Protein AF-O01777-F1 (afdb_monomer)

Sequence (1371 aa):
MQLFAFGIPILWIFLIVNATSATHSSVFNKDSRFARRFNRAASAKTLSDSLPNFKSLARLANGISLEIGLIDGSIPSDDAIAELLHTGPVKLQEVINLNTTAIDTAITELENLPSKFKTSPEITAIEQRLVVLETIRQGSFINDFMTWNGTSEYTALLEEVQKLNTINFNYKGLSKYAQSVELAFSDIEDNPKDNLSDSDILRFTSSFGHYKNKFENLEGSVAKFLPQLDVVHNAKKIVDQLGFVQLLRKEQSFREKIANKVNFGQLDLMTASFKSVDEYVLISKSSLPVFKTLQKLIRSHTELVDLSLVYAIGLPGGSNDLEQLSLVFQQDWIADRIGNSSVVIKNLKTAFQYFDTLKSALGLAEKWWKPMSDEPKKKSFGEVTNLQYFLANSVMDSTVPVQVINAMLVCDKGKTMLANNLNHLEAAFNSMNQLNEAVKNLPSFSYLSSLTNMSRFKNILSITPASAADGRVVIKKMIEEPTFNETKEYLKLLQSDLASLSGSIGSISKFISTFENNLPEIDEHYRTVNQSDSEFFDCLNNITEKEPVVSNALDVIQKIKNVSKSTLDSAKTISKIVSDSRQHLEILQKSGQSMKSADGREALALKTSFTDSQNTVKDLALAVRGLTQINKLMQIRGSLDALKGDFTEIQEAAAKALSSENVAEINKLNGLRDALKKTLDGVKAFVTAIGGAQGSRRKRDTVGFASNKKIFEEAAKFVGLTGFDIQAMHKAVAALNPTKFGAIVSALDALAKLDLDFSKYNFKSAPASLQALDTFFLQYASNSQPLSTLPPPPPPNPPPAPQPPSSAASLTPAPSAAQNAPSIAPSTTEASEEESSGSMLWIIIGAVVVVLIILVILLYLKCMRKEPKEDPTVSIATTTTTGPESKIDDDKPKVVEQPEPKPEPEVVVTSDMAFAMVDNVVNSIGADRKLHRTAGEFFHEYFEHGYEMCKKKTGNLLEKDVSERRKQMFICYPQTMPKLVDFNNDRFINANLMEIDGVKWIMTQGPMDGTEHVQEEKKNAEKRKSGEKVSKKPIVPKKDTREKFWGMIEEYRTGVVAQLCQFKEDGENKCAEYYSTEVKGEMKFGRYTVKTVSVEENLDQFTDKQTAKVYTIEFHNNKVLMKVPFPVKILAFSGWPDHGAPAEPHTALDIIKYCESFKTNVLVHCSVGVGRTGTLVAIKYGIQLCSKQEVSDMALVVDPVRACRYGAVQTEQQLIYMLLCITKALMEKAGVLFWDNYNALHYYYDKLQTDYYEPYLKKDEKDPELLAAKKKKFKEDGNNLEEYLGEKRKEFDEKNPGYREKQQKDKALWDNDVNKEYEERQKFQEQLKKIQKENAKKPKSEDRPRRGDKRRGAAKKDVKEEDKKSFSVMV

pLDDT: mean 79.64, std 19.44, range [25.17, 98.12]

Foldseek 3Di:
DDDDDDDDDDDDDPDDDDDDDDDPPPPQPPPPPVVVVVVPPLLQVLLVVCLVLLLLVLLLLLLLVLLLCLQVVVDPLQVLLCLLLLQFPQTLVCLLPFPLVLVVVLLVLLVCLLVLQDDDPQVVLLLLLLVLLLVLLQDCLLVVQLPDPACVVLVVLLVLLLCLVVQPAPLVQLLVLLVLLLVVLVLLVVDAQPPDDQVRLLVSLVCLVVSLVSLVSNLVRLVVNVVVLVSLVSNLVSLVPCVVVVSQVVVVVSLVSLVDDRDCPCVVSNLSSLVSLVVSLVSLQVCLVSLQSLLSRLCSSQVLPPRPDQSCLSPSNRLVSLVCNLVSLVDVVAQVFFDVSVLLSVLSVVSSVLCPLLSVLSVVLCVLCVVSNDVLLSVLSLLVSVLSVVSNPDPRPSVVLVVLSVLSVVLSVQADNDPDDCPLCVQLVVLSVQLSVLSNPQDNLVCSVVSNDPVQLSVLSPDNAPTSVSSSVSSVSNNPPPCSVVSSVSSVVSSVNSVSSVVSSVVSVVSSVSNVVSSVVSVVVSVVNCVRCVSSSVSSNPDDDSDSNSNSSVVSSVSSVPRDPSSSVSSSVSSVSSVVCSVSSVSSSVSSSCSNVDPDLSSVLSCVLQVPSSVLSLLSSLLSVLSVLLSLCVSCVVLCVLLQDDLPVVLLLLLQQHALLLSVLSVCSVVQNVLSVQLVVLSVVLSVQSSVPPPDDDDPDNPFLLVSLSNLVSLVPGFWDDDHDLVSNLVSQCSGDCVVSVSVNVSSVSVNVGPRGSVRRNSPCNSVSRVSVSSSSVSSSVSSDPPPDDDDDPDDDDDDDDDYDDDDDDDDDDDDDDDDDDDDDDDDDDDDDDDDDDDCPVVCVVVVVVVVVVVVVVVVVVLVPPPDDDDDWDDDDPDDDDDDDDDDDDDDDDDDDDDDDHDDDFDDFGLCLLCQQLVLLLVVQVVVLVVLDHNQLVLFVVLVVLQVVLVVVCPPQLPPPCQQALDSPWGADPVFFDAQVPPPPDGDHQWGWDADPNATEIQHAAWDCQCSLVVLVVVQVVCVVVVHDDDPDDRDGHHGCLVVVVSSCVVQVAQEEEAAEDCDDPNDRLHDDSEDPDQQDWDDDPQKIKGFPDKDFQDPLAPPRHQWMKTWMFMAGNVDSTDGTRTHIYTRGHQADPPAGHLALSHLVSVVVVSVVVVGHYYYYYSRRAAVNLLSVLLSQSLRDSSRGRDNHSCVRNVVSCVRTPCHNPDSRSSLSSVLNSVVSSCVSSVPPDDLSSLLSSLSNVCVVVCVCVLQNDPPPVDPVSSVVSNVSSVVSVVVSVVSSVVVVVVSCVVVPCPVVSSVVSVVSNVVVVVVVVVVVVVVVVVVVVVVVVVVPDDDDDDDDDDDDDDDDDDDDDDDDDDDDDDDDDD

Structure (mmCIF, N/CA/C/O backbone):
data_AF-O01777-F1
#
_entry.id   AF-O01777-F1
#
loop_
_atom_site.group_PDB
_atom_site.id
_atom_site.type_symbol
_atom_site.label_atom_id
_atom_site.label_alt_id
_atom_site.label_comp_id
_atom_site.label_asym_id
_atom_site.label_entity_id
_atom_site.label_seq_id
_atom_site.pdbx_PDB_ins_code
_atom_site.Cartn_x
_atom_site.Cartn_y
_atom_site.Cartn_z
_atom_site.occupancy
_atom_site.B_iso_or_equiv
_atom_site.auth_seq_id
_atom_site.auth_comp_id
_atom_site.auth_asym_id
_atom_site.auth_atom_id
_atom_site.pdbx_PDB_model_num
ATOM 1 N N . MET A 1 1 ? -42.836 -45.081 -10.895 1.00 31.53 1 MET A N 1
ATOM 2 C CA . MET A 1 1 ? -43.380 -45.753 -12.097 1.00 31.53 1 MET A CA 1
ATOM 3 C C . MET A 1 1 ? -43.033 -44.892 -13.297 1.00 31.53 1 MET A C 1
ATOM 5 O O . MET A 1 1 ? -43.191 -43.692 -13.157 1.00 31.53 1 MET A O 1
ATOM 9 N N . GLN A 1 2 ? -42.615 -45.502 -14.416 1.00 31.50 2 GLN A N 1
ATOM 10 C CA . GLN A 1 2 ? -42.301 -44.860 -15.712 1.00 31.50 2 GLN A CA 1
ATOM 11 C C . GLN A 1 2 ? -41.148 -43.813 -15.723 1.00 31.50 2 GLN A C 1
ATOM 13 O O . GLN A 1 2 ? -40.904 -43.158 -14.719 1.00 31.50 2 GLN A O 1
ATOM 18 N N . LEU A 1 3 ? -40.432 -43.581 -16.836 1.00 28.92 3 LEU A N 1
ATOM 19 C CA . LEU A 1 3 ? -39.616 -44.518 -17.650 1.00 28.92 3 LEU A CA 1
ATOM 20 C C . LEU A 1 3 ? -38.716 -43.730 -18.647 1.00 28.92 3 LEU A C 1
ATOM 22 O O . LEU A 1 3 ? -39.141 -42.682 -19.114 1.00 28.92 3 LEU A O 1
ATOM 26 N N . PHE A 1 4 ? -37.554 -44.297 -19.031 1.00 34.28 4 PHE A N 1
ATOM 27 C CA . PHE A 1 4 ? -36.581 -43.826 -20.062 1.00 34.28 4 PHE A CA 1
ATOM 28 C C . PHE A 1 4 ? -35.851 -42.482 -19.761 1.00 34.28 4 PHE A C 1
ATOM 30 O O . PHE A 1 4 ? -36.421 -41.608 -19.124 1.00 34.28 4 PHE A O 1
ATOM 37 N N . ALA A 1 5 ? -34.537 -42.274 -19.988 1.00 36.62 5 ALA A N 1
ATOM 38 C CA . ALA A 1 5 ? -33.563 -42.632 -21.057 1.00 36.62 5 ALA A CA 1
ATOM 39 C C . ALA A 1 5 ? -33.646 -41.691 -22.287 1.00 36.62 5 ALA A C 1
ATOM 41 O O . ALA A 1 5 ? -34.735 -41.237 -22.611 1.00 36.62 5 ALA A O 1
ATOM 42 N N . PHE A 1 6 ? -32.575 -41.319 -23.012 1.00 38.06 6 PHE A N 1
ATOM 43 C CA . PHE A 1 6 ? -31.196 -41.848 -23.192 1.00 38.06 6 PHE A CA 1
ATOM 44 C C . PHE A 1 6 ? -30.129 -40.734 -22.926 1.00 38.06 6 PHE A C 1
ATOM 46 O O . PHE A 1 6 ? -30.517 -39.618 -22.607 1.00 38.06 6 PHE A O 1
ATOM 53 N N . GLY A 1 7 ? -28.791 -40.904 -22.906 1.00 30.92 7 GLY A N 1
ATOM 54 C CA . GLY A 1 7 ? -27.859 -41.700 -23.741 1.00 30.92 7 GLY A CA 1
ATOM 55 C C . GLY A 1 7 ? -27.562 -40.937 -25.051 1.00 30.92 7 GLY A C 1
ATOM 56 O O . GLY A 1 7 ? -28.506 -40.564 -25.731 1.00 30.92 7 GLY A O 1
ATOM 57 N N . ILE A 1 8 ? -26.325 -40.601 -25.452 1.00 34.69 8 ILE A N 1
ATOM 58 C CA . ILE A 1 8 ? -25.115 -41.434 -25.660 1.00 34.69 8 ILE A CA 1
ATOM 59 C C . ILE A 1 8 ? -23.819 -40.593 -25.462 1.00 34.69 8 ILE A C 1
ATOM 61 O O . ILE A 1 8 ? -23.820 -39.423 -25.843 1.00 34.69 8 ILE A O 1
ATOM 65 N N . PRO A 1 9 ? -22.700 -41.163 -24.958 1.00 37.03 9 PRO A N 1
ATOM 66 C CA . PRO A 1 9 ? -21.385 -40.502 -24.911 1.00 37.03 9 PRO A CA 1
ATOM 67 C C . PRO A 1 9 ? -20.265 -41.194 -25.744 1.00 37.03 9 PRO A C 1
ATOM 69 O O . PRO A 1 9 ? -20.469 -42.250 -26.333 1.00 37.03 9 PRO A O 1
ATOM 72 N N . ILE A 1 10 ? -19.047 -40.632 -25.638 1.00 32.56 10 ILE A N 1
ATOM 73 C CA . ILE A 1 10 ? -17.695 -41.162 -25.973 1.00 32.56 10 ILE A CA 1
ATOM 74 C C . ILE A 1 10 ? -17.226 -41.187 -27.458 1.00 32.56 10 ILE A C 1
ATOM 76 O O . ILE A 1 10 ? -17.908 -41.649 -28.363 1.00 32.56 10 ILE A O 1
ATOM 80 N N . LEU A 1 11 ? -15.942 -40.818 -27.625 1.00 28.22 11 LEU A N 1
ATOM 81 C CA . LEU A 1 11 ? -14.945 -41.402 -28.550 1.00 28.22 11 LEU A CA 1
ATOM 82 C C . LEU A 1 11 ? -14.776 -40.839 -29.981 1.00 28.22 11 LEU A C 1
ATOM 84 O O . LEU A 1 11 ? -14.755 -41.597 -30.945 1.00 28.22 11 LEU A O 1
ATOM 88 N N . TRP A 1 12 ? -14.475 -39.539 -30.117 1.00 31.66 12 TRP A N 1
ATOM 89 C CA . TRP A 1 12 ? -13.698 -39.020 -31.263 1.00 31.66 12 TRP A CA 1
ATOM 90 C C . TRP A 1 12 ? -12.570 -38.067 -30.811 1.00 31.66 12 TRP A C 1
ATOM 92 O O . TRP A 1 12 ? -12.774 -37.212 -29.957 1.00 31.66 12 TRP A O 1
ATOM 102 N N . ILE A 1 13 ? -11.388 -38.222 -31.425 1.00 34.03 13 ILE A N 1
ATOM 103 C CA . ILE A 1 13 ? -10.190 -37.351 -31.342 1.00 34.03 13 ILE A CA 1
ATOM 104 C C . ILE A 1 13 ? -9.557 -37.177 -29.942 1.00 34.03 13 ILE A C 1
ATOM 106 O O . ILE A 1 13 ? -9.390 -36.069 -29.439 1.00 34.03 13 ILE A O 1
ATOM 110 N N . PHE A 1 14 ? -9.019 -38.266 -29.385 1.00 30.42 14 PHE A N 1
ATOM 111 C CA . PHE A 1 14 ? -7.892 -38.195 -28.435 1.00 30.42 14 PHE A CA 1
ATOM 112 C C . PHE A 1 14 ? -6.561 -38.084 -29.220 1.00 30.42 14 PHE A C 1
ATOM 114 O O . PHE A 1 14 ? -5.686 -38.939 -29.116 1.00 30.42 14 PHE A O 1
ATOM 121 N N . LEU A 1 15 ? -6.476 -37.107 -30.138 1.00 30.67 15 LEU A N 1
ATOM 122 C CA . LEU A 1 15 ? -5.545 -37.150 -31.282 1.00 30.67 15 LEU A CA 1
ATOM 123 C C . LEU A 1 15 ? -4.969 -35.783 -31.719 1.00 30.67 15 LEU A C 1
ATOM 125 O O . LEU A 1 15 ? -4.611 -35.600 -32.880 1.00 30.67 15 LEU A O 1
ATOM 129 N N . ILE A 1 16 ? -4.848 -34.824 -30.793 1.00 32.56 16 ILE A N 1
ATOM 130 C CA . ILE A 1 16 ? -3.971 -33.649 -30.959 1.00 32.56 16 ILE A CA 1
ATOM 131 C C . ILE A 1 16 ? -3.109 -33.510 -29.700 1.00 32.56 16 ILE A C 1
ATOM 133 O O . ILE A 1 16 ? -3.472 -32.835 -28.742 1.00 32.56 16 ILE A O 1
ATOM 137 N N . VAL A 1 17 ? -1.961 -34.186 -29.717 1.00 32.56 17 VAL A N 1
ATOM 138 C CA . VAL A 1 17 ? -0.875 -34.071 -28.736 1.00 32.56 17 VAL A CA 1
ATOM 139 C C . VAL A 1 17 ? 0.428 -33.957 -29.534 1.00 32.56 17 VAL A C 1
ATOM 141 O O . VAL A 1 17 ? 0.600 -34.672 -30.518 1.00 32.56 17 VAL A O 1
ATOM 144 N N . ASN A 1 18 ? 1.330 -33.067 -29.110 1.00 30.44 18 ASN A N 1
ATOM 145 C CA . ASN A 1 18 ? 2.672 -32.831 -29.670 1.00 30.44 18 ASN A CA 1
ATOM 146 C C . ASN A 1 18 ? 2.744 -32.339 -31.134 1.00 30.44 18 ASN A C 1
ATOM 148 O O . ASN A 1 18 ? 3.151 -33.071 -32.034 1.00 30.44 18 ASN A O 1
ATOM 152 N N . ALA A 1 19 ? 2.480 -31.044 -31.351 1.00 29.33 19 ALA A N 1
ATOM 153 C CA . ALA A 1 19 ? 2.999 -30.292 -32.500 1.00 29.33 19 ALA A CA 1
ATOM 154 C C . ALA A 1 19 ? 3.155 -28.790 -32.178 1.00 29.33 19 ALA A C 1
ATOM 156 O O . ALA A 1 19 ? 2.487 -28.269 -31.290 1.00 29.33 19 ALA A O 1
ATOM 157 N N . THR A 1 20 ? 4.029 -28.112 -32.933 1.00 29.78 20 THR A N 1
ATOM 158 C CA . THR A 1 20 ? 4.234 -26.645 -32.976 1.00 29.78 20 THR A CA 1
ATOM 159 C C . THR A 1 20 ? 4.436 -25.925 -31.640 1.00 29.78 20 THR A C 1
ATOM 161 O O . THR A 1 20 ? 3.568 -25.206 -31.147 1.00 29.78 20 THR A O 1
ATOM 164 N N . SER A 1 21 ? 5.678 -25.960 -31.161 1.00 28.19 21 SER A N 1
ATOM 165 C CA . SER A 1 21 ? 6.310 -24.714 -30.726 1.00 28.19 21 SER A CA 1
ATOM 166 C C . SER A 1 21 ? 6.435 -23.741 -31.922 1.00 28.19 21 SER A C 1
ATOM 168 O O . SER A 1 21 ? 6.548 -24.172 -33.070 1.00 28.19 21 SER A O 1
ATOM 170 N N . ALA A 1 22 ? 6.436 -22.430 -31.639 1.00 26.28 22 ALA A N 1
ATOM 171 C CA . ALA A 1 22 ? 6.413 -21.306 -32.595 1.00 26.28 22 ALA A CA 1
ATOM 172 C C . ALA A 1 22 ? 5.091 -21.061 -33.375 1.00 26.28 22 ALA A C 1
ATOM 174 O O . ALA A 1 22 ? 4.245 -21.932 -33.538 1.00 26.28 22 ALA A O 1
ATOM 175 N N . THR A 1 23 ? 4.959 -19.832 -33.902 1.00 27.45 23 THR A N 1
ATOM 176 C CA . THR A 1 23 ? 3.857 -19.294 -34.744 1.00 27.45 23 THR A CA 1
ATOM 177 C C . THR A 1 23 ? 2.538 -18.873 -34.071 1.00 27.45 23 THR A C 1
ATOM 179 O O . THR A 1 23 ? 1.451 -19.167 -34.564 1.00 27.45 23 THR A O 1
ATOM 182 N N . HIS A 1 24 ? 2.601 -18.006 -33.051 1.00 28.11 24 HIS A N 1
ATOM 183 C CA . HIS A 1 24 ? 1.456 -17.143 -32.695 1.00 28.11 24 HIS A CA 1
ATOM 184 C C . HIS A 1 24 ? 1.258 -16.005 -33.730 1.00 28.11 24 HIS A C 1
ATOM 186 O O . HIS A 1 24 ? 1.378 -14.819 -33.438 1.00 28.11 24 HIS A O 1
ATOM 192 N N . SER A 1 25 ? 1.012 -16.382 -34.990 1.00 26.47 25 SER A N 1
ATOM 193 C CA . SER A 1 25 ? 0.976 -15.472 -36.148 1.00 26.47 25 SER A CA 1
ATOM 194 C C . SER A 1 25 ? 0.008 -15.904 -37.268 1.00 26.47 25 SER A C 1
ATOM 196 O O . SER A 1 25 ? 0.124 -15.427 -38.396 1.00 26.47 25 SER A O 1
ATOM 198 N N . SER A 1 26 ? -0.952 -16.801 -36.993 1.00 28.95 26 SER A N 1
ATOM 199 C CA . SER A 1 26 ? -1.729 -17.487 -38.049 1.00 28.95 26 SER A CA 1
ATOM 200 C C . SER A 1 26 ? -3.206 -17.818 -37.732 1.00 28.95 26 SER A C 1
ATOM 202 O O . SER A 1 26 ? -3.795 -18.679 -38.384 1.00 28.95 26 SER A O 1
ATOM 204 N N . VAL A 1 27 ? -3.865 -17.112 -36.801 1.00 30.31 27 VAL A N 1
ATOM 205 C CA . VAL A 1 27 ? -5.297 -17.359 -36.477 1.00 30.31 27 VAL A CA 1
ATOM 206 C C . VAL A 1 27 ? -6.267 -16.777 -37.533 1.00 30.31 27 VAL A C 1
ATOM 208 O O . VAL A 1 27 ? -7.357 -17.304 -37.744 1.00 30.31 27 VAL A O 1
ATOM 211 N N . PHE A 1 28 ? -5.856 -15.751 -38.288 1.00 29.58 28 PHE A N 1
ATOM 212 C CA . PHE A 1 28 ? -6.663 -15.079 -39.323 1.00 29.58 28 PHE A CA 1
ATOM 213 C C . PHE A 1 28 ? -6.627 -15.760 -40.713 1.00 29.58 28 PHE A C 1
ATOM 215 O O . PHE A 1 28 ? -6.438 -15.091 -41.728 1.00 29.58 28 PHE A O 1
ATOM 222 N N . ASN A 1 29 ? -6.793 -17.088 -40.812 1.00 29.98 29 ASN A N 1
ATOM 223 C CA . ASN A 1 29 ? -6.851 -17.738 -42.137 1.00 29.98 29 ASN A CA 1
ATOM 224 C C . ASN A 1 29 ? -7.715 -19.013 -42.235 1.00 29.98 29 ASN A C 1
ATOM 226 O O . ASN A 1 29 ? -7.303 -20.016 -42.818 1.00 29.98 29 ASN A O 1
ATOM 230 N N . LYS A 1 30 ? -8.938 -18.979 -41.685 1.00 29.86 30 LYS A N 1
ATOM 231 C CA . LYS A 1 30 ? -9.946 -20.049 -41.857 1.00 29.86 30 LYS A CA 1
ATOM 232 C C . LYS A 1 30 ? -11.334 -19.570 -42.314 1.00 29.86 30 LYS A C 1
ATOM 234 O O . LYS A 1 30 ? -12.329 -20.209 -42.000 1.00 29.86 30 LYS A O 1
ATOM 239 N N . ASP A 1 31 ? -11.404 -18.530 -43.152 1.00 31.00 31 ASP A N 1
ATOM 240 C CA . ASP A 1 31 ? -12.591 -18.327 -44.004 1.00 31.00 31 ASP A CA 1
ATOM 241 C C . ASP A 1 31 ? -12.249 -17.796 -45.412 1.00 31.00 31 ASP A C 1
ATOM 243 O O . ASP A 1 31 ? -12.369 -16.615 -45.760 1.00 31.00 31 ASP A O 1
ATOM 247 N N . SER A 1 32 ? -11.779 -18.718 -46.257 1.00 35.31 32 SER A N 1
ATOM 248 C CA . SER A 1 32 ? -11.258 -18.426 -47.598 1.00 35.31 32 SER A CA 1
ATOM 249 C C . SER A 1 32 ? -12.316 -17.939 -48.598 1.00 35.31 32 SER A C 1
ATOM 251 O O . SER A 1 32 ? -11.954 -17.430 -49.663 1.00 35.31 32 SER A O 1
ATOM 253 N N . ARG A 1 33 ? -13.616 -18.042 -48.277 1.00 33.38 33 ARG A N 1
ATOM 254 C CA . ARG A 1 33 ? -14.700 -17.460 -49.089 1.00 33.38 33 ARG A CA 1
ATOM 255 C C . ARG A 1 33 ? -15.004 -16.012 -48.702 1.00 33.38 33 ARG A C 1
ATOM 257 O O . ARG A 1 33 ? -15.334 -15.227 -49.592 1.00 33.38 33 ARG A O 1
ATOM 264 N N . PHE A 1 34 ? -14.817 -15.628 -47.438 1.00 30.92 34 PHE A N 1
ATOM 265 C CA . PHE A 1 34 ? -15.021 -14.246 -46.992 1.00 30.92 34 PHE A CA 1
ATOM 266 C C . PHE A 1 34 ? -13.860 -13.327 -47.409 1.00 30.92 34 PHE A C 1
ATOM 268 O O . PHE A 1 34 ? -14.086 -12.281 -48.023 1.00 30.92 34 PHE A O 1
ATOM 275 N N . ALA A 1 35 ? -12.609 -13.769 -47.223 1.00 33.88 35 ALA A N 1
ATOM 276 C CA . ALA A 1 35 ? -11.418 -13.026 -47.662 1.00 33.88 35 ALA A CA 1
ATOM 277 C C . ALA A 1 35 ? -11.430 -12.712 -49.178 1.00 33.88 35 ALA A C 1
ATOM 279 O O . ALA A 1 35 ? -11.067 -11.615 -49.609 1.00 33.88 35 ALA A O 1
ATOM 280 N N . ARG A 1 36 ? -11.943 -13.639 -50.003 1.00 33.03 36 ARG A N 1
ATOM 281 C CA . ARG A 1 36 ? -12.104 -13.450 -51.458 1.00 33.03 36 ARG A CA 1
ATOM 282 C C . ARG A 1 36 ? -13.142 -12.389 -51.848 1.00 33.03 36 ARG A C 1
ATOM 284 O O . ARG A 1 36 ? -13.062 -11.879 -52.965 1.00 33.03 36 ARG A O 1
ATOM 291 N N . ARG A 1 37 ? -14.091 -12.030 -50.971 1.00 33.66 37 ARG A N 1
ATOM 292 C CA . ARG A 1 37 ? -15.007 -10.894 -51.200 1.00 33.66 37 ARG A CA 1
ATOM 293 C C . ARG A 1 37 ? -14.352 -9.553 -50.861 1.00 33.66 37 ARG A C 1
ATOM 295 O O . ARG A 1 37 ? -14.545 -8.602 -51.611 1.00 33.66 37 ARG A O 1
ATOM 302 N N . PHE A 1 38 ? -13.539 -9.483 -49.805 1.00 32.25 38 PHE A N 1
ATOM 303 C CA . PHE A 1 38 ? -12.861 -8.239 -49.410 1.00 32.25 38 PHE A CA 1
ATOM 304 C C . PHE A 1 38 ? -11.756 -7.811 -50.395 1.00 32.25 38 PHE A C 1
ATOM 306 O O . PHE A 1 38 ? -11.639 -6.629 -50.716 1.00 32.25 38 PHE A O 1
ATOM 313 N N . ASN A 1 39 ? -11.022 -8.768 -50.974 1.00 40.41 39 ASN A N 1
ATOM 314 C CA . ASN A 1 39 ? -9.931 -8.506 -51.928 1.00 40.41 39 ASN A CA 1
ATOM 315 C C . ASN A 1 39 ? -10.363 -7.925 -53.297 1.00 40.41 39 ASN A C 1
ATOM 317 O O . ASN A 1 39 ? -9.523 -7.772 -54.181 1.00 40.41 39 ASN A O 1
ATOM 321 N N . ARG A 1 40 ? -11.647 -7.591 -53.507 1.00 33.75 40 ARG A N 1
ATOM 322 C CA . ARG A 1 40 ? -12.126 -6.907 -54.728 1.00 33.75 40 ARG A CA 1
ATOM 323 C C . ARG A 1 40 ? -12.097 -5.374 -54.652 1.00 33.75 40 ARG A C 1
ATOM 325 O O . ARG A 1 40 ? -12.319 -4.725 -55.670 1.00 33.75 40 ARG A O 1
ATOM 332 N N . ALA A 1 41 ? -11.781 -4.783 -53.499 1.00 37.91 41 ALA A N 1
ATOM 333 C CA . ALA A 1 41 ? -11.519 -3.347 -53.397 1.00 37.91 41 ALA A CA 1
ATOM 334 C C . ALA A 1 41 ? -10.077 -3.030 -53.840 1.00 37.91 41 ALA A C 1
ATOM 336 O O . ALA A 1 41 ? -9.144 -3.135 -53.045 1.00 37.91 41 ALA A O 1
ATOM 337 N N . ALA A 1 42 ? -9.892 -2.625 -55.103 1.00 35.06 42 ALA A N 1
ATOM 338 C CA . ALA A 1 42 ? -8.571 -2.357 -55.695 1.00 35.06 42 ALA A CA 1
ATOM 339 C C . ALA A 1 42 ? -7.710 -1.359 -54.891 1.00 35.06 42 ALA A C 1
ATOM 341 O O . ALA A 1 42 ? -6.488 -1.478 -54.858 1.00 35.06 42 ALA A O 1
ATOM 342 N N . SER A 1 43 ? -8.346 -0.424 -54.180 1.00 41.84 43 SER A N 1
ATOM 343 C CA . SER A 1 43 ? -7.693 0.537 -53.291 1.00 41.84 43 SER A CA 1
ATOM 344 C C . SER A 1 43 ? -6.921 -0.116 -52.135 1.00 41.84 43 SER A C 1
ATOM 346 O O . SER A 1 43 ? -5.814 0.320 -51.818 1.00 41.84 43 SER A O 1
ATOM 348 N N . ALA A 1 44 ? -7.444 -1.187 -51.528 1.00 46.91 44 ALA A N 1
ATOM 349 C CA . ALA A 1 44 ? -6.860 -1.813 -50.335 1.00 46.91 44 ALA A CA 1
ATOM 350 C C . ALA A 1 44 ? -5.480 -2.443 -50.576 1.00 46.91 44 ALA A C 1
ATOM 352 O O . ALA A 1 44 ? -4.646 -2.468 -49.670 1.00 46.91 44 ALA A O 1
ATOM 353 N N . LYS A 1 45 ? -5.220 -2.901 -51.806 1.00 59.00 45 LYS A N 1
ATOM 354 C CA . LYS A 1 45 ? -3.952 -3.533 -52.189 1.00 59.00 45 LYS A CA 1
ATOM 355 C C . LYS A 1 45 ? -2.761 -2.568 -52.071 1.00 59.00 45 LYS A C 1
ATOM 357 O O . LYS A 1 45 ? -1.681 -2.966 -51.651 1.00 59.00 45 LYS A O 1
ATOM 362 N N . THR A 1 46 ? -2.991 -1.281 -52.346 1.00 71.31 46 THR A N 1
ATOM 363 C CA . THR A 1 46 ? -1.966 -0.220 -52.396 1.00 71.31 46 THR A CA 1
ATOM 364 C C . THR A 1 46 ? -1.099 -0.117 -51.138 1.00 71.31 46 THR A C 1
ATOM 366 O O . THR A 1 46 ? 0.110 0.076 -51.253 1.00 71.31 46 THR A O 1
ATOM 369 N N . LEU A 1 47 ? -1.685 -0.245 -49.938 1.00 83.69 47 LEU A N 1
ATOM 370 C CA . LEU A 1 47 ? -0.918 -0.182 -48.687 1.00 83.69 47 LEU A CA 1
ATOM 371 C C . LEU A 1 47 ? -0.144 -1.481 -48.441 1.00 83.69 47 LEU A C 1
ATOM 373 O O . LEU A 1 47 ? 1.049 -1.428 -48.158 1.00 83.69 47 LEU A O 1
ATOM 377 N N . SER A 1 48 ? -0.802 -2.637 -48.564 1.00 81.12 48 SER A N 1
ATOM 378 C CA . SER A 1 48 ? -0.176 -3.930 -48.255 1.00 81.12 48 SER A CA 1
ATOM 379 C C . SER A 1 48 ? 0.992 -4.255 -49.192 1.00 81.12 48 SER A C 1
ATOM 381 O O . SER A 1 48 ? 1.946 -4.895 -48.756 1.00 81.12 48 SER A O 1
ATOM 383 N N . ASP A 1 49 ? 0.938 -3.796 -50.446 1.00 80.50 49 ASP A N 1
ATOM 384 C CA . ASP A 1 49 ? 2.012 -3.968 -51.430 1.00 80.50 49 ASP A CA 1
ATOM 385 C C . ASP A 1 49 ? 3.189 -2.989 -51.217 1.00 80.50 49 ASP A C 1
ATOM 387 O O . ASP A 1 49 ? 4.295 -3.261 -51.676 1.00 80.50 49 ASP A O 1
ATOM 391 N N . SER A 1 50 ? 2.985 -1.848 -50.539 1.00 83.62 50 SER A N 1
ATOM 392 C CA . SER A 1 50 ? 4.013 -0.797 -50.380 1.00 83.62 50 SER A CA 1
ATOM 393 C C . SER A 1 50 ? 4.605 -0.688 -48.970 1.00 83.62 50 SER A C 1
ATOM 395 O O . SER A 1 50 ? 5.769 -0.313 -48.823 1.00 83.62 50 SER A O 1
ATOM 397 N N . LEU A 1 51 ? 3.866 -1.078 -47.926 1.00 89.25 51 LEU A N 1
ATOM 398 C CA . LEU A 1 51 ? 4.351 -1.104 -46.543 1.00 89.25 51 LEU A CA 1
ATOM 399 C C . LEU A 1 51 ? 5.649 -1.922 -46.345 1.00 89.25 51 LEU A C 1
ATOM 401 O O . LEU A 1 51 ? 6.503 -1.448 -45.593 1.00 89.25 51 LEU A O 1
ATOM 405 N N . PRO A 1 52 ? 5.872 -3.090 -46.989 1.00 90.19 52 PRO A N 1
ATOM 406 C CA . PRO A 1 52 ? 7.146 -3.812 -46.878 1.00 90.19 52 PRO A CA 1
ATOM 407 C C . PRO A 1 52 ? 8.353 -2.979 -47.337 1.00 90.19 52 PRO A C 1
ATOM 409 O O . PRO A 1 52 ? 9.419 -3.033 -46.717 1.00 90.19 52 PRO A O 1
ATOM 412 N N . ASN A 1 53 ? 8.160 -2.153 -48.367 1.00 90.50 53 ASN A N 1
ATOM 413 C CA . ASN A 1 53 ? 9.201 -1.300 -48.932 1.00 90.50 53 ASN A CA 1
ATOM 414 C C . ASN A 1 53 ? 9.479 -0.111 -48.002 1.00 90.50 53 ASN A C 1
ATOM 416 O O . ASN A 1 53 ? 10.634 0.195 -47.728 1.00 90.50 53 ASN A O 1
ATOM 420 N N . PHE A 1 54 ? 8.437 0.504 -47.424 1.00 92.38 54 PHE A N 1
ATOM 421 C CA . PHE A 1 54 ? 8.612 1.554 -46.412 1.00 92.38 54 PHE A CA 1
ATOM 422 C C . PHE A 1 54 ? 9.264 1.037 -45.123 1.00 92.38 54 PHE A C 1
ATOM 424 O O . PHE A 1 54 ? 10.101 1.731 -44.554 1.00 92.38 54 PHE A O 1
ATOM 431 N N . LYS A 1 55 ? 8.947 -0.190 -44.684 1.00 92.50 55 LYS A N 1
ATOM 432 C CA . LYS A 1 55 ? 9.655 -0.852 -43.574 1.00 92.50 55 LYS A CA 1
ATOM 433 C C . LYS A 1 55 ? 11.130 -1.059 -43.887 1.00 92.50 55 LYS A C 1
ATOM 435 O O . LYS A 1 55 ? 11.974 -0.752 -43.056 1.00 92.50 55 LYS A O 1
ATOM 440 N N . SER A 1 56 ? 11.441 -1.531 -45.090 1.00 92.50 56 SER A N 1
ATOM 441 C CA . SER A 1 56 ? 12.826 -1.757 -45.514 1.00 92.50 56 SER A CA 1
ATOM 442 C C . SER A 1 56 ? 13.598 -0.444 -45.693 1.00 92.50 56 SER A C 1
ATOM 444 O O . SER A 1 56 ? 14.773 -0.389 -45.347 1.00 92.50 56 SER A O 1
ATOM 446 N N . LEU A 1 57 ? 12.933 0.634 -46.126 1.00 93.44 57 LEU A N 1
ATOM 447 C CA . LEU A 1 57 ? 13.505 1.981 -46.188 1.00 93.44 57 LEU A CA 1
ATOM 448 C C . LEU A 1 57 ? 13.763 2.570 -44.792 1.00 93.44 57 LEU A C 1
ATOM 450 O O . LEU A 1 57 ? 14.841 3.106 -44.560 1.00 93.44 57 LEU A O 1
ATOM 454 N N . ALA A 1 58 ? 12.817 2.440 -43.855 1.00 93.94 58 ALA A N 1
ATOM 455 C CA . ALA A 1 58 ? 12.999 2.877 -42.468 1.00 93.94 58 ALA A CA 1
ATOM 456 C C . ALA A 1 58 ? 14.119 2.087 -41.767 1.00 93.94 58 ALA A C 1
ATOM 458 O O . ALA A 1 58 ? 14.960 2.685 -41.099 1.00 93.94 58 ALA A O 1
ATOM 459 N N . ARG A 1 59 ? 14.181 0.767 -41.992 1.00 94.69 59 ARG A N 1
ATOM 460 C CA . ARG A 1 59 ? 15.263 -0.111 -41.530 1.00 94.69 59 ARG A CA 1
ATOM 461 C C . ARG A 1 59 ? 16.618 0.322 -42.096 1.00 94.69 59 ARG A C 1
ATOM 463 O O . ARG A 1 59 ? 17.555 0.488 -41.329 1.00 94.69 59 ARG A O 1
ATOM 470 N N . LEU A 1 60 ? 16.718 0.560 -43.408 1.00 94.38 60 LEU A N 1
ATOM 471 C CA . LEU A 1 60 ? 17.949 1.021 -44.066 1.00 94.38 60 LEU A CA 1
ATOM 472 C C . LEU A 1 60 ? 18.415 2.377 -43.543 1.00 94.38 60 LEU A C 1
ATOM 474 O O . LEU A 1 60 ? 19.576 2.521 -43.172 1.00 94.38 60 LEU A O 1
ATOM 478 N N . ALA A 1 61 ? 17.508 3.353 -43.487 1.00 94.88 61 ALA A N 1
ATOM 479 C CA . ALA A 1 61 ? 17.805 4.684 -42.979 1.00 94.88 61 ALA A CA 1
ATOM 480 C C . ALA A 1 61 ? 18.276 4.621 -41.517 1.00 94.88 61 ALA A C 1
ATOM 482 O O . ALA A 1 61 ? 19.267 5.261 -41.168 1.00 94.88 61 ALA A O 1
ATOM 483 N N . ASN A 1 62 ? 17.627 3.801 -40.679 1.00 95.25 62 ASN A N 1
ATOM 484 C CA . ASN A 1 62 ? 18.066 3.601 -39.302 1.00 95.25 62 ASN A CA 1
ATOM 485 C C . ASN A 1 62 ? 19.408 2.870 -39.222 1.00 95.25 62 ASN A C 1
ATOM 487 O O . ASN A 1 62 ? 20.234 3.287 -38.423 1.00 95.25 62 ASN A O 1
ATOM 491 N N . GLY A 1 63 ? 19.664 1.851 -40.047 1.00 94.50 63 GLY A N 1
ATOM 492 C CA . GLY A 1 63 ? 20.970 1.187 -40.114 1.00 94.50 63 GLY A CA 1
ATOM 493 C C . GLY A 1 63 ? 22.098 2.176 -40.414 1.00 94.50 63 GLY A C 1
ATOM 494 O O . GLY A 1 63 ? 23.101 2.185 -39.712 1.00 94.50 63 GLY A O 1
ATOM 495 N N . ILE A 1 64 ? 21.887 3.081 -41.376 1.00 94.62 64 ILE A N 1
ATOM 496 C CA . ILE A 1 64 ? 22.840 4.150 -41.714 1.00 94.62 64 ILE A CA 1
ATOM 497 C C . ILE A 1 64 ? 23.021 5.130 -40.545 1.00 94.62 64 ILE A C 1
ATOM 499 O O . ILE A 1 64 ? 24.147 5.466 -40.196 1.00 94.62 64 ILE A O 1
ATOM 503 N N . SER A 1 65 ? 21.934 5.588 -39.917 1.00 95.44 65 SER A N 1
ATOM 504 C CA . SER A 1 65 ? 22.013 6.528 -38.785 1.00 95.44 65 SER A CA 1
ATOM 505 C C . SER A 1 65 ? 22.670 5.909 -37.546 1.00 95.44 65 SER A C 1
ATOM 507 O O . SER A 1 65 ? 23.467 6.562 -36.873 1.00 95.44 65 SER A O 1
ATOM 509 N N . LEU A 1 66 ? 22.390 4.629 -37.288 1.00 94.62 66 LEU A N 1
ATOM 510 C CA . LEU A 1 66 ? 23.000 3.840 -36.224 1.00 94.62 66 LEU A CA 1
ATOM 511 C C . LEU A 1 66 ? 24.495 3.631 -36.483 1.00 94.62 66 LEU A C 1
ATOM 513 O O . LEU A 1 66 ? 25.290 3.766 -35.560 1.00 94.62 66 LEU A O 1
ATOM 517 N N . GLU A 1 67 ? 24.890 3.353 -37.727 1.00 93.50 67 GLU A N 1
ATOM 518 C CA . GLU A 1 67 ? 26.300 3.241 -38.105 1.00 93.50 67 GLU A CA 1
ATOM 519 C C . GLU A 1 67 ? 27.027 4.577 -37.904 1.00 93.50 67 GLU A C 1
ATOM 521 O O . GLU A 1 67 ? 28.009 4.622 -37.168 1.00 93.50 67 GLU A O 1
ATOM 526 N N . ILE A 1 68 ? 26.498 5.680 -38.456 1.00 93.75 68 ILE A N 1
ATOM 527 C CA . ILE A 1 68 ? 27.043 7.036 -38.258 1.00 93.75 68 ILE A CA 1
ATOM 528 C C . ILE A 1 68 ? 27.258 7.320 -36.766 1.00 93.75 68 ILE A C 1
ATOM 530 O O . ILE A 1 68 ? 28.347 7.742 -36.376 1.00 93.75 68 ILE A O 1
ATOM 534 N N . GLY A 1 69 ? 26.235 7.068 -35.943 1.00 92.88 69 GLY A N 1
ATOM 535 C CA . GLY A 1 69 ? 26.247 7.399 -34.523 1.00 92.88 69 GLY A CA 1
ATOM 536 C C . GLY A 1 69 ? 27.120 6.495 -33.652 1.00 92.88 69 GLY A C 1
ATOM 537 O O . GLY A 1 69 ? 27.663 6.959 -32.650 1.00 92.88 69 GLY A O 1
ATOM 538 N N . LEU A 1 70 ? 27.292 5.223 -34.021 1.00 93.69 70 LEU A N 1
ATOM 539 C CA . LEU A 1 70 ? 28.204 4.311 -33.326 1.00 93.69 70 LEU A CA 1
ATOM 540 C C . LEU A 1 70 ? 29.667 4.550 -33.716 1.00 93.69 70 LEU A C 1
ATOM 542 O O . LEU A 1 70 ? 30.537 4.418 -32.857 1.00 93.69 70 LEU A O 1
ATOM 546 N N . ILE A 1 71 ? 29.939 4.934 -34.969 1.00 91.94 71 ILE A N 1
ATOM 547 C CA . ILE A 1 71 ? 31.285 5.292 -35.436 1.00 91.94 71 ILE A CA 1
ATOM 548 C C . ILE A 1 71 ? 31.726 6.626 -34.823 1.00 91.94 71 ILE A C 1
ATOM 550 O O . ILE A 1 71 ? 32.809 6.713 -34.249 1.00 91.94 71 ILE A O 1
ATOM 554 N N . ASP A 1 72 ? 30.893 7.670 -34.900 1.00 90.12 72 ASP A N 1
ATOM 555 C CA . ASP A 1 72 ? 31.255 8.997 -34.387 1.00 90.12 72 ASP A CA 1
ATOM 556 C C . ASP A 1 72 ? 31.013 9.183 -32.878 1.00 90.12 72 ASP A C 1
ATOM 558 O O . ASP A 1 72 ? 31.482 10.156 -32.285 1.00 90.12 72 ASP A O 1
ATOM 562 N N . GLY A 1 73 ? 30.317 8.234 -32.249 1.00 90.25 73 GLY A N 1
ATOM 563 C CA . GLY A 1 73 ? 30.021 8.213 -30.822 1.00 90.25 73 GLY A CA 1
ATOM 564 C C . GLY A 1 73 ? 28.874 9.115 -30.368 1.00 90.25 73 GLY A C 1
ATOM 565 O O . GLY A 1 73 ? 28.695 9.244 -29.157 1.00 90.25 73 GLY A O 1
ATOM 566 N N . SER A 1 74 ? 28.099 9.706 -31.285 1.00 91.06 74 SER A N 1
ATOM 567 C CA . SER A 1 74 ? 26.860 10.438 -30.969 1.00 91.06 74 SER A CA 1
ATOM 568 C C . SER A 1 74 ? 25.700 9.532 -30.534 1.00 91.06 74 SER A C 1
ATOM 570 O O . SER A 1 74 ? 24.715 10.031 -29.993 1.00 91.06 74 SER A O 1
ATOM 572 N N . ILE A 1 75 ? 25.825 8.214 -30.717 1.00 92.62 75 ILE A N 1
ATOM 573 C CA . ILE A 1 75 ? 24.961 7.194 -30.113 1.00 92.62 75 ILE A CA 1
ATOM 574 C C . ILE A 1 75 ? 25.809 6.365 -29.131 1.00 92.62 75 ILE A C 1
ATOM 576 O O . ILE A 1 75 ? 26.812 5.770 -29.541 1.00 92.62 75 ILE A O 1
ATOM 580 N N . PRO A 1 76 ? 25.445 6.287 -27.837 1.00 92.38 76 PRO A N 1
ATOM 581 C CA . PRO A 1 76 ? 26.112 5.396 -26.893 1.00 92.38 76 PRO A CA 1
ATOM 582 C C . PRO A 1 76 ? 25.909 3.925 -27.282 1.00 92.38 76 PRO A C 1
ATOM 584 O O . PRO A 1 76 ? 24.779 3.472 -27.473 1.00 92.38 76 PRO A O 1
ATOM 587 N N . SER A 1 77 ? 27.003 3.161 -27.364 1.00 92.06 77 SER A N 1
ATOM 588 C CA . SER A 1 77 ? 26.986 1.738 -27.745 1.00 92.06 77 SER A CA 1
ATOM 589 C C . SER A 1 77 ? 26.048 0.909 -26.877 1.00 92.06 77 SER A C 1
ATOM 591 O O . SER A 1 77 ? 25.311 0.063 -27.375 1.00 92.06 77 SER A O 1
ATOM 593 N N . ASP A 1 78 ? 26.071 1.171 -25.577 1.00 91.00 78 ASP A N 1
ATOM 594 C CA . ASP A 1 78 ? 25.393 0.368 -24.570 1.00 91.00 78 ASP A CA 1
ATOM 595 C C . ASP A 1 78 ? 23.882 0.649 -24.550 1.00 91.00 78 ASP A C 1
ATOM 597 O O . ASP A 1 78 ? 23.102 -0.273 -24.316 1.00 91.00 78 ASP A O 1
ATOM 601 N N . ASP A 1 79 ? 23.468 1.876 -24.892 1.00 90.69 79 ASP A N 1
ATOM 602 C CA . ASP A 1 79 ? 22.058 2.251 -25.054 1.00 90.69 79 ASP A CA 1
ATOM 603 C C . ASP A 1 79 ? 21.495 1.688 -26.370 1.00 90.69 79 ASP A C 1
ATOM 605 O O . ASP A 1 79 ? 20.411 1.108 -26.387 1.00 90.69 79 ASP A O 1
ATOM 609 N N . ALA A 1 80 ? 22.263 1.749 -27.466 1.00 91.69 80 ALA A N 1
ATOM 610 C CA . ALA A 1 80 ? 21.898 1.089 -28.721 1.00 91.69 80 ALA A CA 1
ATOM 611 C C . ALA A 1 80 ? 21.770 -0.439 -28.569 1.00 91.69 80 ALA A C 1
ATOM 613 O O . ALA A 1 80 ? 20.857 -1.046 -29.129 1.00 91.69 80 ALA A O 1
ATOM 614 N N . ILE A 1 81 ? 22.652 -1.070 -27.787 1.00 92.31 81 ILE A N 1
ATOM 615 C CA . ILE A 1 81 ? 22.561 -2.497 -27.448 1.00 92.31 81 ILE A CA 1
ATOM 616 C C . ILE A 1 81 ? 21.337 -2.780 -26.562 1.00 92.31 81 ILE A C 1
ATOM 618 O O . ILE A 1 81 ? 20.632 -3.757 -26.812 1.00 92.31 81 ILE A O 1
ATOM 622 N N . ALA A 1 82 ? 21.064 -1.944 -25.556 1.00 89.75 82 ALA A N 1
ATOM 623 C CA . ALA A 1 82 ? 19.891 -2.067 -24.688 1.00 89.75 82 ALA A CA 1
ATOM 624 C C . ALA A 1 82 ? 18.575 -2.001 -25.485 1.00 89.75 82 ALA A C 1
ATOM 626 O O . ALA A 1 82 ? 17.669 -2.810 -25.267 1.00 89.75 82 ALA A O 1
ATOM 627 N N . GLU A 1 83 ? 18.498 -1.097 -26.464 1.00 90.38 83 GLU A N 1
ATOM 628 C CA . GLU A 1 83 ? 17.386 -1.021 -27.410 1.00 90.38 83 GLU A CA 1
ATOM 629 C C . GLU A 1 83 ? 17.281 -2.266 -28.302 1.00 90.38 83 GLU A C 1
ATOM 631 O O . GLU A 1 83 ? 16.209 -2.865 -28.375 1.00 90.38 83 GLU A O 1
ATOM 636 N N . LEU A 1 84 ? 18.380 -2.700 -28.934 1.00 91.31 84 LEU A N 1
ATOM 637 C CA . LEU A 1 84 ? 18.392 -3.859 -29.842 1.00 91.31 84 LEU A CA 1
ATOM 638 C C . LEU A 1 84 ? 18.134 -5.206 -29.142 1.00 91.31 84 LEU A C 1
ATOM 640 O O . LEU A 1 84 ? 17.680 -6.141 -29.799 1.00 91.31 84 LEU A O 1
ATOM 644 N N . LEU A 1 85 ? 18.397 -5.308 -27.834 1.00 89.19 85 LEU A N 1
ATOM 645 C CA . LEU A 1 85 ? 18.036 -6.454 -26.985 1.00 89.19 85 LEU A CA 1
ATOM 646 C C . LEU A 1 85 ? 16.691 -6.292 -26.254 1.00 89.19 85 LEU A C 1
ATOM 648 O O . LEU A 1 85 ? 16.270 -7.211 -25.544 1.00 89.19 85 LEU A O 1
ATOM 652 N N . HIS A 1 86 ? 16.018 -5.149 -26.398 1.00 89.12 86 HIS A N 1
ATOM 653 C CA . HIS A 1 86 ? 14.765 -4.826 -25.714 1.00 89.12 86 HIS A CA 1
ATOM 654 C C . HIS A 1 86 ? 14.844 -4.900 -24.169 1.00 89.12 86 HIS A C 1
ATOM 656 O O . HIS A 1 86 ? 13.905 -5.343 -23.509 1.00 89.12 86 HIS A O 1
ATOM 662 N N . THR A 1 87 ? 15.945 -4.454 -23.547 1.00 86.56 87 THR A N 1
ATOM 663 C CA . THR A 1 87 ? 16.071 -4.445 -22.068 1.00 86.56 87 THR A CA 1
ATOM 664 C C . THR A 1 87 ? 15.216 -3.361 -21.396 1.00 86.56 87 THR A C 1
ATOM 666 O O . THR A 1 87 ? 14.930 -3.431 -20.192 1.00 86.56 87 THR A O 1
ATOM 669 N N . GLY A 1 88 ? 14.766 -2.369 -22.172 1.00 82.19 88 GLY A N 1
ATOM 670 C CA . GLY A 1 88 ? 13.975 -1.235 -21.700 1.00 82.19 88 GLY A CA 1
ATOM 671 C C . GLY A 1 88 ? 14.768 -0.399 -20.683 1.00 82.19 88 GLY A C 1
ATOM 672 O O . GLY A 1 88 ? 15.912 -0.052 -20.961 1.00 82.19 88 GLY A O 1
ATOM 673 N N . PRO A 1 89 ? 14.220 -0.087 -19.495 1.00 81.50 89 PRO A N 1
ATOM 674 C CA . PRO A 1 89 ? 14.916 0.714 -18.481 1.00 81.50 89 PRO A CA 1
ATOM 675 C C . PRO A 1 89 ? 16.095 0.007 -17.782 1.00 81.50 89 PRO A C 1
ATOM 677 O O . PRO A 1 89 ? 16.743 0.630 -16.948 1.00 81.50 89 PRO A O 1
ATOM 680 N N . VAL A 1 90 ? 16.363 -1.281 -18.042 1.00 87.50 90 VAL A N 1
ATOM 681 C CA . VAL A 1 90 ? 17.494 -1.996 -17.419 1.00 87.50 90 VAL A CA 1
ATOM 682 C C . VAL A 1 90 ? 18.734 -1.840 -18.292 1.00 87.50 90 VAL A C 1
ATOM 684 O O . VAL A 1 90 ? 18.775 -2.357 -19.410 1.00 87.50 90 VAL A O 1
ATOM 687 N N . LYS A 1 91 ? 19.761 -1.150 -17.789 1.00 87.31 91 LYS A N 1
ATOM 688 C CA . LYS A 1 91 ? 21.007 -0.922 -18.539 1.00 87.31 91 LYS A CA 1
ATOM 689 C C . LYS A 1 91 ? 21.808 -2.215 -18.691 1.00 87.31 91 LYS A C 1
ATOM 691 O O . LYS A 1 91 ? 21.847 -3.039 -17.778 1.00 87.31 91 LYS A O 1
ATOM 696 N N . LEU A 1 92 ? 22.534 -2.359 -19.803 1.00 87.94 92 LEU A N 1
ATOM 697 C CA . LEU A 1 92 ? 23.380 -3.531 -20.084 1.00 87.94 92 LEU A CA 1
ATOM 698 C C . LEU A 1 92 ? 24.328 -3.865 -18.913 1.00 87.94 92 LEU A C 1
ATOM 700 O O . LEU A 1 92 ? 24.432 -5.019 -18.495 1.00 87.94 92 LEU A O 1
ATOM 704 N N . GLN A 1 93 ? 24.951 -2.839 -18.323 1.00 88.12 93 GLN A N 1
ATOM 705 C CA . GLN A 1 93 ? 25.870 -2.992 -17.195 1.00 88.12 93 GLN A CA 1
ATOM 706 C C . GLN A 1 93 ? 25.184 -3.460 -15.896 1.00 88.12 93 GLN A C 1
ATOM 708 O O . GLN A 1 93 ? 25.826 -4.128 -15.090 1.00 88.12 93 GLN A O 1
ATOM 713 N N . GLU A 1 94 ? 23.893 -3.174 -15.684 1.00 89.00 94 GLU A N 1
ATOM 714 C CA . GLU A 1 94 ? 23.135 -3.695 -14.531 1.00 89.00 94 GLU A CA 1
ATOM 715 C C . GLU A 1 94 ? 22.908 -5.206 -14.648 1.00 89.00 94 GLU A C 1
ATOM 717 O O . GLU A 1 94 ? 22.945 -5.912 -13.641 1.00 89.00 94 GLU A O 1
ATOM 722 N N . VAL A 1 95 ? 22.716 -5.709 -15.873 1.00 88.75 95 VAL A N 1
ATOM 723 C CA . VAL A 1 95 ? 22.577 -7.148 -16.141 1.00 88.75 95 VAL A CA 1
ATOM 724 C C . VAL A 1 95 ? 23.928 -7.853 -16.010 1.00 88.75 95 VAL A C 1
ATOM 726 O O . VAL A 1 95 ? 24.019 -8.880 -15.341 1.00 88.75 95 VAL A O 1
ATOM 729 N N . ILE A 1 96 ? 25.000 -7.272 -16.565 1.00 89.50 96 ILE A N 1
ATOM 730 C CA . ILE A 1 96 ? 26.371 -7.789 -16.402 1.00 89.50 96 ILE A CA 1
ATOM 731 C C . ILE A 1 96 ? 26.753 -7.834 -14.914 1.00 89.50 96 ILE A C 1
ATOM 733 O O . ILE A 1 96 ? 27.220 -8.866 -14.432 1.00 89.50 96 ILE A O 1
ATOM 737 N N . ASN A 1 97 ? 26.497 -6.768 -14.153 1.00 89.88 97 ASN A N 1
ATOM 738 C CA . ASN A 1 97 ? 26.863 -6.676 -12.735 1.00 89.88 97 ASN A CA 1
ATOM 739 C C . ASN A 1 97 ? 25.875 -7.393 -11.788 1.00 89.88 97 ASN A C 1
ATOM 741 O O . ASN A 1 97 ? 26.040 -7.318 -10.568 1.00 89.88 97 ASN A O 1
ATOM 745 N N . LEU A 1 98 ? 24.855 -8.088 -12.306 1.00 89.69 98 LEU A N 1
ATOM 746 C CA . LEU A 1 98 ? 23.806 -8.693 -11.486 1.00 89.69 98 LEU A CA 1
ATOM 747 C C . LEU A 1 98 ? 24.359 -9.808 -10.579 1.00 89.69 98 LEU A C 1
ATOM 749 O O . LEU A 1 98 ? 24.918 -10.805 -11.046 1.00 89.69 98 LEU A O 1
ATOM 753 N N . ASN A 1 99 ? 24.168 -9.666 -9.266 1.00 89.12 99 ASN A N 1
ATOM 754 C CA . ASN A 1 99 ? 24.576 -10.669 -8.283 1.00 89.12 99 ASN A CA 1
ATOM 755 C C . ASN A 1 99 ? 23.556 -11.822 -8.210 1.00 89.12 99 ASN A C 1
ATOM 757 O O . ASN A 1 99 ? 22.785 -11.916 -7.254 1.00 89.12 99 ASN A O 1
ATOM 761 N N . THR A 1 100 ? 23.534 -12.697 -9.221 1.00 88.94 100 THR A N 1
ATOM 762 C CA . THR A 1 100 ? 22.618 -13.857 -9.269 1.00 88.94 100 THR A CA 1
ATOM 763 C C . THR A 1 100 ? 22.773 -14.772 -8.054 1.00 88.94 100 THR A C 1
ATOM 765 O O . THR A 1 100 ? 21.777 -15.282 -7.555 1.00 88.94 100 THR A O 1
ATOM 768 N N . THR A 1 101 ? 23.977 -14.867 -7.477 1.00 91.25 101 THR A N 1
ATOM 769 C CA . THR A 1 101 ? 24.243 -15.612 -6.237 1.00 91.25 101 THR A CA 1
ATOM 770 C C . THR A 1 101 ? 23.348 -15.169 -5.074 1.00 91.25 101 THR A C 1
ATOM 772 O O . THR A 1 101 ? 23.000 -15.993 -4.231 1.00 91.25 101 THR A O 1
ATOM 775 N N . ALA A 1 102 ? 22.921 -13.900 -5.019 1.00 92.19 102 ALA A N 1
ATOM 776 C CA . ALA A 1 102 ? 21.969 -13.426 -4.011 1.00 92.19 102 ALA A CA 1
ATOM 777 C C . ALA A 1 102 ? 20.555 -14.001 -4.218 1.00 92.19 102 ALA A C 1
ATOM 779 O O . ALA A 1 102 ? 19.898 -14.353 -3.240 1.00 92.19 102 ALA A O 1
ATOM 780 N N . ILE A 1 103 ? 20.107 -14.150 -5.472 1.00 91.62 103 ILE A N 1
ATOM 781 C CA . ILE A 1 103 ? 18.860 -14.854 -5.810 1.00 91.62 103 ILE A CA 1
ATOM 782 C C . ILE A 1 103 ? 19.008 -16.341 -5.477 1.00 91.62 103 ILE A C 1
ATOM 784 O O . ILE A 1 103 ? 18.170 -16.897 -4.773 1.00 91.62 103 ILE A O 1
ATOM 788 N N . ASP A 1 104 ? 20.094 -16.978 -5.915 1.00 92.12 104 ASP A N 1
ATOM 789 C CA . ASP A 1 104 ? 20.307 -18.417 -5.723 1.00 92.12 104 ASP A CA 1
ATOM 790 C C . ASP A 1 104 ? 20.390 -18.783 -4.228 1.00 92.12 104 ASP A C 1
ATOM 792 O O . ASP A 1 104 ? 19.820 -19.791 -3.802 1.00 92.12 104 ASP A O 1
ATOM 796 N N . THR A 1 105 ? 21.013 -17.922 -3.412 1.00 93.75 105 THR A N 1
ATOM 797 C CA . THR A 1 105 ? 21.041 -18.028 -1.941 1.00 93.75 105 THR A CA 1
ATOM 798 C C . THR A 1 105 ? 19.645 -17.848 -1.345 1.00 93.75 105 THR A C 1
ATOM 800 O O . THR A 1 105 ? 19.202 -18.690 -0.567 1.00 93.75 105 THR A O 1
ATOM 803 N N . ALA A 1 106 ? 18.921 -16.793 -1.731 1.00 94.50 106 ALA A N 1
ATOM 804 C CA . ALA A 1 106 ? 17.590 -16.510 -1.201 1.00 94.50 106 ALA A CA 1
ATOM 805 C C . ALA A 1 106 ? 16.566 -17.601 -1.544 1.00 94.50 106 ALA A C 1
ATOM 807 O O . ALA A 1 106 ? 15.760 -17.957 -0.685 1.00 94.50 106 ALA A O 1
ATOM 808 N N . ILE A 1 107 ? 16.608 -18.177 -2.751 1.00 95.06 107 ILE A N 1
ATOM 809 C CA . ILE A 1 107 ? 15.736 -19.302 -3.119 1.00 95.06 107 ILE A CA 1
ATOM 810 C C . ILE A 1 107 ? 16.165 -20.584 -2.390 1.00 95.06 107 ILE A C 1
ATOM 812 O O . ILE A 1 107 ? 15.306 -21.344 -1.954 1.00 95.06 107 ILE A O 1
ATOM 816 N N . THR A 1 108 ? 17.467 -20.839 -2.226 1.00 94.31 108 THR A N 1
ATOM 817 C CA . THR A 1 108 ? 17.947 -22.056 -1.545 1.00 94.31 108 THR A CA 1
ATOM 818 C C . THR A 1 108 ? 17.619 -22.039 -0.052 1.00 94.31 108 THR A C 1
ATOM 820 O O . THR A 1 108 ? 17.106 -23.030 0.461 1.00 94.31 108 THR A O 1
ATOM 823 N N . GLU A 1 109 ? 17.798 -20.912 0.643 1.00 93.94 109 GLU A N 1
ATOM 824 C CA . GLU A 1 109 ? 17.351 -20.815 2.037 1.00 93.94 109 GLU A CA 1
ATOM 825 C C . GLU A 1 109 ? 15.823 -20.835 2.170 1.00 93.94 109 GLU A C 1
ATOM 827 O O . GLU A 1 109 ? 15.325 -21.411 3.133 1.00 93.94 109 GLU A O 1
ATOM 832 N N . LEU A 1 110 ? 15.068 -20.311 1.195 1.00 94.19 110 LEU A N 1
ATOM 833 C CA . LEU A 1 110 ? 13.604 -20.432 1.174 1.00 94.19 110 LEU A CA 1
ATOM 834 C C . LEU A 1 110 ? 13.138 -21.881 0.987 1.00 94.19 110 LEU A C 1
ATOM 836 O O . LEU A 1 110 ? 12.166 -22.290 1.611 1.00 94.19 110 LEU A O 1
ATOM 840 N N . GLU A 1 111 ? 13.829 -22.660 0.153 1.00 94.12 111 GLU A N 1
ATOM 841 C CA . GLU A 1 111 ? 13.572 -24.092 -0.034 1.00 94.12 111 GLU A CA 1
ATOM 842 C C . GLU A 1 111 ? 13.888 -24.892 1.240 1.00 94.12 111 GLU A C 1
ATOM 844 O O . GLU A 1 111 ? 13.145 -25.803 1.607 1.00 94.12 111 GLU A O 1
ATOM 849 N N . ASN A 1 112 ? 14.956 -24.518 1.950 1.00 92.94 112 ASN A N 1
ATOM 850 C CA . ASN A 1 112 ? 15.347 -25.145 3.213 1.00 92.94 112 ASN A CA 1
ATOM 851 C C . ASN A 1 112 ? 14.425 -24.763 4.389 1.00 92.94 112 ASN A C 1
ATOM 853 O O . ASN A 1 112 ? 14.203 -25.578 5.290 1.00 92.94 112 ASN A O 1
ATOM 857 N N . LEU A 1 113 ? 13.899 -23.534 4.418 1.00 92.62 113 LEU A N 1
ATOM 858 C CA . LEU A 1 113 ? 13.192 -22.947 5.563 1.00 92.62 113 LEU A CA 1
ATOM 859 C C . LEU A 1 113 ? 11.972 -23.758 6.068 1.00 92.62 113 LEU A C 1
ATOM 861 O O . LEU A 1 113 ? 11.918 -24.001 7.277 1.00 92.62 113 LEU A O 1
ATOM 865 N N . PRO A 1 114 ? 11.070 -24.304 5.221 1.00 91.94 114 PRO A N 1
ATOM 866 C CA . PRO A 1 114 ? 10.029 -25.245 5.647 1.00 91.94 114 PRO A CA 1
ATOM 867 C C . PRO A 1 114 ? 10.526 -26.448 6.465 1.00 91.94 114 PRO A C 1
ATOM 869 O O . PRO A 1 114 ? 9.778 -26.954 7.294 1.00 91.94 114 PRO A O 1
ATOM 872 N N . SER A 1 115 ? 11.777 -26.903 6.300 1.00 90.88 115 SER A N 1
ATOM 873 C CA . SER A 1 115 ? 12.313 -28.029 7.094 1.00 90.88 115 SER A CA 1
ATOM 874 C C . SER A 1 115 ? 12.744 -27.636 8.523 1.00 90.88 115 SER A C 1
ATOM 876 O O . SER A 1 115 ? 12.842 -28.494 9.417 1.00 90.88 115 SER A O 1
ATOM 878 N N . LYS A 1 116 ? 12.972 -26.332 8.761 1.00 90.88 116 LYS A N 1
ATOM 879 C CA . LYS A 1 116 ? 13.199 -25.749 10.093 1.00 90.88 116 LYS A CA 1
ATOM 880 C C . LYS A 1 116 ? 11.886 -25.730 10.897 1.00 90.88 116 LYS A C 1
ATOM 882 O O . LYS A 1 116 ? 11.910 -26.031 12.089 1.00 90.88 116 LYS A O 1
ATOM 887 N N . PHE A 1 117 ? 10.744 -25.502 10.240 1.00 91.25 117 PHE A N 1
ATOM 888 C CA . PHE A 1 117 ? 9.414 -25.480 10.864 1.00 91.25 117 PHE A CA 1
ATOM 889 C C . PHE A 1 117 ? 8.952 -26.876 11.304 1.00 91.25 117 PHE A C 1
ATOM 891 O O . PHE A 1 117 ? 8.542 -27.708 10.490 1.00 91.25 117 PHE A O 1
ATOM 898 N N . LYS A 1 118 ? 8.983 -27.152 12.611 1.00 85.88 118 LYS A N 1
ATOM 899 C CA . LYS A 1 118 ? 8.419 -28.400 13.145 1.00 85.88 118 LYS A CA 1
ATOM 900 C C . LYS A 1 118 ? 6.897 -28.332 13.122 1.00 85.88 118 LYS A C 1
ATOM 902 O O . LYS A 1 118 ? 6.304 -27.307 13.437 1.00 85.88 118 LYS A O 1
ATOM 907 N N . THR A 1 119 ? 6.277 -29.433 12.716 1.00 82.88 119 THR A N 1
ATOM 908 C CA . THR A 1 119 ? 4.823 -29.586 12.647 1.00 82.88 119 THR A CA 1
ATOM 909 C C . THR A 1 119 ? 4.431 -30.883 13.339 1.00 82.88 119 THR A C 1
ATOM 911 O O . THR A 1 119 ? 5.062 -31.925 13.156 1.00 82.88 119 THR A O 1
ATOM 914 N N . SER A 1 120 ? 3.410 -30.792 14.180 1.00 87.81 120 SER A N 1
ATOM 915 C CA . SER A 1 120 ? 2.856 -31.880 14.982 1.00 87.81 120 SER A CA 1
ATOM 916 C C . SER A 1 120 ? 1.418 -31.509 15.368 1.00 87.81 120 SER A C 1
ATOM 918 O O . SER A 1 120 ? 1.084 -30.317 15.362 1.00 87.81 120 SER A O 1
ATOM 920 N N . PRO A 1 121 ? 0.550 -32.477 15.717 1.00 88.12 121 PRO A N 1
ATOM 921 C CA . PRO A 1 121 ? -0.778 -32.174 16.250 1.00 88.12 121 PRO A CA 1
ATOM 922 C C . PRO A 1 121 ? -0.719 -31.266 17.488 1.00 88.12 121 PRO A C 1
ATOM 924 O O . PRO A 1 121 ? -1.576 -30.403 17.658 1.00 88.12 121 PRO A O 1
ATOM 927 N N . GLU A 1 122 ? 0.316 -31.419 18.320 1.00 90.00 122 GLU A N 1
ATOM 928 C CA . GLU A 1 122 ? 0.560 -30.583 19.495 1.00 90.00 122 GLU A CA 1
ATOM 929 C C . GLU A 1 122 ? 0.897 -29.137 19.110 1.00 90.00 122 GLU A C 1
ATOM 931 O O . GLU A 1 122 ? 0.286 -28.217 19.648 1.00 90.00 122 GLU A O 1
ATOM 936 N N . ILE A 1 123 ? 1.809 -28.917 18.153 1.00 90.69 123 ILE A N 1
ATOM 937 C CA . ILE A 1 123 ? 2.148 -27.568 17.671 1.00 90.69 123 ILE A CA 1
ATOM 938 C C . ILE A 1 123 ? 0.918 -26.908 17.051 1.00 90.69 123 ILE A C 1
ATOM 940 O O . ILE A 1 123 ? 0.620 -25.772 17.399 1.00 90.69 123 ILE A O 1
ATOM 944 N N . THR A 1 124 ? 0.132 -27.613 16.236 1.00 90.31 124 THR A N 1
ATOM 945 C CA . THR A 1 124 ? -1.093 -27.034 15.660 1.00 90.31 124 THR A CA 1
ATOM 946 C C . THR A 1 124 ? -2.171 -26.736 16.709 1.00 90.31 124 THR A C 1
ATOM 948 O O . THR A 1 124 ? -2.893 -25.749 16.569 1.00 90.31 124 THR A O 1
ATOM 951 N N . ALA A 1 125 ? -2.245 -27.490 17.810 1.00 91.19 125 ALA A N 1
ATOM 952 C CA . ALA A 1 125 ? -3.096 -27.130 18.947 1.00 91.19 125 ALA A CA 1
ATOM 953 C C . ALA A 1 125 ? -2.595 -25.873 19.696 1.00 91.19 125 ALA A C 1
ATOM 955 O O . ALA A 1 125 ? -3.412 -25.087 20.181 1.00 91.19 125 ALA A O 1
ATOM 956 N N . ILE A 1 126 ? -1.275 -25.650 19.762 1.00 93.31 126 ILE A N 1
ATOM 957 C CA . ILE A 1 126 ? -0.670 -24.414 20.291 1.00 93.31 126 ILE A CA 1
ATOM 958 C C . ILE A 1 126 ? -0.947 -23.231 19.345 1.00 93.31 126 ILE A C 1
ATOM 960 O O . ILE A 1 126 ? -1.442 -22.206 19.808 1.00 93.31 126 ILE A O 1
ATOM 964 N N . GLU A 1 127 ? -0.705 -23.380 18.035 1.00 92.00 127 GLU A N 1
ATOM 965 C CA . GLU A 1 127 ? -1.003 -22.375 16.997 1.00 92.00 127 GLU A CA 1
ATOM 966 C C . GLU A 1 127 ? -2.476 -21.921 17.102 1.00 92.00 127 GLU A C 1
ATOM 968 O O . GLU A 1 127 ? -2.760 -20.731 17.238 1.00 92.00 127 GLU A O 1
ATOM 973 N N . GLN A 1 128 ? -3.421 -22.871 17.148 1.00 91.81 128 GLN A N 1
ATOM 974 C CA . GLN A 1 128 ? -4.857 -22.591 17.293 1.00 91.81 128 GLN A CA 1
ATOM 975 C C . GLN A 1 128 ? -5.207 -21.898 18.619 1.00 91.81 128 GLN A C 1
ATOM 977 O O . GLN A 1 128 ? -5.994 -20.951 18.625 1.00 91.81 128 GLN A O 1
ATOM 982 N N . ARG A 1 129 ? -4.624 -22.331 19.745 1.00 93.00 129 ARG A N 1
ATOM 983 C CA . ARG A 1 129 ? -4.835 -21.701 21.061 1.00 93.00 129 ARG A CA 1
ATOM 984 C C . ARG A 1 129 ? -4.388 -20.245 21.070 1.00 93.00 129 ARG A C 1
ATOM 986 O O . ARG A 1 129 ? -5.119 -19.397 21.572 1.00 93.00 129 ARG A O 1
ATOM 993 N N . LEU A 1 130 ? -3.213 -19.958 20.520 1.00 94.00 130 LEU A N 1
ATOM 994 C CA . LEU A 1 130 ? -2.658 -18.609 20.504 1.00 94.00 130 LEU A CA 1
ATOM 995 C C . LEU A 1 130 ? -3.469 -17.678 19.600 1.00 94.00 130 LEU A C 1
ATOM 997 O O . LEU A 1 130 ? -3.769 -16.567 20.020 1.00 94.00 130 LEU A O 1
ATOM 1001 N N . VAL A 1 131 ? -3.921 -18.147 18.431 1.00 92.56 131 VAL A N 1
ATOM 1002 C CA . VAL A 1 131 ? -4.843 -17.382 17.570 1.00 92.56 131 VAL A CA 1
ATOM 1003 C C . VAL A 1 131 ? -6.169 -17.088 18.285 1.00 92.56 131 VAL A C 1
ATOM 1005 O O . VAL A 1 131 ? -6.688 -15.981 18.167 1.00 92.56 131 VAL A O 1
ATOM 1008 N N . VAL A 1 132 ? -6.714 -18.025 19.072 1.00 91.75 132 VAL A N 1
ATOM 1009 C CA . VAL A 1 132 ? -7.935 -17.783 19.868 1.00 91.75 132 VAL A CA 1
ATOM 1010 C C . VAL A 1 132 ? -7.703 -16.745 20.972 1.00 91.75 132 VAL A C 1
ATOM 1012 O O . VAL A 1 132 ? -8.533 -15.853 21.125 1.00 91.75 132 VAL A O 1
ATOM 1015 N N . LEU A 1 133 ? -6.593 -16.825 21.713 1.00 93.62 133 LEU A N 1
ATOM 1016 C CA . LEU A 1 133 ? -6.260 -15.850 22.762 1.00 93.62 133 LEU A CA 1
ATOM 1017 C C . LEU A 1 133 ? -6.019 -14.451 22.175 1.00 93.62 133 LEU A C 1
ATOM 1019 O O . LEU A 1 133 ? -6.570 -13.480 22.685 1.00 93.62 133 LEU A O 1
ATOM 1023 N N . GLU A 1 134 ? -5.295 -14.361 21.057 1.00 91.56 134 GLU A N 1
ATOM 1024 C CA . GLU A 1 134 ? -5.096 -13.120 20.300 1.00 91.56 134 GLU A CA 1
ATOM 1025 C C . GLU A 1 134 ? -6.447 -12.562 19.806 1.00 91.56 134 GLU A C 1
ATOM 1027 O O . GLU A 1 134 ? -6.711 -11.376 19.953 1.00 91.56 134 GLU A O 1
ATOM 1032 N N . THR A 1 135 ? -7.362 -13.411 19.319 1.00 90.44 135 THR A N 1
ATOM 1033 C CA . THR A 1 135 ? -8.714 -12.993 18.885 1.00 90.44 135 THR A CA 1
ATOM 1034 C C . THR A 1 135 ? -9.573 -12.458 20.038 1.00 90.44 135 THR A C 1
ATOM 1036 O O . THR A 1 135 ? -10.355 -11.530 19.836 1.00 90.44 135 THR A O 1
ATOM 1039 N N . ILE A 1 136 ? -9.455 -13.032 21.241 1.00 89.88 136 ILE A N 1
ATOM 1040 C CA . ILE A 1 136 ? -10.143 -12.535 22.446 1.00 89.88 136 ILE A CA 1
ATOM 1041 C C . ILE A 1 136 ? -9.562 -11.170 22.838 1.00 89.88 136 ILE A C 1
ATOM 1043 O O . ILE A 1 136 ? -10.310 -10.213 23.011 1.00 89.88 136 ILE A O 1
ATOM 1047 N N . ARG A 1 137 ? -8.229 -11.077 22.898 1.00 89.06 137 ARG A N 1
ATOM 1048 C CA . ARG A 1 137 ? -7.454 -9.883 23.264 1.00 89.06 137 ARG A CA 1
ATOM 1049 C C . ARG A 1 137 ? -7.676 -8.686 22.334 1.00 89.06 137 ARG A C 1
ATOM 1051 O O . ARG A 1 137 ? -7.728 -7.554 22.795 1.00 89.06 137 ARG A O 1
ATOM 1058 N N . GLN A 1 138 ? -7.801 -8.943 21.035 1.00 86.94 138 GLN A N 1
ATOM 1059 C CA . GLN A 1 138 ? -7.990 -7.932 19.987 1.00 86.94 138 GLN A CA 1
ATOM 1060 C C . GLN A 1 138 ? -9.458 -7.505 19.805 1.00 86.94 138 GLN A C 1
ATOM 1062 O O . GLN A 1 138 ? -9.756 -6.606 19.019 1.00 86.94 138 GLN A O 1
ATOM 1067 N N . GLY A 1 139 ? -10.406 -8.160 20.482 1.00 77.56 139 GLY A N 1
ATOM 1068 C CA . GLY A 1 139 ? -11.830 -7.881 20.332 1.00 77.56 139 GLY A CA 1
ATOM 1069 C C . GLY A 1 139 ? -12.347 -6.843 21.328 1.00 77.56 139 GLY A C 1
ATOM 1070 O O . GLY A 1 139 ? -12.147 -6.993 22.531 1.00 77.56 139 GLY A O 1
ATOM 1071 N N . SER A 1 140 ? -13.164 -5.889 20.852 1.00 77.62 140 SER A N 1
ATOM 1072 C CA . SER A 1 140 ? -13.981 -4.997 21.709 1.00 77.62 140 SER A CA 1
ATOM 1073 C C . SER A 1 140 ? -14.752 -5.755 22.794 1.00 77.62 140 SER A C 1
ATOM 1075 O O . SER A 1 140 ? -14.966 -5.236 23.883 1.00 77.62 140 SER A O 1
ATOM 1077 N N . PHE A 1 141 ? -15.095 -7.012 22.488 1.00 82.06 141 PHE A N 1
ATOM 1078 C CA . PHE A 1 141 ? -15.840 -7.957 23.305 1.00 82.06 141 PHE A CA 1
ATOM 1079 C C . PHE A 1 141 ? -15.464 -7.964 24.787 1.00 82.06 141 PHE A C 1
ATOM 1081 O O . PHE A 1 141 ? -16.373 -8.054 25.600 1.00 82.06 141 PHE A O 1
ATOM 1088 N N . ILE A 1 142 ? -14.177 -7.877 25.147 1.00 78.56 142 ILE A N 1
ATOM 1089 C CA . ILE A 1 142 ? -13.782 -7.824 26.563 1.00 78.56 142 ILE A CA 1
ATOM 1090 C C . ILE A 1 142 ? -14.423 -6.606 27.234 1.00 78.56 142 ILE A C 1
ATOM 1092 O O . ILE A 1 142 ? -15.126 -6.743 28.230 1.00 78.56 142 ILE A O 1
ATOM 1096 N N . ASN A 1 143 ? -14.234 -5.422 26.655 1.00 81.19 143 ASN A N 1
ATOM 1097 C CA . ASN A 1 143 ? -14.766 -4.175 27.194 1.00 81.19 143 ASN A CA 1
ATOM 1098 C C . ASN A 1 143 ? -16.302 -4.160 27.117 1.00 81.19 143 ASN A C 1
ATOM 1100 O O . ASN A 1 143 ? -16.954 -3.797 28.094 1.00 81.19 143 ASN A O 1
ATOM 1104 N N . ASP A 1 144 ? -16.878 -4.626 26.002 1.00 83.81 144 ASP A N 1
ATOM 1105 C CA . ASP A 1 144 ? -18.331 -4.752 25.818 1.00 83.81 144 ASP A CA 1
ATOM 1106 C C . ASP A 1 144 ? -18.956 -5.657 26.903 1.00 83.81 144 ASP A C 1
ATOM 1108 O O . ASP A 1 144 ? -20.014 -5.344 27.443 1.00 83.81 144 ASP A O 1
ATOM 1112 N N . PHE A 1 145 ? -18.296 -6.774 27.239 1.00 84.88 145 PHE A N 1
ATOM 1113 C CA . PHE A 1 145 ? -18.760 -7.748 28.230 1.00 84.88 145 PHE A CA 1
ATOM 1114 C C . PHE A 1 145 ? -18.604 -7.226 29.658 1.00 84.88 145 PHE A C 1
ATOM 1116 O O . PHE A 1 145 ? -19.554 -7.272 30.433 1.00 84.88 145 PHE A O 1
ATOM 1123 N N . MET A 1 146 ? -17.425 -6.701 29.995 1.00 79.88 146 MET A N 1
ATOM 1124 C CA . MET A 1 146 ? -17.077 -6.250 31.346 1.00 79.88 146 MET A CA 1
ATOM 1125 C C . MET A 1 146 ? -17.839 -4.987 31.781 1.00 79.88 146 MET A C 1
ATOM 1127 O O . MET A 1 146 ? -18.012 -4.766 32.978 1.00 79.88 146 MET A O 1
ATOM 1131 N N . THR A 1 147 ? -18.299 -4.156 30.836 1.00 82.25 147 THR A N 1
ATOM 1132 C CA . THR A 1 147 ? -19.043 -2.910 31.123 1.00 82.25 147 THR A CA 1
ATOM 1133 C C . THR A 1 147 ? -20.567 -3.063 31.101 1.00 82.25 147 THR A C 1
ATOM 1135 O O . THR A 1 147 ? -21.285 -2.107 31.403 1.00 82.25 147 THR A O 1
ATOM 1138 N N . TRP A 1 148 ? -21.092 -4.247 30.773 1.00 83.50 148 TRP A N 1
ATOM 1139 C CA . TRP A 1 148 ? -22.533 -4.475 30.707 1.00 83.50 148 TRP A CA 1
ATOM 1140 C C . TRP A 1 148 ? -23.170 -4.470 32.112 1.00 83.50 148 TRP A C 1
ATOM 1142 O O . TRP A 1 148 ? -22.781 -5.233 32.993 1.00 83.50 148 TRP A O 1
ATOM 1152 N N . ASN A 1 149 ? -24.186 -3.630 32.335 1.00 77.62 149 ASN A N 1
ATOM 1153 C CA . ASN A 1 149 ? -24.871 -3.475 33.632 1.00 77.62 149 ASN A CA 1
ATOM 1154 C C . ASN A 1 149 ? -26.128 -4.363 33.769 1.00 77.62 149 ASN A C 1
ATOM 1156 O O . ASN A 1 149 ? -27.166 -3.929 34.282 1.00 77.62 149 ASN A O 1
ATOM 1160 N N . GLY A 1 150 ? -26.044 -5.605 33.283 1.00 80.69 150 GLY A N 1
ATOM 1161 C CA . GLY A 1 150 ? -27.163 -6.549 33.282 1.00 80.69 150 GLY A CA 1
ATOM 1162 C C . GLY A 1 150 ? -28.359 -6.073 32.449 1.00 80.69 150 GLY A C 1
ATOM 1163 O O . GLY A 1 150 ? -28.277 -5.165 31.621 1.00 80.69 150 GLY A O 1
ATOM 1164 N N . THR A 1 151 ? -29.511 -6.696 32.656 1.00 84.94 151 THR A N 1
ATOM 1165 C CA . THR A 1 151 ? -30.707 -6.503 31.817 1.00 84.94 151 THR A CA 1
ATOM 1166 C C . THR A 1 151 ? -31.498 -5.214 32.086 1.00 84.94 151 THR A C 1
ATOM 1168 O O . THR A 1 151 ? -32.530 -4.981 31.459 1.00 84.94 151 THR A O 1
ATOM 1171 N N . SER A 1 152 ? -30.991 -4.340 32.960 1.00 82.19 152 SER A N 1
ATOM 1172 C CA . SER A 1 152 ? -31.639 -3.113 33.451 1.00 82.19 152 SER A CA 1
ATOM 1173 C C . SER A 1 152 ? -32.238 -2.200 32.366 1.00 82.19 152 SER A C 1
ATOM 1175 O O . SER A 1 152 ? -33.377 -1.752 32.514 1.00 82.19 152 SER A O 1
ATOM 1177 N N . GLU A 1 153 ? -31.537 -1.962 31.251 1.00 80.81 153 GLU A N 1
ATOM 1178 C CA . GLU A 1 153 ? -32.058 -1.153 30.132 1.00 80.81 153 GLU A CA 1
ATOM 1179 C C . GLU A 1 153 ? -33.257 -1.804 29.421 1.00 80.81 153 GLU A C 1
ATOM 1181 O O . GLU A 1 153 ? -34.185 -1.111 28.999 1.00 80.81 153 GLU A O 1
ATOM 1186 N N . TYR A 1 154 ? -33.274 -3.136 29.319 1.00 85.88 154 TYR A N 1
ATOM 1187 C CA . TYR A 1 154 ? -34.393 -3.883 28.741 1.00 85.88 154 TYR A CA 1
ATOM 1188 C C . TYR A 1 154 ? -35.606 -3.859 29.683 1.00 85.88 154 TYR A C 1
ATOM 1190 O O . TYR A 1 154 ? -36.732 -3.652 29.233 1.00 85.88 154 TYR A O 1
ATOM 1198 N N . THR A 1 155 ? -35.377 -3.977 30.997 1.00 84.06 155 THR A N 1
ATOM 1199 C CA . THR A 1 155 ? -36.417 -3.841 32.032 1.00 84.06 155 THR A CA 1
ATOM 1200 C C . THR A 1 155 ? -37.084 -2.465 31.991 1.00 84.06 155 THR A C 1
ATOM 1202 O O . THR A 1 155 ? -38.308 -2.380 32.023 1.00 84.06 155 THR A O 1
ATOM 1205 N N . ALA A 1 156 ? -36.309 -1.387 31.838 1.00 85.00 156 ALA A N 1
ATOM 1206 C CA . ALA A 1 156 ? -36.852 -0.030 31.740 1.00 85.00 156 ALA A CA 1
ATOM 1207 C C . ALA A 1 156 ? -37.749 0.169 30.500 1.00 85.00 156 ALA A C 1
ATOM 1209 O O . ALA A 1 156 ? -38.743 0.893 30.558 1.00 85.00 156 ALA A O 1
ATOM 1210 N N . LEU A 1 157 ? -37.446 -0.498 29.380 1.00 86.94 157 LEU A N 1
ATOM 1211 C CA . LEU A 1 157 ? -38.324 -0.489 28.204 1.00 86.94 157 LEU A CA 1
ATOM 1212 C C . LEU A 1 157 ? -39.534 -1.418 28.356 1.00 86.94 157 LEU A C 1
ATOM 1214 O O . LEU A 1 157 ? -40.578 -1.132 27.773 1.00 86.94 157 LEU A O 1
ATOM 1218 N N . LEU A 1 158 ? -39.446 -2.479 29.163 1.00 88.50 158 LEU A N 1
ATOM 1219 C CA . LEU A 1 158 ? -40.582 -3.350 29.477 1.00 88.50 158 LEU A CA 1
ATOM 1220 C C . LEU A 1 158 ? -41.734 -2.563 30.125 1.00 88.50 158 LEU A C 1
ATOM 1222 O O . LEU A 1 158 ? -42.891 -2.783 29.768 1.00 88.50 158 LEU A O 1
ATOM 1226 N N . GLU A 1 159 ? -41.429 -1.587 30.987 1.00 87.38 159 GLU A N 1
ATOM 1227 C CA . GLU A 1 159 ? -42.421 -0.663 31.559 1.00 87.38 159 GLU A CA 1
ATOM 1228 C C . GLU A 1 159 ? -43.132 0.181 30.482 1.00 87.38 159 GLU A C 1
ATOM 1230 O O . GLU A 1 159 ? -44.343 0.391 30.555 1.00 87.38 159 GLU A O 1
ATOM 1235 N N . GLU A 1 160 ? -42.426 0.636 29.438 1.00 89.44 160 GLU A N 1
ATOM 1236 C CA . GLU A 1 160 ? -43.055 1.325 28.298 1.00 89.44 160 GLU A CA 1
ATOM 1237 C C . GLU A 1 160 ? -43.971 0.389 27.491 1.00 89.44 160 GLU A C 1
ATOM 1239 O O . GLU A 1 160 ? -45.018 0.823 27.009 1.00 89.44 160 GLU A O 1
ATOM 1244 N N . VAL A 1 161 ? -43.636 -0.903 27.380 1.00 91.81 161 VAL A N 1
ATOM 1245 C CA . VAL A 1 161 ? -44.520 -1.897 26.747 1.00 91.81 161 VAL A CA 1
ATOM 1246 C C . VAL A 1 161 ? -45.745 -2.190 27.622 1.00 91.81 161 VAL A C 1
ATOM 1248 O O . VAL A 1 161 ? -46.859 -2.251 27.101 1.00 91.81 161 VAL A O 1
ATOM 1251 N N . GLN A 1 162 ? -45.591 -2.306 28.947 1.00 90.94 162 GLN A N 1
ATOM 1252 C CA . GLN A 1 162 ? -46.716 -2.492 29.877 1.00 90.94 162 GLN A CA 1
ATOM 1253 C C . GLN A 1 162 ? -47.762 -1.365 29.755 1.00 90.94 162 GLN A C 1
ATOM 1255 O O . GLN A 1 162 ? -48.964 -1.630 29.859 1.00 90.94 162 GLN A O 1
ATOM 1260 N N . LYS A 1 163 ? -47.343 -0.122 29.460 1.00 91.94 163 LYS A N 1
ATOM 1261 C CA . LYS A 1 163 ? -48.256 1.023 29.265 1.00 91.94 163 LYS A CA 1
ATOM 1262 C C . LYS A 1 163 ? -49.243 0.835 28.110 1.00 91.94 163 LYS A C 1
ATOM 1264 O O . LYS A 1 163 ? -50.278 1.498 28.120 1.00 91.94 163 LYS A O 1
ATOM 1269 N N . LEU A 1 164 ? -49.024 -0.094 27.174 1.00 91.81 164 LEU A N 1
ATOM 1270 C CA . LEU A 1 164 ? -50.019 -0.459 26.151 1.00 91.81 164 LEU A CA 1
ATOM 1271 C C . LEU A 1 164 ? -51.379 -0.851 26.764 1.00 91.81 164 LEU A C 1
ATOM 1273 O O . LEU A 1 164 ? -52.421 -0.539 26.191 1.00 91.81 164 LEU A O 1
ATOM 1277 N N . ASN A 1 165 ? -51.383 -1.450 27.961 1.00 88.56 165 ASN A N 1
ATOM 1278 C CA . ASN A 1 165 ? -52.603 -1.793 28.700 1.00 88.56 165 ASN A CA 1
ATOM 1279 C C . ASN A 1 165 ? -53.386 -0.564 29.217 1.00 88.56 165 ASN A C 1
ATOM 1281 O O . ASN A 1 165 ? -54.519 -0.711 29.668 1.00 88.56 165 ASN A O 1
ATOM 1285 N N . THR A 1 166 ? -52.814 0.646 29.158 1.00 88.44 166 THR A N 1
ATOM 1286 C CA . THR A 1 166 ? -53.470 1.891 29.604 1.00 88.44 166 THR A CA 1
ATOM 1287 C C . THR A 1 166 ? -54.296 2.583 28.511 1.00 88.44 166 THR A C 1
ATOM 1289 O O . THR A 1 166 ? -55.023 3.529 28.820 1.00 88.44 166 THR A O 1
ATOM 1292 N N . ILE A 1 167 ? -54.236 2.115 27.252 1.00 87.56 167 ILE A N 1
ATOM 1293 C CA . ILE A 1 167 ? -54.907 2.742 26.096 1.00 87.56 167 ILE A CA 1
ATOM 1294 C C . ILE A 1 167 ? -56.425 2.474 26.128 1.00 87.56 167 ILE A C 1
ATOM 1296 O O . ILE A 1 167 ? -56.977 1.648 25.400 1.00 87.56 167 ILE A O 1
ATOM 1300 N N . ASN A 1 168 ? -57.132 3.199 26.993 1.00 83.50 168 ASN A N 1
ATOM 1301 C CA . ASN A 1 168 ? -58.586 3.144 27.125 1.00 83.50 168 ASN A CA 1
ATOM 1302 C C . ASN A 1 168 ? -59.269 4.026 26.065 1.00 83.50 168 ASN A C 1
ATOM 1304 O O . ASN A 1 168 ? -59.735 5.132 26.351 1.00 83.50 168 ASN A O 1
ATOM 1308 N N . PHE A 1 169 ? -59.309 3.543 24.820 1.00 87.38 169 PHE A N 1
ATOM 1309 C CA . PHE A 1 169 ? -59.909 4.257 23.693 1.00 87.38 169 PHE A CA 1
ATOM 1310 C C . PHE A 1 169 ? -61.118 3.523 23.088 1.00 87.38 169 PHE A C 1
ATOM 1312 O O . PHE A 1 169 ? -61.189 2.296 23.051 1.00 87.38 169 PHE A O 1
ATOM 1319 N N . ASN A 1 170 ? -62.086 4.272 22.547 1.00 90.75 170 ASN A N 1
ATOM 1320 C CA . ASN A 1 170 ? -63.261 3.698 21.886 1.00 90.75 170 ASN A CA 1
ATOM 1321 C C . ASN A 1 170 ? -62.960 3.302 20.426 1.00 90.75 170 ASN A C 1
ATOM 1323 O O . ASN A 1 170 ? -63.486 3.898 19.482 1.00 90.75 170 ASN A O 1
ATOM 1327 N N . TYR A 1 171 ? -62.139 2.262 20.246 1.00 90.88 171 TYR A N 1
ATOM 1328 C CA . TYR A 1 171 ? -61.769 1.702 18.936 1.00 90.88 171 TYR A CA 1
ATOM 1329 C C . TYR A 1 171 ? -62.994 1.422 18.045 1.00 90.88 171 TYR A C 1
ATOM 1331 O O . TYR A 1 171 ? -63.006 1.761 16.863 1.00 90.88 171 TYR A O 1
ATOM 1339 N N . LYS A 1 172 ? -64.069 0.869 18.633 1.00 91.12 172 LYS A N 1
ATOM 1340 C CA . LYS A 1 172 ? -65.333 0.557 17.940 1.00 91.12 172 LYS A CA 1
ATOM 1341 C C . LYS A 1 172 ? -66.087 1.811 17.478 1.00 91.12 172 LYS A C 1
ATOM 1343 O O . LYS A 1 172 ? -66.785 1.757 16.471 1.00 91.12 172 LYS A O 1
ATOM 1348 N N . GLY A 1 173 ? -65.962 2.927 18.196 1.00 92.88 173 GLY A N 1
ATOM 1349 C CA . GLY A 1 173 ? -66.511 4.223 17.795 1.00 92.88 173 GLY A CA 1
ATOM 1350 C C . GLY A 1 173 ? -65.763 4.813 16.601 1.00 92.88 173 GLY A C 1
ATOM 1351 O O . GLY A 1 173 ? -66.386 5.143 15.596 1.00 92.88 173 GLY A O 1
ATOM 1352 N N . LEU A 1 174 ? -64.429 4.864 16.673 1.00 94.88 174 LEU A N 1
ATOM 1353 C CA . LEU A 1 174 ? -63.594 5.384 15.585 1.00 94.88 174 LEU A CA 1
ATOM 1354 C C . LEU A 1 174 ? -63.730 4.549 14.300 1.00 94.88 174 LEU A C 1
ATOM 1356 O O . LEU A 1 174 ? -63.931 5.115 13.228 1.00 94.88 174 LEU A O 1
ATOM 1360 N N . SER A 1 175 ? -63.724 3.216 14.414 1.00 94.88 175 SER A N 1
ATOM 1361 C CA . SER A 1 175 ? -63.989 2.298 13.295 1.00 94.88 175 SER A CA 1
ATOM 1362 C C . SER A 1 175 ? -65.352 2.564 12.635 1.00 94.88 175 SER A C 1
ATOM 1364 O O . SER A 1 175 ? -65.422 2.662 11.411 1.00 94.88 175 SER A O 1
ATOM 1366 N N . LYS A 1 176 ? -66.422 2.789 13.416 1.00 95.38 176 LYS A N 1
ATOM 1367 C CA . LYS A 1 176 ? -67.744 3.157 12.876 1.00 95.38 176 LYS A CA 1
ATOM 1368 C C . LYS A 1 176 ? -67.752 4.506 12.156 1.00 95.38 176 LYS A C 1
ATOM 1370 O O . LYS A 1 176 ? -68.451 4.636 11.152 1.00 95.38 176 LYS A O 1
ATOM 1375 N N . TYR A 1 177 ? -67.010 5.506 12.635 1.00 96.31 177 TYR A N 1
ATOM 1376 C CA . TYR A 1 177 ? -66.894 6.784 11.925 1.00 96.31 177 TYR A CA 1
ATOM 1377 C C . TYR A 1 177 ? -66.105 6.634 10.620 1.00 96.31 177 TYR A C 1
ATOM 1379 O O . TYR A 1 177 ? -66.552 7.148 9.597 1.00 96.31 177 TYR A O 1
ATOM 1387 N N . ALA A 1 178 ? -65.011 5.863 10.621 1.00 96.06 178 ALA A N 1
ATOM 1388 C CA . ALA A 1 178 ? -64.240 5.564 9.414 1.00 96.06 178 ALA A CA 1
ATOM 1389 C C . ALA A 1 178 ? -65.110 4.871 8.350 1.00 96.06 178 ALA A C 1
ATOM 1391 O O . ALA A 1 178 ? -65.235 5.377 7.237 1.00 96.06 178 ALA A O 1
ATOM 1392 N N . GLN A 1 179 ? -65.824 3.807 8.734 1.00 95.88 179 GLN A N 1
ATOM 1393 C CA . GLN A 1 179 ? -66.782 3.104 7.875 1.00 95.88 179 GLN A CA 1
ATOM 1394 C C . GLN A 1 179 ? -67.909 4.026 7.372 1.00 95.88 179 GLN A C 1
ATOM 1396 O O . GLN A 1 179 ? -68.303 3.973 6.209 1.00 95.88 179 GLN A O 1
ATOM 1401 N N . SER A 1 180 ? -68.432 4.913 8.228 1.00 95.50 180 SER A N 1
ATOM 1402 C CA . SER A 1 180 ? -69.500 5.852 7.847 1.00 95.50 180 SER A CA 1
ATOM 1403 C C . SER A 1 180 ? -69.056 6.835 6.762 1.00 95.50 180 SER A C 1
ATOM 1405 O O . SER A 1 180 ? -69.872 7.201 5.906 1.00 95.50 180 SER A O 1
ATOM 1407 N N . VAL A 1 181 ? -67.789 7.261 6.812 1.00 95.88 181 VAL A N 1
ATOM 1408 C CA . VAL A 1 181 ? -67.139 8.134 5.826 1.00 95.88 181 VAL A CA 1
ATOM 1409 C C . VAL A 1 181 ? -66.780 7.350 4.557 1.00 95.88 181 VAL A C 1
ATOM 1411 O O . VAL A 1 181 ? -67.092 7.822 3.471 1.00 95.88 181 VAL A O 1
ATOM 1414 N N . GLU A 1 182 ? -66.248 6.129 4.661 1.00 94.75 182 GLU A N 1
ATOM 1415 C CA . GLU A 1 182 ? -65.975 5.233 3.518 1.00 94.75 182 GLU A CA 1
ATOM 1416 C C . GLU A 1 182 ? -67.243 4.947 2.689 1.00 94.75 182 GLU A C 1
ATOM 1418 O O . GLU A 1 182 ? -67.227 4.992 1.455 1.00 94.75 182 GLU A O 1
ATOM 1423 N N . LEU A 1 183 ? -68.375 4.738 3.368 1.00 93.44 183 LEU A N 1
ATOM 1424 C CA . LEU A 1 183 ? -69.685 4.618 2.729 1.00 93.44 183 LEU A CA 1
ATOM 1425 C C . LEU A 1 183 ? -70.125 5.922 2.048 1.00 93.44 183 LEU A C 1
ATOM 1427 O O . LEU A 1 183 ? -70.775 5.856 1.016 1.00 93.44 183 LEU A O 1
ATOM 1431 N N . ALA A 1 184 ? -69.768 7.099 2.577 1.00 93.25 184 ALA A N 1
ATOM 1432 C CA . ALA A 1 184 ? -70.066 8.379 1.923 1.00 93.25 184 ALA A CA 1
ATOM 1433 C C . ALA A 1 184 ? -69.178 8.635 0.690 1.00 93.25 184 ALA A C 1
ATOM 1435 O O . ALA A 1 184 ? -69.659 9.201 -0.284 1.00 93.25 184 ALA A O 1
ATOM 1436 N N . PHE A 1 185 ? -67.914 8.191 0.704 1.00 93.75 185 PHE A N 1
ATOM 1437 C CA . PHE A 1 185 ? -67.071 8.160 -0.497 1.00 93.75 185 PHE A CA 1
ATOM 1438 C C . PHE A 1 185 ? -67.680 7.244 -1.571 1.00 93.75 185 PHE A C 1
ATOM 1440 O O . PHE A 1 185 ? -67.803 7.653 -2.719 1.00 93.75 185 PHE A O 1
ATOM 1447 N N . SER A 1 186 ? -68.124 6.042 -1.191 1.00 91.94 186 SER A N 1
ATOM 1448 C CA . SER A 1 186 ? -68.701 5.065 -2.132 1.00 91.94 186 SER A CA 1
ATOM 1449 C C . SER A 1 186 ? -70.038 5.534 -2.725 1.00 91.94 186 SER A C 1
ATOM 1451 O O . SER A 1 186 ? -70.186 5.552 -3.936 1.00 91.94 186 SER A O 1
ATOM 1453 N N . ASP A 1 187 ? -70.957 6.047 -1.901 1.00 90.06 187 ASP A N 1
ATOM 1454 C CA . ASP A 1 187 ? -72.253 6.615 -2.327 1.00 90.06 187 ASP A CA 1
ATOM 1455 C C . ASP A 1 187 ? -72.088 7.788 -3.328 1.00 90.06 187 ASP A C 1
ATOM 1457 O O . ASP A 1 187 ? -72.929 8.014 -4.194 1.00 90.06 187 ASP A O 1
ATOM 1461 N N . ILE A 1 188 ? -70.964 8.513 -3.263 1.00 90.12 188 ILE A N 1
ATOM 1462 C CA . ILE A 1 188 ? -70.585 9.574 -4.213 1.00 90.12 188 ILE A CA 1
ATOM 1463 C C . ILE A 1 188 ? -69.984 9.020 -5.515 1.00 90.12 188 ILE A C 1
ATOM 1465 O O . ILE A 1 188 ? -70.202 9.603 -6.576 1.00 90.12 188 ILE A O 1
ATOM 1469 N N . GLU A 1 189 ? -69.245 7.917 -5.443 1.00 88.00 189 GLU A N 1
ATOM 1470 C CA . GLU A 1 189 ? -68.601 7.238 -6.576 1.00 88.00 189 GLU A CA 1
ATOM 1471 C C . GLU A 1 189 ? -69.613 6.433 -7.415 1.00 88.00 189 GLU A C 1
ATOM 1473 O O . GLU A 1 189 ? -69.613 6.521 -8.643 1.00 88.00 189 GLU A O 1
ATOM 1478 N N . ASP A 1 190 ? -70.537 5.733 -6.749 1.00 83.56 190 ASP A N 1
ATOM 1479 C CA . ASP A 1 190 ? -71.546 4.843 -7.341 1.00 83.56 190 ASP A CA 1
ATOM 1480 C C . ASP A 1 190 ? -72.695 5.589 -8.063 1.00 83.56 190 ASP A C 1
ATOM 1482 O O . ASP A 1 190 ? -73.513 4.964 -8.741 1.00 83.56 190 ASP A O 1
ATOM 1486 N N . ASN A 1 191 ? -72.762 6.925 -7.957 1.00 71.44 191 ASN A N 1
ATOM 1487 C CA . ASN A 1 191 ? -73.808 7.781 -8.543 1.00 71.44 191 ASN A CA 1
ATOM 1488 C C . ASN A 1 191 ? -73.276 8.705 -9.677 1.00 71.44 191 ASN A C 1
ATOM 1490 O O . ASN A 1 191 ? -73.279 9.937 -9.540 1.00 71.44 191 ASN A O 1
ATOM 1494 N N . PRO A 1 192 ? -72.818 8.155 -10.824 1.00 62.59 192 PRO A N 1
ATOM 1495 C CA . PRO A 1 192 ? -72.264 8.935 -11.928 1.00 62.59 192 PRO A CA 1
ATOM 1496 C C . PRO A 1 192 ? -73.312 9.791 -12.660 1.00 62.59 192 PRO A C 1
ATOM 1498 O O . PRO A 1 192 ? -74.516 9.530 -12.682 1.00 62.59 192 PRO A O 1
ATOM 1501 N N . LYS A 1 193 ? -72.819 10.859 -13.287 1.00 60.78 193 LYS A N 1
ATOM 1502 C CA . LYS A 1 193 ? -73.583 12.083 -13.580 1.00 60.78 193 LYS A CA 1
ATOM 1503 C C . LYS A 1 193 ? -74.479 12.067 -14.797 1.00 60.78 193 LYS A C 1
ATOM 1505 O O . LYS A 1 193 ? -75.178 13.056 -14.999 1.00 60.78 193 LYS A O 1
ATOM 1510 N N . ASP A 1 194 ? -74.473 11.003 -15.578 1.00 62.97 194 ASP A N 1
ATOM 1511 C CA . ASP A 1 194 ? -75.086 11.033 -16.906 1.00 62.97 194 ASP A CA 1
ATOM 1512 C C . ASP A 1 194 ? -76.483 10.388 -16.921 1.00 62.97 194 ASP A C 1
ATOM 1514 O O . ASP A 1 194 ? -77.288 10.691 -17.796 1.00 62.97 194 ASP A O 1
ATOM 1518 N N . ASN A 1 195 ? -76.814 9.578 -15.902 1.00 67.75 195 ASN A N 1
ATOM 1519 C CA . ASN A 1 195 ? -78.060 8.798 -15.841 1.00 67.75 195 ASN A CA 1
ATOM 1520 C C . ASN A 1 195 ? -79.103 9.307 -14.824 1.00 67.75 195 ASN A C 1
ATOM 1522 O O . ASN A 1 195 ? -80.274 8.947 -14.925 1.00 67.75 195 ASN A O 1
ATOM 1526 N N . LEU A 1 196 ? -78.711 10.117 -13.834 1.00 76.62 196 LEU A N 1
ATOM 1527 C CA . LEU A 1 196 ? -79.644 10.657 -12.832 1.00 76.62 196 LEU A CA 1
ATOM 1528 C C . LEU A 1 196 ? -80.496 11.796 -13.413 1.00 76.62 196 LEU A C 1
ATOM 1530 O O . LEU A 1 196 ? -79.978 12.640 -14.152 1.00 76.62 196 LEU A O 1
ATOM 1534 N N . SER A 1 197 ? -81.779 11.878 -13.043 1.00 83.31 197 SER A N 1
ATOM 1535 C CA . SER A 1 197 ? -82.619 13.029 -13.408 1.00 83.31 197 SER A CA 1
ATOM 1536 C C . SER A 1 197 ? -82.171 14.304 -12.680 1.00 83.31 197 SER A C 1
ATOM 1538 O O . SER A 1 197 ? -81.481 14.243 -11.660 1.00 83.31 197 SER A O 1
ATOM 1540 N N . ASP A 1 198 ? -82.565 15.479 -13.175 1.00 86.62 198 ASP A N 1
ATOM 1541 C CA . ASP A 1 198 ? -82.229 16.753 -12.521 1.00 86.62 198 ASP A CA 1
ATOM 1542 C C . ASP A 1 198 ? -82.786 16.837 -11.087 1.00 86.62 198 ASP A C 1
ATOM 1544 O O . ASP A 1 198 ? -82.113 17.340 -10.185 1.00 86.62 198 ASP A O 1
ATOM 1548 N N . SER A 1 199 ? -83.967 16.259 -10.839 1.00 86.00 199 SER A N 1
ATOM 1549 C CA . SER A 1 199 ? -84.538 16.115 -9.497 1.00 86.00 199 SER A CA 1
ATOM 1550 C C . SER A 1 199 ? -83.760 15.132 -8.616 1.00 86.00 199 SER A C 1
ATOM 1552 O O . SER A 1 199 ? -83.639 15.372 -7.414 1.00 86.00 199 SER A O 1
ATOM 1554 N N . ASP A 1 200 ? -83.192 14.059 -9.174 1.00 86.69 200 ASP A N 1
ATOM 1555 C CA . ASP A 1 200 ? -82.349 13.129 -8.411 1.00 86.69 200 ASP A CA 1
ATOM 1556 C C . ASP A 1 200 ? -80.986 13.739 -8.056 1.00 86.69 200 ASP A C 1
ATOM 1558 O O . ASP A 1 200 ? -80.528 13.556 -6.931 1.00 86.69 200 ASP A O 1
ATOM 1562 N N . ILE A 1 201 ? -80.366 14.520 -8.951 1.00 87.12 201 ILE A N 1
ATOM 1563 C CA . ILE A 1 201 ? -79.118 15.252 -8.660 1.00 87.12 201 ILE A CA 1
ATOM 1564 C C . ILE A 1 201 ? -79.321 16.267 -7.529 1.00 87.12 201 ILE A C 1
ATOM 1566 O O . ILE A 1 201 ? -78.500 16.343 -6.610 1.00 87.12 201 ILE A O 1
ATOM 1570 N N . LEU A 1 202 ? -80.416 17.033 -7.563 1.00 84.88 202 LEU A N 1
ATOM 1571 C CA . LEU A 1 202 ? -80.748 17.985 -6.498 1.00 84.88 202 LEU A CA 1
ATOM 1572 C C . LEU A 1 202 ? -81.066 17.265 -5.176 1.00 84.88 202 LEU A C 1
ATOM 1574 O O . LEU A 1 202 ? -80.593 17.688 -4.120 1.00 84.88 202 LEU A O 1
ATOM 1578 N N . ARG A 1 203 ? -81.776 16.126 -5.214 1.00 86.19 203 ARG A N 1
ATOM 1579 C CA . ARG A 1 203 ? -82.007 15.297 -4.018 1.00 86.19 203 ARG A CA 1
ATOM 1580 C C . ARG A 1 203 ? -80.698 14.733 -3.456 1.00 86.19 203 ARG A C 1
ATOM 1582 O O . ARG A 1 203 ? -80.479 14.829 -2.254 1.00 86.19 203 ARG A O 1
ATOM 1589 N N . PHE A 1 204 ? -79.820 14.188 -4.296 1.00 88.38 204 PHE A N 1
ATOM 1590 C CA . PHE A 1 204 ? -78.548 13.599 -3.869 1.00 88.38 204 PHE A CA 1
ATOM 1591 C C . PHE A 1 204 ? -77.600 14.645 -3.268 1.00 88.38 204 PHE A C 1
ATOM 1593 O O . PHE A 1 204 ? -77.069 14.452 -2.177 1.00 88.38 204 PHE A O 1
ATOM 1600 N N . THR A 1 205 ? -77.446 15.800 -3.921 1.00 87.94 205 THR A N 1
ATOM 1601 C CA . THR A 1 205 ? -76.609 16.890 -3.390 1.00 87.94 205 THR A CA 1
ATOM 1602 C C . THR A 1 205 ? -77.164 17.514 -2.107 1.00 87.94 205 THR A C 1
ATOM 1604 O O . THR A 1 205 ? -76.376 17.984 -1.289 1.00 87.94 205 THR A O 1
ATOM 1607 N N . SER A 1 206 ? -78.474 17.430 -1.835 1.00 86.00 206 SER A N 1
ATOM 1608 C CA . SER A 1 206 ? -79.025 17.827 -0.527 1.00 86.00 206 SER A CA 1
ATOM 1609 C C . SER A 1 206 ? -78.478 16.987 0.645 1.00 86.00 206 SER A C 1
ATOM 1611 O O . SER A 1 206 ? -78.343 17.497 1.758 1.00 86.00 206 SER A O 1
ATOM 1613 N N . SER A 1 207 ? -78.044 15.743 0.395 1.00 87.50 207 SER A N 1
ATOM 1614 C CA . SER A 1 207 ? -77.413 14.875 1.401 1.00 87.50 207 SER A CA 1
ATOM 1615 C C . SER A 1 207 ? -76.006 15.327 1.815 1.00 87.50 207 SER A C 1
ATOM 1617 O O . SER A 1 207 ? -75.477 14.834 2.814 1.00 87.50 207 SER A O 1
ATOM 1619 N N . PHE A 1 208 ? -75.374 16.261 1.094 1.00 91.00 208 PHE A N 1
ATOM 1620 C CA . PHE A 1 208 ? -73.960 16.605 1.298 1.00 91.00 208 PHE A CA 1
ATOM 1621 C C . PHE A 1 208 ? -73.678 17.209 2.682 1.00 91.00 208 PHE A C 1
ATOM 1623 O O . PHE A 1 208 ? -72.629 16.930 3.266 1.00 91.00 208 PHE A O 1
ATOM 1630 N N . GLY A 1 209 ? -74.648 17.914 3.277 1.00 88.94 209 GLY A N 1
ATOM 1631 C CA . GLY A 1 209 ? -74.569 18.358 4.673 1.00 88.94 209 GLY A CA 1
ATOM 1632 C C . GLY A 1 209 ? -74.487 17.195 5.673 1.00 88.94 209 GLY A C 1
ATOM 1633 O O . GLY A 1 209 ? -73.724 17.254 6.636 1.00 88.94 209 GLY A O 1
ATOM 1634 N N . HIS A 1 210 ? -75.191 16.086 5.423 1.00 91.44 210 HIS A N 1
ATOM 1635 C CA . HIS A 1 210 ? -75.081 14.883 6.253 1.00 91.44 210 HIS A CA 1
ATOM 1636 C C . HIS A 1 210 ? -73.731 14.179 6.067 1.00 91.44 210 HIS A C 1
ATOM 1638 O O . HIS A 1 210 ? -73.166 13.692 7.048 1.00 91.44 210 HIS A O 1
ATOM 1644 N N . TYR A 1 211 ? -73.178 14.153 4.847 1.00 93.81 211 TYR A N 1
ATOM 1645 C CA . TYR A 1 211 ? -71.827 13.631 4.627 1.00 93.81 211 TYR A CA 1
ATOM 1646 C C . TYR A 1 211 ? -70.775 14.483 5.345 1.00 93.81 211 TYR A C 1
ATOM 1648 O O . TYR A 1 211 ? -69.961 13.925 6.074 1.00 93.81 211 TYR A O 1
ATOM 1656 N N . LYS A 1 212 ? -70.836 15.817 5.252 1.00 93.25 212 LYS A N 1
ATOM 1657 C CA . LYS A 1 212 ? -69.930 16.724 5.977 1.00 93.25 212 LYS A CA 1
ATOM 1658 C C . LYS A 1 212 ? -69.890 16.421 7.481 1.00 93.25 212 LYS A C 1
ATOM 1660 O O . LYS A 1 212 ? -68.807 16.238 8.035 1.00 93.25 212 LYS A O 1
ATOM 1665 N N . ASN A 1 213 ? -71.052 16.238 8.109 1.00 93.25 213 ASN A N 1
ATOM 1666 C CA . ASN A 1 213 ? -71.134 15.884 9.528 1.00 93.25 213 ASN A CA 1
ATOM 1667 C C . ASN A 1 213 ? -70.465 14.527 9.845 1.00 93.25 213 ASN A C 1
ATOM 1669 O O . ASN A 1 213 ? -69.892 14.368 10.922 1.00 93.25 213 ASN A O 1
ATOM 1673 N N . LYS A 1 214 ? -70.496 13.535 8.939 1.00 94.88 214 LYS A N 1
ATOM 1674 C CA . LYS A 1 214 ? -69.755 12.267 9.127 1.00 94.88 214 LYS A CA 1
ATOM 1675 C C . LYS A 1 214 ? -68.240 12.498 9.144 1.00 94.88 214 LYS A C 1
ATOM 1677 O O . LYS A 1 214 ? -67.554 11.924 9.986 1.00 94.88 214 LYS A O 1
ATOM 1682 N N . PHE A 1 215 ? -67.736 13.339 8.238 1.00 94.75 215 PHE A N 1
ATOM 1683 C CA . PHE A 1 215 ? -66.311 13.670 8.143 1.00 94.75 215 PHE A CA 1
ATOM 1684 C C . PHE A 1 215 ? -65.832 14.384 9.418 1.00 94.75 215 PHE A C 1
ATOM 1686 O O . PHE A 1 215 ? -64.820 13.993 9.991 1.00 94.75 215 PHE A O 1
ATOM 1693 N N . GLU A 1 216 ? -66.602 15.353 9.922 1.00 94.19 216 GLU A N 1
ATOM 1694 C CA . GLU A 1 216 ? -66.281 16.099 11.152 1.00 94.19 216 GLU A CA 1
ATOM 1695 C C . GLU A 1 216 ? -66.291 15.206 12.409 1.00 94.19 216 GLU A C 1
ATOM 1697 O O . GLU A 1 216 ? -65.436 15.348 13.288 1.00 94.19 216 GLU A O 1
ATOM 1702 N N . ASN A 1 217 ? -67.194 14.218 12.476 1.00 94.50 217 ASN A N 1
ATOM 1703 C CA . ASN A 1 217 ? -67.180 13.204 13.538 1.00 94.50 217 ASN A CA 1
ATOM 1704 C C . ASN A 1 217 ? -65.939 12.295 13.479 1.00 94.50 217 ASN A C 1
ATOM 1706 O O . ASN A 1 217 ? -65.413 11.918 14.529 1.00 94.50 217 ASN A O 1
ATOM 1710 N N . LEU A 1 218 ? -65.451 11.955 12.278 1.00 96.06 218 LEU A N 1
ATOM 1711 C CA . LEU A 1 218 ? -64.215 11.189 12.127 1.00 96.06 218 LEU A CA 1
ATOM 1712 C C . LEU A 1 218 ? -62.994 12.006 12.568 1.00 96.06 218 LEU A C 1
ATOM 1714 O O . LEU A 1 218 ? -62.249 11.530 13.420 1.00 96.06 218 LEU A O 1
ATOM 1718 N N . GLU A 1 219 ? -62.820 13.231 12.063 1.00 94.50 219 GLU A N 1
ATOM 1719 C CA . GLU A 1 219 ? -61.716 14.129 12.454 1.00 94.50 219 GLU A CA 1
ATOM 1720 C C . GLU A 1 219 ? -61.659 14.300 13.982 1.00 94.50 219 GLU A C 1
ATOM 1722 O O . GLU A 1 219 ? -60.625 14.066 14.611 1.00 94.50 219 GLU A O 1
ATOM 1727 N N . GLY A 1 220 ? -62.805 14.608 14.605 1.00 93.44 220 GLY A N 1
ATOM 1728 C CA . GLY A 1 220 ? -62.934 14.770 16.056 1.00 93.44 220 GLY A CA 1
ATOM 1729 C C . GLY A 1 220 ? -62.743 13.483 16.872 1.00 93.44 220 GLY A C 1
ATOM 1730 O O . GLY A 1 220 ? -62.567 13.556 18.092 1.00 93.44 220 GLY A O 1
ATOM 1731 N N . SER A 1 221 ? -62.762 12.310 16.230 1.00 94.25 221 SER A N 1
ATOM 1732 C CA . SER A 1 221 ? -62.441 11.019 16.848 1.00 94.25 221 SER A CA 1
ATOM 1733 C C . SER A 1 221 ? -60.984 10.602 16.611 1.00 94.25 221 SER A C 1
ATOM 1735 O O . SER A 1 221 ? -60.388 10.013 17.510 1.00 94.25 221 SER A O 1
ATOM 1737 N N . VAL A 1 222 ? -60.388 10.932 15.458 1.00 94.12 222 VAL A N 1
ATOM 1738 C CA . VAL A 1 222 ? -58.952 10.745 15.175 1.00 94.12 222 VAL A CA 1
ATOM 1739 C C . VAL A 1 222 ? -58.118 11.646 16.086 1.00 94.12 222 VAL A C 1
ATOM 1741 O O . VAL A 1 222 ? -57.198 11.166 16.742 1.00 94.12 222 VAL A O 1
ATOM 1744 N N . ALA A 1 223 ? -58.493 12.922 16.227 1.00 91.38 223 ALA A N 1
ATOM 1745 C CA . ALA A 1 223 ? -57.802 13.881 17.094 1.00 91.38 223 ALA A CA 1
ATOM 1746 C C . ALA A 1 223 ? -57.740 13.441 18.573 1.00 91.38 223 ALA A C 1
ATOM 1748 O O . ALA A 1 223 ? -56.794 13.778 19.279 1.00 91.38 223 ALA A O 1
ATOM 1749 N N . LYS A 1 224 ? -58.719 12.650 19.039 1.00 91.50 224 LYS A N 1
ATOM 1750 C CA . LYS A 1 224 ? -58.737 12.059 20.391 1.00 91.50 224 LYS A CA 1
ATOM 1751 C C . LYS A 1 224 ? -57.907 10.778 20.510 1.00 91.50 224 LYS A C 1
ATOM 1753 O O . LYS A 1 224 ? -57.569 10.392 21.623 1.00 91.50 224 LYS A O 1
ATOM 1758 N N . PHE A 1 225 ? -57.605 10.115 19.394 1.00 92.56 225 PHE A N 1
ATOM 1759 C CA . PHE A 1 225 ? -56.782 8.907 19.368 1.00 92.56 225 PHE A CA 1
ATOM 1760 C C . PHE A 1 225 ? -55.287 9.222 19.257 1.00 92.56 225 PHE A C 1
ATOM 1762 O O . PHE A 1 225 ? -54.491 8.532 19.884 1.00 92.56 225 PHE A O 1
ATOM 1769 N N . LEU A 1 226 ? -54.898 10.278 18.528 1.00 90.00 226 LEU A N 1
ATOM 1770 C CA . LEU A 1 226 ? -53.486 10.625 18.299 1.00 90.00 226 LEU A CA 1
ATOM 1771 C C . LEU A 1 226 ? -52.602 10.635 19.567 1.00 90.00 226 LEU A C 1
ATOM 1773 O O . LEU A 1 226 ? -51.543 10.014 19.511 1.00 90.00 226 LEU A O 1
ATOM 1777 N N . PRO A 1 227 ? -53.006 11.212 20.723 1.00 88.88 227 PRO A N 1
ATOM 1778 C CA . PRO A 1 227 ? -52.167 11.208 21.931 1.00 88.88 227 PRO A CA 1
ATOM 1779 C C . PRO A 1 227 ? -51.925 9.816 22.539 1.00 88.88 227 PRO A C 1
ATOM 1781 O O . PRO A 1 227 ? -51.095 9.665 23.426 1.00 88.88 227 PRO A O 1
ATOM 1784 N N . GLN A 1 228 ? -52.662 8.789 22.105 1.00 87.94 228 GLN A N 1
ATOM 1785 C CA . GLN A 1 228 ? -52.437 7.402 22.522 1.00 87.94 228 GLN A CA 1
ATOM 1786 C C . GLN A 1 228 ? -51.323 6.719 21.710 1.00 87.94 228 GLN A C 1
ATOM 1788 O O . GLN A 1 228 ? -50.791 5.694 22.138 1.00 87.94 228 GLN A O 1
ATOM 1793 N N . LEU A 1 229 ? -50.953 7.268 20.546 1.00 89.06 229 LEU A N 1
ATOM 1794 C CA . LEU A 1 229 ? -49.916 6.691 19.690 1.00 89.06 229 LEU A CA 1
ATOM 1795 C C . LEU A 1 229 ? -48.524 6.779 20.318 1.00 89.06 229 LEU A C 1
ATOM 1797 O O . LEU A 1 229 ? -47.698 5.915 20.032 1.00 89.06 229 LEU A O 1
ATOM 1801 N N . ASP A 1 230 ? -48.262 7.758 21.186 1.00 88.81 230 ASP A N 1
ATOM 1802 C CA . ASP A 1 230 ? -46.971 7.899 21.876 1.00 88.81 230 ASP A CA 1
ATOM 1803 C C . ASP A 1 230 ? -46.634 6.653 22.711 1.00 88.81 230 ASP A C 1
ATOM 1805 O O . ASP A 1 230 ? -45.485 6.215 22.746 1.00 88.81 230 ASP A O 1
ATOM 1809 N N . VAL A 1 231 ? -47.649 6.011 23.302 1.00 91.25 231 VAL A N 1
ATOM 1810 C CA . VAL A 1 231 ? -47.509 4.741 24.033 1.00 91.25 231 VAL A CA 1
ATOM 1811 C C . VAL A 1 231 ? -47.075 3.612 23.091 1.00 91.25 231 VAL A C 1
ATOM 1813 O O . VAL A 1 231 ? -46.158 2.856 23.404 1.00 91.25 231 VAL A O 1
ATOM 1816 N N . VAL A 1 232 ? -47.681 3.528 21.901 1.00 90.94 232 VAL A N 1
ATOM 1817 C CA . VAL A 1 232 ? -47.341 2.525 20.874 1.00 90.94 232 VAL A CA 1
ATOM 1818 C C . VAL A 1 232 ? -45.921 2.743 20.333 1.00 90.94 232 VAL A C 1
ATOM 1820 O O . VAL A 1 232 ? -45.172 1.782 20.154 1.00 90.94 232 VAL A O 1
ATOM 1823 N N . HIS A 1 233 ? -45.517 3.999 20.123 1.00 89.69 233 HIS A N 1
ATOM 1824 C CA . HIS A 1 233 ? -44.169 4.354 19.667 1.00 89.69 233 HIS A CA 1
ATOM 1825 C C . HIS A 1 233 ? -43.099 4.150 20.751 1.00 89.69 233 HIS A C 1
ATOM 1827 O O . HIS A 1 233 ? -41.976 3.764 20.428 1.00 89.69 233 HIS A O 1
ATOM 1833 N N . ASN A 1 234 ? -43.423 4.365 22.031 1.00 90.25 234 ASN A N 1
ATOM 1834 C CA . ASN A 1 234 ? -42.514 4.070 23.138 1.00 90.25 234 ASN A CA 1
ATOM 1835 C C . ASN A 1 234 ? -42.312 2.564 23.323 1.00 90.25 234 ASN A C 1
ATOM 1837 O O . ASN A 1 234 ? -41.165 2.125 23.381 1.00 90.25 234 ASN A O 1
ATOM 1841 N N . ALA A 1 235 ? -43.392 1.776 23.324 1.00 91.06 235 ALA A N 1
ATOM 1842 C CA . ALA A 1 235 ? -43.320 0.320 23.438 1.00 91.06 235 ALA A CA 1
ATOM 1843 C C . ALA A 1 235 ? -42.403 -0.309 22.372 1.00 91.06 235 ALA A C 1
ATOM 1845 O O . ALA A 1 235 ? -41.610 -1.197 22.678 1.00 91.06 235 ALA A O 1
ATOM 1846 N N . LYS A 1 236 ? -42.443 0.189 21.126 1.00 90.94 236 LYS A N 1
ATOM 1847 C CA . LYS A 1 236 ? -41.626 -0.340 20.018 1.00 90.94 236 LYS A CA 1
ATOM 1848 C C . LYS A 1 236 ? -40.108 -0.288 20.225 1.00 90.94 236 LYS A C 1
ATOM 1850 O O . LYS A 1 236 ? -39.409 -1.072 19.590 1.00 90.94 236 LYS A O 1
ATOM 1855 N N . LYS A 1 237 ? -39.598 0.552 21.130 1.00 90.00 237 LYS A N 1
ATOM 1856 C CA . LYS A 1 237 ? -38.154 0.706 21.396 1.00 90.00 237 LYS A CA 1
ATOM 1857 C C . LYS A 1 237 ? -37.495 -0.552 21.976 1.00 90.00 237 LYS A C 1
ATOM 1859 O O . LYS A 1 237 ? -36.289 -0.721 21.845 1.00 90.00 237 LYS A O 1
ATOM 1864 N N . ILE A 1 238 ? -38.264 -1.456 22.595 1.00 88.75 238 ILE A N 1
ATOM 1865 C CA . ILE A 1 238 ? -37.734 -2.698 23.195 1.00 88.75 238 ILE A CA 1
ATOM 1866 C C . ILE A 1 238 ? -37.088 -3.646 22.164 1.00 88.75 238 ILE A C 1
ATOM 1868 O O . ILE A 1 238 ? -36.258 -4.487 22.513 1.00 88.75 238 ILE A O 1
ATOM 1872 N N . VAL A 1 239 ? -37.452 -3.502 20.883 1.00 84.50 239 VAL A N 1
ATOM 1873 C CA . VAL A 1 239 ? -36.961 -4.342 19.781 1.00 84.50 239 VAL A CA 1
ATOM 1874 C C . VAL A 1 239 ? -35.450 -4.180 19.575 1.00 84.50 239 VAL A C 1
ATOM 1876 O O . VAL A 1 239 ? -34.779 -5.160 19.253 1.00 84.50 239 VAL A O 1
ATOM 1879 N N . ASP A 1 240 ? -34.909 -2.987 19.835 1.00 78.94 240 ASP A N 1
ATOM 1880 C CA . ASP A 1 240 ? -33.498 -2.656 19.603 1.00 78.94 240 ASP A CA 1
ATOM 1881 C C . ASP A 1 240 ? -32.550 -3.216 20.687 1.00 78.94 240 ASP A C 1
ATOM 1883 O O . ASP A 1 240 ? -31.351 -3.372 20.452 1.00 78.94 240 ASP A O 1
ATOM 1887 N N . GLN A 1 241 ? -33.067 -3.569 21.871 1.00 74.88 241 GLN A N 1
ATOM 1888 C CA . GLN A 1 241 ? -32.264 -3.889 23.064 1.00 74.88 241 GLN A CA 1
ATOM 1889 C C . GLN A 1 241 ? -31.930 -5.387 23.240 1.00 74.88 241 GLN A C 1
ATOM 1891 O O . GLN A 1 241 ? -32.016 -5.945 24.332 1.00 74.88 241 GLN A O 1
ATOM 1896 N N . LEU A 1 242 ? -31.511 -6.062 22.163 1.00 75.56 242 LEU A N 1
ATOM 1897 C CA . LEU A 1 242 ? -31.091 -7.480 22.192 1.00 75.56 242 LEU A CA 1
ATOM 1898 C C . LEU A 1 242 ? -29.564 -7.702 22.198 1.00 75.56 242 LEU A C 1
ATOM 1900 O O . LEU A 1 242 ? -29.105 -8.846 22.133 1.00 75.56 242 LEU A O 1
ATOM 1904 N N . GLY A 1 243 ? -28.758 -6.636 22.293 1.00 76.25 243 GLY A N 1
ATOM 1905 C CA . GLY A 1 243 ? -27.292 -6.711 22.187 1.00 76.25 243 GLY A CA 1
ATOM 1906 C C . GLY A 1 243 ? -26.637 -7.688 23.173 1.00 76.25 243 GLY A C 1
ATOM 1907 O O . GLY A 1 243 ? -25.765 -8.470 22.788 1.00 76.25 243 GLY A O 1
ATOM 1908 N N . PHE A 1 244 ? -27.116 -7.727 24.420 1.00 82.75 244 PHE A N 1
ATOM 1909 C CA . PHE A 1 244 ? -26.552 -8.590 25.461 1.00 82.75 244 PHE A CA 1
ATOM 1910 C C . PHE A 1 244 ? -26.734 -10.098 25.199 1.00 82.75 244 PHE A C 1
ATOM 1912 O O . PHE A 1 244 ? -25.924 -10.909 25.644 1.00 82.75 244 PHE A O 1
ATOM 1919 N N . VAL A 1 245 ? -27.748 -10.501 24.423 1.00 83.69 245 VAL A N 1
ATOM 1920 C CA . VAL A 1 245 ? -27.948 -11.913 24.047 1.00 83.69 245 VAL A CA 1
ATOM 1921 C C . VAL A 1 245 ? -26.829 -12.379 23.109 1.00 83.69 245 VAL A C 1
ATOM 1923 O O . VAL A 1 245 ? -26.337 -13.503 23.224 1.00 83.69 245 VAL A O 1
ATOM 1926 N N . GLN A 1 246 ? -26.372 -11.502 22.208 1.00 83.31 246 GLN A N 1
ATOM 1927 C CA . GLN A 1 246 ? -25.219 -11.774 21.342 1.00 83.31 246 GLN A CA 1
ATOM 1928 C C . GLN A 1 246 ? -23.904 -11.733 22.127 1.00 83.31 246 GLN A C 1
ATOM 1930 O O . GLN A 1 246 ? -23.006 -12.529 21.860 1.00 83.31 246 GLN A O 1
ATOM 1935 N N . LEU A 1 247 ? -23.810 -10.844 23.118 1.00 86.81 247 LEU A N 1
ATOM 1936 C CA . LEU A 1 247 ? -22.669 -10.709 24.020 1.00 86.81 247 LEU A CA 1
ATOM 1937 C C . LEU A 1 247 ? -22.425 -12.012 24.806 1.00 86.81 247 LEU A C 1
ATOM 1939 O O . LEU A 1 247 ? -21.347 -12.596 24.701 1.00 86.81 247 LEU A O 1
ATOM 1943 N N . LEU A 1 248 ? -23.462 -12.542 25.466 1.00 87.38 248 LEU A N 1
ATOM 1944 C CA . LEU A 1 248 ? -23.439 -13.849 26.136 1.00 87.38 248 LEU A CA 1
ATOM 1945 C C . LEU A 1 248 ? -23.103 -15.001 25.170 1.00 87.38 248 LEU A C 1
ATOM 1947 O O . LEU A 1 248 ? -22.277 -15.858 25.477 1.00 87.38 248 LEU A O 1
ATOM 1951 N N . ARG A 1 249 ? -23.695 -15.033 23.968 1.00 86.50 249 ARG A N 1
ATOM 1952 C CA . ARG A 1 249 ? -23.413 -16.093 22.977 1.00 86.50 249 ARG A CA 1
ATOM 1953 C C . ARG A 1 249 ? -21.975 -16.036 22.435 1.00 86.50 249 ARG A C 1
ATOM 1955 O O . ARG A 1 249 ? -21.382 -17.081 22.158 1.00 86.50 249 ARG A O 1
ATOM 1962 N N . LYS A 1 250 ? -21.386 -14.841 22.321 1.00 86.38 250 LYS A N 1
ATOM 1963 C CA . LYS A 1 250 ? -19.983 -14.636 21.924 1.00 86.38 250 LYS A CA 1
ATOM 1964 C C . LYS A 1 250 ? -19.022 -15.136 23.007 1.00 86.38 250 LYS A C 1
ATOM 1966 O O . LYS A 1 250 ? -18.085 -15.857 22.659 1.00 86.38 250 LYS A O 1
ATOM 1971 N N . GLU A 1 251 ? -19.329 -14.843 24.276 1.00 86.31 251 GLU A N 1
ATOM 1972 C CA . GLU A 1 251 ? -18.675 -15.366 25.490 1.00 86.31 251 GLU A CA 1
ATOM 1973 C C . GLU A 1 251 ? -18.604 -16.904 25.458 1.00 86.31 251 GLU A C 1
ATOM 1975 O O . GLU A 1 251 ? -17.506 -17.464 25.386 1.00 86.31 251 GLU A O 1
ATOM 1980 N N . GLN A 1 252 ? -19.755 -17.587 25.345 1.00 86.00 252 GLN A N 1
ATOM 1981 C CA . GLN A 1 252 ? -19.800 -19.054 25.279 1.00 86.00 252 GLN A CA 1
ATOM 1982 C C . GLN A 1 252 ? -18.941 -19.597 24.122 1.00 86.00 252 GLN A C 1
ATOM 1984 O O . GLN A 1 252 ? -18.182 -20.550 24.308 1.00 86.00 252 GLN A O 1
ATOM 1989 N N . SER A 1 253 ? -18.990 -18.974 22.936 1.00 86.06 253 SER A N 1
ATOM 1990 C CA . SER A 1 253 ? -18.181 -19.424 21.792 1.00 86.06 253 SER A CA 1
ATOM 1991 C C . SER A 1 253 ? -16.671 -19.273 22.016 1.00 86.06 253 SER A C 1
ATOM 1993 O O . SER A 1 253 ? -15.885 -19.938 21.336 1.00 86.06 253 SER A O 1
ATOM 1995 N N . PHE A 1 254 ? -16.238 -18.372 22.904 1.00 86.88 254 PHE A N 1
ATOM 1996 C CA . PHE A 1 254 ? -14.843 -18.277 23.321 1.00 86.88 254 PHE A CA 1
ATOM 1997 C C . PHE A 1 254 ? -14.520 -19.347 24.364 1.00 86.88 254 PHE A C 1
ATOM 1999 O O . PHE A 1 254 ? -13.520 -20.044 24.180 1.00 86.88 254 PHE A O 1
ATOM 2006 N N . ARG A 1 255 ? -15.391 -19.578 25.362 1.00 82.94 255 ARG A N 1
ATOM 2007 C CA . ARG A 1 255 ? -15.249 -20.691 26.326 1.00 82.94 255 ARG A CA 1
ATOM 2008 C C . ARG A 1 255 ? -15.071 -22.036 25.644 1.00 82.94 255 ARG A C 1
ATOM 2010 O O . ARG A 1 255 ? -14.118 -22.745 25.950 1.00 82.94 255 ARG A O 1
ATOM 2017 N N . GLU A 1 256 ? -15.914 -22.360 24.669 1.00 84.56 256 GLU A N 1
ATOM 2018 C CA . GLU A 1 256 ? -15.832 -23.611 23.905 1.00 84.56 256 GLU A CA 1
ATOM 2019 C C . GLU A 1 256 ? -14.472 -23.789 23.204 1.00 84.56 256 GLU A C 1
ATOM 2021 O O . GLU A 1 256 ? -13.920 -24.891 23.184 1.00 84.56 256 GLU A O 1
ATOM 2026 N N . LYS A 1 257 ? -13.881 -22.700 22.694 1.00 86.94 257 LYS A N 1
ATOM 2027 C CA . LYS A 1 257 ? -12.548 -22.710 22.066 1.00 86.94 257 LYS A CA 1
ATOM 2028 C C . LYS A 1 257 ? -11.415 -22.819 23.096 1.00 86.94 257 LYS A C 1
ATOM 2030 O O . LYS A 1 257 ? -10.404 -23.463 22.808 1.00 86.94 257 LYS A O 1
ATOM 2035 N N . ILE A 1 258 ? -11.564 -22.232 24.291 1.00 87.75 258 ILE A N 1
ATOM 2036 C CA . ILE A 1 258 ? -10.527 -22.264 25.341 1.00 87.75 258 ILE A CA 1
ATOM 2037 C C . ILE A 1 258 ? -10.636 -23.449 26.322 1.00 87.75 258 ILE A C 1
ATOM 2039 O O . ILE A 1 258 ? -9.662 -23.724 27.029 1.00 87.75 258 ILE A O 1
ATOM 2043 N N . ALA A 1 259 ? -11.742 -24.200 26.326 1.00 84.12 259 ALA A N 1
ATOM 2044 C CA . ALA A 1 259 ? -12.008 -25.299 27.264 1.00 84.12 259 ALA A CA 1
ATOM 2045 C C . ALA A 1 259 ? -11.052 -26.502 27.133 1.00 84.12 259 ALA A C 1
ATOM 2047 O O . ALA A 1 259 ? -10.663 -27.109 28.133 1.00 84.12 259 ALA A O 1
ATOM 2048 N N . ASN A 1 260 ? -10.650 -26.863 25.910 1.00 83.69 260 ASN A N 1
ATOM 2049 C CA . ASN A 1 260 ? -9.766 -28.011 25.684 1.00 83.69 260 ASN A CA 1
ATOM 2050 C C . ASN A 1 260 ? -8.357 -27.746 26.243 1.00 83.69 260 ASN A C 1
ATOM 2052 O O . ASN A 1 260 ? -7.754 -26.717 25.944 1.00 83.69 260 ASN A O 1
ATOM 2056 N N . LYS A 1 261 ? -7.798 -28.678 27.026 1.00 85.19 261 LYS A N 1
ATOM 2057 C CA . LYS A 1 261 ? -6.423 -28.553 27.542 1.00 85.19 261 LYS A CA 1
ATOM 2058 C C . LYS A 1 261 ? -5.406 -28.739 26.411 1.00 85.19 261 LYS A C 1
ATOM 2060 O O . LYS A 1 261 ? -5.407 -29.773 25.750 1.00 85.19 261 LYS A O 1
ATOM 2065 N N . VAL A 1 262 ? -4.518 -27.762 26.233 1.00 90.00 262 VAL A N 1
ATOM 2066 C CA . VAL A 1 262 ? -3.414 -27.794 25.258 1.00 90.00 262 VAL A CA 1
ATOM 2067 C C . VAL A 1 262 ? -2.094 -28.046 25.986 1.00 90.00 262 VAL A C 1
ATOM 2069 O O . VAL A 1 262 ? -1.860 -27.504 27.065 1.00 90.00 262 VAL A O 1
ATOM 2072 N N . ASN A 1 263 ? -1.234 -28.889 25.412 1.00 90.00 263 ASN A N 1
ATOM 2073 C CA . ASN A 1 263 ? 0.089 -29.182 25.958 1.00 90.00 263 ASN A CA 1
ATOM 2074 C C . ASN A 1 263 ? 1.143 -28.269 25.315 1.00 90.00 263 ASN A C 1
ATOM 2076 O O . ASN A 1 263 ? 1.569 -28.509 24.190 1.00 90.00 263 ASN A O 1
ATOM 2080 N N . PHE A 1 264 ? 1.599 -27.255 26.050 1.00 91.50 264 PHE A N 1
ATOM 2081 C CA . PHE A 1 264 ? 2.603 -26.296 25.577 1.00 91.50 264 PHE A CA 1
ATOM 2082 C C . PHE A 1 264 ? 4.050 -26.830 25.574 1.00 91.50 264 PHE A C 1
ATOM 2084 O O . PHE A 1 264 ? 4.968 -26.087 25.244 1.00 91.50 264 PHE A O 1
ATOM 2091 N N . GLY A 1 265 ? 4.289 -28.111 25.882 1.00 90.19 265 GLY A N 1
ATOM 2092 C CA . GLY A 1 265 ? 5.631 -28.715 25.934 1.00 90.19 265 GLY A CA 1
ATOM 2093 C C . GLY A 1 265 ? 6.409 -28.780 24.606 1.00 90.19 265 GLY A C 1
ATOM 2094 O O . GLY A 1 265 ? 7.527 -29.282 24.594 1.00 90.19 265 GLY A O 1
ATOM 2095 N N . GLN A 1 266 ? 5.841 -28.299 23.493 1.00 91.44 266 GLN A N 1
ATOM 2096 C CA . GLN A 1 266 ? 6.529 -28.119 22.203 1.00 91.44 266 GLN A CA 1
ATOM 2097 C C . GLN A 1 266 ? 6.621 -26.639 21.766 1.00 91.44 266 GLN A C 1
ATOM 2099 O O . GLN A 1 266 ? 7.010 -26.362 20.632 1.00 91.44 266 GLN A O 1
ATOM 2104 N N . LEU A 1 267 ? 6.293 -25.680 22.647 1.00 90.88 267 LEU A N 1
ATOM 2105 C CA . LEU A 1 267 ? 6.277 -24.245 22.332 1.00 90.88 267 LEU A CA 1
ATOM 2106 C C . LEU A 1 267 ? 7.621 -23.743 21.780 1.00 90.88 267 LEU A C 1
ATOM 2108 O O . LEU A 1 267 ? 7.632 -23.001 20.801 1.00 90.88 267 LEU A O 1
ATOM 2112 N N . ASP A 1 268 ? 8.741 -24.211 22.336 1.00 91.31 268 ASP A N 1
ATOM 2113 C CA . ASP A 1 268 ? 10.094 -23.822 21.911 1.00 91.31 268 ASP A CA 1
ATOM 2114 C C . ASP A 1 268 ? 10.398 -24.184 20.444 1.00 91.31 268 ASP A C 1
ATOM 2116 O O . ASP A 1 268 ? 11.169 -23.503 19.770 1.00 91.31 268 ASP A O 1
ATOM 2120 N N . LEU A 1 269 ? 9.758 -25.231 19.906 1.00 90.38 269 LEU A N 1
ATOM 2121 C CA . LEU A 1 269 ? 9.895 -25.622 18.497 1.00 90.38 269 LEU A CA 1
ATOM 2122 C C . LEU A 1 269 ? 9.130 -24.667 17.564 1.00 90.38 269 LEU A C 1
ATOM 2124 O O . LEU A 1 269 ? 9.541 -24.425 16.425 1.00 90.38 269 LEU A O 1
ATOM 2128 N N . MET A 1 270 ? 8.026 -24.101 18.056 1.00 88.25 270 MET A N 1
ATOM 2129 C CA . MET A 1 270 ? 7.234 -23.101 17.345 1.00 88.25 270 MET A CA 1
ATOM 2130 C C . MET A 1 270 ? 7.912 -21.722 17.410 1.00 88.25 270 MET A C 1
ATOM 2132 O O . MET A 1 270 ? 8.059 -21.068 16.381 1.00 88.25 270 MET A O 1
ATOM 2136 N N . THR A 1 271 ? 8.427 -21.296 18.568 1.00 89.44 271 THR A N 1
ATOM 2137 C CA . THR A 1 271 ? 9.137 -20.006 18.693 1.00 89.44 271 THR A CA 1
ATOM 2138 C C . THR A 1 271 ? 10.474 -19.998 17.940 1.00 89.44 271 THR A C 1
ATOM 2140 O O . THR A 1 271 ? 10.802 -19.008 17.283 1.00 89.44 271 THR A O 1
ATOM 2143 N N . ALA A 1 272 ? 11.195 -21.127 17.892 1.00 91.31 272 ALA A N 1
ATOM 2144 C CA . ALA A 1 272 ? 12.362 -21.300 17.018 1.00 91.31 272 ALA A CA 1
ATOM 2145 C C . ALA A 1 272 ? 12.032 -21.152 15.516 1.00 91.31 272 ALA A C 1
ATOM 2147 O O . ALA A 1 272 ? 12.901 -20.779 14.718 1.00 91.31 272 ALA A O 1
ATOM 2148 N N . SER A 1 273 ? 10.776 -21.388 15.117 1.00 91.19 273 SER A N 1
ATOM 2149 C CA . SER A 1 273 ? 10.322 -21.161 13.741 1.00 91.19 273 SER A CA 1
ATOM 2150 C C . SER A 1 273 ? 10.221 -19.664 13.416 1.00 91.19 273 SER A C 1
ATOM 2152 O O . SER A 1 273 ? 10.632 -19.267 12.328 1.00 91.19 273 SER A O 1
ATOM 2154 N N . PHE A 1 274 ? 9.797 -18.811 14.360 1.00 90.62 274 PHE A N 1
ATOM 2155 C CA . PHE A 1 274 ? 9.820 -17.350 14.174 1.00 90.62 274 PHE A CA 1
ATOM 2156 C C . PHE A 1 274 ? 11.245 -16.809 14.034 1.00 90.62 274 PHE A C 1
ATOM 2158 O O . PHE A 1 274 ? 11.504 -16.009 13.138 1.00 90.62 274 PHE A O 1
ATOM 2165 N N . LYS A 1 275 ? 12.195 -17.297 14.846 1.00 89.31 275 LYS A N 1
ATOM 2166 C CA . LYS A 1 275 ? 13.614 -16.930 14.693 1.00 89.31 275 LYS A CA 1
ATOM 2167 C C . LYS A 1 275 ? 14.169 -17.349 13.324 1.00 89.31 275 LYS A C 1
ATOM 2169 O O . LYS A 1 275 ? 14.884 -16.585 12.687 1.00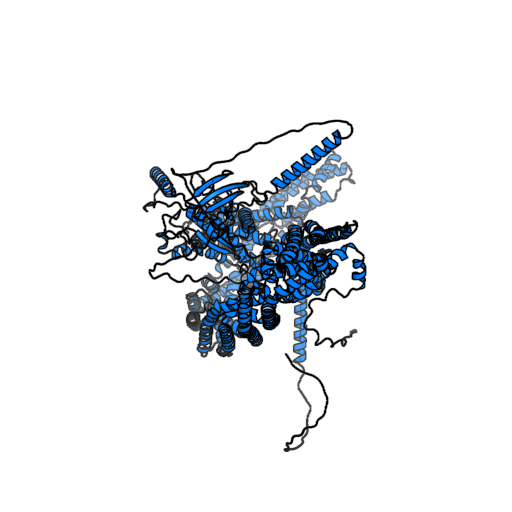 89.31 275 LYS A O 1
ATOM 2174 N N . SER A 1 276 ? 13.787 -18.534 12.841 1.00 91.31 276 SER A N 1
ATOM 2175 C CA . SER A 1 276 ? 14.179 -19.017 11.507 1.00 91.31 276 SER A CA 1
ATOM 2176 C C . SER A 1 276 ? 13.626 -18.143 10.367 1.00 91.31 276 SER A C 1
ATOM 2178 O O . SER A 1 276 ? 14.243 -18.063 9.306 1.00 91.31 276 SER A O 1
ATOM 2180 N N . VAL A 1 277 ? 12.472 -17.493 10.572 1.00 91.75 277 VAL A N 1
ATOM 2181 C CA . VAL A 1 277 ? 11.902 -16.496 9.647 1.00 91.75 277 VAL A CA 1
ATOM 2182 C C . VAL A 1 277 ? 12.659 -15.170 9.727 1.00 91.75 277 VAL A C 1
ATOM 2184 O O . VAL A 1 277 ? 13.024 -14.638 8.688 1.00 91.75 277 VAL A O 1
ATOM 2187 N N . ASP A 1 278 ? 12.927 -14.654 10.926 1.00 88.50 278 ASP A N 1
ATOM 2188 C CA . ASP A 1 278 ? 13.673 -13.406 11.174 1.00 88.50 278 ASP A CA 1
ATOM 2189 C C . ASP A 1 278 ? 15.072 -13.440 10.513 1.00 88.50 278 ASP A C 1
ATOM 2191 O O . ASP A 1 278 ? 15.409 -12.592 9.680 1.00 88.50 278 ASP A O 1
ATOM 2195 N N . GLU A 1 279 ? 15.816 -14.535 10.723 1.00 89.44 279 GLU A N 1
ATOM 2196 C CA . GLU A 1 279 ? 17.083 -14.821 10.031 1.00 89.44 279 GLU A CA 1
ATOM 2197 C C . GLU A 1 279 ? 16.941 -14.794 8.493 1.00 89.44 279 GLU A C 1
ATOM 2199 O O . GLU A 1 279 ? 17.817 -14.281 7.790 1.00 89.44 279 GLU A O 1
ATOM 2204 N N . TYR A 1 280 ? 15.825 -15.297 7.952 1.00 93.12 280 TYR A N 1
ATOM 2205 C CA . TYR A 1 280 ? 15.552 -15.280 6.513 1.00 93.12 280 TYR A CA 1
ATOM 2206 C C . TYR A 1 280 ? 15.140 -13.894 5.989 1.00 93.12 280 TYR A C 1
ATOM 2208 O O . TYR A 1 280 ? 15.507 -13.521 4.874 1.00 93.12 280 TYR A O 1
ATOM 2216 N N . VAL A 1 281 ? 14.413 -13.094 6.772 1.00 90.94 281 VAL A N 1
ATOM 2217 C CA . VAL A 1 281 ? 13.955 -11.750 6.379 1.00 90.94 281 VAL A CA 1
ATOM 2218 C C . VAL A 1 281 ? 15.141 -10.841 6.025 1.00 90.94 281 VAL A C 1
ATOM 2220 O O . VAL A 1 281 ? 15.033 -10.024 5.109 1.00 90.94 281 VAL A O 1
ATOM 2223 N N . LEU A 1 282 ? 16.306 -11.022 6.655 1.00 89.25 282 LEU A N 1
ATOM 2224 C CA . LEU A 1 282 ? 17.554 -10.332 6.295 1.00 89.25 282 LEU A CA 1
ATOM 2225 C C . LEU A 1 282 ? 18.086 -10.731 4.899 1.00 89.25 282 LEU A C 1
ATOM 2227 O O . LEU A 1 282 ? 18.555 -9.878 4.137 1.00 89.25 282 LEU A O 1
ATOM 2231 N N . ILE A 1 283 ? 17.962 -12.008 4.526 1.00 92.38 283 ILE A N 1
ATOM 2232 C CA . ILE A 1 283 ? 18.315 -12.531 3.192 1.00 92.38 283 ILE A CA 1
ATOM 2233 C C . ILE A 1 283 ? 17.309 -12.024 2.144 1.00 92.38 283 ILE A C 1
ATOM 2235 O O . ILE A 1 283 ? 17.697 -11.580 1.062 1.00 92.38 283 ILE A O 1
ATOM 2239 N N . SER A 1 284 ? 16.020 -11.988 2.490 1.00 92.81 284 SER A N 1
ATOM 2240 C CA . SER A 1 284 ? 14.959 -11.416 1.651 1.00 92.81 284 SER A CA 1
ATOM 2241 C C . SER A 1 284 ? 15.202 -9.922 1.384 1.00 92.81 284 SER A C 1
ATOM 2243 O O . SER A 1 284 ? 15.188 -9.484 0.236 1.00 92.81 284 SER A O 1
ATOM 2245 N N . LYS A 1 285 ? 15.513 -9.129 2.423 1.00 90.69 285 LYS A N 1
ATOM 2246 C CA . LYS A 1 285 ? 15.816 -7.686 2.315 1.00 90.69 285 LYS A CA 1
ATOM 2247 C C . LYS A 1 285 ? 17.031 -7.397 1.428 1.00 90.69 285 LYS A C 1
ATOM 2249 O O . LYS A 1 285 ? 16.994 -6.465 0.628 1.00 90.69 285 LYS A O 1
ATOM 2254 N N . SER A 1 286 ? 18.097 -8.187 1.554 1.00 90.56 286 SER A N 1
ATOM 2255 C CA . SER A 1 286 ? 19.344 -7.988 0.797 1.00 90.56 286 SER A CA 1
ATOM 2256 C C . SER A 1 286 ? 19.281 -8.492 -0.652 1.00 90.56 286 SER A C 1
ATOM 2258 O O . SER A 1 286 ? 19.938 -7.919 -1.521 1.00 90.56 286 SER A O 1
ATOM 2260 N N . SER A 1 287 ? 18.467 -9.512 -0.944 1.00 93.12 287 SER A N 1
ATOM 2261 C CA . SER A 1 287 ? 18.288 -10.052 -2.302 1.00 93.12 287 SER A CA 1
ATOM 2262 C C . SER A 1 287 ? 17.162 -9.383 -3.104 1.00 93.12 287 SER A C 1
ATOM 2264 O O . SER A 1 287 ? 17.242 -9.357 -4.336 1.00 93.12 287 SER A O 1
ATOM 2266 N N . LEU A 1 288 ? 16.148 -8.789 -2.454 1.00 92.12 288 LEU A N 1
ATOM 2267 C CA . LEU A 1 288 ? 14.997 -8.156 -3.116 1.00 92.12 288 LEU A CA 1
ATOM 2268 C C . LEU A 1 288 ? 15.371 -7.171 -4.245 1.00 92.12 288 LEU A C 1
ATOM 2270 O O . LEU A 1 288 ? 14.712 -7.234 -5.286 1.00 92.12 288 LEU A O 1
ATOM 2274 N N . PRO A 1 289 ? 16.405 -6.305 -4.136 1.00 91.12 289 PRO A N 1
ATOM 2275 C CA . PRO A 1 289 ? 16.816 -5.445 -5.246 1.00 91.12 289 PRO A CA 1
ATOM 2276 C C . PRO A 1 289 ? 17.202 -6.228 -6.507 1.00 91.12 289 PRO A C 1
ATOM 2278 O O . PRO A 1 289 ? 16.904 -5.780 -7.607 1.00 91.12 289 PRO A O 1
ATOM 2281 N N . VAL A 1 290 ? 17.798 -7.416 -6.363 1.00 92.25 290 VAL A N 1
ATOM 2282 C CA . VAL A 1 290 ? 18.253 -8.268 -7.475 1.00 92.25 290 VAL A CA 1
ATOM 2283 C C . VAL A 1 290 ? 17.069 -8.963 -8.155 1.00 92.25 290 VAL A C 1
ATOM 2285 O O . VAL A 1 290 ? 16.958 -8.908 -9.382 1.00 92.25 290 VAL A O 1
ATOM 2288 N N . PHE A 1 291 ? 16.136 -9.528 -7.373 1.00 93.38 291 PHE A N 1
ATOM 2289 C CA . PHE A 1 291 ? 14.852 -10.035 -7.888 1.00 93.38 291 PHE A CA 1
ATOM 2290 C C . PHE A 1 291 ? 14.089 -8.939 -8.636 1.00 93.38 291 PHE A C 1
ATOM 2292 O O . PHE A 1 291 ? 13.669 -9.132 -9.779 1.00 93.38 291 PHE A O 1
ATOM 2299 N N . LYS A 1 292 ? 13.986 -7.750 -8.022 1.00 91.12 292 LYS A N 1
ATOM 2300 C CA . LYS A 1 292 ? 13.419 -6.557 -8.652 1.00 91.12 292 LYS A CA 1
ATOM 2301 C C . LYS A 1 292 ? 14.162 -6.245 -9.961 1.00 91.12 292 LYS A C 1
ATOM 2303 O O . LYS A 1 292 ? 13.495 -6.080 -10.986 1.00 91.12 292 LYS A O 1
ATOM 2308 N N . THR A 1 293 ? 15.499 -6.181 -9.999 1.00 91.00 293 THR A N 1
ATOM 2309 C CA . THR A 1 293 ? 16.284 -5.934 -11.234 1.00 91.00 293 THR A CA 1
ATOM 2310 C C . THR A 1 293 ? 15.853 -6.851 -12.372 1.00 91.00 293 THR A C 1
ATOM 2312 O O . THR A 1 293 ? 15.359 -6.350 -13.387 1.00 91.00 293 THR A O 1
ATOM 2315 N N . LEU A 1 294 ? 15.890 -8.160 -12.132 1.00 91.12 294 LEU A N 1
ATOM 2316 C CA . LEU A 1 294 ? 15.519 -9.197 -13.091 1.00 91.12 294 LEU A CA 1
ATOM 2317 C C . LEU A 1 294 ? 14.046 -9.099 -13.553 1.00 91.12 294 LEU A C 1
ATOM 2319 O O . LEU A 1 294 ? 13.756 -9.282 -14.734 1.00 91.12 294 LEU A O 1
ATOM 2323 N N . GLN A 1 295 ? 13.115 -8.686 -12.687 1.00 90.06 295 GLN A N 1
ATOM 2324 C CA . GLN A 1 295 ? 11.699 -8.546 -13.057 1.00 90.06 295 GLN A CA 1
ATOM 2325 C C . GLN A 1 295 ? 11.395 -7.389 -14.045 1.00 90.06 295 GLN A C 1
ATOM 2327 O O . GLN A 1 295 ? 10.478 -7.549 -14.850 1.00 90.06 295 GLN A O 1
ATOM 2332 N N . LYS A 1 296 ? 12.146 -6.260 -14.065 1.00 88.31 296 LYS A N 1
ATOM 2333 C CA . LYS A 1 296 ? 12.015 -5.274 -15.186 1.00 88.31 296 LYS A CA 1
ATOM 2334 C C . LYS A 1 296 ? 12.511 -5.931 -16.487 1.00 88.31 296 LYS A C 1
ATOM 2336 O O . LYS A 1 296 ? 11.804 -5.864 -17.481 1.00 88.31 296 LYS A O 1
ATOM 2341 N N . LEU A 1 297 ? 13.672 -6.601 -16.465 1.00 88.94 297 LEU A N 1
ATOM 2342 C CA . LEU A 1 297 ? 14.299 -7.188 -17.661 1.00 88.94 297 LEU A CA 1
ATOM 2343 C C . LEU A 1 297 ? 13.383 -8.200 -18.373 1.00 88.94 297 LEU A C 1
ATOM 2345 O O . LEU A 1 297 ? 13.207 -8.116 -19.586 1.00 88.94 297 LEU A O 1
ATOM 2349 N N . ILE A 1 298 ? 12.763 -9.114 -17.616 1.00 87.75 298 ILE A N 1
ATOM 2350 C CA . ILE A 1 298 ? 11.845 -10.133 -18.156 1.00 87.75 298 ILE A CA 1
ATOM 2351 C C . ILE A 1 298 ? 10.621 -9.488 -18.822 1.00 87.75 298 ILE A C 1
ATOM 2353 O O . ILE A 1 298 ? 10.233 -9.910 -19.910 1.00 87.75 298 ILE A O 1
ATOM 2357 N N . ARG A 1 299 ? 10.021 -8.465 -18.198 1.00 83.75 299 ARG A N 1
ATOM 2358 C CA . ARG A 1 299 ? 8.878 -7.741 -18.778 1.00 83.75 299 ARG A CA 1
ATOM 2359 C C . ARG A 1 299 ? 9.291 -7.024 -20.067 1.00 83.75 299 ARG A C 1
ATOM 2361 O O . ARG A 1 299 ? 8.768 -7.361 -21.126 1.00 83.75 299 ARG A O 1
ATOM 2368 N N . SER A 1 300 ? 10.305 -6.151 -20.010 1.00 82.12 300 SER A N 1
ATOM 2369 C CA . SER A 1 300 ? 10.801 -5.384 -21.169 1.00 82.12 300 SER A CA 1
ATOM 2370 C C . SER A 1 300 ? 11.070 -6.262 -22.396 1.00 82.12 300 SER A C 1
ATOM 2372 O O . SER A 1 300 ? 10.584 -5.972 -23.487 1.00 82.12 300 SER A O 1
ATOM 2374 N N . HIS A 1 301 ? 11.808 -7.360 -22.200 1.00 81.75 301 HIS A N 1
ATOM 2375 C CA . HIS A 1 301 ? 12.270 -8.223 -23.287 1.00 81.75 301 HIS A CA 1
ATOM 2376 C C . HIS A 1 301 ? 11.151 -9.086 -23.895 1.00 81.75 301 HIS A C 1
ATOM 2378 O O . HIS A 1 301 ? 11.300 -9.582 -25.011 1.00 81.75 301 HIS A O 1
ATOM 2384 N N . THR A 1 302 ? 10.038 -9.303 -23.179 1.00 74.50 302 THR A N 1
ATOM 2385 C CA . THR A 1 302 ? 9.013 -10.285 -23.585 1.00 74.50 302 THR A CA 1
ATOM 2386 C C . THR A 1 302 ? 7.650 -9.682 -23.910 1.00 74.50 302 THR A C 1
ATOM 2388 O O . THR A 1 302 ? 6.909 -10.283 -24.685 1.00 74.50 302 THR A O 1
ATOM 2391 N N . GLU A 1 303 ? 7.328 -8.500 -23.383 1.00 66.00 303 GLU A N 1
ATOM 2392 C CA . GLU A 1 303 ? 6.038 -7.834 -23.608 1.00 66.00 303 GLU A CA 1
ATOM 2393 C C . GLU A 1 303 ? 6.098 -6.818 -24.769 1.00 66.00 303 GLU A C 1
ATOM 2395 O O . GLU A 1 303 ? 5.099 -6.643 -25.464 1.00 66.00 303 GLU A O 1
ATOM 2400 N N . LEU A 1 304 ? 7.272 -6.222 -25.047 1.00 65.44 304 LEU A N 1
ATOM 2401 C CA . LEU A 1 304 ? 7.620 -5.320 -26.174 1.00 65.44 304 LEU A CA 1
ATOM 2402 C C . LEU A 1 304 ? 6.762 -4.048 -26.385 1.00 65.44 304 LEU A C 1
ATOM 2404 O O . LEU A 1 304 ? 7.150 -3.165 -27.155 1.00 65.44 304 LEU A O 1
ATOM 2408 N N . VAL A 1 305 ? 5.614 -3.931 -25.722 1.00 52.09 305 VAL A N 1
ATOM 2409 C CA . VAL A 1 305 ? 4.794 -2.714 -25.646 1.00 52.09 305 VAL A CA 1
ATOM 2410 C C . VAL A 1 305 ? 5.526 -1.657 -24.804 1.00 52.09 305 VAL A C 1
ATOM 2412 O O . VAL A 1 305 ? 6.302 -1.989 -23.913 1.00 52.09 305 VAL A O 1
ATOM 2415 N N . ASP A 1 306 ? 5.323 -0.379 -25.136 1.00 54.81 306 ASP A N 1
ATOM 2416 C CA . ASP A 1 306 ? 5.904 0.800 -24.470 1.00 54.81 306 ASP A CA 1
ATOM 2417 C C . ASP A 1 306 ? 7.445 0.859 -24.362 1.00 54.81 306 ASP A C 1
ATOM 2419 O O . ASP A 1 306 ? 8.005 1.667 -23.617 1.00 54.81 306 ASP A O 1
ATOM 2423 N N . LEU A 1 307 ? 8.166 0.098 -25.195 1.00 65.31 307 LEU A N 1
ATOM 2424 C CA . LEU A 1 307 ? 9.600 0.304 -25.407 1.00 65.31 307 LEU A CA 1
ATOM 2425 C C . LEU A 1 307 ? 9.863 1.647 -26.113 1.00 65.31 307 LEU A C 1
ATOM 2427 O O . LEU A 1 307 ? 9.662 1.792 -27.325 1.00 65.31 307 LEU A O 1
ATOM 2431 N N . SER A 1 308 ? 10.360 2.618 -25.342 1.00 70.69 308 SER A N 1
ATOM 2432 C CA . SER A 1 308 ? 10.817 3.938 -25.799 1.00 70.69 308 SER A CA 1
ATOM 2433 C C . SER A 1 308 ? 12.129 3.848 -26.593 1.00 70.69 308 SER A C 1
ATOM 2435 O O . SER A 1 308 ? 13.184 4.275 -26.130 1.00 70.69 308 SER A O 1
ATOM 2437 N N . LEU A 1 309 ? 12.052 3.283 -27.797 1.00 83.38 309 LEU A N 1
ATOM 2438 C CA . LEU A 1 309 ? 13.172 3.157 -28.729 1.00 83.38 309 LEU A CA 1
ATOM 2439 C C . LEU A 1 309 ? 13.497 4.522 -29.365 1.00 83.38 309 LEU A C 1
ATOM 2441 O O . LEU A 1 309 ? 12.643 5.108 -30.036 1.00 83.38 309 LEU A O 1
ATOM 2445 N N . VAL A 1 310 ? 14.719 5.017 -29.157 1.00 86.56 310 VAL A N 1
ATOM 2446 C CA . VAL A 1 310 ? 15.255 6.281 -29.683 1.00 86.56 310 VAL A CA 1
ATOM 2447 C C . VAL A 1 310 ? 16.179 6.001 -30.869 1.00 86.56 310 VAL A C 1
ATOM 2449 O O . VAL A 1 310 ? 15.985 6.560 -31.949 1.00 86.56 310 VAL A O 1
ATOM 2452 N N . TYR A 1 311 ? 17.147 5.102 -30.686 1.00 91.25 311 TYR A N 1
ATOM 2453 C CA . TYR A 1 311 ? 18.211 4.793 -31.642 1.00 91.25 311 TYR A CA 1
ATOM 2454 C C . TYR A 1 311 ? 17.880 3.624 -32.579 1.00 91.25 311 TYR A C 1
ATOM 2456 O O . TYR A 1 311 ? 18.391 3.585 -33.694 1.00 91.25 311 TYR A O 1
ATOM 2464 N N . ALA A 1 312 ? 17.015 2.691 -32.171 1.00 91.69 312 ALA A N 1
ATOM 2465 C CA . ALA A 1 312 ? 16.584 1.515 -32.940 1.00 91.69 312 ALA A CA 1
ATOM 2466 C C . ALA A 1 312 ? 15.109 1.615 -33.388 1.00 91.69 312 ALA A C 1
ATOM 2468 O O . ALA A 1 312 ? 14.421 0.620 -33.628 1.00 91.69 312 ALA A O 1
ATOM 2469 N N . ILE A 1 313 ? 14.573 2.832 -33.501 1.00 89.94 313 ILE A N 1
ATOM 2470 C CA . ILE A 1 313 ? 13.152 3.079 -33.774 1.00 89.94 313 ILE A CA 1
ATOM 2471 C C . ILE A 1 313 ? 12.667 2.536 -35.139 1.00 89.94 313 ILE A C 1
ATOM 2473 O O . ILE A 1 313 ? 11.531 2.064 -35.256 1.00 89.94 313 ILE A O 1
ATOM 2477 N N . GLY A 1 314 ? 13.529 2.512 -36.153 1.00 91.00 314 GLY A N 1
ATOM 2478 C CA . GLY A 1 314 ? 13.336 1.843 -37.446 1.00 91.00 314 GLY A CA 1
ATOM 2479 C C . GLY A 1 314 ? 13.729 0.358 -37.472 1.00 91.00 314 GLY A C 1
ATOM 2480 O O . GLY A 1 314 ? 13.528 -0.286 -38.500 1.00 91.00 314 GLY A O 1
ATOM 2481 N N . LEU A 1 315 ? 14.234 -0.188 -36.358 1.00 92.06 315 LEU A N 1
ATOM 2482 C CA . LEU A 1 315 ? 14.632 -1.590 -36.155 1.00 92.06 315 LEU A CA 1
ATOM 2483 C C . LEU A 1 315 ? 13.780 -2.286 -35.050 1.00 92.06 315 LEU A C 1
ATOM 2485 O O . LEU A 1 315 ? 14.340 -2.875 -34.126 1.00 92.06 315 LEU A O 1
ATOM 2489 N N . PRO A 1 316 ? 12.426 -2.226 -35.085 1.00 84.50 316 PRO A N 1
ATOM 2490 C CA . PRO A 1 316 ? 11.548 -2.757 -34.026 1.00 84.50 316 PRO A CA 1
ATOM 2491 C C . PRO A 1 316 ? 11.628 -4.280 -33.794 1.00 84.50 316 PRO A C 1
ATOM 2493 O O . PRO A 1 316 ? 10.983 -4.789 -32.882 1.00 84.50 316 PRO A O 1
ATOM 2496 N N . GLY A 1 317 ? 12.335 -5.021 -34.646 1.00 82.50 317 GLY A N 1
ATOM 2497 C CA . GLY A 1 317 ? 12.646 -6.438 -34.485 1.00 82.50 317 GLY A CA 1
ATOM 2498 C C . GLY A 1 317 ? 13.982 -6.724 -33.792 1.00 82.50 317 GLY A C 1
ATOM 2499 O O . GLY A 1 317 ? 14.410 -7.875 -33.832 1.00 82.50 317 GLY A O 1
ATOM 2500 N N . GLY A 1 318 ? 14.657 -5.727 -33.212 1.00 86.62 318 GLY A N 1
ATOM 2501 C CA . GLY A 1 318 ? 15.944 -5.912 -32.537 1.00 86.62 318 GLY A CA 1
ATOM 2502 C C . GLY A 1 318 ? 17.046 -6.365 -33.499 1.00 86.62 318 GLY A C 1
ATOM 2503 O O . GLY A 1 318 ? 17.151 -5.868 -34.627 1.00 86.62 318 GLY A O 1
ATOM 2504 N N . SER A 1 319 ? 17.859 -7.346 -33.099 1.00 86.31 319 SER A N 1
ATOM 2505 C CA . SER A 1 319 ? 18.980 -7.818 -33.928 1.00 86.31 319 SER A CA 1
ATO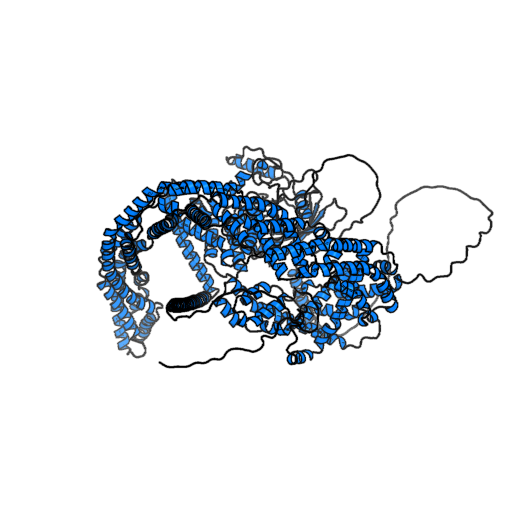M 2506 C C . SER A 1 319 ? 18.549 -8.461 -35.251 1.00 86.31 319 SER A C 1
ATOM 2508 O O . SER A 1 319 ? 19.265 -8.369 -36.248 1.00 86.31 319 SER A O 1
ATOM 2510 N N . ASN A 1 320 ? 17.343 -9.033 -35.303 1.00 86.69 320 ASN A N 1
ATOM 2511 C CA . ASN A 1 320 ? 16.751 -9.595 -36.517 1.00 86.69 320 ASN A CA 1
ATOM 2512 C C . ASN A 1 320 ? 16.477 -8.519 -37.592 1.00 86.69 320 ASN A C 1
ATOM 2514 O O . ASN A 1 320 ? 16.543 -8.808 -38.788 1.00 86.69 320 ASN A O 1
ATOM 2518 N N . ASP A 1 321 ? 16.219 -7.264 -37.207 1.00 89.56 321 ASP A N 1
ATOM 2519 C CA . ASP A 1 321 ? 16.147 -6.161 -38.175 1.00 89.56 321 ASP A CA 1
ATOM 2520 C C . ASP A 1 321 ? 17.540 -5.708 -38.643 1.00 89.56 321 ASP A C 1
ATOM 2522 O O . ASP A 1 321 ? 17.696 -5.366 -39.817 1.00 89.56 321 ASP A O 1
ATOM 2526 N N . LEU A 1 322 ? 18.563 -5.783 -37.782 1.00 87.81 322 LEU A N 1
ATOM 2527 C CA . LEU A 1 322 ? 19.960 -5.541 -38.166 1.00 87.81 322 LEU A CA 1
ATOM 2528 C C . LEU A 1 322 ? 20.459 -6.613 -39.159 1.00 87.81 322 LEU A C 1
ATOM 2530 O O . LEU A 1 322 ? 21.068 -6.286 -40.175 1.00 87.81 322 LEU A O 1
ATOM 2534 N N . GLU A 1 323 ? 20.121 -7.890 -38.940 1.00 85.00 323 GLU A N 1
ATOM 2535 C CA . GLU A 1 323 ? 20.379 -8.988 -39.885 1.00 85.00 323 GLU A CA 1
ATOM 2536 C C . GLU A 1 323 ? 19.754 -8.723 -41.268 1.00 85.00 323 GLU A C 1
ATOM 2538 O O . GLU A 1 323 ? 20.407 -8.901 -42.307 1.00 85.00 323 GLU A O 1
ATOM 2543 N N . GLN A 1 324 ? 18.509 -8.242 -41.287 1.00 87.12 324 GLN A N 1
ATOM 2544 C CA . GLN A 1 324 ? 17.758 -7.971 -42.513 1.00 87.12 324 GLN A CA 1
ATOM 2545 C C . GLN A 1 324 ? 18.272 -6.770 -43.326 1.00 87.12 324 GLN A C 1
ATOM 2547 O O . GLN A 1 324 ? 17.858 -6.640 -44.479 1.00 87.12 324 GLN A O 1
ATOM 2552 N N . LEU A 1 325 ? 19.186 -5.928 -42.812 1.00 86.50 325 LEU A N 1
ATOM 2553 C CA . LEU A 1 325 ? 19.811 -4.840 -43.592 1.00 86.50 325 LEU A CA 1
ATOM 2554 C C . LEU A 1 325 ? 20.436 -5.355 -44.898 1.00 86.50 325 LEU A C 1
ATOM 2556 O O . LEU A 1 325 ? 20.238 -4.770 -45.962 1.00 86.50 325 LEU A O 1
ATOM 2560 N N . SER A 1 326 ? 21.107 -6.507 -44.832 1.00 78.44 326 SER A N 1
ATOM 2561 C CA . SER A 1 326 ? 21.723 -7.182 -45.984 1.00 78.44 326 SER A CA 1
ATOM 2562 C C . SER A 1 326 ? 20.731 -7.523 -47.113 1.00 78.44 326 SER A C 1
ATOM 2564 O O . SER A 1 326 ? 21.100 -7.515 -48.292 1.00 78.44 326 SER A O 1
ATOM 2566 N N . LEU A 1 327 ? 19.465 -7.777 -46.762 1.00 82.25 327 LEU A N 1
ATOM 2567 C CA . LEU A 1 327 ? 18.384 -8.148 -47.680 1.00 82.25 327 LEU A CA 1
ATOM 2568 C C . LEU A 1 327 ? 17.661 -6.931 -48.270 1.00 82.25 327 LEU A C 1
ATOM 2570 O O . LEU A 1 327 ? 17.044 -7.047 -49.327 1.00 82.25 327 LEU A O 1
ATOM 2574 N N . VAL A 1 328 ? 17.762 -5.751 -47.645 1.00 81.38 328 VAL A N 1
ATOM 2575 C CA . VAL A 1 328 ? 17.169 -4.513 -48.183 1.00 81.38 328 VAL A CA 1
ATOM 2576 C C . VAL A 1 328 ? 17.710 -4.208 -49.584 1.00 81.38 328 VAL A C 1
ATOM 2578 O O . VAL A 1 328 ? 16.964 -3.821 -50.481 1.00 81.38 328 VAL A O 1
ATOM 2581 N N . PHE A 1 329 ? 18.996 -4.480 -49.804 1.00 78.44 329 PHE A N 1
ATOM 2582 C CA . PHE A 1 329 ? 19.678 -4.321 -51.089 1.00 78.44 329 PHE A CA 1
ATOM 2583 C C . PHE A 1 329 ? 19.227 -5.292 -52.197 1.00 78.44 329 PHE A C 1
ATOM 2585 O O . PHE A 1 329 ? 19.805 -5.267 -53.282 1.00 78.44 329 PHE A O 1
ATOM 2592 N N . GLN A 1 330 ? 18.260 -6.171 -51.923 1.00 77.75 330 GLN A N 1
ATOM 2593 C CA . GLN A 1 330 ? 17.628 -7.066 -52.901 1.00 77.75 330 GLN A CA 1
ATOM 2594 C C . GLN A 1 330 ? 16.240 -6.557 -53.338 1.00 77.75 330 GLN A C 1
ATOM 2596 O O . GLN A 1 330 ? 15.535 -7.253 -54.061 1.00 77.75 330 GLN A O 1
ATOM 2601 N N . GLN A 1 331 ? 15.815 -5.369 -52.886 1.00 80.19 331 GLN A N 1
ATOM 2602 C CA . GLN A 1 331 ? 14.532 -4.773 -53.261 1.00 80.19 331 GLN A CA 1
ATOM 2603 C C . GLN A 1 331 ? 14.691 -3.756 -54.393 1.00 80.19 331 GLN A C 1
ATOM 2605 O O . GLN A 1 331 ? 15.108 -2.618 -54.162 1.00 80.19 331 GLN A O 1
ATOM 2610 N N . ASP A 1 332 ? 14.253 -4.138 -55.595 1.00 84.19 332 ASP A N 1
ATOM 2611 C CA . ASP A 1 332 ? 14.237 -3.286 -56.794 1.00 84.19 332 ASP A CA 1
ATOM 2612 C C . ASP A 1 332 ? 13.601 -1.913 -56.521 1.00 84.19 332 ASP A C 1
ATOM 2614 O O . ASP A 1 332 ? 14.145 -0.883 -56.900 1.00 84.19 332 ASP A O 1
ATOM 2618 N N . TRP A 1 333 ? 12.513 -1.861 -55.737 1.00 87.44 333 TRP A N 1
ATOM 2619 C CA . TRP A 1 333 ? 11.832 -0.608 -55.376 1.00 87.44 333 TRP A CA 1
ATOM 2620 C C . TRP A 1 333 ? 12.744 0.423 -54.688 1.00 87.44 333 TRP A C 1
ATOM 2622 O O . TRP A 1 333 ? 12.491 1.623 -54.807 1.00 87.44 333 TRP A O 1
ATOM 2632 N N . ILE A 1 334 ? 13.775 -0.020 -53.961 1.00 87.12 334 ILE A N 1
ATOM 2633 C CA . ILE A 1 334 ? 14.776 0.855 -53.334 1.00 87.12 334 ILE A CA 1
ATOM 2634 C C . ILE A 1 334 ? 15.887 1.171 -54.342 1.00 87.12 334 ILE A C 1
ATOM 2636 O O . ILE A 1 334 ? 16.256 2.335 -54.486 1.00 87.12 334 ILE A O 1
ATOM 2640 N N . ALA A 1 335 ? 16.374 0.171 -55.083 1.00 85.94 335 ALA A N 1
ATOM 2641 C CA . ALA A 1 335 ? 17.428 0.347 -56.083 1.00 85.94 335 ALA A CA 1
ATOM 2642 C C . ALA A 1 335 ? 17.030 1.305 -57.227 1.00 85.94 335 ALA A C 1
ATOM 2644 O O . ALA A 1 335 ? 17.828 2.159 -57.605 1.00 85.94 335 ALA A O 1
ATOM 2645 N N . ASP A 1 336 ? 15.789 1.229 -57.715 1.00 85.19 336 ASP A N 1
ATOM 2646 C CA . ASP A 1 336 ? 15.221 2.077 -58.778 1.00 85.19 336 ASP A CA 1
ATOM 2647 C C . ASP A 1 336 ? 15.139 3.569 -58.408 1.00 85.19 336 ASP A C 1
ATOM 2649 O O . ASP A 1 336 ? 14.958 4.421 -59.279 1.00 85.19 336 ASP A O 1
ATOM 2653 N N . ARG A 1 337 ? 15.219 3.896 -57.111 1.00 87.38 337 ARG A N 1
ATOM 2654 C CA . ARG A 1 337 ? 15.063 5.262 -56.575 1.00 87.38 337 ARG A CA 1
ATOM 2655 C C . ARG A 1 337 ? 16.387 5.926 -56.221 1.00 87.38 337 ARG A C 1
ATOM 2657 O O . ARG A 1 337 ? 16.414 7.115 -55.921 1.00 87.38 337 ARG A O 1
ATOM 2664 N N . ILE A 1 338 ? 17.482 5.171 -56.269 1.00 86.25 338 ILE A N 1
ATOM 2665 C CA . ILE A 1 338 ? 18.817 5.628 -55.892 1.00 86.25 338 ILE A CA 1
ATOM 2666 C C . ILE A 1 338 ? 19.611 5.959 -57.159 1.00 86.25 338 ILE A C 1
ATOM 2668 O O . ILE A 1 338 ? 19.886 5.093 -57.993 1.00 86.25 338 ILE A O 1
ATOM 2672 N N . GLY A 1 339 ? 20.033 7.218 -57.290 1.00 79.62 339 GLY A N 1
ATOM 2673 C CA . GLY A 1 339 ? 20.962 7.630 -58.342 1.00 79.62 339 GLY A CA 1
ATOM 2674 C C . GLY A 1 339 ? 22.272 6.841 -58.251 1.00 79.62 339 GLY A C 1
ATOM 2675 O O . GLY A 1 339 ? 22.885 6.780 -57.190 1.00 79.62 339 GLY A O 1
ATOM 2676 N N . ASN A 1 340 ? 22.698 6.226 -59.359 1.00 81.94 340 ASN A N 1
ATOM 2677 C CA . ASN A 1 340 ? 23.878 5.350 -59.413 1.00 81.94 340 ASN A CA 1
ATOM 2678 C C . ASN A 1 340 ? 23.829 4.177 -58.400 1.00 81.94 340 ASN A C 1
ATOM 2680 O O . ASN A 1 340 ? 24.823 3.840 -57.747 1.00 81.94 340 ASN A O 1
ATOM 2684 N N . SER A 1 341 ? 22.654 3.548 -58.265 1.00 85.50 341 SER A N 1
ATOM 2685 C CA . SER A 1 341 ? 22.359 2.507 -57.269 1.00 85.50 341 SER A CA 1
ATOM 2686 C C . SER A 1 341 ? 23.378 1.371 -57.194 1.00 85.50 341 SER A C 1
ATOM 2688 O O . SER A 1 341 ? 23.713 0.954 -56.091 1.00 85.50 341 SER A O 1
ATOM 2690 N N . SER A 1 342 ? 23.948 0.909 -58.312 1.00 85.50 342 SER A N 1
ATOM 2691 C CA . SER A 1 342 ? 24.971 -0.151 -58.291 1.00 85.50 342 SER A CA 1
ATOM 2692 C C . SER A 1 342 ? 26.253 0.237 -57.539 1.00 85.50 342 SER A C 1
ATOM 2694 O O . SER A 1 342 ? 26.908 -0.646 -56.985 1.00 85.50 342 SER A O 1
ATOM 2696 N N . VAL A 1 343 ? 26.630 1.520 -57.517 1.00 87.00 343 VAL A N 1
ATOM 2697 C CA . VAL A 1 343 ? 27.784 2.016 -56.745 1.00 87.00 343 VAL A CA 1
ATOM 2698 C C . VAL A 1 343 ? 27.365 2.251 -55.296 1.00 87.00 343 VAL A C 1
ATOM 2700 O O . VAL A 1 343 ? 28.013 1.751 -54.382 1.00 87.00 343 VAL A O 1
ATOM 2703 N N . VAL A 1 344 ? 26.234 2.929 -55.082 1.00 89.38 344 VAL A N 1
ATOM 2704 C CA . VAL A 1 344 ? 25.708 3.235 -53.741 1.00 89.38 344 VAL A CA 1
ATOM 2705 C C . VAL A 1 344 ? 25.456 1.967 -52.920 1.00 89.38 344 VAL A C 1
ATOM 2707 O O . VAL A 1 344 ? 25.904 1.876 -51.782 1.00 89.38 344 VAL A O 1
ATOM 2710 N N . ILE A 1 345 ? 24.807 0.954 -53.501 1.00 89.31 345 ILE A N 1
ATOM 2711 C CA . ILE A 1 345 ? 24.523 -0.331 -52.843 1.00 89.31 345 ILE A CA 1
ATOM 2712 C C . ILE A 1 345 ? 25.810 -1.114 -52.566 1.00 89.31 345 ILE A C 1
ATOM 2714 O O . ILE A 1 345 ? 25.897 -1.787 -51.540 1.00 89.31 345 ILE A O 1
ATOM 2718 N N . LYS A 1 346 ? 26.820 -1.037 -53.444 1.00 89.56 346 LYS A N 1
ATOM 2719 C CA . LYS A 1 346 ? 28.130 -1.647 -53.177 1.00 89.56 346 LYS A CA 1
ATOM 2720 C C . LYS A 1 346 ? 28.790 -0.983 -51.967 1.00 89.56 346 LYS A C 1
ATOM 2722 O O . LYS A 1 346 ? 29.227 -1.685 -51.064 1.00 89.56 346 LYS A O 1
ATOM 2727 N N . ASN A 1 347 ? 28.816 0.345 -51.939 1.00 91.06 347 ASN A N 1
ATOM 2728 C CA . ASN A 1 347 ? 29.500 1.108 -50.900 1.00 91.06 347 ASN A CA 1
ATOM 2729 C C . ASN A 1 347 ? 28.791 0.969 -49.537 1.00 91.06 347 ASN A C 1
ATOM 2731 O O . ASN A 1 347 ? 29.453 0.698 -48.541 1.00 91.06 347 ASN A O 1
ATOM 2735 N N . LEU A 1 348 ? 27.452 0.982 -49.505 1.00 91.62 348 LEU A N 1
ATOM 2736 C CA . LEU A 1 348 ? 26.667 0.680 -48.297 1.00 91.62 348 LEU A CA 1
ATOM 2737 C C . LEU A 1 348 ? 26.877 -0.753 -47.782 1.00 91.62 348 LEU A C 1
ATOM 2739 O O . LEU A 1 348 ? 26.883 -0.973 -46.575 1.00 91.62 348 LEU A O 1
ATOM 2743 N N . LYS A 1 349 ? 27.078 -1.735 -48.674 1.00 90.81 349 LYS A N 1
ATOM 2744 C CA . LYS A 1 349 ? 27.445 -3.103 -48.269 1.00 90.81 349 LYS A CA 1
ATOM 2745 C C . LYS A 1 349 ? 28.849 -3.182 -47.673 1.00 90.81 349 LYS A C 1
ATOM 2747 O O . LYS A 1 349 ? 29.042 -3.994 -46.780 1.00 90.81 349 LYS A O 1
ATOM 2752 N N . THR A 1 350 ? 29.800 -2.374 -48.146 1.00 91.06 350 THR A N 1
ATOM 2753 C CA . THR A 1 350 ? 31.136 -2.265 -47.533 1.00 91.06 350 THR A CA 1
ATOM 2754 C C . THR A 1 350 ? 31.055 -1.622 -46.149 1.00 91.06 350 THR A C 1
ATOM 2756 O O . THR A 1 350 ? 31.675 -2.124 -45.224 1.00 91.06 350 THR A O 1
ATOM 2759 N N . ALA A 1 351 ? 30.267 -0.553 -45.990 1.00 91.25 351 ALA A N 1
ATOM 2760 C CA . ALA A 1 351 ? 30.071 0.120 -44.705 1.00 91.25 351 ALA A CA 1
ATOM 2761 C C . ALA A 1 351 ? 29.469 -0.838 -43.653 1.00 91.25 351 ALA A C 1
ATOM 2763 O O . ALA A 1 351 ? 30.116 -1.179 -42.662 1.00 91.25 351 ALA A O 1
ATOM 2764 N N . PHE A 1 352 ? 28.313 -1.444 -43.955 1.00 91.62 352 PHE A N 1
ATOM 2765 C CA . PHE A 1 352 ? 27.628 -2.373 -43.046 1.00 91.62 352 PHE A CA 1
ATOM 2766 C C . PHE A 1 352 ? 28.424 -3.637 -42.648 1.00 91.62 352 PHE A C 1
ATOM 2768 O O . PHE A 1 352 ? 27.972 -4.344 -41.749 1.00 91.62 352 PHE A O 1
ATOM 2775 N N . GLN A 1 353 ? 29.605 -3.921 -43.217 1.00 91.12 353 GLN A N 1
ATOM 2776 C CA . GLN A 1 353 ? 30.498 -4.975 -42.702 1.00 91.12 353 GLN A CA 1
ATOM 2777 C C . GLN A 1 353 ? 30.974 -4.699 -41.268 1.00 91.12 353 GLN A C 1
ATOM 2779 O O . GLN A 1 353 ? 31.181 -5.644 -40.508 1.00 91.12 353 GLN A O 1
ATOM 2784 N N . TYR A 1 354 ? 31.073 -3.432 -40.841 1.00 90.19 354 TYR A N 1
ATOM 2785 C CA . TYR A 1 354 ? 31.400 -3.116 -39.445 1.00 90.19 354 TYR A CA 1
ATOM 2786 C C . TYR A 1 354 ? 30.347 -3.669 -38.458 1.00 90.19 354 TYR A C 1
ATOM 2788 O O . TYR A 1 354 ? 30.696 -4.056 -37.342 1.00 90.19 354 TYR A O 1
ATOM 2796 N N . PHE A 1 355 ? 29.084 -3.829 -38.880 1.00 90.69 355 PHE A N 1
ATOM 2797 C CA . PHE A 1 355 ? 28.042 -4.444 -38.053 1.00 90.69 355 PHE A CA 1
ATOM 2798 C C . PHE A 1 355 ? 28.178 -5.963 -37.865 1.00 90.69 355 PHE A C 1
ATOM 2800 O O . PHE A 1 355 ? 27.540 -6.484 -36.950 1.00 90.69 355 PHE A O 1
ATOM 2807 N N . ASP A 1 356 ? 28.959 -6.702 -38.665 1.00 89.69 356 ASP A N 1
ATOM 2808 C CA . ASP A 1 356 ? 28.927 -8.178 -38.642 1.00 89.69 356 ASP A CA 1
ATOM 2809 C C . ASP A 1 356 ? 29.318 -8.765 -37.270 1.00 89.69 356 ASP A C 1
ATOM 2811 O O . ASP A 1 356 ? 28.700 -9.729 -36.799 1.00 89.69 356 ASP A O 1
ATOM 2815 N N . THR A 1 357 ? 30.272 -8.144 -36.568 1.00 89.69 357 THR A N 1
ATOM 2816 C CA . THR A 1 357 ? 30.658 -8.527 -35.196 1.00 89.69 357 THR A CA 1
ATOM 2817 C C . THR A 1 357 ? 29.535 -8.245 -34.192 1.00 89.69 357 THR A C 1
ATOM 2819 O O . THR A 1 357 ? 29.201 -9.111 -33.380 1.00 89.69 357 THR A O 1
ATOM 2822 N N . LEU A 1 358 ? 28.914 -7.061 -34.273 1.00 90.75 358 LEU A N 1
ATOM 2823 C CA . LEU A 1 358 ? 27.818 -6.639 -33.392 1.00 90.75 358 LEU A CA 1
ATOM 2824 C C . LEU A 1 358 ? 26.578 -7.523 -33.582 1.00 90.75 358 LEU A C 1
ATOM 2826 O O . LEU A 1 358 ? 26.036 -8.061 -32.618 1.00 90.75 358 LEU A O 1
ATOM 2830 N N . LYS A 1 359 ? 26.182 -7.748 -34.838 1.00 90.06 359 LYS A N 1
ATOM 2831 C CA . LYS A 1 359 ? 25.115 -8.668 -35.247 1.00 90.06 359 LYS A CA 1
ATOM 2832 C C . LYS A 1 359 ? 25.342 -10.074 -34.681 1.00 90.06 359 LYS A C 1
ATOM 2834 O O . LYS A 1 359 ? 24.425 -10.663 -34.109 1.00 90.06 359 LYS A O 1
ATOM 2839 N N . SER A 1 360 ? 26.561 -10.601 -34.814 1.00 89.06 360 SER A N 1
ATOM 2840 C CA . SER A 1 360 ? 26.914 -11.941 -34.328 1.00 89.06 360 SER A CA 1
ATOM 2841 C C . SER A 1 360 ? 26.806 -12.053 -32.803 1.00 89.06 360 SER A C 1
ATOM 2843 O O . SER A 1 360 ? 26.305 -13.055 -32.293 1.00 89.06 360 SER A O 1
ATOM 2845 N N . ALA A 1 361 ? 27.225 -11.021 -32.065 1.00 90.81 361 ALA A N 1
ATOM 2846 C CA . ALA A 1 361 ? 27.111 -10.987 -30.609 1.00 90.81 361 ALA A CA 1
ATOM 2847 C C . ALA A 1 361 ? 25.651 -10.833 -30.132 1.00 90.81 361 ALA A C 1
ATOM 2849 O O . ALA A 1 361 ? 25.232 -11.537 -29.210 1.00 90.81 361 ALA A O 1
ATOM 2850 N N . LEU A 1 362 ? 24.857 -9.983 -30.794 1.00 90.69 362 LEU A N 1
ATOM 2851 C CA . LEU A 1 362 ? 23.431 -9.798 -30.503 1.00 90.69 362 LEU A CA 1
ATOM 2852 C C . LEU A 1 362 ? 22.630 -11.098 -30.690 1.00 90.69 362 LEU A C 1
ATOM 2854 O O . LEU A 1 362 ? 21.902 -11.508 -29.787 1.00 90.69 362 LEU A O 1
ATOM 2858 N N . GLY A 1 363 ? 22.810 -11.787 -31.823 1.00 87.19 363 GLY A N 1
ATOM 2859 C CA . GLY A 1 363 ? 22.101 -13.038 -32.116 1.00 87.19 363 GLY A CA 1
ATOM 2860 C C . GLY A 1 363 ? 22.440 -14.180 -31.146 1.00 87.19 363 GLY A C 1
ATOM 2861 O O . GLY A 1 363 ? 21.606 -15.053 -30.893 1.00 87.19 363 GLY A O 1
ATOM 2862 N N . LEU A 1 364 ? 23.638 -14.165 -30.547 1.00 85.81 364 LEU A N 1
ATOM 2863 C CA . LEU A 1 364 ? 23.989 -15.067 -29.446 1.00 85.81 364 LEU A CA 1
ATOM 2864 C C . LEU A 1 364 ? 23.262 -14.690 -28.147 1.00 85.81 364 LEU A C 1
ATOM 2866 O O . LEU A 1 364 ? 22.722 -15.580 -27.490 1.00 85.81 364 LEU A O 1
ATOM 2870 N N . ALA A 1 365 ? 23.210 -13.403 -27.792 1.00 87.31 365 ALA A N 1
ATOM 2871 C CA . ALA A 1 365 ? 22.521 -12.930 -26.590 1.00 87.31 365 ALA A CA 1
ATOM 2872 C C . ALA A 1 365 ? 21.005 -13.211 -26.637 1.00 87.31 365 ALA A C 1
ATOM 2874 O O . ALA A 1 365 ? 20.473 -13.817 -25.706 1.00 87.31 365 ALA A O 1
ATOM 2875 N N . GLU A 1 366 ? 20.320 -12.898 -27.746 1.00 84.44 366 GLU A N 1
ATOM 2876 C CA . GLU A 1 366 ? 18.900 -13.247 -27.934 1.00 84.44 366 GLU A CA 1
ATOM 2877 C C . GLU A 1 366 ? 18.657 -14.761 -27.823 1.00 84.44 366 GLU A C 1
ATOM 2879 O O . GLU A 1 366 ? 17.711 -15.202 -27.166 1.00 84.44 366 GLU A O 1
ATOM 2884 N N . LYS A 1 367 ? 19.528 -15.586 -28.422 1.00 86.62 367 LYS A N 1
ATOM 2885 C CA . LYS A 1 367 ? 19.417 -17.051 -28.353 1.00 86.62 367 LYS A CA 1
ATOM 2886 C C . LYS A 1 367 ? 19.542 -17.579 -26.919 1.00 86.62 367 LYS A C 1
ATOM 2888 O O . LYS A 1 367 ? 18.845 -18.537 -26.581 1.00 86.62 367 LYS A O 1
ATOM 2893 N N . TRP A 1 368 ? 20.396 -16.968 -26.096 1.00 85.69 368 TRP A N 1
ATOM 2894 C CA . TRP A 1 368 ? 20.533 -17.286 -24.672 1.00 85.69 368 TRP A CA 1
ATOM 2895 C C . TRP A 1 368 ? 19.339 -16.824 -23.836 1.00 85.69 368 TRP A C 1
ATOM 2897 O O . TRP A 1 368 ? 18.931 -17.543 -22.930 1.00 85.69 368 TRP A O 1
ATOM 2907 N N . TRP A 1 369 ? 18.769 -15.654 -24.130 1.00 88.56 369 TRP A N 1
ATOM 2908 C CA . TRP A 1 369 ? 17.673 -15.074 -23.347 1.00 88.56 369 TRP A CA 1
ATOM 2909 C C . TRP A 1 369 ? 16.285 -15.611 -23.704 1.00 88.56 369 TRP A C 1
ATOM 2911 O O . TRP A 1 369 ? 15.406 -15.627 -22.843 1.00 88.56 369 TRP A O 1
ATOM 2921 N N . LYS A 1 370 ? 16.094 -16.140 -24.917 1.00 85.75 370 LYS A N 1
ATOM 2922 C CA . LYS A 1 370 ? 14.840 -16.745 -25.403 1.00 85.75 370 LYS A CA 1
ATOM 2923 C C . LYS A 1 370 ? 14.102 -17.680 -24.415 1.00 85.75 370 LYS A C 1
ATOM 2925 O O . LYS A 1 370 ? 12.871 -17.653 -24.412 1.00 85.75 370 LYS A O 1
ATOM 2930 N N . PRO A 1 371 ? 14.753 -18.501 -23.562 1.00 86.12 371 PRO A N 1
ATOM 2931 C CA . PRO A 1 371 ? 14.048 -19.328 -22.579 1.00 86.12 371 PRO A CA 1
ATOM 2932 C C . PRO A 1 371 ? 13.418 -18.542 -21.412 1.00 86.12 371 PRO A C 1
ATOM 2934 O O . PRO A 1 371 ? 12.585 -19.106 -20.705 1.00 86.12 371 PRO A O 1
ATOM 2937 N N . MET A 1 372 ? 13.766 -17.261 -21.212 1.00 84.25 372 MET A N 1
ATOM 2938 C CA . MET A 1 372 ? 13.086 -16.361 -20.265 1.00 84.25 372 MET A CA 1
ATOM 2939 C C . MET A 1 372 ? 11.716 -15.887 -20.770 1.00 84.25 372 MET A C 1
ATOM 2941 O O . MET A 1 372 ? 10.915 -15.413 -19.973 1.00 84.25 372 MET A O 1
ATOM 2945 N N . SER A 1 373 ? 11.412 -16.038 -22.064 1.00 80.88 373 SER A N 1
ATOM 2946 C CA . SER A 1 373 ? 10.094 -15.721 -22.636 1.00 80.88 373 SER A CA 1
ATOM 2947 C C . SER A 1 373 ? 9.000 -16.735 -22.274 1.00 80.88 373 SER A C 1
ATOM 2949 O O . SER A 1 373 ? 7.840 -16.519 -22.611 1.00 80.88 373 SER A O 1
ATOM 2951 N N . ASP A 1 374 ? 9.349 -17.843 -21.618 1.00 85.94 374 ASP A N 1
ATOM 2952 C CA . ASP A 1 374 ? 8.451 -18.967 -21.344 1.00 85.94 374 ASP A CA 1
ATOM 2953 C C . ASP A 1 374 ? 7.496 -18.693 -20.164 1.00 85.94 374 ASP A C 1
ATOM 2955 O O . ASP A 1 374 ? 7.927 -18.548 -19.016 1.00 85.94 374 ASP A O 1
ATOM 2959 N N . GLU A 1 375 ? 6.189 -18.632 -20.442 1.00 81.62 375 GLU A N 1
ATOM 2960 C CA . GLU A 1 375 ? 5.157 -18.167 -19.499 1.00 81.62 375 GLU A CA 1
ATOM 2961 C C . GLU A 1 375 ? 5.154 -18.866 -18.125 1.00 81.62 375 GLU A C 1
ATOM 2963 O O . GLU A 1 375 ? 5.083 -18.157 -17.116 1.00 81.62 375 GLU A O 1
ATOM 2968 N N . PRO A 1 376 ? 5.289 -20.207 -18.005 1.00 84.50 376 PRO A N 1
ATOM 2969 C CA . PRO A 1 376 ? 5.337 -20.862 -16.699 1.00 84.50 376 PRO A CA 1
ATOM 2970 C C . PRO A 1 376 ? 6.526 -20.385 -15.859 1.00 84.50 376 PRO A C 1
ATOM 2972 O O . PRO A 1 376 ? 6.371 -20.130 -14.666 1.00 84.50 376 PRO A O 1
ATOM 2975 N N . LYS A 1 377 ? 7.696 -20.180 -16.485 1.00 87.25 377 LYS A N 1
ATOM 2976 C CA . LYS A 1 377 ? 8.892 -19.676 -15.796 1.00 87.25 377 LYS A CA 1
ATOM 2977 C C . LYS A 1 377 ? 8.706 -18.218 -15.376 1.00 87.25 377 LYS A C 1
ATOM 2979 O O . LYS A 1 377 ? 8.978 -17.890 -14.221 1.00 87.25 377 LYS A O 1
ATOM 2984 N N . LYS A 1 378 ? 8.188 -17.362 -16.270 1.00 87.50 378 LYS A N 1
ATOM 2985 C CA . LYS A 1 378 ? 7.875 -15.952 -15.964 1.00 87.50 378 LYS A CA 1
ATOM 2986 C C . LYS A 1 378 ? 6.915 -15.835 -14.778 1.00 87.50 378 LYS A C 1
ATOM 2988 O O . LYS A 1 378 ? 7.197 -15.093 -13.836 1.00 87.50 378 LYS A O 1
ATOM 2993 N N . LYS A 1 379 ? 5.827 -16.617 -14.782 1.00 86.31 379 LYS A N 1
ATOM 2994 C CA . LYS A 1 379 ? 4.851 -16.668 -13.684 1.00 86.31 379 LYS A CA 1
ATOM 2995 C C . LYS A 1 379 ? 5.503 -17.102 -12.372 1.00 86.31 379 LYS A C 1
ATOM 2997 O O . LYS A 1 379 ? 5.364 -16.398 -11.376 1.00 86.31 379 LYS A O 1
ATOM 3002 N N . SER A 1 380 ? 6.262 -18.200 -12.370 1.00 90.81 380 SER A N 1
ATOM 3003 C CA . SER A 1 380 ? 6.934 -18.690 -11.160 1.00 90.81 380 SER A CA 1
ATOM 3004 C C . SER A 1 380 ? 7.964 -17.706 -10.596 1.00 90.81 380 SER A C 1
ATOM 3006 O O . SER A 1 380 ? 8.026 -17.521 -9.384 1.00 90.81 380 SER A O 1
ATOM 3008 N N . PHE A 1 381 ? 8.737 -17.016 -11.442 1.00 91.94 381 PHE A N 1
ATOM 3009 C CA . PHE A 1 381 ? 9.652 -15.969 -10.973 1.00 91.94 381 PHE A CA 1
ATOM 3010 C C . PHE A 1 381 ? 8.897 -14.768 -10.376 1.00 91.94 381 PHE A C 1
ATOM 3012 O O . PHE A 1 381 ? 9.342 -14.189 -9.383 1.00 91.94 381 PHE A O 1
ATOM 3019 N N . GLY A 1 382 ? 7.726 -14.425 -10.926 1.00 91.00 382 GLY A N 1
ATOM 3020 C CA . GLY A 1 382 ? 6.807 -13.448 -10.338 1.00 91.00 382 GLY A CA 1
ATOM 3021 C C . GLY A 1 382 ? 6.277 -13.874 -8.964 1.00 91.00 382 GLY A C 1
ATOM 3022 O O . GLY A 1 382 ? 6.343 -13.087 -8.024 1.00 91.00 382 GLY A O 1
ATOM 3023 N N . GLU A 1 383 ? 5.828 -15.125 -8.820 1.00 91.12 383 GLU A N 1
ATOM 3024 C CA . GLU A 1 383 ? 5.373 -15.700 -7.542 1.00 91.12 383 GLU A CA 1
ATOM 3025 C C . GLU A 1 383 ? 6.462 -15.612 -6.457 1.00 91.12 383 GLU A C 1
ATOM 3027 O O . GLU A 1 383 ? 6.196 -15.110 -5.363 1.00 91.12 383 GLU A O 1
ATOM 3032 N N . VAL A 1 384 ? 7.706 -16.011 -6.767 1.00 93.88 384 VAL A N 1
ATOM 3033 C CA . VAL A 1 384 ? 8.834 -15.882 -5.823 1.00 93.88 384 VAL A CA 1
ATOM 3034 C C . VAL A 1 384 ? 9.135 -14.414 -5.513 1.00 93.88 384 VAL A C 1
ATOM 3036 O O . VAL A 1 384 ? 9.275 -14.066 -4.344 1.00 93.88 384 VAL A O 1
ATOM 3039 N N . THR A 1 385 ? 9.192 -13.535 -6.519 1.00 92.94 385 THR A N 1
ATOM 3040 C CA . THR A 1 385 ? 9.499 -12.103 -6.321 1.00 92.94 385 THR A CA 1
ATOM 3041 C C . THR A 1 385 ? 8.474 -11.415 -5.413 1.00 92.94 385 THR A C 1
ATOM 3043 O O . THR A 1 385 ? 8.849 -10.624 -4.546 1.00 92.94 385 THR A O 1
ATOM 3046 N N . ASN A 1 386 ? 7.191 -11.758 -5.548 1.00 90.12 386 ASN A N 1
ATOM 3047 C CA . ASN A 1 386 ? 6.127 -11.232 -4.693 1.00 90.12 386 ASN A CA 1
ATOM 3048 C C . ASN A 1 386 ? 6.265 -11.724 -3.239 1.00 90.12 386 ASN A C 1
ATOM 3050 O O . ASN A 1 386 ? 6.062 -10.944 -2.308 1.00 90.12 386 ASN A O 1
ATOM 3054 N N . LEU A 1 387 ? 6.677 -12.981 -3.025 1.00 91.31 387 LEU A N 1
ATOM 3055 C CA . LEU A 1 387 ? 6.992 -13.481 -1.683 1.00 91.31 387 LEU A CA 1
ATOM 3056 C C . LEU A 1 387 ? 8.216 -12.767 -1.085 1.00 91.31 387 LEU A C 1
ATOM 3058 O O . LEU A 1 387 ? 8.169 -12.366 0.073 1.00 91.31 387 LEU A O 1
ATOM 3062 N N . GLN A 1 388 ? 9.287 -12.559 -1.862 1.00 92.31 388 GLN A N 1
ATOM 3063 C CA . GLN A 1 388 ? 10.475 -11.822 -1.399 1.00 92.31 388 GLN A CA 1
ATOM 3064 C C . GLN A 1 388 ? 10.129 -10.398 -0.952 1.00 92.31 388 GLN A C 1
ATOM 3066 O O . GLN A 1 388 ? 10.700 -9.903 0.016 1.00 92.31 388 GLN A O 1
ATOM 3071 N N . TYR A 1 389 ? 9.184 -9.747 -1.634 1.00 90.06 389 TYR A N 1
ATOM 3072 C CA . TYR A 1 389 ? 8.672 -8.435 -1.247 1.00 90.06 389 TYR A CA 1
ATOM 3073 C C . TYR A 1 389 ? 7.896 -8.489 0.077 1.00 90.06 389 TYR A C 1
ATOM 3075 O O . TYR A 1 389 ? 8.205 -7.732 0.996 1.00 90.06 389 TYR A O 1
ATOM 3083 N N . PHE A 1 390 ? 6.944 -9.420 0.211 1.00 88.00 390 PHE A N 1
ATOM 3084 C CA . PHE A 1 390 ? 6.173 -9.614 1.445 1.00 88.00 390 PHE A CA 1
ATOM 3085 C C . PHE A 1 390 ? 7.076 -9.921 2.652 1.00 88.00 390 PHE A C 1
ATOM 3087 O O . PHE A 1 390 ? 6.949 -9.289 3.700 1.00 88.00 390 PHE A O 1
ATOM 3094 N N . LEU A 1 391 ? 8.035 -10.839 2.498 1.00 89.75 391 LEU A N 1
ATOM 3095 C CA . LEU A 1 391 ? 8.969 -11.214 3.561 1.00 89.75 391 LEU A CA 1
ATOM 3096 C C . LEU A 1 391 ? 9.949 -10.081 3.889 1.00 89.75 391 LEU A C 1
ATOM 3098 O O . LEU A 1 391 ? 10.171 -9.793 5.060 1.00 89.75 391 LEU A O 1
ATOM 3102 N N . ALA A 1 392 ? 10.486 -9.371 2.892 1.00 86.69 392 ALA A N 1
ATOM 3103 C CA . ALA A 1 392 ? 11.379 -8.239 3.144 1.00 86.69 392 ALA A CA 1
ATOM 3104 C C . ALA A 1 392 ? 10.686 -7.067 3.864 1.00 86.69 392 ALA A C 1
ATOM 3106 O O . ALA A 1 392 ? 11.334 -6.368 4.642 1.00 86.69 392 ALA A O 1
ATOM 3107 N N . ASN A 1 393 ? 9.385 -6.869 3.639 1.00 80.38 393 ASN A N 1
ATOM 3108 C CA . ASN A 1 393 ? 8.596 -5.828 4.301 1.00 80.38 393 ASN A CA 1
ATOM 3109 C C . ASN A 1 393 ? 7.955 -6.293 5.624 1.00 80.38 393 ASN A C 1
ATOM 3111 O O . ASN A 1 393 ? 7.420 -5.469 6.362 1.00 80.38 393 ASN A O 1
ATOM 3115 N N . SER A 1 394 ? 8.033 -7.585 5.960 1.00 73.19 394 SER A N 1
ATOM 3116 C CA . SER A 1 394 ? 7.541 -8.111 7.237 1.00 73.19 394 SER A CA 1
ATOM 3117 C C . SER A 1 394 ? 8.415 -7.612 8.396 1.00 73.19 394 SER A C 1
ATOM 3119 O O . SER A 1 394 ? 9.610 -7.919 8.478 1.00 73.19 394 SER A O 1
ATOM 3121 N N . VAL A 1 395 ? 7.825 -6.841 9.316 1.00 58.19 395 VAL A N 1
ATOM 3122 C CA . VAL A 1 395 ? 8.496 -6.355 10.536 1.00 58.19 395 VAL A CA 1
ATOM 3123 C C . VAL A 1 395 ? 8.452 -7.450 11.603 1.00 58.19 395 VAL A C 1
ATOM 3125 O O . VAL A 1 395 ? 7.664 -7.414 12.541 1.00 58.19 395 VAL A O 1
ATOM 3128 N N . MET A 1 396 ? 9.296 -8.460 11.410 1.00 65.19 396 MET A N 1
ATOM 3129 C CA . MET A 1 396 ? 9.449 -9.607 12.303 1.00 65.19 396 MET A CA 1
ATOM 3130 C C . MET A 1 396 ? 10.681 -9.436 13.196 1.00 65.19 396 MET A C 1
ATOM 3132 O O . MET A 1 396 ? 11.719 -10.020 12.916 1.00 65.19 396 MET A O 1
ATOM 3136 N N . ASP A 1 397 ? 10.563 -8.659 14.276 1.00 81.12 397 ASP A N 1
ATOM 3137 C CA . ASP A 1 397 ? 11.416 -8.881 15.452 1.00 81.12 397 ASP A CA 1
ATOM 3138 C C . ASP A 1 397 ? 10.897 -10.150 16.134 1.00 81.12 397 ASP A C 1
ATOM 3140 O O . ASP A 1 397 ? 9.784 -10.159 16.665 1.00 81.12 397 ASP A O 1
ATOM 3144 N N . SER A 1 398 ? 11.661 -11.245 16.082 1.00 85.00 398 SER A N 1
ATOM 3145 C CA . SER A 1 398 ? 11.208 -12.532 16.625 1.00 85.00 398 SER A CA 1
ATOM 3146 C C . SER A 1 398 ? 11.031 -12.551 18.150 1.00 85.00 398 SER A C 1
ATOM 3148 O O . SER A 1 398 ? 10.391 -13.470 18.663 1.00 85.00 398 SER A O 1
ATOM 3150 N N . THR A 1 399 ? 11.517 -11.547 18.889 1.00 88.38 399 THR A N 1
ATOM 3151 C CA . THR A 1 399 ? 11.332 -11.460 20.346 1.00 88.38 399 THR A CA 1
ATOM 3152 C C . THR A 1 399 ? 9.941 -10.957 20.737 1.00 88.38 399 THR A C 1
ATOM 3154 O O . THR A 1 399 ? 9.389 -11.431 21.730 1.00 88.38 399 THR A O 1
ATOM 3157 N N . VAL A 1 400 ? 9.333 -10.071 19.942 1.00 89.81 400 VAL A N 1
ATOM 3158 C CA . VAL A 1 400 ? 8.026 -9.454 20.234 1.00 89.81 400 VAL A CA 1
ATOM 3159 C C . VAL A 1 400 ? 6.872 -10.473 20.280 1.00 89.81 400 VAL A C 1
ATOM 3161 O O . VAL A 1 400 ? 6.200 -10.539 21.311 1.00 89.81 400 VAL A O 1
ATOM 3164 N N . PRO A 1 401 ? 6.636 -11.342 19.269 1.00 91.38 401 PRO A N 1
ATOM 3165 C CA . PRO A 1 401 ? 5.581 -12.348 19.369 1.00 91.38 401 PRO A CA 1
ATOM 3166 C C . PRO A 1 401 ? 5.870 -13.372 20.474 1.00 91.38 401 PRO A C 1
ATOM 3168 O O . PRO A 1 401 ? 4.934 -13.902 21.060 1.00 91.38 401 PRO A O 1
ATOM 3171 N N . VAL A 1 402 ? 7.138 -13.623 20.828 1.00 92.62 402 VAL A N 1
ATOM 3172 C CA . VAL A 1 402 ? 7.498 -14.501 21.957 1.00 92.62 402 VAL A CA 1
ATOM 3173 C C . VAL A 1 402 ? 7.148 -13.859 23.308 1.00 92.62 402 VAL A C 1
ATOM 3175 O O . VAL A 1 402 ? 6.662 -14.555 24.199 1.00 92.62 402 VAL A O 1
ATOM 3178 N N . GLN A 1 403 ? 7.322 -12.544 23.464 1.00 92.62 403 GLN A N 1
ATOM 3179 C CA . GLN A 1 403 ? 6.879 -11.804 24.654 1.00 92.62 403 GLN A CA 1
ATOM 3180 C C . GLN A 1 403 ? 5.348 -11.841 24.791 1.00 92.62 403 GLN A C 1
ATOM 3182 O O . GLN A 1 403 ? 4.844 -12.237 25.844 1.00 92.62 403 GLN A O 1
ATOM 3187 N N . VAL A 1 404 ? 4.613 -11.545 23.712 1.00 93.88 404 VAL A N 1
ATOM 3188 C CA . VAL A 1 404 ? 3.137 -11.583 23.693 1.00 93.88 404 VAL A CA 1
ATOM 3189 C C . VAL A 1 404 ? 2.600 -12.997 23.945 1.00 93.88 404 VAL A C 1
ATOM 3191 O O . VAL A 1 404 ? 1.667 -13.164 24.727 1.00 93.88 404 VAL A O 1
ATOM 3194 N N . ILE A 1 405 ? 3.226 -14.036 23.378 1.00 94.94 405 ILE A N 1
ATOM 3195 C CA . ILE A 1 405 ? 2.929 -15.442 23.705 1.00 94.94 405 ILE A CA 1
ATOM 3196 C C . ILE A 1 405 ? 3.090 -15.699 25.202 1.00 94.94 405 ILE A C 1
ATOM 3198 O O . ILE A 1 405 ? 2.178 -16.237 25.825 1.00 94.94 405 ILE A O 1
ATOM 3202 N N . ASN A 1 406 ? 4.222 -15.318 25.797 1.00 94.06 406 ASN A N 1
ATOM 3203 C CA . ASN A 1 406 ? 4.472 -15.570 27.215 1.00 94.06 406 ASN A CA 1
ATOM 3204 C C . ASN A 1 406 ? 3.442 -14.867 28.111 1.00 94.06 406 ASN A C 1
ATOM 3206 O O . ASN A 1 406 ? 2.969 -15.480 29.068 1.00 94.06 406 ASN A O 1
ATOM 3210 N N . ALA A 1 407 ? 3.033 -13.641 27.771 1.00 94.88 407 ALA A N 1
ATOM 3211 C CA . ALA A 1 407 ? 1.962 -12.929 28.464 1.00 94.88 407 ALA A CA 1
ATOM 3212 C C . ALA A 1 407 ? 0.599 -13.635 28.307 1.00 94.88 407 ALA A C 1
ATOM 3214 O O . ALA A 1 407 ? -0.042 -13.968 29.305 1.00 94.88 407 ALA A O 1
ATOM 3215 N N . MET A 1 408 ? 0.192 -13.986 27.081 1.00 95.38 408 MET A N 1
ATOM 3216 C CA . MET A 1 408 ? -1.052 -14.733 26.839 1.00 95.38 408 MET A CA 1
ATOM 3217 C C . MET A 1 408 ? -1.075 -16.103 27.544 1.00 95.38 408 MET A C 1
ATOM 3219 O O . MET A 1 408 ? -2.135 -16.546 27.982 1.00 95.38 408 MET A O 1
ATOM 3223 N N . LEU A 1 409 ? 0.077 -16.763 27.713 1.00 94.00 409 LEU A N 1
ATOM 3224 C CA . LEU A 1 409 ? 0.219 -18.027 28.452 1.00 94.00 409 LEU A CA 1
ATOM 3225 C C . LEU A 1 409 ? 0.314 -17.863 29.979 1.00 94.00 409 LEU A C 1
ATOM 3227 O O . LEU A 1 409 ? 0.242 -18.862 30.701 1.00 94.00 409 LEU A O 1
ATOM 3231 N N . VAL A 1 410 ? 0.474 -16.642 30.494 1.00 93.50 410 VAL A N 1
ATOM 3232 C CA . VAL A 1 410 ? 0.171 -16.326 31.898 1.00 93.50 410 VAL A CA 1
ATOM 3233 C C . VAL A 1 410 ? -1.345 -16.220 32.058 1.00 93.50 410 VAL A C 1
ATOM 3235 O O . VAL A 1 410 ? -1.903 -16.923 32.898 1.00 93.50 410 VAL A O 1
ATOM 3238 N N . CYS A 1 411 ? -2.024 -15.469 31.188 1.00 93.00 411 CYS A N 1
ATOM 3239 C CA . CYS A 1 411 ? -3.480 -15.310 31.246 1.00 93.00 411 CYS A CA 1
ATOM 3240 C C . CYS A 1 411 ? -4.233 -16.637 31.039 1.00 93.00 411 CYS A C 1
ATOM 3242 O O . CYS A 1 411 ? -5.110 -16.976 31.827 1.00 93.00 411 CYS A O 1
ATOM 3244 N N . ASP A 1 412 ? -3.842 -17.470 30.066 1.00 92.19 412 ASP A N 1
ATOM 3245 C CA . ASP A 1 412 ? -4.475 -18.779 29.815 1.00 92.19 412 ASP A CA 1
ATOM 3246 C C . ASP A 1 412 ? -4.339 -19.771 30.995 1.00 92.19 412 ASP A C 1
ATOM 3248 O O . ASP A 1 412 ? -5.047 -20.777 31.028 1.00 92.19 412 ASP A O 1
ATOM 3252 N N . LYS A 1 413 ? -3.490 -19.503 31.998 1.00 88.75 413 LYS A N 1
ATOM 3253 C C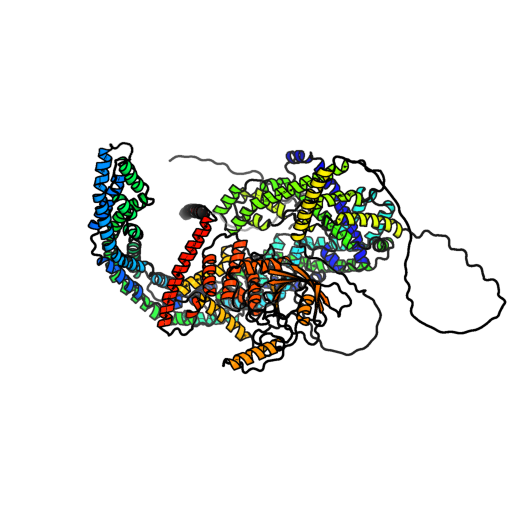A . LYS A 1 413 ? -3.463 -20.272 33.259 1.00 88.75 413 LYS A CA 1
ATOM 3254 C C . LYS A 1 413 ? -4.498 -19.794 34.282 1.00 88.75 413 LYS A C 1
ATOM 3256 O O . LYS A 1 413 ? -4.877 -20.594 35.130 1.00 88.75 413 LYS A O 1
ATOM 3261 N N . GLY A 1 414 ? -4.924 -18.532 34.205 1.00 83.25 414 GLY A N 1
ATOM 3262 C CA . GLY A 1 414 ? -5.896 -17.913 35.112 1.00 83.25 414 GLY A CA 1
ATOM 3263 C C . GLY A 1 414 ? -7.363 -18.159 34.746 1.00 83.25 414 GLY A C 1
ATOM 3264 O O . GLY A 1 414 ? -8.216 -18.021 35.613 1.00 83.25 414 GLY A O 1
ATOM 3265 N N . LYS A 1 415 ? -7.669 -18.561 33.500 1.00 85.38 415 LYS A N 1
ATOM 3266 C CA . LYS A 1 415 ? -9.054 -18.848 33.073 1.00 85.38 415 LYS A CA 1
ATOM 3267 C C . LYS A 1 415 ? -9.741 -19.876 33.981 1.00 85.38 415 LYS A C 1
ATOM 3269 O O . LYS A 1 415 ? -9.167 -20.925 34.300 1.00 85.38 415 LYS A O 1
ATOM 3274 N N . THR A 1 416 ? -11.003 -19.635 34.308 1.00 79.12 416 THR A N 1
ATOM 3275 C CA . THR A 1 416 ? -11.843 -20.589 35.032 1.00 79.12 416 THR A CA 1
ATOM 3276 C C . THR A 1 416 ? -12.641 -21.473 34.076 1.00 79.12 416 THR A C 1
ATOM 3278 O O . THR A 1 416 ? -12.917 -21.141 32.921 1.00 79.12 416 THR A O 1
ATOM 3281 N N . MET A 1 417 ? -13.005 -22.660 34.558 1.00 69.62 417 MET A N 1
ATOM 3282 C CA . MET A 1 417 ? -13.765 -23.651 33.796 1.00 69.62 417 MET A CA 1
ATOM 3283 C C . MET A 1 417 ? -15.210 -23.687 34.297 1.00 69.62 417 MET A C 1
ATOM 3285 O O . MET A 1 417 ? -15.598 -24.600 35.026 1.00 69.62 417 MET A O 1
ATOM 3289 N N . LEU A 1 418 ? -16.004 -22.684 33.913 1.00 66.81 418 LEU A N 1
ATOM 3290 C CA . LEU A 1 418 ? -17.444 -22.678 34.175 1.00 66.81 418 LEU A CA 1
ATOM 3291 C C . LEU A 1 418 ? -18.126 -23.868 33.485 1.00 66.81 418 LEU A C 1
ATOM 3293 O O . LEU A 1 418 ? -17.943 -24.106 32.293 1.00 66.81 418 LEU A O 1
ATOM 3297 N N . ALA A 1 419 ? -18.926 -24.613 34.251 1.00 58.69 419 ALA A N 1
ATOM 3298 C CA . ALA A 1 419 ? -19.640 -25.798 33.771 1.00 58.69 419 ALA A CA 1
ATOM 3299 C C . ALA A 1 419 ? -20.960 -25.471 33.042 1.00 58.69 419 ALA A C 1
ATOM 3301 O O . ALA A 1 419 ? -21.526 -26.339 32.377 1.00 58.69 419 ALA A O 1
ATOM 3302 N N . ASN A 1 420 ? -21.455 -24.237 33.174 1.00 61.31 420 ASN A N 1
ATOM 3303 C CA . ASN A 1 420 ? -22.765 -23.825 32.680 1.00 61.31 420 ASN A CA 1
ATOM 3304 C C . ASN A 1 420 ? -22.660 -23.250 31.263 1.00 61.31 420 ASN A C 1
ATOM 3306 O O . ASN A 1 420 ? -21.989 -22.244 31.047 1.00 61.31 420 ASN A O 1
ATOM 3310 N N . ASN A 1 421 ? -23.382 -23.850 30.318 1.00 74.69 421 ASN A N 1
ATOM 3311 C CA . ASN A 1 421 ? -23.678 -23.251 29.016 1.00 74.69 421 ASN A CA 1
ATOM 3312 C C . ASN A 1 421 ? -25.002 -22.465 29.072 1.00 74.69 421 ASN A C 1
ATOM 3314 O O . ASN A 1 421 ? -25.759 -22.572 30.040 1.00 74.69 421 ASN A O 1
ATOM 3318 N N . LEU A 1 422 ? -25.328 -21.712 28.019 1.00 85.38 422 LEU A N 1
ATOM 3319 C CA . LEU A 1 422 ? -26.538 -20.880 27.963 1.00 85.38 422 LEU A CA 1
ATOM 3320 C C . LEU A 1 422 ? -27.861 -21.668 27.844 1.00 85.38 422 LEU A C 1
ATOM 3322 O O . LEU A 1 422 ? -28.918 -21.052 27.742 1.00 85.38 422 LEU A O 1
ATOM 3326 N N . ASN A 1 423 ? -27.849 -23.009 27.879 1.00 84.50 423 ASN A N 1
ATOM 3327 C CA . ASN A 1 423 ? -29.046 -23.835 27.650 1.00 84.50 423 ASN A CA 1
ATOM 3328 C C . ASN A 1 423 ? -30.196 -23.547 28.633 1.00 84.50 423 ASN A C 1
ATOM 3330 O O . ASN A 1 423 ? -31.354 -23.740 28.274 1.00 84.50 423 ASN A O 1
ATOM 3334 N N . HIS A 1 424 ? -29.886 -23.107 29.856 1.00 84.38 424 HIS A N 1
ATOM 3335 C CA . HIS A 1 424 ? -30.883 -22.706 30.851 1.00 84.38 424 HIS A CA 1
ATOM 3336 C C . HIS A 1 424 ? -31.603 -21.408 30.437 1.00 84.38 424 HIS A C 1
ATOM 3338 O O . HIS A 1 424 ? -32.830 -21.363 30.420 1.00 84.38 424 HIS A O 1
ATOM 3344 N N . LEU A 1 425 ? -30.854 -20.409 29.953 1.00 87.75 425 LEU A N 1
ATOM 3345 C CA . LEU A 1 425 ? -31.393 -19.121 29.498 1.00 87.75 425 LEU A CA 1
ATOM 3346 C C . LEU A 1 425 ? -32.157 -19.192 28.168 1.00 87.75 425 LEU A C 1
ATOM 3348 O O . LEU A 1 425 ? -32.830 -18.233 27.795 1.00 87.75 425 LEU A O 1
ATOM 3352 N N . GLU A 1 426 ? -32.092 -20.302 27.430 1.00 84.69 426 GLU A N 1
ATOM 3353 C CA . GLU A 1 426 ? -32.744 -20.418 26.120 1.00 84.69 426 GLU A CA 1
ATOM 3354 C C . GLU A 1 426 ? -34.281 -20.301 26.224 1.00 84.69 426 GLU A C 1
ATOM 3356 O O . GLU A 1 426 ? -34.924 -19.803 25.299 1.00 84.69 426 GLU A O 1
ATOM 3361 N N . ALA A 1 427 ? -34.889 -20.641 27.369 1.00 82.56 427 ALA A N 1
ATOM 3362 C CA . ALA A 1 427 ? -36.303 -20.349 27.635 1.00 82.56 427 ALA A CA 1
ATOM 3363 C C . ALA A 1 427 ? -36.581 -18.835 27.771 1.00 82.56 427 ALA A C 1
ATOM 3365 O O . ALA A 1 427 ? -37.579 -18.328 27.242 1.00 82.56 427 ALA A O 1
ATOM 3366 N N . ALA A 1 428 ? -35.676 -18.097 28.421 1.00 84.88 428 ALA A N 1
ATOM 3367 C CA . ALA A 1 428 ? -35.741 -16.645 28.551 1.00 84.88 428 ALA A CA 1
ATOM 3368 C C . ALA A 1 428 ? -35.551 -15.956 27.188 1.00 84.88 428 ALA A C 1
ATOM 3370 O O . ALA A 1 428 ? -36.396 -15.157 26.783 1.00 84.88 428 ALA A O 1
ATOM 3371 N N . PHE A 1 429 ? -34.517 -16.336 26.426 1.00 87.31 429 PHE A N 1
ATOM 3372 C CA . PHE A 1 429 ? -34.247 -15.793 25.090 1.00 87.31 429 PHE A CA 1
ATOM 3373 C C . PHE A 1 429 ? -35.406 -16.042 24.111 1.00 87.31 429 PHE A C 1
ATOM 3375 O O . PHE A 1 429 ? -35.788 -15.139 23.367 1.00 87.31 429 PHE A O 1
ATOM 3382 N N . ASN A 1 430 ? -36.032 -17.225 24.129 1.00 85.06 430 ASN A N 1
ATOM 3383 C CA . ASN A 1 430 ? -37.204 -17.480 23.284 1.00 85.06 430 ASN A CA 1
ATOM 3384 C C . ASN A 1 430 ? -38.440 -16.673 23.718 1.00 85.06 430 ASN A C 1
ATOM 3386 O O . ASN A 1 430 ? -39.206 -16.238 22.858 1.00 85.06 430 ASN A O 1
ATOM 3390 N N . SER A 1 431 ? -38.603 -16.402 25.017 1.00 83.12 431 SER A N 1
ATOM 3391 C CA . SER A 1 431 ? -39.660 -15.513 25.527 1.00 83.12 431 SER A CA 1
ATOM 3392 C C . SER A 1 431 ? -39.444 -14.055 25.089 1.00 83.12 431 SER A C 1
ATOM 3394 O O . SER A 1 431 ? -40.390 -13.408 24.639 1.00 83.12 431 SER A O 1
ATOM 3396 N N . MET A 1 432 ? -38.199 -13.560 25.132 1.00 84.50 432 MET A N 1
ATOM 3397 C CA . MET A 1 432 ? -37.821 -12.237 24.606 1.00 84.50 432 MET A CA 1
ATOM 3398 C C . MET A 1 432 ? -38.101 -12.109 23.107 1.00 84.50 432 MET A C 1
ATOM 3400 O O . MET A 1 432 ? -38.690 -11.125 22.670 1.00 84.50 432 MET A O 1
ATOM 3404 N N . ASN A 1 433 ? -37.718 -13.114 22.313 1.00 85.88 433 ASN A N 1
ATOM 3405 C CA . ASN A 1 433 ? -37.949 -13.110 20.867 1.00 85.88 433 ASN A CA 1
ATOM 3406 C C . ASN A 1 433 ? -39.452 -13.053 20.534 1.00 85.88 433 ASN A C 1
ATOM 3408 O O . ASN A 1 433 ? -39.852 -12.317 19.634 1.00 85.88 433 ASN A O 1
ATOM 3412 N N . GLN A 1 434 ? -40.296 -13.772 21.286 1.00 87.38 434 GLN A N 1
ATOM 3413 C CA . GLN A 1 434 ? -41.756 -13.710 21.132 1.00 87.38 434 GLN A CA 1
ATOM 3414 C C . GLN A 1 434 ? -42.323 -12.329 21.495 1.00 87.38 434 GLN A C 1
ATOM 3416 O O . GLN A 1 434 ? -43.150 -11.800 20.750 1.00 87.38 434 GLN A O 1
ATOM 3421 N N . LEU A 1 435 ? -41.858 -11.722 22.593 1.00 89.12 435 LEU A N 1
ATOM 3422 C CA . LEU A 1 435 ? -42.256 -10.371 22.994 1.00 89.12 435 LEU A CA 1
ATOM 3423 C C . LEU A 1 435 ? -41.856 -9.326 21.941 1.00 89.12 435 LEU A C 1
ATOM 3425 O O . LEU A 1 435 ? -42.699 -8.542 21.502 1.00 89.12 435 LEU A O 1
ATOM 3429 N N . ASN A 1 436 ? -40.596 -9.342 21.500 1.00 87.69 436 ASN A N 1
ATOM 3430 C CA . ASN A 1 436 ? -40.073 -8.364 20.549 1.00 87.69 436 ASN A CA 1
ATOM 3431 C C . ASN A 1 436 ? -40.742 -8.493 19.173 1.00 87.69 436 ASN A C 1
ATOM 3433 O O . ASN A 1 436 ? -41.117 -7.472 18.602 1.00 87.69 436 ASN A O 1
ATOM 3437 N N . GLU A 1 437 ? -40.993 -9.706 18.663 1.00 88.62 437 GLU A N 1
ATOM 3438 C CA . GLU A 1 437 ? -41.783 -9.876 17.434 1.00 88.62 437 GLU A CA 1
ATOM 3439 C C . GLU A 1 437 ? -43.244 -9.422 17.615 1.00 88.62 437 GLU A C 1
ATOM 3441 O O . GLU A 1 437 ? -43.792 -8.771 16.725 1.00 88.62 437 GLU A O 1
ATOM 3446 N N . ALA A 1 438 ? -43.887 -9.681 18.759 1.00 90.62 438 ALA A N 1
ATOM 3447 C CA . ALA A 1 438 ? -45.256 -9.215 19.004 1.00 90.62 438 ALA A CA 1
ATOM 3448 C C . ALA A 1 438 ? -45.361 -7.675 19.035 1.00 90.62 438 ALA A C 1
ATOM 3450 O O . ALA A 1 438 ? -46.293 -7.105 18.465 1.00 90.62 438 ALA A O 1
ATOM 3451 N N . VAL A 1 439 ? -44.385 -6.998 19.647 1.00 92.19 439 VAL A N 1
ATOM 3452 C CA . VAL A 1 439 ? -44.305 -5.529 19.722 1.00 92.19 439 VAL A CA 1
ATOM 3453 C C . VAL A 1 439 ? -43.941 -4.904 18.367 1.00 92.19 439 VAL A C 1
ATOM 3455 O O . VAL A 1 439 ? -44.558 -3.924 17.943 1.00 92.19 439 VAL A O 1
ATOM 3458 N N . LYS A 1 440 ? -42.987 -5.493 17.639 1.00 91.25 440 LYS A N 1
ATOM 3459 C CA . LYS A 1 440 ? -42.593 -5.104 16.272 1.00 91.25 440 LYS A CA 1
ATOM 3460 C C . LYS A 1 440 ? -43.786 -5.089 15.309 1.00 91.25 440 LYS A C 1
ATOM 3462 O O . LYS A 1 440 ? -43.920 -4.147 14.526 1.00 91.25 440 LYS A O 1
ATOM 3467 N N . ASN A 1 441 ? -44.680 -6.075 15.429 1.00 90.88 441 ASN A N 1
ATOM 3468 C CA . ASN A 1 441 ? -45.895 -6.225 14.620 1.00 90.88 441 ASN A CA 1
ATOM 3469 C C . ASN A 1 441 ? -47.076 -5.312 15.032 1.00 90.88 441 ASN A C 1
ATOM 3471 O O . ASN A 1 441 ? -48.155 -5.414 14.449 1.00 90.88 441 ASN A O 1
ATOM 3475 N N . LEU A 1 442 ? -46.918 -4.399 16.001 1.00 92.06 442 LEU A N 1
ATOM 3476 C CA . LEU A 1 442 ? -47.922 -3.353 16.253 1.00 92.06 442 LEU A CA 1
ATOM 3477 C C . LEU A 1 442 ? -48.056 -2.413 15.031 1.00 92.06 442 LEU A C 1
ATOM 3479 O O . LEU A 1 442 ? -47.034 -2.068 14.430 1.00 92.06 442 LEU A O 1
ATOM 3483 N N . PRO A 1 443 ? -49.259 -1.924 14.672 1.00 91.50 443 PRO A N 1
ATOM 3484 C CA . PRO A 1 443 ? -49.407 -0.954 13.582 1.00 91.50 443 PRO A CA 1
ATOM 3485 C C . PRO A 1 443 ? -48.688 0.377 13.855 1.00 91.50 443 PRO A C 1
ATOM 3487 O O . PRO A 1 443 ? -48.484 0.758 15.009 1.00 91.50 443 PRO A O 1
ATOM 3490 N N . SER A 1 444 ? -48.298 1.100 12.799 1.00 87.69 444 SER A N 1
ATOM 3491 C CA . SER A 1 444 ? -47.665 2.428 12.915 1.00 87.69 444 SER A CA 1
ATOM 3492 C C . SER A 1 444 ? -48.665 3.586 12.971 1.00 87.69 444 SER A C 1
ATOM 3494 O O . SER A 1 444 ? -48.329 4.642 13.499 1.00 87.69 444 SER A O 1
ATOM 3496 N N . PHE A 1 445 ? -49.865 3.417 12.398 1.00 91.38 445 PHE A N 1
ATOM 3497 C CA . PHE A 1 445 ? -50.864 4.480 12.203 1.00 91.38 445 PHE A CA 1
ATOM 3498 C C . PHE A 1 445 ? -50.336 5.744 11.485 1.00 91.38 445 PHE A C 1
ATOM 3500 O O . PHE A 1 445 ? -50.936 6.815 11.581 1.00 91.38 445 PHE A O 1
ATOM 3507 N N . SER A 1 446 ? -49.231 5.645 10.737 1.00 87.06 446 SER A N 1
ATOM 3508 C CA . SER A 1 446 ? -48.487 6.795 10.185 1.00 87.06 446 SER A CA 1
ATOM 3509 C C . SER A 1 446 ? -49.277 7.667 9.195 1.00 87.06 446 SER A C 1
ATOM 3511 O O . SER A 1 446 ? -48.940 8.831 8.997 1.00 87.06 446 SER A O 1
ATOM 3513 N N . TYR A 1 447 ? -50.349 7.133 8.611 1.00 90.56 447 TYR A N 1
ATOM 3514 C CA . TYR A 1 447 ? -51.281 7.828 7.715 1.00 90.56 447 TYR A CA 1
ATOM 3515 C C . TYR A 1 447 ? -52.383 8.620 8.447 1.00 90.56 447 TYR A C 1
ATOM 3517 O O . TYR A 1 447 ? -53.133 9.350 7.799 1.00 90.56 447 TYR A O 1
ATOM 3525 N N . LEU A 1 448 ? -52.534 8.495 9.777 1.00 91.06 448 LEU A N 1
ATOM 3526 C CA . LEU A 1 448 ? -53.628 9.156 10.507 1.00 91.06 448 LEU A CA 1
ATOM 3527 C C . LEU A 1 448 ? -53.595 10.685 10.403 1.00 91.06 448 LEU A C 1
ATOM 3529 O O . LEU A 1 448 ? -54.648 11.317 10.486 1.00 91.06 448 LEU A O 1
ATOM 3533 N N . SER A 1 449 ? -52.419 11.269 10.165 1.00 83.81 449 SER A N 1
ATOM 3534 C CA . SER A 1 449 ? -52.233 12.685 9.831 1.00 83.81 449 SER A CA 1
ATOM 3535 C C . SER A 1 449 ? -53.162 13.135 8.692 1.00 83.81 449 SER A C 1
ATOM 3537 O O . SER A 1 449 ? -53.869 14.134 8.846 1.00 83.81 449 SER A O 1
ATOM 3539 N N . SER A 1 450 ? -53.272 12.350 7.616 1.00 85.25 450 SER A N 1
ATOM 3540 C CA . SER A 1 450 ? -54.151 12.599 6.461 1.00 85.25 450 SER A CA 1
ATOM 3541 C C . SER A 1 450 ? -55.650 12.573 6.792 1.00 85.25 450 SER A C 1
ATOM 3543 O O . SER A 1 450 ? -56.449 13.124 6.036 1.00 85.25 450 SER A O 1
ATOM 3545 N N . LEU A 1 451 ? -56.046 11.971 7.920 1.00 92.31 451 LEU A N 1
ATOM 3546 C CA . LEU A 1 451 ? -57.437 11.905 8.393 1.00 92.31 451 LEU A CA 1
ATOM 3547 C C . LEU A 1 451 ? -57.765 12.948 9.480 1.00 92.31 451 LEU A C 1
ATOM 3549 O O . LEU A 1 451 ? -58.916 13.049 9.900 1.00 92.31 451 LEU A O 1
ATOM 3553 N N . THR A 1 452 ? -56.788 13.753 9.921 1.00 87.88 452 THR A N 1
ATOM 3554 C CA . THR A 1 452 ? -57.023 14.851 10.885 1.00 87.88 452 THR A CA 1
ATOM 3555 C C . THR A 1 452 ? -57.735 16.056 10.278 1.00 87.88 452 THR A C 1
ATOM 3557 O O . THR A 1 452 ? -58.425 16.783 10.991 1.00 87.88 452 THR A O 1
ATOM 3560 N N . ASN A 1 453 ? -57.547 16.291 8.977 1.00 86.69 453 ASN A N 1
ATOM 3561 C CA . ASN A 1 453 ? -58.026 17.479 8.285 1.00 86.69 453 ASN A CA 1
ATOM 3562 C C . ASN A 1 453 ? -58.496 17.120 6.872 1.00 86.69 453 ASN A C 1
ATOM 3564 O O . ASN A 1 453 ? -57.746 17.172 5.898 1.00 86.69 453 ASN A O 1
ATOM 3568 N N . MET A 1 454 ? -59.780 16.807 6.758 1.00 90.25 454 MET A N 1
ATOM 3569 C CA . MET A 1 454 ? -60.451 16.484 5.503 1.00 90.25 454 MET A CA 1
ATOM 3570 C C . MET A 1 454 ? -61.121 17.718 4.875 1.00 90.25 454 MET A C 1
ATOM 3572 O O . MET A 1 454 ? -62.076 17.592 4.104 1.00 90.25 454 MET A O 1
ATOM 3576 N N . SER A 1 455 ? -60.638 18.931 5.180 1.00 91.00 455 SER A N 1
ATOM 3577 C CA . SER A 1 455 ? -61.268 20.183 4.730 1.00 91.00 455 SER A CA 1
ATOM 3578 C C . SER A 1 455 ? -61.394 20.300 3.210 1.00 91.00 455 SER A C 1
ATOM 3580 O O . SER A 1 455 ? -62.373 20.875 2.748 1.00 91.00 455 SER A O 1
ATOM 3582 N N . ARG A 1 456 ? -60.491 19.689 2.426 1.00 91.25 456 ARG A N 1
ATOM 3583 C CA . ARG A 1 456 ? -60.619 19.570 0.957 1.00 91.25 456 ARG A CA 1
ATOM 3584 C C . ARG A 1 456 ? -61.989 19.013 0.538 1.00 91.25 456 ARG A C 1
ATOM 3586 O O . ARG A 1 456 ? -62.739 19.673 -0.179 1.00 91.25 456 ARG A O 1
ATOM 3593 N N . PHE A 1 457 ? -62.383 17.887 1.128 1.00 94.25 457 PHE A N 1
ATOM 3594 C CA . PHE A 1 457 ? -63.675 17.244 0.904 1.00 94.25 457 PHE A CA 1
ATOM 3595 C C . PHE A 1 457 ? -64.830 18.029 1.545 1.00 94.25 457 PHE A C 1
ATOM 3597 O O . PHE A 1 457 ? -65.828 18.308 0.883 1.00 94.25 457 PHE A O 1
ATOM 3604 N N . LYS A 1 458 ? -64.690 18.464 2.809 1.00 93.38 458 LYS A N 1
ATOM 3605 C CA . LYS A 1 458 ? -65.743 19.228 3.515 1.00 93.38 458 LYS A CA 1
ATOM 3606 C C . LYS A 1 458 ? -66.094 20.550 2.823 1.00 93.38 458 LYS A C 1
ATOM 3608 O O . LYS A 1 458 ? -67.248 20.973 2.882 1.00 93.38 458 LYS A O 1
ATOM 3613 N N . ASN A 1 459 ? -65.131 21.192 2.162 1.00 92.19 459 ASN A N 1
ATOM 3614 C CA . ASN A 1 459 ? -65.347 22.415 1.391 1.00 92.19 459 ASN A CA 1
ATOM 3615 C C . ASN A 1 459 ? -66.200 22.148 0.145 1.00 92.19 459 ASN A C 1
ATOM 3617 O O . ASN A 1 459 ? -67.103 22.927 -0.143 1.00 92.19 459 ASN A O 1
ATOM 3621 N N . ILE A 1 460 ? -65.977 21.030 -0.556 1.00 92.00 460 ILE A N 1
ATOM 3622 C CA . ILE A 1 460 ? -66.792 20.625 -1.714 1.00 92.00 460 ILE A CA 1
ATOM 3623 C C . ILE A 1 460 ? -68.198 20.210 -1.260 1.00 92.00 460 ILE A C 1
ATOM 3625 O O . ILE A 1 460 ? -69.185 20.675 -1.825 1.00 92.00 460 ILE A O 1
ATOM 3629 N N . LEU A 1 461 ? -68.299 19.442 -0.170 1.00 92.25 461 LEU A N 1
ATOM 3630 C CA . LEU A 1 461 ? -69.564 19.079 0.485 1.00 92.25 461 LEU A CA 1
ATOM 3631 C C . LEU A 1 461 ? -70.326 20.284 1.082 1.00 92.25 461 LEU A C 1
ATOM 3633 O O . LEU A 1 461 ? -71.468 20.132 1.506 1.00 92.25 461 LEU A O 1
ATOM 3637 N N . SER A 1 462 ? -69.720 21.477 1.123 1.00 90.81 462 SER A N 1
ATOM 3638 C CA . SER A 1 462 ? -70.378 22.726 1.539 1.00 90.81 462 SER A CA 1
ATOM 3639 C C . SER A 1 462 ? -70.934 23.547 0.363 1.00 90.81 462 SER A C 1
ATOM 3641 O O . SER A 1 462 ? -71.558 24.581 0.597 1.00 90.81 462 SER A O 1
ATOM 3643 N N . ILE A 1 463 ? -70.725 23.129 -0.893 1.00 89.00 463 ILE A N 1
ATOM 3644 C CA . ILE A 1 463 ? -71.248 23.839 -2.069 1.00 89.00 463 ILE A CA 1
ATOM 3645 C C . ILE A 1 463 ? -72.702 23.417 -2.305 1.00 89.00 463 ILE A C 1
ATOM 3647 O O . ILE A 1 463 ? -72.968 22.295 -2.730 1.00 89.00 463 ILE A O 1
ATOM 3651 N N . THR A 1 464 ? -73.643 24.334 -2.073 1.00 87.06 464 THR A N 1
ATOM 3652 C CA . THR A 1 464 ? -75.051 24.145 -2.460 1.00 87.06 464 THR A CA 1
ATOM 3653 C C . THR A 1 464 ? -75.211 24.483 -3.949 1.00 87.06 464 THR A C 1
ATOM 3655 O O . THR A 1 464 ? -74.959 25.632 -4.318 1.00 87.06 464 THR A O 1
ATOM 3658 N N . PRO A 1 465 ? -75.594 23.534 -4.820 1.00 85.69 465 PRO A N 1
ATOM 3659 C CA . PRO A 1 465 ? -75.783 23.810 -6.242 1.00 85.69 465 PRO A CA 1
ATOM 3660 C C . PRO A 1 465 ? -77.068 24.615 -6.494 1.00 85.69 465 PRO A C 1
ATOM 3662 O O . PRO A 1 465 ? -78.113 24.311 -5.923 1.00 85.69 465 PRO A O 1
ATOM 3665 N N . ALA A 1 466 ? -77.005 25.621 -7.372 1.00 86.69 466 ALA A N 1
ATOM 3666 C CA . ALA A 1 466 ? -78.170 26.431 -7.750 1.00 86.69 466 ALA A CA 1
ATOM 3667 C C . ALA A 1 466 ? -79.060 25.740 -8.804 1.00 86.69 466 ALA A C 1
ATOM 3669 O O . ALA A 1 466 ? -80.254 26.018 -8.900 1.00 86.69 466 ALA A O 1
ATOM 3670 N N . SER A 1 467 ? -78.484 24.822 -9.580 1.00 90.06 467 SER A N 1
ATOM 3671 C CA . SER A 1 467 ? -79.151 24.011 -10.595 1.00 90.06 467 SER A CA 1
ATOM 3672 C C . SER A 1 467 ? -78.645 22.565 -10.575 1.00 90.06 467 SER A C 1
ATOM 3674 O O . SER A 1 467 ? -77.595 22.252 -10.008 1.00 90.06 467 SER A O 1
ATOM 3676 N N . ALA A 1 468 ? -79.348 21.659 -11.256 1.00 88.81 468 ALA A N 1
ATOM 3677 C CA . ALA A 1 468 ? -78.853 20.297 -11.442 1.00 88.81 468 ALA A CA 1
ATOM 3678 C C . ALA A 1 468 ? -77.536 20.250 -12.243 1.00 88.81 468 ALA A C 1
ATOM 3680 O O . ALA A 1 468 ? -76.703 19.384 -11.982 1.00 88.81 468 ALA A O 1
ATOM 3681 N N . ALA A 1 469 ? -77.291 21.206 -13.148 1.00 87.56 469 ALA A N 1
ATOM 3682 C CA . ALA A 1 469 ? -76.003 21.339 -13.828 1.00 87.56 469 ALA A CA 1
ATOM 3683 C C . ALA A 1 469 ? -74.871 21.642 -12.830 1.00 87.56 469 ALA A C 1
ATOM 3685 O O . ALA A 1 469 ? -73.831 20.986 -12.872 1.00 87.56 469 ALA A O 1
ATOM 3686 N N . ASP A 1 470 ? -75.100 22.536 -11.861 1.00 88.81 470 ASP A N 1
ATOM 3687 C CA . ASP A 1 470 ? -74.134 22.808 -10.789 1.00 88.81 470 ASP A CA 1
ATOM 3688 C C . ASP A 1 470 ? -73.910 21.568 -9.912 1.00 88.81 470 ASP A C 1
ATOM 3690 O O . ASP A 1 470 ? -72.773 21.253 -9.572 1.00 88.81 470 ASP A O 1
ATOM 3694 N N . GLY A 1 471 ? -74.953 20.787 -9.606 1.00 88.81 471 GLY A N 1
ATOM 3695 C CA . GLY A 1 471 ? -74.802 19.503 -8.903 1.00 88.81 471 GLY A CA 1
ATOM 3696 C C . GLY A 1 471 ? -73.953 18.500 -9.700 1.00 88.81 471 GLY A C 1
ATOM 3697 O O . GLY A 1 471 ? -73.051 17.845 -9.159 1.00 88.81 471 GLY A O 1
ATOM 3698 N N . ARG A 1 472 ? -74.143 18.462 -11.027 1.00 89.00 472 ARG A N 1
ATOM 3699 C CA . ARG A 1 472 ? -73.281 17.732 -11.972 1.00 89.00 472 ARG A CA 1
ATOM 3700 C C . ARG A 1 472 ? -71.860 18.327 -12.080 1.00 89.00 472 ARG A C 1
ATOM 3702 O O . ARG A 1 472 ? -70.975 17.613 -12.551 1.00 89.00 472 ARG A O 1
ATOM 3709 N N . VAL A 1 473 ? -71.566 19.499 -11.505 1.00 88.69 473 VAL A N 1
ATOM 3710 C CA . VAL A 1 473 ? -70.194 19.985 -11.232 1.00 88.69 473 VAL A CA 1
ATOM 3711 C C . VAL A 1 473 ? -69.707 19.589 -9.828 1.00 88.69 473 VAL A C 1
ATOM 3713 O O . VAL A 1 473 ? -68.640 18.985 -9.721 1.00 88.69 473 VAL A O 1
ATOM 3716 N N . VAL A 1 474 ? -70.463 19.832 -8.747 1.00 90.31 474 VAL A N 1
ATOM 3717 C CA . VAL A 1 474 ? -69.986 19.606 -7.359 1.00 90.31 474 VAL A CA 1
ATOM 3718 C C . VAL A 1 474 ? -69.589 18.147 -7.108 1.00 90.31 474 VAL A C 1
ATOM 3720 O O . VAL A 1 474 ? -68.473 17.892 -6.659 1.00 90.31 474 VAL A O 1
ATOM 3723 N N . ILE A 1 475 ? -70.426 17.171 -7.493 1.00 90.00 475 ILE A N 1
ATOM 3724 C CA . ILE A 1 475 ? -70.097 15.737 -7.321 1.00 90.00 475 ILE A CA 1
ATOM 3725 C C . ILE A 1 475 ? -68.835 15.362 -8.152 1.00 90.00 475 ILE A C 1
ATOM 3727 O O . ILE A 1 475 ? -68.177 14.371 -7.878 1.00 90.00 475 ILE A O 1
ATOM 3731 N N . LYS A 1 476 ? -68.466 16.154 -9.180 1.00 89.50 476 LYS A N 1
ATOM 3732 C CA . LYS A 1 476 ? -67.353 15.852 -10.106 1.00 89.50 476 LYS A CA 1
ATOM 3733 C C . LYS A 1 476 ? -66.055 16.305 -9.469 1.00 89.50 476 LYS A C 1
ATOM 3735 O O . LYS A 1 476 ? -65.152 15.501 -9.305 1.00 89.50 476 LYS A O 1
ATOM 3740 N N . LYS A 1 477 ? -66.048 17.551 -8.990 1.00 91.25 477 LYS A N 1
ATOM 3741 C CA . LYS A 1 477 ? -64.979 18.103 -8.161 1.00 91.25 477 LYS A CA 1
ATOM 3742 C C . LYS A 1 477 ? -64.665 17.217 -6.949 1.00 91.25 477 LYS A C 1
ATOM 3744 O O . LYS A 1 477 ? -63.511 17.129 -6.570 1.00 91.25 477 LYS A O 1
ATOM 3749 N N . MET A 1 478 ? -65.671 16.555 -6.368 1.00 91.00 478 MET A N 1
ATOM 3750 C CA . MET A 1 478 ? -65.474 15.605 -5.267 1.00 91.00 478 MET A CA 1
ATOM 3751 C C . MET A 1 478 ? -64.715 14.340 -5.705 1.00 91.00 478 MET A C 1
ATOM 3753 O O . MET A 1 478 ? -63.739 13.988 -5.056 1.00 91.00 478 MET A O 1
ATOM 3757 N N . ILE A 1 479 ? -65.130 13.678 -6.792 1.00 90.62 479 ILE A N 1
ATOM 3758 C CA . ILE A 1 479 ? -64.471 12.460 -7.314 1.00 90.62 479 ILE A CA 1
ATOM 3759 C C . ILE A 1 479 ? -63.073 12.776 -7.882 1.00 90.62 479 ILE A C 1
ATOM 3761 O O . ILE A 1 479 ? -62.153 11.975 -7.754 1.00 90.62 479 ILE A O 1
ATOM 3765 N N . GLU A 1 480 ? -62.898 13.956 -8.483 1.00 91.75 480 GLU A N 1
ATOM 3766 C CA . GLU A 1 480 ? -61.632 14.430 -9.062 1.00 91.75 480 GLU A CA 1
ATOM 3767 C C . GLU A 1 480 ? -60.670 15.068 -8.035 1.00 91.75 480 GLU A C 1
ATOM 3769 O O . GLU A 1 480 ? -59.601 15.542 -8.421 1.00 91.75 480 GLU A O 1
ATOM 3774 N N . GLU A 1 481 ? -60.989 15.073 -6.732 1.00 92.56 481 GLU A N 1
ATOM 3775 C CA . GLU A 1 481 ? -60.002 15.423 -5.699 1.00 92.56 481 GLU A CA 1
ATOM 3776 C C . GLU A 1 481 ? -58.849 14.399 -5.724 1.00 92.56 481 GLU A C 1
ATOM 3778 O O . GLU A 1 481 ? -59.106 13.209 -5.508 1.00 92.56 481 GLU A O 1
ATOM 3783 N N . PRO A 1 482 ? -57.572 14.809 -5.898 1.00 89.88 482 PRO A N 1
ATOM 3784 C CA . PRO A 1 482 ? -56.448 13.891 -6.152 1.00 89.88 482 PRO A CA 1
ATOM 3785 C C . PRO A 1 482 ? -56.199 12.799 -5.101 1.00 89.88 482 PRO A C 1
ATOM 3787 O O . PRO A 1 482 ? -55.425 11.876 -5.329 1.00 89.88 482 PRO A O 1
ATOM 3790 N N . THR A 1 483 ? -56.834 12.915 -3.937 1.00 90.56 483 THR A N 1
ATOM 3791 C CA . THR A 1 483 ? -56.654 12.051 -2.765 1.00 90.56 483 THR A CA 1
ATOM 3792 C C . THR A 1 483 ? -57.935 11.305 -2.374 1.00 90.56 483 THR A C 1
ATOM 3794 O O . THR A 1 483 ? -57.989 10.723 -1.292 1.00 90.56 483 THR A O 1
ATOM 3797 N N . PHE A 1 484 ? -58.982 11.313 -3.213 1.00 93.31 484 PHE A N 1
ATOM 3798 C CA . PHE A 1 484 ? -60.260 10.626 -2.960 1.00 93.31 484 PHE A CA 1
ATOM 3799 C C . PHE A 1 484 ? -60.044 9.126 -2.684 1.00 93.31 484 PHE A C 1
ATOM 3801 O O . PHE A 1 484 ? -60.355 8.643 -1.595 1.00 93.31 484 PHE A O 1
ATOM 3808 N N . ASN A 1 485 ? -59.393 8.420 -3.616 1.00 91.88 485 ASN A N 1
ATOM 3809 C CA . ASN A 1 485 ? -59.078 6.991 -3.485 1.00 91.88 485 ASN A CA 1
ATOM 3810 C C . ASN A 1 485 ? -58.065 6.706 -2.365 1.00 91.88 485 ASN A C 1
ATOM 3812 O O . ASN A 1 485 ? -58.245 5.773 -1.591 1.00 91.88 485 ASN A O 1
ATOM 3816 N N . GLU A 1 486 ? -57.030 7.538 -2.235 1.00 91.81 486 GLU A N 1
ATOM 3817 C CA . GLU A 1 486 ? -56.018 7.427 -1.175 1.00 91.81 486 GLU A CA 1
ATOM 3818 C C . GLU A 1 486 ? -56.662 7.517 0.224 1.00 91.81 486 GLU A C 1
ATOM 3820 O O . GLU A 1 486 ? -56.432 6.676 1.092 1.00 91.81 486 GLU A O 1
ATOM 3825 N N . THR A 1 487 ? -57.558 8.491 0.415 1.00 93.62 487 THR A N 1
ATOM 3826 C CA . THR A 1 487 ? -58.327 8.662 1.655 1.00 93.62 487 THR A CA 1
ATOM 3827 C C . THR A 1 487 ? -59.261 7.468 1.882 1.00 93.62 487 THR A C 1
ATOM 3829 O O . THR A 1 487 ? -59.363 6.994 3.012 1.00 93.62 487 THR A O 1
ATOM 3832 N N . LYS A 1 488 ? -59.891 6.926 0.827 1.00 93.56 488 LYS A N 1
ATOM 3833 C CA . LYS A 1 488 ? -60.734 5.719 0.898 1.00 93.56 488 LYS A CA 1
ATOM 3834 C C . LYS A 1 488 ? -59.955 4.494 1.401 1.00 93.56 488 LYS A C 1
ATOM 3836 O O . LYS A 1 488 ? -60.455 3.779 2.267 1.00 93.56 488 LYS A O 1
ATOM 3841 N N . GLU A 1 489 ? -58.715 4.294 0.953 1.00 93.44 489 GLU A N 1
ATOM 3842 C CA . GLU A 1 489 ? -57.858 3.213 1.462 1.00 93.44 489 GLU A CA 1
ATOM 3843 C C . GLU A 1 489 ? -57.353 3.474 2.892 1.00 93.44 489 GLU A C 1
ATOM 3845 O O . GLU A 1 489 ? -57.356 2.552 3.709 1.00 93.44 489 GLU A O 1
ATOM 3850 N N . TYR A 1 490 ? -57.022 4.717 3.268 1.00 95.88 490 TYR A N 1
ATOM 3851 C CA . TYR A 1 490 ? -56.683 5.041 4.665 1.00 95.88 490 TYR A CA 1
ATOM 3852 C C . TYR A 1 490 ? -57.842 4.785 5.643 1.00 95.88 490 TYR A C 1
ATOM 3854 O O . TYR A 1 490 ? -57.601 4.410 6.791 1.00 95.88 490 TYR A O 1
ATOM 3862 N N . LEU A 1 491 ? -59.101 4.921 5.209 1.00 95.88 491 LEU A N 1
ATOM 3863 C CA . LEU A 1 491 ? -60.278 4.584 6.023 1.00 95.88 491 LEU A CA 1
ATOM 3864 C C . LEU A 1 491 ? -60.416 3.072 6.261 1.00 95.88 491 LEU A C 1
ATOM 3866 O O . LEU A 1 491 ? -60.836 2.662 7.346 1.00 95.88 491 LEU A O 1
ATOM 3870 N N . LYS A 1 492 ? -60.030 2.237 5.290 1.00 94.12 492 LYS A N 1
ATOM 3871 C CA . LYS A 1 492 ? -59.969 0.771 5.439 1.00 94.12 492 LYS A CA 1
ATOM 3872 C C . LYS A 1 492 ? -58.798 0.346 6.316 1.00 94.12 492 LYS A C 1
ATOM 3874 O O . LYS A 1 492 ? -58.974 -0.452 7.237 1.00 94.12 492 LYS A O 1
ATOM 3879 N N . LEU A 1 493 ? -57.618 0.920 6.074 1.00 94.38 493 LEU A N 1
ATOM 3880 C CA . LEU A 1 493 ? -56.411 0.642 6.849 1.00 94.38 493 LEU A CA 1
ATOM 3881 C C . LEU A 1 493 ? -56.607 1.009 8.326 1.00 94.38 493 LEU A C 1
ATOM 3883 O O . LEU A 1 493 ? -56.274 0.211 9.196 1.00 94.38 493 LEU A O 1
ATOM 3887 N N . LEU A 1 494 ? -57.289 2.124 8.615 1.00 95.88 494 LEU A N 1
ATOM 3888 C CA . LEU A 1 494 ? -57.681 2.490 9.978 1.00 95.88 494 LEU A CA 1
ATOM 3889 C C . LEU A 1 494 ? -58.565 1.428 10.653 1.00 95.88 494 LEU A C 1
ATOM 3891 O O . LEU A 1 494 ? -58.374 1.122 11.829 1.00 95.88 494 LEU A O 1
ATOM 3895 N N . GLN A 1 495 ? -59.525 0.842 9.934 1.00 93.75 495 GLN A N 1
ATOM 3896 C CA . GLN A 1 495 ? -60.373 -0.224 10.481 1.00 93.75 495 GLN A CA 1
ATOM 3897 C C . GLN A 1 495 ? -59.562 -1.500 10.779 1.00 93.75 495 GLN A C 1
ATOM 3899 O O . GLN A 1 495 ? -59.774 -2.120 11.823 1.00 93.75 495 GLN A O 1
ATOM 3904 N N . SER A 1 496 ? -58.602 -1.847 9.914 1.00 93.69 496 SER A N 1
ATOM 3905 C CA . SER A 1 496 ? -57.671 -2.968 10.110 1.00 93.69 496 SER A CA 1
ATOM 3906 C C . SER A 1 496 ? -56.734 -2.746 11.305 1.00 93.69 496 SER A C 1
ATOM 3908 O O . SER A 1 496 ? -56.649 -3.587 12.202 1.00 93.69 496 SER A O 1
ATOM 3910 N N . ASP A 1 497 ? -56.071 -1.593 11.372 1.00 95.06 497 ASP A N 1
ATOM 3911 C CA . ASP A 1 497 ? -55.051 -1.310 12.384 1.00 95.06 497 ASP A CA 1
ATOM 3912 C C . ASP A 1 497 ? -55.643 -1.173 13.791 1.00 95.06 497 ASP A C 1
ATOM 3914 O O . ASP A 1 497 ? -55.045 -1.644 14.759 1.00 95.06 497 ASP A O 1
ATOM 3918 N N . LEU A 1 498 ? -56.844 -0.597 13.936 1.00 93.44 498 LEU A N 1
ATOM 3919 C CA . LEU A 1 498 ? -57.535 -0.547 15.233 1.00 93.44 498 LEU A CA 1
ATOM 3920 C C . LEU A 1 498 ? -57.884 -1.956 15.742 1.00 93.44 498 LEU A C 1
ATOM 3922 O O . LEU A 1 498 ? -57.802 -2.206 16.947 1.00 93.44 498 LEU A O 1
ATOM 3926 N N . ALA A 1 499 ? -58.237 -2.884 14.845 1.00 91.12 499 ALA A N 1
ATOM 3927 C CA . ALA A 1 499 ? -58.465 -4.283 15.198 1.00 91.12 499 ALA A CA 1
ATOM 3928 C C . ALA A 1 499 ? -57.149 -4.999 15.553 1.00 91.12 499 ALA A C 1
ATOM 3930 O O . ALA A 1 499 ? -57.085 -5.684 16.575 1.00 91.12 499 ALA A O 1
ATOM 3931 N N . SER A 1 500 ? -56.088 -4.786 14.766 1.00 92.12 500 SER A N 1
ATOM 3932 C CA . SER A 1 500 ? -54.762 -5.364 15.014 1.00 92.12 500 SER A CA 1
ATOM 3933 C C . SER A 1 500 ? -54.174 -4.892 16.345 1.00 92.12 500 SER A C 1
ATOM 3935 O O . SER A 1 500 ? -53.753 -5.719 17.147 1.00 92.12 500 SER A O 1
ATOM 3937 N N . LEU A 1 501 ? -54.202 -3.586 16.635 1.00 92.25 501 LEU A N 1
ATOM 3938 C CA . LEU A 1 501 ? -53.762 -3.033 17.920 1.00 92.25 501 LEU A CA 1
ATOM 3939 C C . LEU A 1 501 ? -54.557 -3.645 19.084 1.00 92.25 501 LEU A C 1
ATOM 3941 O O . LEU A 1 501 ? -53.962 -4.129 20.046 1.00 92.25 501 LEU A O 1
ATOM 3945 N N . SER A 1 502 ? -55.891 -3.691 18.975 1.00 88.88 502 SER A N 1
ATOM 3946 C CA . SER A 1 502 ? -56.754 -4.264 20.016 1.00 88.88 502 SER A CA 1
ATOM 3947 C C . SER A 1 502 ? -56.506 -5.759 20.267 1.00 88.88 502 SER A C 1
ATOM 3949 O O . SER A 1 502 ? -56.753 -6.215 21.383 1.00 88.88 502 SER A O 1
ATOM 3951 N N . GLY A 1 503 ? -56.050 -6.525 19.270 1.00 88.00 503 GLY A N 1
ATOM 3952 C CA . GLY A 1 503 ? -55.666 -7.933 19.430 1.00 88.00 503 GLY A CA 1
ATOM 3953 C C . GLY A 1 503 ? -54.245 -8.120 19.979 1.00 88.00 503 GLY A C 1
ATOM 3954 O O . GLY A 1 503 ? -54.005 -8.992 20.821 1.00 88.00 503 GLY A O 1
ATOM 3955 N N . SER A 1 504 ? -53.304 -7.277 19.547 1.00 91.25 504 SER A N 1
ATOM 3956 C CA . SER A 1 504 ? -51.897 -7.365 19.949 1.00 91.25 504 SER A CA 1
ATOM 3957 C C . SER A 1 504 ? -51.677 -7.034 21.424 1.00 91.25 504 SER A C 1
ATOM 3959 O O . SER A 1 504 ? -50.903 -7.737 22.068 1.00 91.25 504 SER A O 1
ATOM 3961 N N . ILE A 1 505 ? -52.379 -6.041 21.993 1.00 89.06 505 ILE A N 1
ATOM 3962 C CA . ILE A 1 505 ? -52.222 -5.631 23.408 1.00 89.06 505 ILE A CA 1
ATOM 3963 C C . ILE A 1 505 ? -52.377 -6.830 24.364 1.00 89.06 505 ILE A C 1
ATOM 3965 O O . ILE A 1 505 ? -51.494 -7.097 25.180 1.00 89.06 505 ILE A O 1
ATOM 3969 N N . GLY A 1 506 ? -53.446 -7.622 24.208 1.00 84.69 506 GLY A N 1
ATOM 3970 C CA . GLY A 1 506 ? -53.691 -8.800 25.051 1.00 84.69 506 GLY A CA 1
ATOM 3971 C C . GLY A 1 506 ? -52.664 -9.926 24.869 1.00 84.69 506 GLY A C 1
ATOM 3972 O O . GLY A 1 506 ? -52.377 -10.660 25.814 1.00 84.69 506 GLY A O 1
ATOM 3973 N N . SER A 1 507 ? -52.070 -10.043 23.677 1.00 87.44 507 SER A N 1
ATOM 3974 C CA . SER A 1 507 ? -51.014 -11.027 23.396 1.00 87.44 507 SER A CA 1
ATOM 3975 C C . SER A 1 507 ? -49.676 -10.597 24.006 1.00 87.44 507 SER A C 1
ATOM 3977 O O . SER A 1 507 ? -49.019 -11.382 24.686 1.00 87.44 507 SER A O 1
ATOM 3979 N N . ILE A 1 508 ? -49.312 -9.323 23.835 1.00 91.62 508 ILE A N 1
ATOM 3980 C CA . ILE A 1 508 ? -48.102 -8.708 24.392 1.00 91.62 508 ILE A CA 1
ATOM 3981 C C . ILE A 1 508 ? -48.106 -8.798 25.921 1.00 91.62 508 ILE A C 1
ATOM 3983 O O . ILE A 1 508 ? -47.126 -9.263 26.501 1.00 91.62 508 ILE A O 1
ATOM 3987 N N . SER A 1 509 ? -49.227 -8.474 26.577 1.00 86.94 509 SER A N 1
ATOM 3988 C CA . SER A 1 509 ? -49.333 -8.562 28.040 1.00 86.94 509 SER A CA 1
ATOM 3989 C C . SER A 1 509 ? -49.097 -9.980 28.585 1.00 86.94 509 SER A C 1
ATOM 3991 O O . SER A 1 509 ? -48.633 -10.121 29.714 1.00 86.94 509 SER A O 1
ATOM 3993 N N . LYS A 1 510 ? -49.370 -11.032 27.796 1.00 86.50 510 LYS A N 1
ATOM 3994 C CA . LYS A 1 510 ? -49.061 -12.423 28.163 1.00 86.50 510 LYS A CA 1
ATOM 3995 C C . LYS A 1 510 ? -47.567 -12.738 28.013 1.00 86.50 510 LYS A C 1
ATOM 3997 O O . LYS A 1 510 ? -46.999 -13.414 28.875 1.00 86.50 510 LYS A O 1
ATOM 4002 N N . PHE A 1 511 ? -46.923 -12.249 26.951 1.00 88.50 511 PHE A N 1
ATOM 4003 C CA . PHE A 1 511 ? -45.482 -12.431 26.747 1.00 88.50 511 PHE A CA 1
ATOM 4004 C C . PHE A 1 511 ? -44.662 -11.729 27.837 1.00 88.50 511 PHE A C 1
ATOM 4006 O O . PHE A 1 511 ? -43.754 -12.354 28.379 1.00 88.50 511 PHE A O 1
ATOM 4013 N N . ILE A 1 512 ? -45.049 -10.511 28.247 1.00 86.56 512 ILE A N 1
ATOM 4014 C CA . ILE A 1 512 ? -44.451 -9.796 29.392 1.00 86.56 512 ILE A CA 1
ATOM 4015 C C . ILE A 1 512 ? -44.468 -10.682 30.648 1.00 86.56 512 ILE A C 1
ATOM 4017 O O . ILE A 1 512 ? -43.406 -11.041 31.150 1.00 86.56 512 ILE A O 1
ATOM 4021 N N . SER A 1 513 ? -45.647 -11.164 31.065 1.00 82.44 513 SER A N 1
ATOM 4022 C CA . SER A 1 513 ? -45.777 -12.022 32.258 1.00 82.44 513 SER A CA 1
ATOM 4023 C C . SER A 1 513 ? -45.055 -13.374 32.155 1.00 82.44 513 SER A C 1
ATOM 4025 O O . SER A 1 513 ? -44.852 -14.049 33.159 1.00 82.44 513 SER A O 1
ATOM 4027 N N . THR A 1 514 ? -44.677 -13.804 30.947 1.00 80.06 514 THR A N 1
ATOM 4028 C CA . THR A 1 514 ? -43.865 -15.015 30.743 1.00 80.06 514 THR A CA 1
ATOM 4029 C C . THR A 1 514 ? -42.376 -14.699 30.895 1.00 80.06 514 THR A C 1
ATOM 4031 O O . THR A 1 514 ? -41.632 -15.490 31.465 1.00 80.06 514 THR A O 1
ATOM 4034 N N . PHE A 1 515 ? -41.947 -13.533 30.412 1.00 78.25 515 PHE A N 1
ATOM 4035 C CA . PHE A 1 515 ? -40.563 -13.073 30.433 1.00 78.25 515 PHE A CA 1
ATOM 4036 C C . PHE A 1 515 ? -40.093 -12.608 31.822 1.00 78.25 515 PHE A C 1
ATOM 4038 O O . PHE A 1 515 ? -38.993 -12.972 32.232 1.00 78.25 515 PHE A O 1
ATOM 4045 N N . GLU A 1 516 ? -40.927 -11.876 32.570 1.00 79.44 516 GLU A N 1
ATOM 4046 C CA . GLU A 1 516 ? -40.586 -11.320 33.896 1.00 79.44 516 GLU A CA 1
ATOM 4047 C C . GLU A 1 516 ? -40.112 -12.389 34.896 1.00 79.44 516 GLU A C 1
ATOM 4049 O O . GLU A 1 516 ? -39.203 -12.138 35.685 1.00 79.44 516 GLU A O 1
ATOM 4054 N N . ASN A 1 517 ? -40.664 -13.605 34.816 1.00 77.81 517 ASN A N 1
ATOM 4055 C CA . ASN A 1 517 ? -40.270 -14.737 35.662 1.00 77.81 517 ASN A CA 1
ATOM 4056 C C . ASN A 1 517 ? -38.857 -15.272 35.363 1.00 77.81 517 ASN A C 1
ATOM 4058 O O . ASN A 1 517 ? -38.224 -15.833 36.251 1.00 77.81 517 ASN A O 1
ATOM 4062 N N . ASN A 1 518 ? -38.365 -15.105 34.131 1.00 79.12 518 ASN A N 1
ATOM 4063 C CA . ASN A 1 518 ? -37.102 -15.690 33.662 1.00 79.12 518 ASN A CA 1
ATOM 4064 C C . ASN A 1 518 ? -35.939 -14.682 33.681 1.00 79.12 518 ASN A C 1
ATOM 4066 O O . ASN A 1 518 ? -34.774 -15.062 33.574 1.00 79.12 518 ASN A O 1
ATOM 4070 N N . LEU A 1 519 ? -36.239 -13.384 33.789 1.00 80.19 519 LEU A N 1
ATOM 4071 C CA . LEU A 1 519 ? -35.248 -12.314 33.689 1.00 80.19 519 LEU A CA 1
ATOM 4072 C C . LEU A 1 519 ? -34.117 -12.379 34.743 1.00 80.19 519 LEU A C 1
ATOM 4074 O O . LEU A 1 519 ? -32.962 -12.172 34.362 1.00 80.19 519 LEU A O 1
ATOM 4078 N N . PRO A 1 520 ? -34.373 -12.730 36.024 1.00 85.12 520 PRO A N 1
ATOM 4079 C CA . PRO A 1 520 ? -33.312 -12.838 37.028 1.00 85.12 520 PRO A CA 1
ATOM 4080 C C . PRO A 1 520 ? -32.230 -13.879 36.703 1.00 85.12 520 PRO A C 1
ATOM 4082 O O . PRO A 1 520 ? -31.097 -13.725 37.154 1.00 85.12 520 PRO A O 1
ATOM 4085 N N . GLU A 1 521 ? -32.544 -14.914 35.913 1.00 85.50 521 GLU A N 1
ATOM 4086 C CA . GLU A 1 521 ? -31.575 -15.956 35.541 1.00 85.50 521 GLU A CA 1
ATOM 4087 C C . GLU A 1 521 ? -30.463 -15.410 34.635 1.00 85.50 521 GLU A C 1
ATOM 4089 O O . GLU A 1 521 ? -29.301 -15.788 34.783 1.00 85.50 521 GLU A O 1
ATOM 4094 N N . ILE A 1 522 ? -30.801 -14.489 33.724 1.00 88.38 522 ILE A N 1
ATOM 4095 C CA . ILE A 1 522 ? -29.849 -13.874 32.785 1.00 88.38 522 ILE A CA 1
ATOM 4096 C C . ILE A 1 522 ? -28.820 -13.037 33.552 1.00 88.38 522 ILE A C 1
ATOM 4098 O O . ILE A 1 522 ? -27.612 -13.158 33.334 1.00 88.38 522 ILE A O 1
ATOM 4102 N N . ASP A 1 523 ? -29.313 -12.208 34.468 1.00 86.75 523 ASP A N 1
ATOM 4103 C CA . ASP A 1 523 ? -28.510 -11.361 35.343 1.00 86.75 523 ASP A CA 1
ATOM 4104 C C . ASP A 1 523 ? -27.584 -12.190 36.250 1.00 86.75 523 ASP A C 1
ATOM 4106 O O . ASP A 1 523 ? -26.405 -11.867 36.395 1.00 86.75 523 ASP A O 1
ATOM 4110 N N . GLU A 1 524 ? -28.091 -13.272 36.847 1.00 86.38 524 GLU A N 1
ATOM 4111 C CA . GLU A 1 524 ? -27.310 -14.132 37.745 1.00 86.38 524 GLU A CA 1
ATOM 4112 C C . GLU A 1 524 ? -26.257 -14.958 36.992 1.00 86.38 524 GLU A C 1
ATOM 4114 O O . GLU A 1 524 ? -25.123 -15.106 37.462 1.00 86.38 524 GLU A O 1
ATOM 4119 N N . HIS A 1 525 ? -26.577 -15.428 35.782 1.00 87.94 525 HIS A N 1
ATOM 4120 C CA . HIS A 1 525 ? -25.593 -16.045 34.898 1.00 87.94 525 HIS A CA 1
ATOM 4121 C C . HIS A 1 525 ? -24.470 -15.060 34.552 1.00 87.94 525 HIS A C 1
ATOM 4123 O O . HIS A 1 525 ? -23.295 -15.391 34.705 1.00 87.94 525 HIS A O 1
ATOM 4129 N N . TYR A 1 526 ? -24.810 -13.827 34.164 1.00 88.06 526 TYR A N 1
ATOM 4130 C CA . TYR A 1 526 ? -23.817 -12.795 33.871 1.00 88.06 526 TYR A CA 1
ATOM 4131 C C . TYR A 1 526 ? -22.926 -12.469 35.080 1.00 88.06 526 TYR A C 1
ATOM 4133 O O . TYR A 1 526 ? -21.703 -12.458 34.938 1.00 88.06 526 TYR A O 1
ATOM 4141 N N . ARG A 1 527 ? -23.504 -12.286 36.279 1.00 86.00 527 ARG A N 1
ATOM 4142 C CA . ARG A 1 527 ? -22.735 -12.093 37.526 1.00 86.00 527 ARG A CA 1
ATOM 4143 C C . ARG A 1 527 ? -21.762 -13.244 37.762 1.00 86.00 527 ARG A C 1
ATOM 4145 O O . ARG A 1 527 ? -20.591 -12.988 38.024 1.00 86.00 527 ARG A O 1
ATOM 4152 N N . THR A 1 528 ? -22.225 -14.487 37.615 1.00 83.62 528 THR A N 1
ATOM 4153 C CA . THR A 1 528 ? -21.395 -15.692 37.773 1.00 83.62 528 THR A CA 1
ATOM 4154 C C . THR A 1 528 ? -20.209 -15.685 36.804 1.00 83.62 528 THR A C 1
ATOM 4156 O O . THR A 1 528 ? -19.083 -15.974 37.205 1.00 83.62 528 THR A O 1
ATOM 4159 N N . VAL A 1 529 ? -20.443 -15.330 35.537 1.00 82.44 529 VAL A N 1
ATOM 4160 C CA . VAL A 1 529 ? -19.406 -15.297 34.495 1.00 82.44 529 VAL A CA 1
ATOM 4161 C C . VAL A 1 529 ? -18.395 -14.171 34.738 1.00 82.44 529 VAL A C 1
ATOM 4163 O O . VAL A 1 529 ? -17.192 -14.428 34.759 1.00 82.44 529 VAL A O 1
ATOM 4166 N N . ASN A 1 530 ? -18.864 -12.943 34.979 1.00 81.56 530 ASN A N 1
ATOM 4167 C CA . ASN A 1 530 ? -18.008 -11.773 35.199 1.00 81.56 530 ASN A CA 1
ATOM 4168 C C . ASN A 1 530 ? -17.168 -11.915 36.489 1.00 81.56 530 ASN A C 1
ATOM 4170 O O . ASN A 1 530 ? -15.956 -11.716 36.467 1.00 81.56 530 ASN A O 1
ATOM 4174 N N . GLN A 1 531 ? -17.765 -12.380 37.595 1.00 79.62 531 GLN A N 1
ATOM 4175 C CA . GLN A 1 531 ? -17.029 -12.633 38.844 1.00 79.62 531 GLN A CA 1
ATOM 4176 C C . GLN A 1 531 ? -15.958 -13.727 38.723 1.00 79.62 531 GLN A C 1
ATOM 4178 O O . GLN A 1 531 ? -15.017 -13.721 39.512 1.00 79.62 531 GLN A O 1
ATOM 4183 N N . SER A 1 532 ? -16.096 -14.660 37.775 1.00 74.44 532 SER A N 1
ATOM 4184 C CA . SER A 1 532 ? -15.171 -15.793 37.643 1.00 74.44 532 SER A CA 1
ATOM 4185 C C . SER A 1 532 ? -13.977 -15.503 36.733 1.00 74.44 532 SER A C 1
ATOM 4187 O O . SER A 1 532 ? -12.890 -15.993 37.010 1.00 74.44 532 SER A O 1
ATOM 4189 N N . ASP A 1 533 ? -14.148 -14.730 35.654 1.00 76.69 533 ASP A N 1
ATOM 4190 C CA . ASP A 1 533 ? -13.105 -14.542 34.627 1.00 76.69 533 ASP A CA 1
ATOM 4191 C C . ASP A 1 533 ? -12.693 -13.084 34.376 1.00 76.69 533 ASP A C 1
ATOM 4193 O O . ASP A 1 533 ? -11.947 -12.819 33.432 1.00 76.69 533 ASP A O 1
ATOM 4197 N N . SER A 1 534 ? -13.100 -12.146 35.236 1.00 77.31 534 SER A N 1
ATOM 4198 C CA . SER A 1 534 ? -12.579 -10.771 35.246 1.00 77.31 534 SER A CA 1
ATOM 4199 C C . SER A 1 534 ? -11.046 -10.740 35.206 1.00 77.31 534 SER A C 1
ATOM 4201 O O . SER A 1 534 ? -10.474 -10.168 34.282 1.00 77.31 534 SER A O 1
ATOM 4203 N N . GLU A 1 535 ? -10.373 -11.471 36.103 1.00 83.88 535 GLU A N 1
ATOM 4204 C CA . GLU A 1 535 ? -8.904 -11.581 36.132 1.00 83.88 535 GLU A CA 1
ATOM 4205 C C . GLU A 1 535 ? -8.306 -12.134 34.821 1.00 83.88 535 GLU A C 1
ATOM 4207 O O . GLU A 1 535 ? -7.219 -11.723 34.409 1.00 83.88 535 GLU A O 1
ATOM 4212 N N . PHE A 1 536 ? -9.002 -13.048 34.133 1.00 88.81 536 PHE A N 1
ATOM 4213 C CA . PHE A 1 536 ? -8.553 -13.613 32.856 1.00 88.81 536 PHE A CA 1
ATOM 4214 C C . PHE A 1 536 ? -8.666 -12.599 31.712 1.00 88.81 536 PHE A C 1
ATOM 4216 O O . PHE A 1 536 ? -7.713 -12.424 30.943 1.00 88.81 536 PHE A O 1
ATOM 4223 N N . PHE A 1 537 ? -9.811 -11.923 31.604 1.00 87.12 537 PHE A N 1
ATOM 4224 C CA . PHE A 1 537 ? -10.046 -10.924 30.569 1.00 87.12 537 PHE A CA 1
ATOM 4225 C C . PHE A 1 537 ? -9.194 -9.668 30.789 1.00 87.12 537 PHE A C 1
ATOM 4227 O O . PHE A 1 537 ? -8.559 -9.203 29.841 1.00 87.12 537 PHE A O 1
ATOM 4234 N N . ASP A 1 538 ? -9.079 -9.186 32.029 1.00 86.75 538 ASP A N 1
ATOM 4235 C CA . ASP A 1 538 ? -8.196 -8.074 32.392 1.00 86.75 538 ASP A CA 1
ATOM 4236 C C . ASP A 1 538 ? -6.728 -8.416 32.118 1.00 86.75 538 ASP A C 1
ATOM 4238 O O . ASP A 1 538 ? -5.996 -7.584 31.581 1.00 86.75 538 ASP A O 1
ATOM 4242 N N . CYS A 1 539 ? -6.278 -9.644 32.407 1.00 92.19 539 CYS A N 1
ATOM 4243 C CA . CYS A 1 539 ? -4.916 -10.072 32.077 1.00 92.19 539 CYS A CA 1
ATOM 4244 C C . CYS A 1 539 ? -4.624 -9.950 30.572 1.00 92.19 539 CYS A C 1
ATOM 4246 O O . CYS A 1 539 ? -3.570 -9.437 30.200 1.00 92.19 539 CYS A O 1
ATOM 4248 N N . LEU A 1 540 ? -5.554 -10.369 29.701 1.00 92.12 540 LEU A N 1
ATOM 4249 C CA . LEU A 1 540 ? -5.392 -10.223 28.250 1.00 92.12 540 LEU A CA 1
ATOM 4250 C C . LEU A 1 540 ? -5.423 -8.747 27.816 1.00 92.12 540 LEU A C 1
ATOM 4252 O O . LEU A 1 540 ? -4.565 -8.326 27.041 1.00 92.12 540 LEU A O 1
ATOM 4256 N N . ASN A 1 541 ? -6.371 -7.961 28.335 1.00 87.25 541 ASN A N 1
ATOM 4257 C CA . ASN A 1 541 ? -6.561 -6.543 27.998 1.00 87.25 541 ASN A CA 1
ATOM 4258 C C . ASN A 1 541 ? -5.342 -5.672 28.383 1.00 87.25 541 ASN A C 1
ATOM 4260 O O . ASN A 1 541 ? -5.048 -4.678 27.725 1.00 87.25 541 ASN A O 1
ATOM 4264 N N . ASN A 1 542 ? -4.592 -6.070 29.419 1.00 89.88 542 ASN A N 1
ATOM 4265 C CA . ASN A 1 542 ? -3.388 -5.377 29.895 1.00 89.88 542 ASN A CA 1
ATOM 4266 C C . ASN A 1 542 ? -2.095 -5.686 29.099 1.00 89.88 542 ASN A C 1
ATOM 4268 O O . ASN A 1 542 ? -1.040 -5.140 29.425 1.00 89.88 542 ASN A O 1
ATOM 4272 N N . ILE A 1 543 ? -2.132 -6.534 28.063 1.00 92.12 543 ILE A N 1
ATOM 4273 C CA . ILE A 1 543 ? -0.957 -6.824 27.217 1.00 92.12 543 ILE A CA 1
ATOM 4274 C C . ILE A 1 543 ? -0.683 -5.639 26.277 1.00 92.12 543 ILE A C 1
ATOM 4276 O O . ILE A 1 543 ? -1.535 -5.262 25.471 1.00 92.12 543 ILE A O 1
ATOM 4280 N N . THR A 1 544 ? 0.521 -5.067 26.358 1.00 87.50 544 THR A N 1
ATOM 4281 C CA . THR A 1 544 ? 0.864 -3.745 25.803 1.00 87.50 544 THR A CA 1
ATOM 4282 C C . THR A 1 544 ? 0.892 -3.651 24.276 1.00 87.50 544 THR A C 1
ATOM 4284 O O . THR A 1 544 ? 0.650 -2.577 23.718 1.00 87.50 544 THR A O 1
ATOM 4287 N N . GLU A 1 545 ? 1.173 -4.749 23.577 1.00 86.38 545 GLU A N 1
ATOM 4288 C CA . GLU A 1 545 ? 1.388 -4.750 22.129 1.00 86.38 545 GLU A CA 1
ATOM 4289 C C . GLU A 1 545 ? 0.042 -4.722 21.402 1.00 86.38 545 GLU A C 1
ATOM 4291 O O . GLU A 1 545 ? -0.638 -5.741 21.307 1.00 86.38 545 GLU A O 1
ATOM 4296 N N . LYS A 1 546 ? -0.362 -3.561 20.877 1.00 82.12 546 LYS A N 1
ATOM 4297 C CA . LYS A 1 546 ? -1.683 -3.407 20.240 1.00 82.12 546 LYS A CA 1
ATOM 4298 C C . LYS A 1 546 ? -1.882 -4.237 18.970 1.00 82.12 546 LYS A C 1
ATOM 4300 O O . LYS A 1 546 ? -3.010 -4.594 18.674 1.00 82.12 546 LYS A O 1
ATOM 4305 N N . GLU A 1 547 ? -0.821 -4.571 18.245 1.00 84.25 547 GLU A N 1
ATOM 4306 C CA . GLU A 1 547 ? -0.909 -5.340 16.996 1.00 84.25 547 GLU A CA 1
ATOM 4307 C C . GLU A 1 547 ? -1.088 -6.856 17.240 1.00 84.25 547 GLU A C 1
ATOM 4309 O O . GLU A 1 547 ? -0.564 -7.380 18.230 1.00 84.25 547 GLU A O 1
ATOM 4314 N N . PRO A 1 548 ? -1.745 -7.605 16.328 1.00 88.50 548 PRO A N 1
ATOM 4315 C CA . PRO A 1 548 ? -1.927 -9.061 16.414 1.00 88.50 548 PRO A CA 1
ATOM 4316 C C . PRO A 1 548 ? -0.650 -9.830 16.010 1.00 88.50 548 PRO A C 1
ATOM 4318 O O . PRO A 1 548 ? -0.653 -10.681 15.113 1.00 88.50 548 PRO A O 1
ATOM 4321 N N . VAL A 1 549 ? 0.475 -9.501 16.650 1.00 89.94 549 VAL A N 1
ATOM 4322 C CA . VAL A 1 549 ? 1.832 -9.922 16.257 1.00 89.94 549 VAL A CA 1
ATOM 4323 C C . VAL A 1 549 ? 2.005 -11.438 16.152 1.00 89.94 549 VAL A C 1
ATOM 4325 O O . VAL A 1 549 ? 2.744 -11.899 15.282 1.00 89.94 549 VAL A O 1
ATOM 4328 N N . VAL A 1 550 ? 1.309 -12.230 16.977 1.00 91.44 550 VAL A N 1
ATOM 4329 C CA . VAL A 1 550 ? 1.424 -13.697 16.945 1.00 91.44 550 VAL A CA 1
ATOM 4330 C C . VAL A 1 550 ? 0.699 -14.276 15.730 1.00 91.44 550 VAL A C 1
ATOM 4332 O O . VAL A 1 550 ? 1.223 -15.171 15.069 1.00 91.44 550 VAL A O 1
ATOM 4335 N N . SER A 1 551 ? -0.466 -13.726 15.378 1.00 89.81 551 SER A N 1
ATOM 4336 C CA . SER A 1 551 ? -1.206 -14.139 14.176 1.00 89.81 551 SER A CA 1
ATOM 4337 C C . SER A 1 551 ? -0.446 -13.772 12.898 1.00 89.81 551 SER A C 1
ATOM 4339 O O . SER A 1 551 ? -0.319 -14.604 12.000 1.00 89.81 551 SER A O 1
ATOM 4341 N N . ASN A 1 552 ? 0.148 -12.574 12.854 1.00 88.69 552 ASN A N 1
ATOM 4342 C CA . ASN A 1 552 ? 0.990 -12.131 11.738 1.00 88.69 552 ASN A CA 1
ATOM 4343 C C . ASN A 1 552 ? 2.212 -13.051 11.551 1.00 88.69 552 ASN A C 1
ATOM 4345 O O . ASN A 1 552 ? 2.520 -13.467 10.434 1.00 88.69 552 ASN A O 1
ATOM 4349 N N . ALA A 1 553 ? 2.874 -13.437 12.646 1.00 90.06 553 ALA A N 1
ATOM 4350 C CA . ALA A 1 553 ? 4.016 -14.349 12.618 1.00 90.06 553 ALA A CA 1
ATOM 4351 C C . ALA A 1 553 ? 3.662 -15.754 12.083 1.00 90.06 553 ALA A C 1
ATOM 4353 O O . ALA A 1 553 ? 4.463 -16.377 11.378 1.00 90.06 553 ALA A O 1
ATOM 4354 N N . LEU A 1 554 ? 2.457 -16.252 12.385 1.00 89.44 554 LEU A N 1
ATOM 4355 C CA . LEU A 1 554 ? 1.961 -17.547 11.905 1.00 89.44 554 LEU A CA 1
ATOM 4356 C C . LEU A 1 554 ? 1.540 -17.513 10.424 1.00 89.44 554 LEU A C 1
ATOM 4358 O O . LEU A 1 554 ? 1.838 -18.458 9.690 1.00 89.44 554 LEU A O 1
ATOM 4362 N N . ASP A 1 555 ? 0.924 -16.425 9.952 1.00 88.06 555 ASP A N 1
ATOM 4363 C CA . ASP A 1 555 ? 0.613 -16.224 8.526 1.00 88.06 555 ASP A CA 1
ATOM 4364 C C . ASP A 1 555 ? 1.884 -16.196 7.658 1.00 88.06 555 ASP A C 1
ATOM 4366 O O . ASP A 1 555 ? 1.938 -16.858 6.618 1.00 88.06 555 ASP A O 1
ATOM 4370 N N . VAL A 1 556 ? 2.950 -15.526 8.115 1.00 89.75 556 VAL A N 1
ATOM 4371 C CA . VAL A 1 556 ? 4.254 -15.531 7.428 1.00 89.75 556 VAL A CA 1
ATOM 4372 C C . VAL A 1 556 ? 4.794 -16.959 7.266 1.00 89.75 556 VAL A C 1
ATOM 4374 O O . VAL A 1 556 ? 5.183 -17.354 6.162 1.00 89.75 556 VAL A O 1
ATOM 4377 N N . ILE A 1 557 ? 4.755 -17.766 8.333 1.00 90.44 557 ILE A N 1
ATOM 4378 C CA . ILE A 1 557 ? 5.136 -19.186 8.289 1.00 90.44 557 ILE A CA 1
ATOM 4379 C C . ILE A 1 557 ? 4.259 -19.964 7.294 1.00 90.44 557 ILE A C 1
ATOM 4381 O O . ILE A 1 557 ? 4.782 -20.764 6.514 1.00 90.44 557 ILE A O 1
ATOM 4385 N N . GLN A 1 558 ? 2.942 -19.737 7.279 1.00 89.19 558 GLN A N 1
ATOM 4386 C CA . GLN A 1 558 ? 2.034 -20.455 6.381 1.00 89.19 558 GLN A CA 1
ATOM 4387 C C . GLN A 1 558 ? 2.231 -20.072 4.908 1.00 89.19 558 GLN A C 1
ATOM 4389 O O . GLN A 1 558 ? 2.213 -20.948 4.041 1.00 89.19 558 GLN A O 1
ATOM 4394 N N . LYS A 1 559 ? 2.499 -18.797 4.609 1.00 89.50 559 LYS A N 1
ATOM 4395 C CA . LYS A 1 559 ? 2.848 -18.338 3.256 1.00 89.50 559 LYS A CA 1
ATOM 4396 C C . LYS A 1 559 ? 4.130 -18.994 2.748 1.00 89.50 559 LYS A C 1
ATOM 4398 O O . LYS A 1 559 ? 4.151 -19.432 1.603 1.00 89.50 559 LYS A O 1
ATOM 4403 N N . ILE A 1 560 ? 5.147 -19.151 3.598 1.00 92.12 560 ILE A N 1
ATOM 4404 C CA . ILE A 1 560 ? 6.381 -19.883 3.262 1.00 92.12 560 ILE A CA 1
ATOM 4405 C C . ILE A 1 560 ? 6.095 -21.380 3.026 1.00 92.12 560 ILE A C 1
ATOM 4407 O O . ILE A 1 560 ? 6.542 -21.928 2.019 1.00 92.12 560 ILE A O 1
ATOM 4411 N N . LYS A 1 561 ? 5.305 -22.035 3.896 1.00 90.06 561 LYS A N 1
ATOM 4412 C CA . LYS A 1 561 ? 4.894 -23.452 3.746 1.00 90.06 561 LYS A CA 1
ATOM 4413 C C . LYS A 1 561 ? 4.156 -23.734 2.420 1.00 90.06 561 LYS A C 1
ATOM 4415 O O . LYS A 1 561 ? 4.217 -24.856 1.927 1.00 90.06 561 LYS A O 1
ATOM 4420 N N . ASN A 1 562 ? 3.462 -22.745 1.849 1.00 90.19 562 ASN A N 1
ATOM 4421 C CA . ASN A 1 562 ? 2.617 -22.910 0.659 1.00 90.19 562 ASN A CA 1
ATOM 4422 C C . ASN A 1 562 ? 3.367 -22.840 -0.695 1.00 90.19 562 ASN A C 1
ATOM 4424 O O . ASN A 1 562 ? 2.755 -23.107 -1.731 1.00 90.19 562 ASN A O 1
ATOM 4428 N N . VAL A 1 563 ? 4.653 -22.466 -0.739 1.00 90.19 563 VAL A N 1
ATOM 4429 C CA . VAL A 1 563 ? 5.371 -22.254 -2.014 1.00 90.19 563 VAL A CA 1
ATOM 4430 C C . VAL A 1 563 ? 5.917 -23.565 -2.581 1.00 90.19 563 VAL A C 1
ATOM 4432 O O . VAL A 1 563 ? 6.682 -24.276 -1.933 1.00 90.19 563 VAL A O 1
ATOM 4435 N N . SER A 1 564 ? 5.545 -23.893 -3.824 1.00 91.38 564 SER A N 1
ATOM 4436 C CA . SER A 1 564 ? 5.921 -25.171 -4.440 1.00 91.38 564 SER A CA 1
ATOM 4437 C C . SER A 1 564 ? 7.399 -25.220 -4.847 1.00 91.38 564 SER A C 1
ATOM 4439 O O . SER A 1 564 ? 7.928 -24.261 -5.414 1.00 91.38 564 SER A O 1
ATOM 4441 N N . LYS A 1 565 ? 8.055 -26.376 -4.672 1.00 91.00 565 LYS A N 1
ATOM 4442 C CA . LYS A 1 565 ? 9.425 -26.602 -5.170 1.00 91.00 565 LYS A CA 1
ATOM 4443 C C . LYS A 1 565 ? 9.549 -26.338 -6.680 1.00 91.00 565 LYS A C 1
ATOM 4445 O O . LYS A 1 565 ? 10.518 -25.727 -7.112 1.00 91.00 565 LYS A O 1
ATOM 4450 N N . SER A 1 566 ? 8.535 -26.694 -7.470 1.00 90.94 566 SER A N 1
ATOM 4451 C CA . SER A 1 566 ? 8.452 -26.378 -8.906 1.00 90.94 566 SER A CA 1
ATOM 4452 C C . SER A 1 566 ? 8.463 -24.874 -9.211 1.00 90.94 566 SER A C 1
ATOM 4454 O O . SER A 1 566 ? 9.068 -24.461 -10.202 1.00 90.94 566 SER A O 1
ATOM 4456 N N . THR A 1 567 ? 7.853 -24.046 -8.356 1.00 92.12 567 THR A N 1
ATOM 4457 C CA . THR A 1 567 ? 7.916 -22.577 -8.447 1.00 92.12 567 THR A CA 1
ATOM 4458 C C . THR A 1 567 ? 9.350 -22.093 -8.183 1.00 92.12 567 THR A C 1
ATOM 4460 O O . THR A 1 567 ? 9.881 -21.285 -8.946 1.00 92.12 567 THR A O 1
ATOM 4463 N N . LEU A 1 568 ? 10.010 -22.638 -7.152 1.00 93.44 568 LEU A N 1
ATOM 4464 C CA . LEU A 1 568 ? 11.391 -22.295 -6.786 1.00 93.44 568 LEU A CA 1
ATOM 4465 C C . LEU A 1 568 ? 12.404 -22.704 -7.873 1.00 93.44 568 LEU A C 1
ATOM 4467 O O . LEU A 1 568 ? 13.208 -21.878 -8.302 1.00 93.44 568 LEU A O 1
ATOM 4471 N N . ASP A 1 569 ? 12.343 -23.941 -8.371 1.00 92.00 569 ASP A N 1
ATOM 4472 C CA . ASP A 1 569 ? 13.257 -24.457 -9.403 1.00 92.00 569 ASP A CA 1
ATOM 4473 C C . ASP A 1 569 ? 13.084 -23.713 -10.749 1.00 92.00 569 ASP A C 1
ATOM 4475 O O . ASP A 1 569 ? 14.064 -23.416 -11.446 1.00 92.00 569 ASP A O 1
ATOM 4479 N N . SER A 1 570 ? 11.853 -23.308 -11.087 1.00 89.12 570 SER A N 1
ATOM 4480 C CA . SER A 1 570 ? 11.575 -22.459 -12.258 1.00 89.12 570 SER A CA 1
ATOM 4481 C C . SER A 1 570 ? 12.170 -21.052 -12.110 1.00 89.12 570 SER A C 1
ATOM 4483 O O . SER A 1 570 ? 12.717 -20.510 -13.072 1.00 89.12 570 SER A O 1
ATOM 4485 N N . ALA A 1 571 ? 12.142 -20.477 -10.902 1.00 89.56 571 ALA A N 1
ATOM 4486 C CA . ALA A 1 571 ? 12.773 -19.188 -10.618 1.00 89.56 571 ALA A CA 1
ATOM 4487 C C . ALA A 1 571 ? 14.317 -19.266 -10.639 1.00 89.56 571 ALA A C 1
ATOM 4489 O O . ALA A 1 571 ? 14.957 -18.399 -11.239 1.00 89.56 571 ALA A O 1
ATOM 4490 N N . LYS A 1 572 ? 14.924 -20.336 -10.092 1.00 91.00 572 LYS A N 1
ATOM 4491 C CA . LYS A 1 572 ? 16.378 -20.602 -10.215 1.00 91.00 572 LYS A CA 1
ATOM 4492 C C . LYS A 1 572 ? 16.818 -20.715 -11.676 1.00 91.00 572 LYS A C 1
ATOM 4494 O O . LYS A 1 572 ? 17.880 -20.222 -12.042 1.00 91.00 572 LYS A O 1
ATOM 4499 N N . THR A 1 573 ? 15.990 -21.321 -12.528 1.00 91.69 573 THR A N 1
ATOM 4500 C CA . THR A 1 573 ? 16.276 -21.448 -13.967 1.00 91.69 573 THR A CA 1
ATOM 4501 C C . THR A 1 573 ? 16.444 -20.078 -14.636 1.00 91.69 573 THR A C 1
ATOM 4503 O O . THR A 1 573 ? 17.357 -19.899 -15.438 1.00 91.69 573 THR A O 1
ATOM 4506 N N . ILE A 1 574 ? 15.624 -19.088 -14.268 1.00 89.50 574 ILE A N 1
ATOM 4507 C CA . ILE A 1 574 ? 15.730 -17.708 -14.772 1.00 89.50 574 ILE A CA 1
ATOM 4508 C C . ILE A 1 574 ? 16.968 -16.981 -14.219 1.00 89.50 574 ILE A C 1
ATOM 4510 O O . ILE A 1 574 ? 17.676 -16.337 -14.993 1.00 89.50 574 ILE A O 1
ATOM 4514 N N . SER A 1 575 ? 17.284 -17.145 -12.927 1.00 88.38 575 SER A N 1
ATOM 4515 C CA . SER A 1 575 ? 18.543 -16.652 -12.330 1.00 88.38 575 SER A CA 1
ATOM 4516 C C . SER A 1 575 ? 19.765 -17.148 -13.115 1.00 88.38 575 SER A C 1
ATOM 4518 O O . SER A 1 575 ? 20.618 -16.363 -13.542 1.00 88.38 575 SER A O 1
ATOM 4520 N N . LYS A 1 576 ? 19.790 -18.456 -13.407 1.00 90.94 576 LYS A N 1
ATOM 4521 C CA . LYS A 1 576 ? 20.867 -19.101 -14.157 1.00 90.94 576 LYS A CA 1
ATOM 4522 C C . LYS A 1 576 ? 21.000 -18.587 -15.593 1.00 90.94 576 LYS A C 1
ATOM 4524 O O . LYS A 1 576 ? 22.120 -18.303 -16.001 1.00 90.94 576 LYS A O 1
ATOM 4529 N N . ILE A 1 577 ? 19.904 -18.430 -16.344 1.00 90.25 577 ILE A N 1
ATOM 4530 C CA . ILE A 1 577 ? 19.961 -17.940 -17.739 1.00 90.25 577 ILE A CA 1
ATOM 4531 C C . ILE A 1 577 ? 20.676 -16.583 -17.822 1.00 90.25 577 ILE A C 1
ATOM 4533 O O . ILE A 1 577 ? 21.492 -16.368 -18.718 1.00 90.25 577 ILE A O 1
ATOM 4537 N N . VAL A 1 578 ? 20.418 -15.681 -16.870 1.00 88.50 578 VAL A N 1
ATOM 4538 C CA . VAL A 1 578 ? 21.103 -14.383 -16.829 1.00 88.50 578 VAL A CA 1
ATOM 4539 C C . VAL A 1 578 ? 22.571 -14.532 -16.436 1.00 88.50 578 VAL A C 1
ATOM 4541 O O . VAL A 1 578 ? 23.422 -13.938 -17.099 1.00 88.50 578 VAL A O 1
ATOM 4544 N N . SER A 1 579 ? 22.883 -15.359 -15.433 1.00 88.88 579 SER A N 1
ATOM 4545 C CA . SER A 1 579 ? 24.268 -15.612 -15.004 1.00 88.88 579 SER A CA 1
ATOM 4546 C C . SER A 1 579 ? 25.131 -16.187 -16.136 1.00 88.88 579 SER A C 1
ATOM 4548 O O . SER A 1 579 ? 26.181 -15.626 -16.460 1.00 88.88 579 SER A O 1
ATOM 4550 N N . ASP A 1 580 ? 24.641 -17.236 -16.807 1.00 89.19 580 ASP A N 1
ATOM 4551 C CA . ASP A 1 580 ? 25.306 -17.888 -17.941 1.00 89.19 580 ASP A CA 1
ATOM 4552 C C . ASP A 1 580 ? 25.483 -16.916 -19.131 1.00 89.19 580 ASP A C 1
ATOM 4554 O O . ASP A 1 580 ? 26.461 -17.004 -19.875 1.00 89.19 580 ASP A O 1
ATOM 4558 N N . SER A 1 581 ? 24.585 -15.932 -19.296 1.00 89.44 581 SER A N 1
ATOM 4559 C CA . SER A 1 581 ? 24.664 -14.951 -20.390 1.00 89.44 581 SER A CA 1
ATOM 4560 C C . SER A 1 581 ? 25.757 -13.881 -20.230 1.00 89.44 581 SER A C 1
ATOM 4562 O O . SER A 1 581 ? 26.120 -13.256 -21.230 1.00 89.44 581 SER A O 1
ATOM 4564 N N . ARG A 1 582 ? 26.325 -13.677 -19.026 1.00 89.25 582 ARG A N 1
ATOM 4565 C CA . ARG A 1 582 ? 27.259 -12.566 -18.716 1.00 89.25 582 ARG A CA 1
ATOM 4566 C C . ARG A 1 582 ? 28.382 -12.405 -19.747 1.00 89.25 582 ARG A C 1
ATOM 4568 O O . ARG A 1 582 ? 28.577 -11.310 -20.266 1.00 89.25 582 ARG A O 1
ATOM 4575 N N . GLN A 1 583 ? 29.088 -13.487 -20.082 1.00 88.06 583 GLN A N 1
ATOM 4576 C CA . GLN A 1 583 ? 30.222 -13.427 -21.016 1.00 88.06 583 GLN A CA 1
ATOM 4577 C C . GLN A 1 583 ? 29.798 -12.998 -22.430 1.00 88.06 583 GLN A C 1
ATOM 4579 O O . GLN A 1 583 ? 30.541 -12.299 -23.116 1.00 88.06 583 GLN A O 1
ATOM 4584 N N . HIS A 1 584 ? 28.588 -13.364 -22.861 1.00 88.94 584 HIS A N 1
ATOM 4585 C CA . HIS A 1 584 ? 28.050 -12.949 -24.155 1.00 88.94 584 HIS A CA 1
ATOM 4586 C C . HIS A 1 584 ? 27.661 -11.466 -24.165 1.00 88.94 584 HIS A C 1
ATOM 4588 O O . HIS A 1 584 ? 27.904 -10.791 -25.164 1.00 88.94 584 HIS A O 1
ATOM 4594 N N . LEU A 1 585 ? 27.156 -10.934 -23.046 1.00 91.12 585 LEU A N 1
ATOM 4595 C CA . LEU A 1 585 ? 26.885 -9.501 -22.880 1.00 91.12 585 LEU A CA 1
ATOM 4596 C C . LEU A 1 585 ? 28.177 -8.666 -22.861 1.00 91.12 585 LEU A C 1
ATOM 4598 O O . LEU A 1 585 ? 28.219 -7.599 -23.464 1.00 91.12 585 LEU A O 1
ATOM 4602 N N . GLU A 1 586 ? 29.256 -9.165 -22.251 1.00 90.56 586 GLU A N 1
ATOM 4603 C CA . GLU A 1 586 ? 30.571 -8.508 -22.298 1.00 90.56 586 GLU A CA 1
ATOM 4604 C C . GLU A 1 586 ? 31.187 -8.497 -23.708 1.00 90.56 586 GLU A C 1
ATOM 4606 O O . GLU A 1 586 ? 31.791 -7.503 -24.112 1.00 90.56 586 GLU A O 1
ATOM 4611 N N . ILE A 1 587 ? 31.062 -9.595 -24.466 1.00 90.12 587 ILE A N 1
ATOM 4612 C CA . ILE A 1 587 ? 31.493 -9.658 -25.875 1.00 90.12 587 ILE A CA 1
ATOM 4613 C C . ILE A 1 587 ? 30.681 -8.665 -26.715 1.00 90.12 587 ILE A C 1
ATOM 4615 O O . ILE A 1 587 ? 31.240 -7.933 -27.531 1.00 90.12 587 ILE A O 1
ATOM 4619 N N . LEU A 1 588 ? 29.372 -8.600 -26.474 1.00 91.25 588 LEU A N 1
ATOM 4620 C CA . LEU A 1 588 ? 28.455 -7.683 -27.134 1.00 91.25 588 LEU A CA 1
ATOM 4621 C C . LEU A 1 588 ? 28.798 -6.211 -26.846 1.00 91.25 588 LEU A C 1
ATOM 4623 O O . LEU A 1 588 ? 28.956 -5.436 -27.789 1.00 91.25 588 LEU A O 1
ATOM 4627 N N . GLN A 1 589 ? 29.026 -5.846 -25.583 1.00 91.50 589 GLN A N 1
ATOM 4628 C CA . GLN A 1 589 ? 29.478 -4.509 -25.183 1.00 91.50 589 GLN A CA 1
ATOM 4629 C C . GLN A 1 589 ? 30.778 -4.109 -25.909 1.00 91.50 589 GLN A C 1
ATOM 4631 O O . GLN A 1 589 ? 30.845 -3.050 -26.534 1.00 91.50 589 GLN A O 1
ATOM 4636 N N . LYS A 1 590 ? 31.781 -5.000 -25.923 1.00 91.81 590 LYS A N 1
ATOM 4637 C CA . LYS A 1 590 ? 33.054 -4.796 -26.642 1.00 91.81 590 LYS A CA 1
ATOM 4638 C C . LYS A 1 590 ? 32.842 -4.633 -28.154 1.00 91.81 590 LYS A C 1
ATOM 4640 O O . LYS A 1 590 ? 33.485 -3.784 -28.767 1.00 91.81 590 LYS A O 1
ATOM 4645 N N . SER A 1 591 ? 31.915 -5.386 -28.756 1.00 91.56 591 SER A N 1
ATOM 4646 C CA . SER A 1 591 ? 31.596 -5.257 -30.185 1.00 91.56 591 SER A CA 1
ATOM 4647 C C . SER A 1 591 ? 30.967 -3.899 -30.530 1.00 91.56 591 SER A C 1
ATOM 4649 O O . SER A 1 591 ? 31.412 -3.255 -31.478 1.00 91.56 591 SER A O 1
ATOM 4651 N N . GLY A 1 592 ? 30.025 -3.398 -29.720 1.00 90.19 592 GLY A N 1
ATOM 4652 C CA . GLY A 1 592 ? 29.437 -2.068 -29.915 1.00 90.19 592 GLY A CA 1
ATOM 4653 C C . GLY A 1 592 ? 30.456 -0.938 -29.743 1.00 90.19 592 GLY A C 1
ATOM 4654 O O . GLY A 1 592 ? 30.455 0.016 -30.515 1.00 90.19 592 GLY A O 1
ATOM 4655 N N . GLN A 1 593 ? 31.377 -1.071 -28.784 1.00 90.25 593 GLN A N 1
ATOM 4656 C CA . GLN A 1 593 ? 32.475 -0.119 -28.586 1.00 90.25 593 GLN A CA 1
ATOM 4657 C C . GLN A 1 593 ? 33.474 -0.121 -29.758 1.00 90.25 593 GLN A C 1
ATOM 4659 O O . GLN A 1 593 ? 33.987 0.939 -30.119 1.00 90.25 593 GLN A O 1
ATOM 4664 N N . SER A 1 594 ? 33.713 -1.278 -30.392 1.00 90.75 594 SER A N 1
ATOM 4665 C CA . SER A 1 594 ? 34.658 -1.408 -31.514 1.00 90.75 594 SER A CA 1
ATOM 4666 C C . SER A 1 594 ? 34.239 -0.670 -32.796 1.00 90.75 594 SER A C 1
ATOM 4668 O O . SER A 1 594 ? 35.100 -0.337 -33.608 1.00 90.75 594 SER A O 1
ATOM 4670 N N . MET A 1 595 ? 32.952 -0.323 -32.948 1.00 90.38 595 MET A N 1
ATOM 4671 C CA . MET A 1 595 ? 32.443 0.473 -34.079 1.00 90.38 595 MET A CA 1
ATOM 4672 C C . MET A 1 595 ? 33.163 1.825 -34.228 1.00 90.38 595 MET A C 1
ATOM 4674 O O . MET A 1 595 ? 33.364 2.295 -35.343 1.00 90.38 595 MET A O 1
ATOM 4678 N N . LYS A 1 596 ? 33.629 2.425 -33.122 1.00 89.62 596 LYS A N 1
ATOM 4679 C CA . LYS A 1 596 ? 34.366 3.705 -33.117 1.00 89.62 596 LYS A CA 1
ATOM 4680 C C . LYS A 1 596 ? 35.729 3.652 -33.815 1.00 89.62 596 LYS A C 1
ATOM 4682 O O . LYS A 1 596 ? 36.352 4.690 -34.014 1.00 89.62 596 LYS A O 1
ATOM 4687 N N . SER A 1 597 ? 36.208 2.459 -34.166 1.00 87.06 597 SER A N 1
ATOM 4688 C CA . SER A 1 597 ? 37.452 2.245 -34.914 1.00 87.06 597 SER A CA 1
ATOM 4689 C C . SER A 1 597 ? 37.237 2.062 -36.423 1.00 87.06 597 SER A C 1
ATOM 4691 O O . SER A 1 597 ? 38.188 1.723 -37.120 1.00 87.06 597 SER A O 1
ATOM 4693 N N . ALA A 1 598 ? 36.021 2.271 -36.938 1.00 86.19 598 ALA A N 1
ATOM 4694 C CA . ALA A 1 598 ? 35.737 2.200 -38.368 1.00 86.19 598 ALA A CA 1
ATOM 4695 C C . ALA A 1 598 ? 36.345 3.391 -39.135 1.00 86.19 598 ALA A C 1
ATOM 4697 O O . ALA A 1 598 ? 35.917 4.537 -38.997 1.00 86.19 598 ALA A O 1
ATOM 4698 N N . ASP A 1 599 ? 37.337 3.097 -39.969 1.00 86.69 599 ASP A N 1
ATOM 4699 C CA . ASP A 1 599 ? 38.129 4.037 -40.770 1.00 86.69 599 ASP A CA 1
ATOM 4700 C C . ASP A 1 599 ? 37.819 3.979 -42.280 1.00 86.69 599 ASP A C 1
ATOM 4702 O O . ASP A 1 599 ? 38.276 4.822 -43.057 1.00 86.69 599 ASP A O 1
ATOM 4706 N N . GLY A 1 600 ? 37.021 3.000 -42.710 1.00 86.62 600 GLY A N 1
ATOM 4707 C CA . GLY A 1 600 ? 36.654 2.777 -44.102 1.00 86.62 600 GLY A CA 1
ATOM 4708 C C . GLY A 1 600 ? 35.919 3.972 -44.705 1.00 86.62 600 GLY A C 1
ATOM 4709 O O . GLY A 1 600 ? 34.882 4.409 -44.199 1.00 86.62 600 GLY A O 1
ATOM 4710 N N . ARG A 1 601 ? 36.430 4.474 -45.837 1.00 89.50 601 ARG A N 1
ATOM 4711 C CA . ARG A 1 601 ? 35.878 5.621 -46.582 1.00 89.50 601 ARG A CA 1
ATOM 4712 C C . ARG A 1 601 ? 34.366 5.517 -46.778 1.00 89.50 601 ARG A C 1
ATOM 4714 O O . ARG A 1 601 ? 33.662 6.510 -46.631 1.00 89.50 601 ARG A O 1
ATOM 4721 N N . GLU A 1 602 ? 33.875 4.337 -47.136 1.00 90.69 602 GLU A N 1
ATOM 4722 C CA . GLU A 1 602 ? 32.464 4.061 -47.395 1.00 90.69 602 GLU A CA 1
ATOM 4723 C C . GLU A 1 602 ? 31.577 4.318 -46.172 1.00 90.69 602 GLU A C 1
ATOM 4725 O O . GLU A 1 602 ? 30.463 4.809 -46.346 1.00 90.69 602 GLU A O 1
ATOM 4730 N N . ALA A 1 603 ? 32.068 4.045 -44.961 1.00 89.75 603 ALA A N 1
ATOM 4731 C CA . ALA A 1 603 ? 31.362 4.316 -43.712 1.00 89.75 603 ALA A CA 1
ATOM 4732 C C . ALA A 1 603 ? 31.511 5.791 -43.297 1.00 89.75 603 ALA A C 1
ATOM 4734 O O . ALA A 1 603 ? 30.522 6.470 -43.016 1.00 89.75 603 ALA A O 1
ATOM 4735 N N . LEU A 1 604 ? 32.729 6.347 -43.369 1.00 89.44 604 LEU A N 1
ATOM 4736 C CA . LEU A 1 604 ? 32.989 7.763 -43.066 1.00 89.44 604 LEU A CA 1
ATOM 4737 C C . LEU A 1 604 ? 32.191 8.724 -43.972 1.00 89.44 604 LEU A C 1
ATOM 4739 O O . LEU A 1 604 ? 31.724 9.771 -43.517 1.00 89.44 604 LEU A O 1
ATOM 4743 N N . ALA A 1 605 ? 31.967 8.352 -45.237 1.00 91.88 605 ALA A N 1
ATOM 4744 C CA . ALA A 1 605 ? 31.160 9.115 -46.189 1.00 91.88 605 ALA A CA 1
ATOM 4745 C C . ALA A 1 605 ? 29.656 9.151 -45.848 1.00 91.88 605 ALA A C 1
ATOM 4747 O O . ALA A 1 605 ? 28.935 9.991 -46.392 1.00 91.88 605 ALA A O 1
ATOM 4748 N N . LEU A 1 606 ? 29.151 8.285 -44.958 1.00 92.94 606 LEU A N 1
ATOM 4749 C CA . LEU A 1 606 ? 27.752 8.333 -44.515 1.00 92.94 606 LEU A CA 1
ATOM 4750 C C . LEU A 1 606 ? 27.488 9.612 -43.714 1.00 92.94 606 LEU A C 1
ATOM 4752 O O . LEU A 1 606 ? 26.545 10.344 -44.013 1.00 92.94 606 LEU A O 1
ATOM 4756 N N . LYS A 1 607 ? 28.370 9.934 -42.757 1.00 86.75 607 LYS A N 1
ATOM 4757 C CA . LYS A 1 607 ? 28.230 11.102 -41.872 1.00 86.75 607 LYS A CA 1
ATOM 4758 C C . LYS A 1 607 ? 28.215 12.426 -42.639 1.00 86.75 607 LYS A C 1
ATOM 4760 O O . LYS A 1 607 ? 27.412 13.302 -42.333 1.00 86.75 607 LYS A O 1
ATOM 4765 N N . THR A 1 608 ? 29.071 12.569 -43.651 1.00 87.19 608 THR A N 1
ATOM 4766 C CA . THR A 1 608 ? 29.127 13.779 -44.494 1.00 87.19 608 THR A CA 1
ATOM 4767 C C . THR A 1 608 ? 27.962 13.895 -45.478 1.00 87.19 608 THR A C 1
ATOM 4769 O O . THR A 1 608 ? 27.762 14.967 -46.042 1.00 87.19 608 THR A O 1
ATOM 4772 N N . SER A 1 609 ? 27.192 12.821 -45.674 1.00 92.00 609 SER A N 1
ATOM 4773 C CA . SER A 1 609 ? 26.057 12.771 -46.607 1.00 92.00 609 SER A CA 1
ATOM 4774 C C . SER A 1 609 ? 24.692 12.763 -45.903 1.00 92.00 609 SER A C 1
ATOM 4776 O O . SER A 1 609 ? 23.678 13.016 -46.547 1.00 92.00 609 SER A O 1
ATOM 4778 N N . PHE A 1 610 ? 24.631 12.449 -44.601 1.00 93.31 610 PHE A N 1
ATOM 4779 C CA . PHE A 1 610 ? 23.382 12.342 -43.837 1.00 93.31 610 PHE A CA 1
ATOM 4780 C C . PHE A 1 610 ? 23.492 13.016 -42.459 1.00 93.31 610 PHE A C 1
ATOM 4782 O O . PHE A 1 610 ? 23.401 12.381 -41.407 1.00 93.31 610 PHE A O 1
ATOM 4789 N N . THR A 1 611 ? 23.714 14.330 -42.470 1.00 86.50 611 THR A N 1
ATOM 4790 C CA . THR A 1 611 ? 24.034 15.125 -41.273 1.00 86.50 611 THR A CA 1
ATOM 4791 C C . THR A 1 611 ? 22.941 15.122 -40.198 1.00 86.50 611 THR A C 1
ATOM 4793 O O . THR A 1 611 ? 23.272 15.068 -39.019 1.00 86.50 611 THR A O 1
ATOM 4796 N N . ASP A 1 612 ? 21.660 15.118 -40.582 1.00 87.69 612 ASP A N 1
ATOM 4797 C CA . ASP A 1 612 ? 20.504 15.040 -39.667 1.00 87.69 612 ASP A CA 1
ATOM 4798 C C . ASP A 1 612 ? 19.829 13.651 -39.691 1.00 87.69 612 ASP A C 1
ATOM 4800 O O . ASP A 1 612 ? 18.605 13.505 -39.784 1.00 87.69 612 ASP A O 1
ATOM 4804 N N . SER A 1 613 ? 20.645 12.592 -39.680 1.00 92.81 613 SER A N 1
ATOM 4805 C CA . SER A 1 613 ? 20.146 11.220 -39.828 1.00 92.81 613 SER A CA 1
ATOM 4806 C C . SER A 1 613 ? 19.191 10.795 -38.709 1.00 92.81 613 SER A C 1
ATOM 4808 O O . SER A 1 613 ? 18.147 10.217 -39.008 1.00 92.81 613 SER A O 1
ATOM 4810 N N . GLN A 1 614 ? 19.487 11.121 -37.444 1.00 90.94 614 GLN A N 1
ATOM 4811 C CA . GLN A 1 614 ? 18.701 10.646 -36.297 1.00 90.94 614 GLN A CA 1
ATOM 4812 C C . GLN A 1 614 ? 17.256 11.180 -36.317 1.00 90.94 614 GLN A C 1
ATOM 4814 O O . GLN A 1 614 ? 16.313 10.395 -36.203 1.00 90.94 614 GLN A O 1
ATOM 4819 N N . ASN A 1 615 ? 17.049 12.487 -36.540 1.00 91.31 615 ASN A N 1
ATOM 4820 C CA . ASN A 1 615 ? 15.700 13.065 -36.621 1.00 91.31 615 ASN A CA 1
ATOM 4821 C C . ASN A 1 615 ? 14.961 12.599 -37.883 1.00 91.31 615 ASN A C 1
ATOM 4823 O O . ASN A 1 615 ? 13.808 12.166 -37.800 1.00 91.31 615 ASN A O 1
ATOM 4827 N N . THR A 1 616 ? 15.647 12.593 -39.034 1.00 92.69 616 THR A N 1
ATOM 4828 C CA . THR A 1 616 ? 15.094 12.090 -40.303 1.00 92.69 616 THR A CA 1
ATOM 4829 C C . THR A 1 616 ? 14.554 10.665 -40.156 1.00 92.69 616 THR A C 1
ATOM 4831 O O . THR A 1 616 ? 13.436 10.372 -40.597 1.00 92.69 616 THR A O 1
ATOM 4834 N N . VAL A 1 617 ? 15.338 9.784 -39.524 1.00 94.50 617 VAL A N 1
ATOM 4835 C CA . VAL A 1 617 ? 14.986 8.387 -39.246 1.00 94.50 617 VAL A CA 1
ATOM 4836 C C . VAL A 1 617 ? 13.842 8.284 -38.256 1.00 94.50 617 VAL A C 1
ATOM 4838 O O . VAL A 1 617 ? 12.904 7.540 -38.527 1.00 94.50 617 VAL A O 1
ATOM 4841 N N . LYS A 1 618 ? 13.893 9.018 -37.140 1.00 93.06 618 LYS A N 1
ATOM 4842 C CA . LYS A 1 618 ? 12.863 8.997 -36.095 1.00 93.06 618 LYS A CA 1
ATOM 4843 C C . LYS A 1 618 ? 11.477 9.271 -36.671 1.00 93.06 618 LYS A C 1
ATOM 4845 O O . LYS A 1 618 ? 10.568 8.464 -36.480 1.00 93.06 618 LYS A O 1
ATOM 4850 N N . ASP A 1 619 ? 11.335 10.343 -37.445 1.00 92.81 619 ASP A N 1
ATOM 4851 C CA . ASP A 1 619 ? 10.049 10.729 -38.030 1.00 92.81 619 ASP A CA 1
ATOM 4852 C C . ASP A 1 619 ? 9.577 9.771 -39.136 1.00 92.81 619 ASP A C 1
ATOM 4854 O O . ASP A 1 619 ? 8.391 9.432 -39.199 1.00 92.81 619 ASP A O 1
ATOM 4858 N N . LEU A 1 620 ? 10.487 9.249 -39.969 1.00 94.88 620 LEU A N 1
ATOM 4859 C CA . LEU A 1 620 ? 10.134 8.222 -40.956 1.00 94.88 620 LEU A CA 1
ATOM 4860 C C . LEU A 1 620 ? 9.703 6.912 -40.279 1.00 94.88 620 LEU A C 1
ATOM 4862 O O . LEU A 1 620 ? 8.697 6.313 -40.661 1.00 94.88 620 LEU A O 1
ATOM 4866 N N . ALA A 1 621 ? 10.448 6.459 -39.273 1.00 93.56 621 ALA A N 1
ATOM 4867 C CA . ALA A 1 621 ? 10.195 5.215 -38.561 1.00 93.56 621 ALA A CA 1
ATOM 4868 C C . ALA A 1 621 ? 8.896 5.272 -37.750 1.00 93.56 621 ALA A C 1
ATOM 4870 O O . ALA A 1 621 ? 8.119 4.317 -37.803 1.00 93.56 621 ALA A O 1
ATOM 4871 N N . LEU A 1 622 ? 8.609 6.392 -37.073 1.00 91.44 622 LEU A N 1
ATOM 4872 C CA . LEU A 1 622 ? 7.311 6.642 -36.440 1.00 91.44 622 LEU A CA 1
ATOM 4873 C C . LEU A 1 622 ? 6.181 6.519 -37.467 1.00 91.44 622 LEU A C 1
ATOM 4875 O O . LEU A 1 622 ? 5.282 5.696 -37.294 1.00 91.44 622 LEU A O 1
ATOM 4879 N N . ALA A 1 623 ? 6.263 7.230 -38.590 1.00 93.44 623 ALA A N 1
ATOM 4880 C CA . ALA A 1 623 ? 5.209 7.189 -39.598 1.00 93.44 623 ALA A CA 1
ATOM 4881 C C . ALA A 1 623 ? 5.020 5.784 -40.208 1.00 93.44 623 ALA A C 1
ATOM 4883 O O . ALA A 1 623 ? 3.895 5.362 -40.483 1.00 93.44 623 ALA A O 1
ATOM 4884 N N . VAL A 1 624 ? 6.096 5.007 -40.363 1.00 93.88 624 VAL A N 1
ATOM 4885 C CA . VAL A 1 624 ? 6.045 3.616 -40.848 1.00 93.88 624 VAL A CA 1
ATOM 4886 C C . VAL A 1 624 ? 5.531 2.632 -39.785 1.00 93.88 624 VAL A C 1
ATOM 4888 O O . VAL A 1 624 ? 4.816 1.682 -40.132 1.00 93.88 624 VAL A O 1
ATOM 4891 N N . ARG A 1 625 ? 5.785 2.867 -38.489 1.00 91.12 625 ARG A N 1
ATOM 4892 C CA . ARG A 1 625 ? 5.087 2.169 -37.392 1.00 91.12 625 ARG A CA 1
ATOM 4893 C C . ARG A 1 625 ? 3.584 2.474 -37.448 1.00 91.12 625 ARG A C 1
ATOM 4895 O O . ARG A 1 625 ? 2.788 1.538 -37.427 1.00 91.12 625 ARG A O 1
ATOM 4902 N N . GLY A 1 626 ? 3.191 3.727 -37.675 1.00 91.31 626 GLY A N 1
ATOM 4903 C CA . GLY A 1 626 ? 1.792 4.129 -37.854 1.00 91.31 626 GLY A CA 1
ATOM 4904 C C . GLY A 1 626 ? 1.107 3.436 -39.037 1.00 91.31 626 GLY A C 1
ATOM 4905 O O . GLY A 1 626 ? 0.062 2.806 -38.867 1.00 91.31 626 GLY A O 1
ATOM 4906 N N . LEU A 1 627 ? 1.733 3.438 -40.222 1.00 92.38 627 LEU A N 1
ATOM 4907 C CA . LEU A 1 627 ? 1.249 2.677 -41.386 1.00 92.38 627 L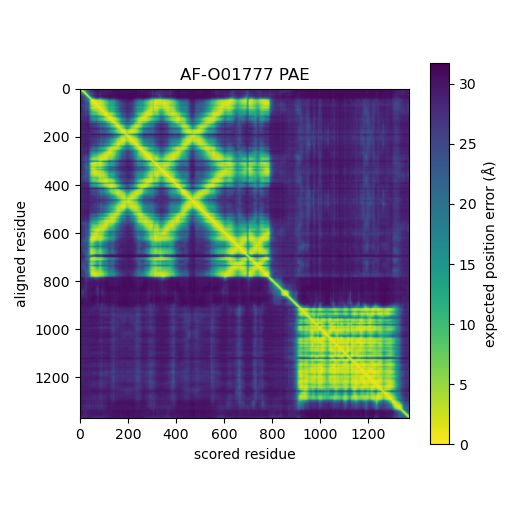EU A CA 1
ATOM 4908 C C . LEU A 1 627 ? 1.163 1.166 -41.098 1.00 92.38 627 LEU A C 1
ATOM 4910 O O . LEU A 1 627 ? 0.284 0.482 -41.627 1.00 92.38 627 LEU A O 1
ATOM 4914 N N . THR A 1 628 ? 2.031 0.638 -40.229 1.00 91.62 628 THR A N 1
ATOM 4915 C CA . THR A 1 628 ? 1.968 -0.760 -39.781 1.00 91.62 628 THR A CA 1
ATOM 4916 C C . THR A 1 628 ? 0.741 -1.031 -38.915 1.00 91.62 628 THR A C 1
ATOM 4918 O O . THR A 1 628 ? 0.074 -2.038 -39.147 1.00 91.62 628 THR A O 1
ATOM 4921 N N . GLN A 1 629 ? 0.400 -0.154 -37.967 1.00 90.44 629 GLN A N 1
ATOM 4922 C CA . GLN A 1 629 ? -0.814 -0.305 -37.154 1.00 90.44 629 GLN A CA 1
ATOM 4923 C C . GLN A 1 629 ? -2.084 -0.162 -38.014 1.00 90.44 629 GLN A C 1
ATOM 4925 O O . GLN A 1 629 ? -3.005 -0.963 -37.867 1.00 90.44 629 GLN A O 1
ATOM 4930 N N . ILE A 1 630 ? -2.106 0.763 -38.987 1.00 90.25 630 ILE A N 1
ATOM 4931 C CA . ILE A 1 630 ? -3.197 0.884 -39.975 1.00 90.25 630 ILE A CA 1
ATOM 4932 C C . ILE A 1 630 ? -3.368 -0.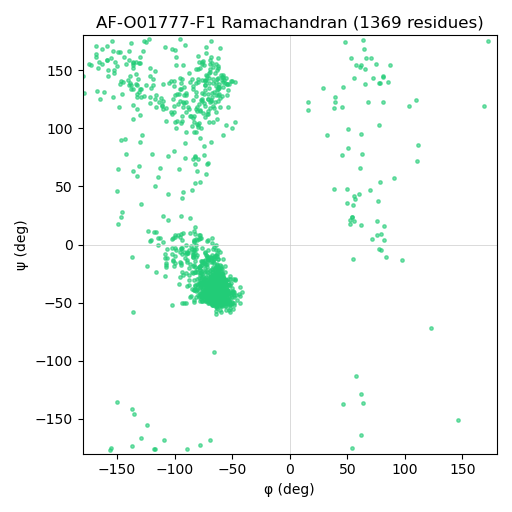426 -40.762 1.00 90.25 630 ILE A C 1
ATOM 4934 O O . ILE A 1 630 ? -4.480 -0.943 -40.880 1.00 90.25 630 ILE A O 1
ATOM 4938 N N . ASN A 1 631 ? -2.273 -1.012 -41.257 1.00 90.69 631 ASN A N 1
ATOM 4939 C CA . ASN A 1 631 ? -2.321 -2.281 -41.983 1.00 90.69 631 ASN A CA 1
ATOM 4940 C C . ASN A 1 631 ? -2.761 -3.457 -41.090 1.00 90.69 631 ASN A C 1
ATOM 4942 O O . ASN A 1 631 ? -3.567 -4.278 -41.526 1.00 90.69 631 ASN A O 1
ATOM 4946 N N . LYS A 1 632 ? -2.289 -3.536 -39.837 1.00 89.50 632 LYS A N 1
ATOM 4947 C CA . LYS A 1 632 ? -2.775 -4.538 -38.872 1.00 89.50 632 LYS A CA 1
ATOM 4948 C C . LYS A 1 632 ? -4.281 -4.378 -38.617 1.00 89.50 632 LYS A C 1
ATOM 4950 O O . LYS A 1 632 ? -5.000 -5.371 -38.652 1.00 89.50 632 LYS A O 1
ATOM 4955 N N . LEU A 1 633 ? -4.778 -3.150 -38.431 1.00 90.12 633 LEU A N 1
ATOM 4956 C CA . LEU A 1 633 ? -6.208 -2.868 -38.247 1.00 90.12 633 LEU A CA 1
ATOM 4957 C C . LEU A 1 633 ? -7.040 -3.304 -39.465 1.00 90.12 633 LEU A C 1
ATOM 4959 O O . LEU A 1 633 ? -8.114 -3.884 -39.306 1.00 90.12 633 LEU A O 1
ATOM 4963 N N . MET A 1 634 ? -6.531 -3.088 -40.684 1.00 87.25 634 MET A N 1
ATOM 4964 C CA . MET A 1 634 ? -7.150 -3.612 -41.908 1.00 87.25 634 MET A CA 1
ATOM 4965 C C . MET A 1 634 ? -7.202 -5.146 -41.925 1.00 87.25 634 MET A C 1
ATOM 4967 O O . MET A 1 634 ? -8.218 -5.704 -42.337 1.00 87.25 634 MET A O 1
ATOM 4971 N N . GLN A 1 635 ? -6.143 -5.819 -41.464 1.00 87.38 635 GLN A N 1
ATOM 4972 C CA . GLN A 1 635 ? -6.064 -7.282 -41.399 1.00 87.38 635 GLN A CA 1
ATOM 4973 C C . GLN A 1 635 ? -7.006 -7.875 -40.338 1.00 87.38 635 GLN A C 1
ATOM 4975 O O . GLN A 1 635 ? -7.709 -8.839 -40.634 1.00 87.38 635 GLN A O 1
ATOM 4980 N N . ILE A 1 636 ? -7.090 -7.285 -39.137 1.00 88.12 636 ILE A N 1
ATOM 4981 C CA . ILE A 1 636 ? -7.944 -7.812 -38.055 1.00 88.12 636 ILE A CA 1
ATOM 4982 C C . ILE A 1 636 ? -9.421 -7.391 -38.142 1.00 88.12 636 ILE A C 1
ATOM 4984 O O . ILE A 1 636 ? -10.236 -7.854 -37.343 1.00 88.12 636 ILE A O 1
ATOM 4988 N N . ARG A 1 637 ? -9.789 -6.539 -39.115 1.00 87.62 637 ARG A N 1
ATOM 4989 C CA . ARG A 1 637 ? -11.122 -5.915 -39.263 1.00 87.62 637 ARG A CA 1
ATOM 4990 C C . ARG A 1 637 ? -12.306 -6.885 -39.134 1.00 87.62 637 ARG A C 1
ATOM 4992 O O . ARG A 1 637 ? -13.369 -6.443 -38.692 1.00 87.62 637 ARG A O 1
ATOM 4999 N N . GLY A 1 638 ? -12.116 -8.152 -39.519 1.00 85.00 638 GLY A N 1
ATOM 5000 C CA . GLY A 1 638 ? -13.110 -9.227 -39.424 1.00 85.00 638 GLY A CA 1
ATOM 5001 C C . GLY A 1 638 ? -13.400 -9.698 -37.994 1.00 85.00 638 GLY A C 1
ATOM 5002 O O . GLY A 1 638 ? -14.555 -9.725 -37.600 1.00 85.00 638 GLY A O 1
ATOM 5003 N N . SER A 1 639 ? -12.399 -9.983 -37.150 1.00 87.50 639 SER A N 1
ATOM 5004 C CA . SER A 1 639 ? -12.695 -10.350 -35.746 1.00 87.50 639 SER A CA 1
ATOM 5005 C C . SER A 1 639 ? -13.236 -9.165 -34.947 1.00 87.50 639 SER A C 1
ATOM 5007 O O . SER A 1 639 ? -13.983 -9.348 -33.994 1.00 87.50 639 SER A O 1
ATOM 5009 N N . LEU A 1 640 ? -12.957 -7.938 -35.397 1.00 91.69 640 LEU A N 1
ATOM 5010 C CA . LEU A 1 640 ? -13.622 -6.737 -34.898 1.00 91.69 640 LEU A CA 1
ATOM 5011 C C . LEU A 1 640 ? -15.090 -6.613 -35.361 1.00 91.69 640 LEU A C 1
ATOM 5013 O O . LEU A 1 640 ? -15.702 -5.582 -35.107 1.00 91.69 640 LEU A O 1
ATOM 5017 N N . ASP A 1 641 ? -15.683 -7.567 -36.095 1.00 89.69 641 ASP A N 1
ATOM 5018 C CA . ASP A 1 641 ? -17.130 -7.569 -36.403 1.00 89.69 641 ASP A CA 1
ATOM 5019 C C . ASP A 1 641 ? -17.983 -7.771 -35.138 1.00 89.69 641 ASP A C 1
ATOM 5021 O O . ASP A 1 641 ? -19.038 -7.151 -35.027 1.00 89.69 641 ASP A O 1
ATOM 5025 N N . ALA A 1 642 ? -17.489 -8.503 -34.130 1.00 91.19 642 ALA A N 1
ATOM 5026 C CA . ALA A 1 642 ? -18.166 -8.634 -32.833 1.00 91.19 642 ALA A CA 1
ATOM 5027 C C . ALA A 1 642 ? -18.322 -7.286 -32.092 1.00 91.19 642 ALA A C 1
ATOM 5029 O O . ALA A 1 642 ? -19.294 -7.087 -31.371 1.00 91.19 642 ALA A O 1
ATOM 5030 N N . LEU A 1 643 ? -17.415 -6.328 -32.326 1.00 93.00 643 LEU A N 1
ATOM 5031 C CA . LEU A 1 643 ? -17.482 -4.968 -31.769 1.00 93.00 643 LEU A CA 1
ATOM 5032 C C . LEU A 1 643 ? -18.323 -3.992 -32.617 1.00 93.00 643 LEU A C 1
ATOM 5034 O O . LEU A 1 643 ? -18.304 -2.789 -32.370 1.00 93.00 643 LEU A O 1
ATOM 5038 N N . LYS A 1 644 ? -19.052 -4.486 -33.628 1.00 88.69 644 LYS A N 1
ATOM 5039 C CA . LYS A 1 644 ? -19.976 -3.691 -34.463 1.00 88.69 644 LYS A CA 1
ATOM 5040 C C . LYS A 1 644 ? -21.452 -3.973 -34.164 1.00 88.69 644 LYS A C 1
ATOM 5042 O O . LYS A 1 644 ? -22.311 -3.345 -34.779 1.00 88.69 644 LYS A O 1
ATOM 5047 N N . GLY A 1 645 ? -21.727 -4.929 -33.278 1.00 81.94 645 GLY A N 1
ATOM 5048 C CA . GLY A 1 645 ? -23.073 -5.373 -32.939 1.00 81.94 645 GLY A CA 1
ATOM 5049 C C . GLY A 1 645 ? -23.828 -4.440 -31.995 1.00 81.94 645 GLY A C 1
ATOM 5050 O O . GLY A 1 645 ? -23.388 -3.337 -31.653 1.00 81.94 645 GLY A O 1
ATOM 5051 N N . ASP A 1 646 ? -24.984 -4.937 -31.571 1.00 85.75 646 ASP A N 1
ATOM 5052 C CA . ASP A 1 646 ? -25.685 -4.445 -30.395 1.00 85.75 646 ASP A CA 1
ATOM 5053 C C . ASP A 1 646 ? -25.033 -5.034 -29.130 1.00 85.75 646 ASP A C 1
ATOM 5055 O O . ASP A 1 646 ? -24.605 -6.191 -29.126 1.00 85.75 646 ASP A O 1
ATOM 5059 N N . PHE A 1 647 ? -24.949 -4.235 -28.068 1.00 93.25 647 PHE A N 1
ATOM 5060 C CA . PHE A 1 647 ? -24.414 -4.642 -26.771 1.00 93.25 647 PHE A CA 1
ATOM 5061 C C . PHE A 1 647 ? -25.484 -4.744 -25.681 1.00 93.25 647 PHE A C 1
ATOM 5063 O O . PHE A 1 647 ? -25.135 -5.080 -24.552 1.00 93.25 647 PHE A O 1
ATOM 5070 N N . THR A 1 648 ? -26.770 -4.521 -25.977 1.00 89.44 648 THR A N 1
ATOM 5071 C CA . THR A 1 648 ? -27.840 -4.634 -24.973 1.00 89.44 648 THR A CA 1
ATOM 5072 C C . THR A 1 648 ? -27.822 -5.986 -24.252 1.00 89.44 648 THR A C 1
ATOM 5074 O O . THR A 1 648 ? -27.859 -6.004 -23.027 1.00 89.44 648 THR A O 1
ATOM 5077 N N . GLU A 1 649 ? -27.631 -7.114 -24.950 1.00 90.38 649 GLU A N 1
ATOM 5078 C CA . GLU A 1 649 ? -27.576 -8.436 -24.297 1.00 90.38 649 GLU A CA 1
ATOM 5079 C C . GLU A 1 649 ? -26.385 -8.590 -23.326 1.00 90.38 649 GLU A C 1
ATOM 5081 O O . GLU A 1 649 ? -26.525 -9.203 -22.265 1.00 90.38 649 GLU A O 1
ATOM 5086 N N . ILE A 1 650 ? -25.212 -8.029 -23.653 1.00 91.44 650 ILE A N 1
ATOM 5087 C CA . ILE A 1 650 ? -24.049 -8.083 -22.753 1.00 91.44 650 ILE A CA 1
ATOM 5088 C C . ILE A 1 650 ? -24.166 -7.064 -21.610 1.00 91.44 650 ILE A C 1
ATOM 5090 O O . ILE A 1 650 ? -23.752 -7.357 -20.494 1.00 91.44 650 ILE A O 1
ATOM 5094 N N . GLN A 1 651 ? -24.791 -5.910 -21.845 1.00 91.50 651 GLN A N 1
ATOM 5095 C CA . GLN A 1 651 ? -25.060 -4.891 -20.825 1.00 91.50 651 GLN A CA 1
ATOM 5096 C C . GLN A 1 651 ? -26.136 -5.356 -19.829 1.00 91.50 651 GLN A C 1
ATOM 5098 O O . GLN A 1 651 ? -25.999 -5.132 -18.628 1.00 91.50 651 GLN A O 1
ATOM 5103 N N . GLU A 1 652 ? -27.150 -6.090 -20.292 1.00 88.44 652 GLU A N 1
ATOM 5104 C CA . GLU A 1 652 ? -28.100 -6.801 -19.431 1.00 88.44 652 GLU A CA 1
ATOM 5105 C C . GLU A 1 652 ? -27.452 -7.942 -18.643 1.00 88.44 652 GLU A C 1
ATOM 5107 O O . GLU A 1 652 ? -27.785 -8.139 -17.477 1.00 88.44 652 GLU A O 1
ATOM 5112 N N . ALA A 1 653 ? -26.544 -8.711 -19.254 1.00 88.25 653 ALA A N 1
ATOM 5113 C CA . ALA A 1 653 ? -25.822 -9.764 -18.545 1.00 88.25 653 ALA A CA 1
ATOM 5114 C C . ALA A 1 653 ? -24.876 -9.181 -17.480 1.00 88.25 653 ALA A C 1
ATOM 5116 O O . ALA A 1 653 ? -24.817 -9.704 -16.372 1.00 88.25 653 ALA A O 1
ATOM 5117 N N . ALA A 1 654 ? -24.193 -8.073 -17.786 1.00 86.75 654 ALA A N 1
ATOM 5118 C CA . ALA A 1 654 ? -23.347 -7.342 -16.846 1.00 86.75 654 ALA A CA 1
ATOM 5119 C C . ALA A 1 654 ? -24.143 -6.856 -15.632 1.00 86.75 654 ALA A C 1
ATOM 5121 O O . ALA A 1 654 ? -23.769 -7.164 -14.504 1.00 86.75 654 ALA A O 1
ATOM 5122 N N . ALA A 1 655 ? -25.270 -6.171 -15.862 1.00 84.62 655 ALA A N 1
ATOM 5123 C CA . ALA A 1 655 ? -26.122 -5.629 -14.802 1.00 84.62 655 ALA A CA 1
ATOM 5124 C C . ALA A 1 655 ? -26.682 -6.695 -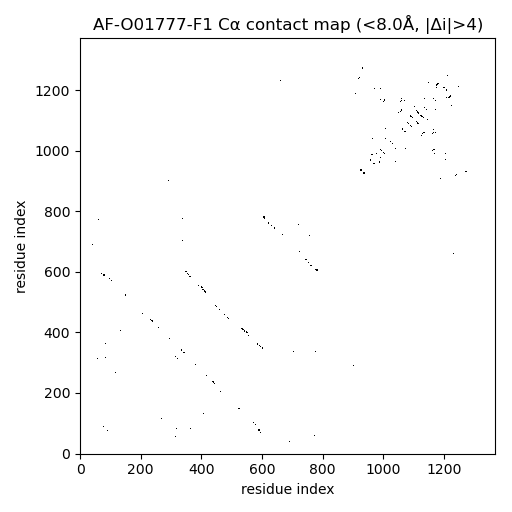13.837 1.00 84.62 655 ALA A C 1
ATOM 5126 O O . ALA A 1 655 ? -27.013 -6.370 -12.702 1.00 84.62 655 ALA A O 1
ATOM 5127 N N . LYS A 1 656 ? -26.765 -7.961 -14.274 1.00 81.75 656 LYS A N 1
ATOM 5128 C CA . LYS A 1 656 ? -27.259 -9.097 -13.475 1.00 81.75 656 LYS A CA 1
ATOM 5129 C C . LYS A 1 656 ? -26.154 -9.886 -12.760 1.00 81.75 656 LYS A C 1
ATOM 5131 O O . LYS A 1 656 ? -26.478 -10.687 -11.891 1.00 81.75 656 LYS A O 1
ATOM 5136 N N . ALA A 1 657 ? -24.882 -9.734 -13.143 1.00 78.31 657 ALA A N 1
ATOM 5137 C CA . ALA A 1 657 ? -23.828 -10.683 -12.757 1.00 78.31 657 ALA A CA 1
ATOM 5138 C C . ALA A 1 657 ? -22.487 -10.070 -12.315 1.00 78.31 657 ALA A C 1
ATOM 5140 O O . ALA A 1 657 ? -21.640 -10.813 -11.822 1.00 78.31 657 ALA A O 1
ATOM 5141 N N . LEU A 1 658 ? -22.257 -8.763 -12.493 1.00 80.12 658 LEU A N 1
ATOM 5142 C CA . LEU A 1 658 ? -20.967 -8.115 -12.222 1.00 80.12 658 LEU A CA 1
ATOM 5143 C C . LEU A 1 658 ? -21.089 -6.853 -11.358 1.00 80.12 658 LEU A C 1
ATOM 5145 O O . LEU A 1 658 ? -22.149 -6.240 -11.267 1.00 80.12 658 LEU A O 1
ATOM 5149 N N . SER A 1 659 ? -19.967 -6.443 -10.753 1.00 78.69 659 SER A N 1
ATOM 5150 C CA . SER A 1 659 ? -19.870 -5.187 -9.999 1.00 78.69 659 SER A CA 1
ATOM 5151 C C . SER A 1 659 ? -20.081 -3.953 -10.885 1.00 78.69 659 SER A C 1
ATOM 5153 O O . SER A 1 659 ? -19.822 -3.976 -12.092 1.00 78.69 659 SER A O 1
ATOM 5155 N N . SER A 1 660 ? -20.505 -2.850 -10.262 1.00 77.75 660 SER A N 1
ATOM 5156 C CA . SER A 1 660 ? -20.794 -1.559 -10.907 1.00 77.75 660 SER A CA 1
ATOM 5157 C C . SER A 1 660 ? -19.662 -1.054 -11.810 1.00 77.75 660 SER A C 1
ATOM 5159 O O . SER A 1 660 ? -19.924 -0.604 -12.922 1.00 77.75 660 SER A O 1
ATOM 5161 N N . GLU A 1 661 ? -18.412 -1.202 -11.376 1.00 78.38 661 GLU A N 1
ATOM 5162 C CA . GLU A 1 661 ? -17.206 -0.851 -12.136 1.00 78.38 661 GLU A CA 1
ATOM 5163 C C . GLU A 1 661 ? -17.078 -1.654 -13.447 1.00 78.38 661 GLU A C 1
ATOM 5165 O O . GLU A 1 661 ? -16.895 -1.086 -14.525 1.00 78.38 661 GLU A O 1
ATOM 5170 N N . ASN A 1 662 ? -17.261 -2.978 -13.397 1.00 84.12 662 ASN A N 1
ATOM 5171 C CA . ASN A 1 662 ? -17.229 -3.819 -14.598 1.00 84.12 662 ASN A CA 1
ATOM 5172 C C . ASN A 1 662 ? -18.428 -3.530 -15.523 1.00 84.12 662 ASN A C 1
ATOM 5174 O O . ASN A 1 662 ? -18.291 -3.546 -16.749 1.00 84.12 662 ASN A O 1
ATOM 5178 N N . VAL A 1 663 ? -19.597 -3.214 -14.954 1.00 87.69 663 VAL A N 1
ATOM 5179 C CA . VAL A 1 663 ? -20.766 -2.735 -15.710 1.00 87.69 663 VAL A CA 1
ATOM 5180 C C . VAL A 1 663 ? -20.456 -1.401 -16.404 1.00 87.69 663 VAL A C 1
ATOM 5182 O O . VAL A 1 663 ? -20.827 -1.222 -17.564 1.00 87.69 663 VAL A O 1
ATOM 5185 N N . ALA A 1 664 ? -19.731 -0.485 -15.754 1.00 87.94 664 ALA A N 1
ATOM 5186 C CA . ALA A 1 664 ? -19.314 0.784 -16.345 1.00 87.94 664 ALA A CA 1
ATOM 5187 C C . ALA A 1 664 ? -18.383 0.581 -17.555 1.00 87.94 664 ALA A C 1
ATOM 5189 O O . ALA A 1 664 ? -18.614 1.196 -18.598 1.00 87.94 664 ALA A O 1
ATOM 5190 N N . GLU A 1 665 ? -17.402 -0.326 -17.485 1.00 90.25 665 GLU A N 1
ATOM 5191 C CA . GLU A 1 665 ? -16.562 -0.667 -18.647 1.00 90.25 665 GLU A CA 1
ATOM 5192 C C . GLU A 1 665 ? -17.362 -1.316 -19.790 1.00 90.25 665 GLU A C 1
ATOM 5194 O O . GLU A 1 665 ? -17.198 -0.947 -20.955 1.00 90.25 665 GLU A O 1
ATOM 5199 N N . ILE A 1 666 ? -18.298 -2.223 -19.486 1.00 91.25 666 ILE A N 1
ATOM 5200 C CA . ILE A 1 666 ? -19.163 -2.852 -20.503 1.00 91.25 666 ILE A CA 1
ATOM 5201 C C . ILE A 1 666 ? -20.129 -1.833 -21.143 1.00 91.25 666 ILE A C 1
ATOM 5203 O O . ILE A 1 666 ? -20.454 -1.932 -22.332 1.00 91.25 666 ILE A O 1
ATOM 5207 N N . ASN A 1 667 ? -20.541 -0.792 -20.418 1.00 92.19 667 ASN A N 1
ATOM 5208 C CA . ASN A 1 667 ? -21.327 0.309 -20.981 1.00 92.19 667 ASN A CA 1
ATOM 5209 C C . ASN A 1 667 ? -20.516 1.161 -21.980 1.00 92.19 667 ASN A C 1
ATOM 5211 O O . ASN A 1 667 ? -21.063 1.596 -23.001 1.00 92.19 667 ASN A O 1
ATOM 5215 N N . LYS A 1 668 ? -19.200 1.329 -21.768 1.00 93.75 668 LYS A N 1
ATOM 5216 C CA . LYS A 1 668 ? -18.308 2.046 -22.704 1.00 93.75 668 LYS A CA 1
ATOM 5217 C C . LYS A 1 668 ? -18.147 1.342 -24.061 1.00 93.75 668 LYS A C 1
ATOM 5219 O O . LYS A 1 668 ? -17.755 2.007 -25.022 1.00 93.75 668 LYS A O 1
ATOM 5224 N N . LEU A 1 669 ? -18.520 0.061 -24.197 1.00 93.69 669 LEU A N 1
ATOM 5225 C CA . LEU A 1 669 ? -18.492 -0.664 -25.481 1.00 93.69 669 LEU A CA 1
ATOM 5226 C C . LEU A 1 669 ? -19.282 0.055 -26.592 1.00 93.69 669 LEU A C 1
ATOM 5228 O O . LEU A 1 669 ? -18.843 0.064 -27.741 1.00 93.69 669 LEU A O 1
ATOM 5232 N N . ASN A 1 670 ? -20.399 0.721 -26.268 1.00 92.44 670 ASN A N 1
ATOM 5233 C CA . ASN A 1 670 ? -21.150 1.529 -27.242 1.00 92.44 670 ASN A CA 1
ATOM 5234 C C . ASN A 1 670 ? -20.288 2.669 -27.823 1.00 92.44 670 ASN A C 1
ATOM 5236 O O . ASN A 1 670 ? -20.232 2.848 -29.041 1.00 92.44 670 ASN A O 1
ATOM 5240 N N . GLY A 1 671 ? -19.557 3.389 -26.966 1.00 92.75 671 GLY A N 1
ATOM 5241 C CA . GLY A 1 671 ? -18.606 4.419 -27.389 1.00 92.75 671 GLY A CA 1
ATOM 5242 C C . GLY A 1 671 ? -17.434 3.838 -28.184 1.00 92.75 671 GLY A C 1
ATOM 5243 O O . GLY A 1 671 ? -17.053 4.404 -29.210 1.00 92.75 671 GLY A O 1
ATOM 5244 N N . LEU A 1 672 ? -16.922 2.674 -27.766 1.00 94.00 672 LEU A N 1
ATOM 5245 C CA . LEU A 1 672 ? -15.859 1.952 -28.467 1.00 94.00 672 LEU A CA 1
ATOM 5246 C C . LEU A 1 672 ? -16.276 1.585 -29.898 1.00 94.00 672 LEU A C 1
ATOM 5248 O O . LEU A 1 672 ? -15.520 1.856 -30.828 1.00 94.00 672 LEU A O 1
ATOM 5252 N N . ARG A 1 673 ? -17.481 1.032 -30.102 1.00 93.50 673 ARG A N 1
ATOM 5253 C CA . ARG A 1 673 ? -18.050 0.745 -31.434 1.00 93.50 673 ARG A CA 1
ATOM 5254 C C . ARG A 1 673 ? -18.102 1.994 -32.299 1.00 93.50 673 ARG A C 1
ATOM 5256 O O . ARG A 1 673 ? -17.669 1.963 -33.451 1.00 93.50 673 ARG A O 1
ATOM 5263 N N . ASP A 1 674 ? -18.636 3.086 -31.764 1.00 91.69 674 ASP A N 1
ATOM 5264 C CA . ASP A 1 674 ? -18.906 4.290 -32.551 1.00 91.69 674 ASP A CA 1
ATOM 5265 C C . ASP A 1 674 ? -17.617 5.059 -32.890 1.00 91.69 674 ASP A C 1
ATOM 5267 O O . ASP A 1 674 ? -17.510 5.644 -33.973 1.00 91.69 674 ASP A O 1
ATOM 5271 N N . ALA A 1 675 ? -16.597 4.989 -32.030 1.00 92.06 675 ALA A N 1
ATOM 5272 C CA . ALA A 1 675 ? -15.249 5.460 -32.329 1.00 92.06 675 ALA A CA 1
ATOM 5273 C C . ALA A 1 675 ? -14.515 4.530 -33.313 1.00 92.06 675 ALA A C 1
ATOM 5275 O O . ALA A 1 675 ? -14.034 4.997 -34.344 1.00 92.06 675 ALA A O 1
ATOM 5276 N N . LEU A 1 676 ? -14.515 3.213 -33.079 1.00 91.94 676 LEU A N 1
ATOM 5277 C CA . LEU A 1 676 ? -13.902 2.217 -33.966 1.00 91.94 676 LEU A CA 1
ATOM 5278 C C . LEU A 1 676 ? -14.499 2.265 -35.380 1.00 91.94 676 LEU A C 1
ATOM 5280 O O . LEU A 1 676 ? -13.773 2.121 -36.363 1.00 91.94 676 LEU A O 1
ATOM 5284 N N . LYS A 1 677 ? -15.805 2.527 -35.507 1.00 91.19 677 LYS A N 1
ATOM 5285 C CA . LYS A 1 677 ? -16.474 2.787 -36.788 1.00 91.19 677 LYS A CA 1
ATOM 5286 C C . LYS A 1 677 ? -15.871 4.004 -37.496 1.00 91.19 677 LYS A C 1
ATOM 5288 O O . LYS A 1 677 ? -15.474 3.875 -38.652 1.00 91.19 677 LYS A O 1
ATOM 5293 N N . LYS A 1 678 ? -15.726 5.145 -36.805 1.00 90.38 678 LYS A N 1
ATOM 5294 C CA . LYS A 1 678 ? -15.074 6.353 -37.352 1.00 90.38 678 LYS A CA 1
ATOM 5295 C C . LYS A 1 678 ? -13.634 6.065 -37.789 1.00 90.38 678 LYS A C 1
ATOM 5297 O O . LYS A 1 678 ? -13.264 6.439 -38.899 1.00 90.38 678 LYS A O 1
ATOM 5302 N N . THR A 1 679 ? -12.846 5.350 -36.982 1.00 91.06 679 THR A N 1
ATOM 5303 C CA . THR A 1 679 ? -11.467 4.967 -37.331 1.00 91.06 679 THR A CA 1
ATOM 5304 C C . THR A 1 679 ? -11.430 4.039 -38.555 1.00 91.06 679 THR A C 1
ATOM 5306 O O . THR A 1 679 ? -10.644 4.265 -39.472 1.00 91.06 679 THR A O 1
ATOM 5309 N N . LEU A 1 680 ? -12.309 3.031 -38.637 1.00 89.75 680 LEU A N 1
ATOM 5310 C CA . LEU A 1 680 ? -12.388 2.103 -39.776 1.00 89.75 680 LEU A CA 1
ATOM 5311 C C . LEU A 1 680 ? -12.874 2.769 -41.075 1.00 89.75 680 LEU A C 1
ATOM 5313 O O . LEU A 1 680 ? -12.407 2.399 -42.157 1.00 89.75 680 LEU A O 1
ATOM 5317 N N . ASP A 1 681 ? -13.785 3.740 -40.993 1.00 89.19 681 ASP A N 1
ATOM 5318 C CA . ASP A 1 681 ? -14.213 4.535 -42.148 1.00 89.19 681 ASP A CA 1
ATOM 5319 C C . ASP A 1 681 ? -13.147 5.574 -42.553 1.00 89.19 681 ASP A C 1
ATOM 5321 O O . ASP A 1 681 ? -12.929 5.781 -43.748 1.00 89.19 681 ASP A O 1
ATOM 5325 N N . GLY A 1 682 ? -12.386 6.123 -41.598 1.00 89.31 682 GLY A N 1
ATOM 5326 C CA . GLY A 1 682 ? -11.180 6.920 -41.854 1.00 89.31 682 GLY A CA 1
ATOM 5327 C C . GLY A 1 682 ? -10.103 6.128 -42.602 1.00 89.31 682 GLY A C 1
ATOM 5328 O O . GLY A 1 682 ? -9.645 6.555 -43.661 1.00 89.31 682 GLY A O 1
ATOM 5329 N N . VAL A 1 683 ? -9.787 4.912 -42.139 1.00 87.75 683 VAL A N 1
ATOM 5330 C CA . VAL A 1 683 ? -8.887 3.975 -42.837 1.00 87.75 683 VAL A CA 1
ATOM 5331 C C . VAL A 1 683 ? -9.412 3.636 -44.238 1.00 87.75 683 VAL A C 1
ATOM 5333 O O . VAL A 1 683 ? -8.637 3.610 -45.191 1.00 87.75 683 VAL A O 1
ATOM 5336 N N . LYS A 1 684 ? -10.724 3.422 -44.408 1.00 87.06 684 LYS A N 1
ATOM 5337 C CA . LYS A 1 684 ? -11.351 3.181 -45.722 1.00 87.06 684 LYS A CA 1
ATOM 5338 C C . LYS A 1 684 ? -11.207 4.389 -46.662 1.00 87.06 684 LYS A C 1
ATOM 5340 O O . LYS A 1 684 ? -10.945 4.196 -47.853 1.00 87.06 684 LYS A O 1
ATOM 5345 N N . ALA A 1 685 ? -11.356 5.612 -46.151 1.00 87.38 685 ALA A N 1
ATOM 5346 C CA . ALA A 1 685 ? -11.162 6.843 -46.915 1.00 87.38 685 ALA A CA 1
ATOM 5347 C C . ALA A 1 685 ? -9.690 7.023 -47.325 1.00 87.38 685 ALA A C 1
ATOM 5349 O O . ALA A 1 685 ? -9.411 7.180 -48.513 1.00 87.38 685 ALA A O 1
ATOM 5350 N N . PHE A 1 686 ? -8.758 6.882 -46.378 1.00 88.88 686 PHE A N 1
ATOM 5351 C CA . PHE A 1 686 ? -7.308 6.880 -46.605 1.00 88.88 686 PHE A CA 1
ATOM 5352 C C . PHE A 1 686 ? -6.897 5.888 -47.704 1.00 88.88 686 PHE A C 1
ATOM 5354 O O . PHE A 1 686 ? -6.309 6.276 -48.715 1.00 88.88 686 PHE A O 1
ATOM 5361 N N . VAL A 1 687 ? -7.296 4.622 -47.554 1.00 84.31 687 VAL A N 1
ATOM 5362 C CA . VAL A 1 687 ? -7.074 3.544 -48.530 1.00 84.31 687 VAL A CA 1
ATOM 5363 C C . VAL A 1 687 ? -7.586 3.925 -49.924 1.00 84.31 687 VAL A C 1
ATOM 5365 O O . VAL A 1 687 ? -6.915 3.690 -50.929 1.00 84.31 687 VAL A O 1
ATOM 5368 N N . THR A 1 688 ? -8.756 4.560 -50.002 1.00 84.06 688 THR A N 1
ATOM 5369 C CA . THR A 1 688 ? -9.344 5.013 -51.272 1.00 84.06 688 THR A CA 1
ATOM 5370 C C . THR A 1 688 ? -8.554 6.177 -51.886 1.00 84.06 688 THR A C 1
ATOM 5372 O O . THR A 1 688 ? -8.289 6.168 -53.090 1.00 84.06 688 THR A O 1
ATOM 5375 N N . ALA A 1 689 ? -8.107 7.138 -51.074 1.00 84.69 689 ALA A N 1
ATOM 5376 C CA . ALA A 1 689 ? -7.353 8.311 -51.517 1.00 84.69 689 ALA A CA 1
ATOM 5377 C C . ALA A 1 689 ? -5.937 7.979 -52.029 1.00 84.69 689 ALA A C 1
ATOM 5379 O O . ALA A 1 689 ? -5.446 8.646 -52.952 1.00 84.69 689 ALA A O 1
ATOM 5380 N N . ILE A 1 690 ? -5.291 6.942 -51.479 1.00 83.50 690 ILE A N 1
ATOM 5381 C CA . ILE A 1 690 ? -4.010 6.432 -51.997 1.00 83.50 690 ILE A CA 1
ATOM 5382 C C . ILE A 1 690 ? -4.205 5.566 -53.250 1.00 83.50 690 ILE A C 1
ATOM 5384 O O . ILE A 1 690 ? -3.434 5.705 -54.196 1.00 83.50 690 ILE A O 1
ATOM 5388 N N . GLY A 1 691 ? -5.275 4.763 -53.325 1.00 70.19 691 GLY A N 1
ATOM 5389 C CA . GLY A 1 691 ? -5.605 3.981 -54.524 1.00 70.19 691 GLY A CA 1
ATOM 5390 C C . GLY A 1 691 ? -5.889 4.860 -55.750 1.00 70.19 691 GLY A C 1
ATOM 5391 O O . GLY A 1 691 ? -5.384 4.599 -56.839 1.00 70.19 691 GLY A O 1
ATOM 5392 N N . GLY A 1 692 ? -6.612 5.971 -55.565 1.00 57.75 692 GLY A N 1
ATOM 5393 C CA . GLY A 1 692 ? -6.858 6.954 -56.629 1.00 57.75 692 GLY A CA 1
ATOM 5394 C C . GLY A 1 692 ? -5.609 7.706 -57.119 1.00 57.75 692 GLY A C 1
ATOM 5395 O O . GLY A 1 692 ? -5.668 8.389 -58.137 1.00 57.75 692 GLY A O 1
ATOM 5396 N N . ALA A 1 693 ? -4.464 7.596 -56.433 1.00 50.25 693 ALA A N 1
ATOM 5397 C CA . ALA A 1 693 ? -3.254 8.350 -56.767 1.00 50.25 693 ALA A CA 1
ATOM 5398 C C . ALA A 1 693 ? -2.475 7.807 -57.983 1.00 50.25 693 ALA A C 1
ATOM 5400 O O . ALA A 1 693 ? -1.602 8.508 -58.496 1.00 50.25 693 ALA A O 1
ATOM 5401 N N . GLN A 1 694 ? -2.768 6.586 -58.446 1.00 45.47 694 GLN A N 1
ATOM 5402 C CA . GLN A 1 694 ? -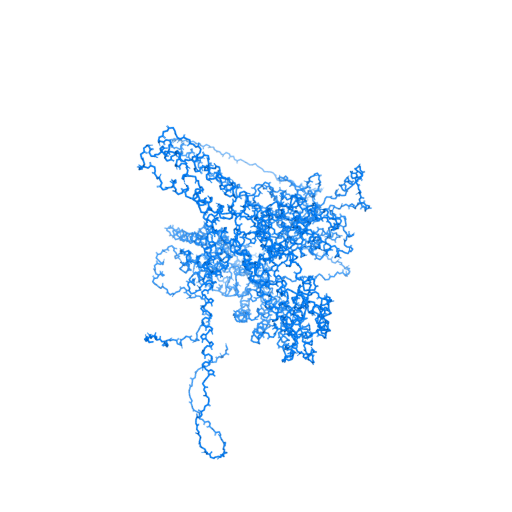2.050 5.943 -59.558 1.00 45.47 694 GLN A CA 1
ATOM 5403 C C . GLN A 1 694 ? -2.645 6.235 -60.954 1.00 45.47 694 GLN A C 1
ATOM 5405 O O . GLN A 1 694 ? -2.099 5.776 -61.952 1.00 45.47 694 GLN A O 1
ATOM 5410 N N . GLY A 1 695 ? -3.730 7.016 -61.053 1.00 37.19 695 GLY A N 1
ATOM 5411 C CA . GLY A 1 695 ? -4.405 7.298 -62.331 1.00 37.19 695 GLY A CA 1
ATOM 5412 C C . GLY A 1 695 ? -3.704 8.305 -63.259 1.00 37.19 695 GLY A C 1
ATOM 5413 O O . GLY A 1 695 ? -3.927 8.278 -64.469 1.00 37.19 695 GLY A O 1
ATOM 5414 N N . SER A 1 696 ? -2.850 9.189 -62.732 1.00 34.78 696 SER A N 1
ATOM 5415 C CA . SER A 1 696 ? -2.198 10.236 -63.535 1.00 34.78 696 SER A CA 1
ATOM 5416 C C . SER A 1 696 ? -0.864 9.775 -64.118 1.00 34.78 696 SER A C 1
ATOM 5418 O O . SER A 1 696 ? 0.064 9.457 -63.373 1.00 34.78 696 SER A O 1
ATOM 5420 N N . ARG A 1 697 ? -0.740 9.832 -65.454 1.00 34.22 697 ARG A N 1
ATOM 5421 C CA . ARG A 1 697 ? 0.518 9.656 -66.206 1.00 34.22 697 ARG A CA 1
ATOM 5422 C C . ARG A 1 697 ? 1.628 10.548 -65.626 1.00 34.22 697 ARG A C 1
ATOM 5424 O O . ARG A 1 697 ? 1.683 11.739 -65.932 1.00 34.22 697 ARG A O 1
ATOM 5431 N N . ARG A 1 698 ? 2.532 9.986 -64.819 1.00 40.59 698 ARG A N 1
ATOM 5432 C CA . ARG A 1 698 ? 3.750 10.690 -64.388 1.00 40.59 698 ARG A CA 1
ATOM 5433 C C . ARG A 1 698 ? 4.728 10.758 -65.568 1.00 40.59 698 ARG A C 1
ATOM 5435 O O . ARG A 1 698 ? 4.933 9.756 -66.252 1.00 40.59 698 ARG A O 1
ATOM 5442 N N . LYS A 1 699 ? 5.301 11.943 -65.819 1.00 38.38 699 LYS A N 1
ATOM 5443 C CA . LYS A 1 699 ? 6.436 12.104 -66.747 1.00 38.38 699 LYS A CA 1
ATOM 5444 C C . LYS A 1 699 ? 7.643 11.310 -66.230 1.00 38.38 699 LYS A C 1
ATOM 5446 O O . LYS A 1 699 ? 7.672 10.910 -65.068 1.00 38.38 699 LYS A O 1
ATOM 5451 N N . ARG A 1 700 ? 8.595 11.018 -67.116 1.00 37.34 700 ARG A N 1
ATOM 5452 C CA . ARG A 1 700 ? 9.583 9.935 -66.947 1.00 37.34 700 ARG A CA 1
ATOM 5453 C C . ARG A 1 700 ? 10.801 10.319 -66.095 1.00 37.34 700 ARG A C 1
ATOM 5455 O O . ARG A 1 700 ? 11.780 9.580 -66.068 1.00 37.34 700 ARG A O 1
ATOM 5462 N N . ASP A 1 701 ? 10.727 11.454 -65.414 1.00 40.84 701 ASP A N 1
ATOM 5463 C CA . ASP A 1 701 ? 11.875 12.178 -64.886 1.00 40.84 701 ASP A CA 1
ATOM 5464 C C . ASP A 1 701 ? 11.903 12.079 -63.346 1.00 40.84 701 ASP A C 1
ATOM 5466 O O . ASP A 1 701 ? 10.915 12.386 -62.679 1.00 40.84 701 ASP A O 1
ATOM 5470 N N . THR A 1 702 ? 13.025 11.575 -62.814 1.00 50.47 702 THR A N 1
ATOM 5471 C CA . THR A 1 702 ? 13.419 11.509 -61.384 1.00 50.47 702 THR A CA 1
ATOM 5472 C C . THR A 1 702 ? 12.358 11.042 -60.363 1.00 50.47 702 THR A C 1
ATOM 5474 O O . THR A 1 702 ? 11.841 11.802 -59.542 1.00 50.47 702 THR A O 1
ATOM 5477 N N . VAL A 1 703 ? 12.108 9.726 -60.312 1.00 68.06 703 VAL A N 1
ATOM 5478 C CA . VAL A 1 703 ? 11.218 9.085 -59.317 1.00 68.06 703 VAL A CA 1
ATOM 5479 C C . VAL A 1 703 ? 11.946 8.791 -57.991 1.00 68.06 703 VAL A C 1
ATOM 5481 O O . VAL A 1 703 ? 12.221 7.640 -57.670 1.00 68.06 703 VAL A O 1
ATOM 5484 N N . GLY A 1 704 ? 12.227 9.824 -57.193 1.00 82.94 704 GLY A N 1
ATOM 5485 C CA . GLY A 1 704 ? 12.773 9.666 -55.833 1.00 82.94 704 GLY A CA 1
ATOM 5486 C C . GLY A 1 704 ? 11.792 9.045 -54.820 1.00 82.94 704 GLY A C 1
ATOM 5487 O O . GLY A 1 704 ? 10.604 8.837 -55.105 1.00 82.94 704 GLY A O 1
ATOM 5488 N N . PHE A 1 705 ? 12.254 8.780 -53.599 1.00 90.38 705 PHE A N 1
ATOM 5489 C CA . PHE A 1 705 ? 11.445 8.357 -52.454 1.00 90.38 705 PHE A CA 1
ATOM 5490 C C . PHE A 1 705 ? 10.336 9.364 -52.122 1.00 90.38 705 PHE A C 1
ATOM 5492 O O . PHE A 1 705 ? 9.194 8.945 -51.896 1.00 90.38 705 PHE A O 1
ATOM 5499 N N . ALA A 1 706 ? 10.611 10.671 -52.201 1.00 89.06 706 ALA A N 1
ATOM 5500 C CA . ALA A 1 706 ? 9.647 11.752 -51.973 1.00 89.06 706 ALA A CA 1
ATOM 5501 C C . ALA A 1 706 ? 8.437 11.704 -52.925 1.00 89.06 706 ALA A C 1
ATOM 5503 O O . ALA A 1 706 ? 7.352 12.181 -52.583 1.00 89.06 706 ALA A O 1
ATOM 5504 N N . SER A 1 707 ? 8.551 11.034 -54.080 1.00 84.88 707 SER A N 1
ATOM 5505 C CA . SER A 1 707 ? 7.430 10.812 -55.009 1.00 84.88 707 SER A CA 1
ATOM 5506 C C . SER A 1 707 ? 6.275 9.977 -54.415 1.00 84.88 707 SER A C 1
ATOM 5508 O O . SER A 1 707 ? 5.182 9.928 -54.999 1.00 84.88 707 SER A O 1
ATOM 5510 N N . ASN A 1 708 ? 6.501 9.346 -53.255 1.00 86.50 708 ASN A N 1
ATOM 5511 C CA . ASN A 1 708 ? 5.519 8.585 -52.482 1.00 86.50 708 ASN A CA 1
ATOM 5512 C C . ASN A 1 708 ? 4.832 9.390 -51.362 1.00 86.50 708 ASN A C 1
ATOM 5514 O O . ASN A 1 708 ? 3.903 8.862 -50.749 1.00 86.50 708 ASN A O 1
ATOM 5518 N N . LYS A 1 709 ? 5.251 10.638 -51.082 1.00 89.19 709 LYS A N 1
ATOM 5519 C CA . LYS A 1 709 ? 4.857 11.405 -49.879 1.00 89.19 709 LYS A CA 1
ATOM 5520 C C . LYS A 1 709 ? 3.353 11.439 -49.584 1.00 89.19 709 LYS A C 1
ATOM 5522 O O . LYS A 1 709 ? 2.964 11.424 -48.418 1.00 89.19 709 LYS A O 1
ATOM 5527 N N . LYS A 1 710 ? 2.514 11.363 -50.627 1.00 87.06 710 LYS A N 1
ATOM 5528 C CA . LYS A 1 710 ? 1.051 11.304 -50.519 1.00 87.06 710 LYS A CA 1
ATOM 5529 C C . LYS A 1 710 ? 0.547 10.220 -49.553 1.00 87.06 710 LYS A C 1
ATOM 5531 O O . LYS A 1 710 ? -0.464 10.439 -48.898 1.00 87.06 710 LYS A O 1
ATOM 5536 N N . ILE A 1 711 ? 1.222 9.073 -49.410 1.00 90.62 711 ILE A N 1
ATOM 5537 C CA . ILE A 1 711 ? 0.772 8.041 -48.455 1.00 90.62 711 ILE A CA 1
ATOM 5538 C C . ILE A 1 711 ? 0.799 8.542 -47.001 1.00 90.62 711 ILE A C 1
ATOM 5540 O O . ILE A 1 711 ? -0.081 8.206 -46.219 1.00 90.62 711 ILE A O 1
ATOM 5544 N N . PHE A 1 712 ? 1.756 9.402 -46.658 1.00 92.31 712 PHE A N 1
ATOM 5545 C CA . PHE A 1 712 ? 1.871 10.007 -45.335 1.00 92.31 712 PHE A CA 1
ATOM 5546 C C . PHE A 1 712 ? 0.957 11.240 -45.208 1.00 92.31 712 PHE A C 1
ATOM 5548 O O . PHE A 1 712 ? 0.252 11.383 -44.211 1.00 92.31 712 PHE A O 1
ATOM 5555 N N . GLU A 1 713 ? 0.857 12.055 -46.265 1.00 90.31 713 GLU A N 1
ATOM 5556 C CA . GLU A 1 713 ? -0.064 13.205 -46.338 1.00 90.31 713 GLU A CA 1
ATOM 5557 C C . GLU A 1 713 ? -1.548 12.803 -46.234 1.00 90.31 713 GLU A C 1
ATOM 5559 O O . GLU A 1 713 ? -2.346 13.565 -45.697 1.00 90.31 713 GLU A O 1
ATOM 5564 N N . GLU A 1 714 ? -1.943 11.628 -46.740 1.00 89.69 714 GLU A N 1
ATOM 5565 C CA . GLU A 1 714 ? -3.302 11.082 -46.585 1.00 89.69 714 GLU A CA 1
ATOM 5566 C C . GLU A 1 714 ? -3.497 10.377 -45.231 1.00 89.69 714 GLU A C 1
ATOM 5568 O O . GLU A 1 714 ? -4.583 10.464 -44.657 1.00 89.69 714 GLU A O 1
ATOM 5573 N N . ALA A 1 715 ? -2.468 9.710 -44.689 1.00 90.44 715 ALA A N 1
ATOM 5574 C CA . ALA A 1 715 ? -2.544 9.076 -43.368 1.00 90.44 715 ALA A CA 1
ATOM 5575 C C . ALA A 1 715 ? -2.733 10.110 -42.243 1.00 90.44 715 ALA A C 1
ATOM 5577 O O . ALA A 1 715 ? -3.506 9.886 -41.317 1.00 90.44 715 ALA A O 1
ATOM 5578 N N . ALA A 1 716 ? -2.114 11.288 -42.374 1.00 89.44 716 ALA A N 1
ATOM 5579 C CA . ALA A 1 716 ? -2.222 12.399 -41.427 1.00 89.44 716 ALA A CA 1
ATOM 5580 C C . ALA A 1 716 ? -3.627 13.043 -41.314 1.00 89.44 716 ALA A C 1
ATOM 5582 O O . ALA A 1 716 ? -3.790 13.990 -40.542 1.00 89.44 716 ALA A O 1
ATOM 5583 N N . LYS A 1 717 ? -4.628 12.597 -42.093 1.00 85.38 717 LYS A N 1
ATOM 5584 C CA . LYS A 1 717 ? -5.952 13.248 -42.196 1.00 85.38 717 LYS A CA 1
ATOM 5585 C C . LYS A 1 717 ? -7.042 12.673 -41.294 1.00 85.38 717 LYS A C 1
ATOM 5587 O O . LYS A 1 717 ? -8.086 13.310 -41.169 1.00 85.38 717 LYS A O 1
ATOM 5592 N N . PHE A 1 718 ? -6.862 11.483 -40.718 1.00 79.38 718 PHE A N 1
ATOM 5593 C CA . PHE A 1 718 ? -7.917 10.810 -39.953 1.00 79.38 718 PHE A CA 1
ATOM 5594 C C . PHE A 1 718 ? -7.511 10.523 -38.505 1.00 79.38 718 PHE A C 1
ATOM 5596 O O . PHE A 1 718 ? -6.337 10.373 -38.181 1.00 79.38 718 PHE A O 1
ATOM 5603 N N . VAL A 1 719 ? -8.512 10.483 -37.624 1.00 73.38 719 VAL A N 1
ATOM 5604 C CA . VAL A 1 719 ? -8.318 10.314 -36.179 1.00 73.38 719 VAL A CA 1
ATOM 5605 C C . VAL A 1 719 ? -8.200 8.828 -35.832 1.00 73.38 719 VAL A C 1
ATOM 5607 O O . VAL A 1 719 ? -8.878 7.979 -36.418 1.00 73.38 719 VAL A O 1
ATOM 5610 N N . GLY A 1 720 ? -7.323 8.533 -34.874 1.00 82.38 720 GLY A N 1
ATOM 5611 C CA . GLY A 1 720 ? -7.150 7.209 -34.286 1.00 82.38 720 GLY A CA 1
ATOM 5612 C C . GLY A 1 720 ? -8.315 6.747 -33.414 1.00 82.38 720 GLY A C 1
ATOM 5613 O O . GLY A 1 720 ? -9.391 7.347 -33.402 1.00 82.38 720 GLY A O 1
ATOM 5614 N N . LEU A 1 721 ? -8.079 5.668 -32.674 1.00 86.50 721 LEU A N 1
ATOM 5615 C CA . LEU A 1 721 ? -8.925 5.250 -31.562 1.00 86.50 721 LEU A CA 1
ATOM 5616 C C . LEU A 1 721 ? -8.214 5.637 -30.260 1.00 86.50 721 LEU A C 1
ATOM 5618 O O . LEU A 1 721 ? -7.142 5.113 -29.966 1.00 86.50 721 LEU A O 1
ATOM 5622 N N . THR A 1 722 ? -8.799 6.562 -29.503 1.00 82.50 722 THR A N 1
ATOM 5623 C CA . THR A 1 722 ? -8.239 7.111 -28.258 1.00 82.50 722 THR A CA 1
ATOM 5624 C C . THR A 1 722 ? -9.317 7.196 -27.175 1.00 82.50 722 THR A C 1
ATOM 5626 O O . THR A 1 722 ? -10.505 7.229 -27.489 1.00 82.50 722 THR A O 1
ATOM 5629 N N . GLY A 1 723 ? -8.911 7.223 -25.900 1.00 81.81 723 GLY A N 1
ATOM 5630 C CA . GLY A 1 723 ? -9.832 7.392 -24.764 1.00 81.81 723 GLY A CA 1
ATOM 5631 C C . GLY A 1 723 ? -10.552 6.124 -24.281 1.00 81.81 723 GLY A C 1
ATOM 5632 O O . GLY A 1 723 ? -11.530 6.239 -23.549 1.00 81.81 723 GLY A O 1
ATOM 5633 N N . PHE A 1 724 ? -10.085 4.929 -24.660 1.00 87.94 724 PHE A N 1
ATOM 5634 C CA . PHE A 1 724 ? -10.667 3.649 -24.236 1.00 87.94 724 PHE A CA 1
ATOM 5635 C C . PHE A 1 724 ? -9.601 2.732 -23.631 1.00 87.94 724 PHE A C 1
ATOM 5637 O O . PHE A 1 724 ? -8.595 2.455 -24.284 1.00 87.94 724 PHE A O 1
ATOM 5644 N N . ASP A 1 725 ? -9.849 2.215 -22.426 1.00 88.06 725 ASP A N 1
ATOM 5645 C CA . ASP A 1 725 ? -9.060 1.120 -21.860 1.00 88.06 725 ASP A CA 1
ATOM 5646 C C . ASP A 1 725 ? -9.613 -0.222 -22.359 1.00 88.06 725 ASP A C 1
ATOM 5648 O O . ASP A 1 725 ? -10.639 -0.728 -21.902 1.00 88.06 725 ASP A O 1
ATOM 5652 N N . ILE A 1 726 ? -8.924 -0.796 -23.343 1.00 89.94 726 ILE A N 1
ATOM 5653 C CA . ILE A 1 726 ? -9.324 -2.062 -23.958 1.00 89.94 726 ILE A CA 1
ATOM 5654 C C . ILE A 1 726 ? -9.041 -3.257 -23.027 1.00 89.94 726 ILE A C 1
ATOM 5656 O O . ILE A 1 726 ? -9.716 -4.280 -23.145 1.00 89.94 726 ILE A O 1
ATOM 5660 N N . GLN A 1 727 ? -8.098 -3.145 -22.081 1.00 86.00 727 GLN A N 1
ATOM 5661 C CA . GLN A 1 727 ? -7.803 -4.216 -21.123 1.00 86.00 727 GLN A CA 1
ATOM 5662 C C . GLN A 1 727 ? -8.842 -4.266 -19.998 1.00 86.00 727 GLN A C 1
ATOM 5664 O O . GLN A 1 727 ? -9.320 -5.355 -19.672 1.00 86.00 727 GLN A O 1
ATOM 5669 N N . ALA A 1 728 ? -9.264 -3.113 -19.471 1.00 88.19 728 ALA A N 1
ATOM 5670 C CA . ALA A 1 728 ? -10.369 -3.025 -18.517 1.00 88.19 728 ALA A CA 1
ATOM 5671 C C . ALA A 1 728 ? -11.673 -3.578 -19.121 1.00 88.19 728 ALA A C 1
ATOM 5673 O O . ALA A 1 728 ? -12.316 -4.443 -18.522 1.00 88.19 728 ALA A O 1
ATOM 5674 N N . MET A 1 729 ? -12.005 -3.194 -20.362 1.00 92.19 729 MET A N 1
ATOM 5675 C CA . MET A 1 729 ? -13.151 -3.765 -21.084 1.00 92.19 729 MET A CA 1
ATOM 5676 C C . MET A 1 729 ? -13.007 -5.269 -21.330 1.00 92.19 729 MET A C 1
ATOM 5678 O O . MET A 1 729 ? -13.964 -6.010 -21.117 1.00 92.19 729 MET A O 1
ATOM 5682 N N . HIS A 1 730 ? -11.830 -5.747 -21.753 1.00 91.12 730 HIS A N 1
ATOM 5683 C CA . HIS A 1 730 ? -11.574 -7.179 -21.940 1.00 91.12 730 HIS A CA 1
ATOM 5684 C C . HIS A 1 730 ? -11.821 -7.961 -20.643 1.00 91.12 730 HIS A C 1
ATOM 5686 O O . HIS A 1 730 ? -12.524 -8.968 -20.656 1.00 91.12 730 HIS A O 1
ATOM 5692 N N . LYS A 1 731 ? -11.278 -7.473 -19.524 1.00 88.19 731 LYS A N 1
ATOM 5693 C CA . LYS A 1 731 ? -11.399 -8.061 -18.184 1.00 88.19 731 LYS A CA 1
ATOM 5694 C C . LYS A 1 731 ? -12.853 -8.101 -17.705 1.00 88.19 731 LYS A C 1
ATOM 5696 O O . LYS A 1 731 ? -13.301 -9.155 -17.263 1.00 88.19 731 LYS A O 1
ATOM 5701 N N . ALA A 1 732 ? -13.601 -7.009 -17.869 1.00 90.31 732 ALA A N 1
ATOM 5702 C CA . ALA A 1 732 ? -15.019 -6.954 -17.522 1.00 90.31 732 ALA A CA 1
ATOM 5703 C C . ALA A 1 732 ? -15.858 -7.925 -18.374 1.00 90.31 732 ALA A C 1
ATOM 5705 O O . ALA A 1 732 ? -16.628 -8.722 -17.841 1.00 90.31 732 ALA A O 1
ATOM 5706 N N . VAL A 1 733 ? -15.663 -7.934 -19.698 1.00 90.62 733 VAL A N 1
ATOM 5707 C CA . VAL A 1 733 ? -16.359 -8.857 -20.614 1.00 90.62 733 VAL A CA 1
ATOM 5708 C C . VAL A 1 733 ? -15.993 -10.324 -20.340 1.00 90.62 733 VAL A C 1
ATOM 5710 O O . VAL A 1 733 ? -16.855 -11.193 -20.452 1.00 90.62 733 VAL A O 1
ATOM 5713 N N . ALA A 1 734 ? -14.748 -10.611 -19.951 1.00 89.12 734 ALA A N 1
ATOM 5714 C CA . ALA A 1 734 ? -14.282 -11.956 -19.606 1.00 89.12 734 ALA A CA 1
ATOM 5715 C C . ALA A 1 734 ? -14.746 -12.449 -18.220 1.00 89.12 734 ALA A C 1
ATOM 5717 O O . ALA A 1 734 ? -14.641 -13.645 -17.949 1.00 89.12 734 ALA A O 1
ATOM 5718 N N . ALA A 1 735 ? -15.256 -11.561 -17.359 1.00 86.75 735 ALA A N 1
ATOM 5719 C CA . ALA A 1 735 ? -15.882 -11.929 -16.088 1.00 86.75 735 ALA A CA 1
ATOM 5720 C C . ALA A 1 735 ? -17.343 -12.398 -16.261 1.00 86.75 735 ALA A C 1
ATOM 5722 O O . ALA A 1 735 ? -17.857 -13.137 -15.421 1.00 86.75 735 ALA A O 1
ATOM 5723 N N . LEU A 1 736 ? -18.006 -12.029 -17.366 1.00 86.00 736 LEU A N 1
ATOM 5724 C CA . LEU A 1 736 ? -19.237 -12.693 -17.809 1.00 86.00 736 LEU A CA 1
ATOM 5725 C C . LEU A 1 736 ? -18.942 -14.079 -18.387 1.00 86.00 736 LEU A C 1
ATOM 5727 O O . LEU A 1 736 ? -17.798 -14.418 -18.666 1.00 86.00 736 LEU A O 1
ATOM 5731 N N . ASN A 1 737 ? -20.000 -14.865 -18.630 1.00 78.69 737 ASN A N 1
ATOM 5732 C CA . ASN A 1 737 ? -19.918 -16.178 -19.277 1.00 78.69 737 ASN A CA 1
ATOM 5733 C C . ASN A 1 737 ? -19.034 -16.120 -20.552 1.00 78.69 737 ASN A C 1
ATOM 5735 O O . ASN A 1 737 ? -19.487 -15.619 -21.592 1.00 78.69 737 ASN A O 1
ATOM 5739 N N . PRO A 1 738 ? -17.797 -16.658 -20.509 1.00 69.38 738 PRO A N 1
ATOM 5740 C CA . PRO A 1 738 ? -16.821 -16.448 -21.573 1.00 69.38 738 PRO A CA 1
ATOM 5741 C C . PRO A 1 738 ? -17.129 -17.317 -22.797 1.00 69.38 738 PRO A C 1
ATOM 5743 O O . PRO A 1 738 ? -16.667 -17.027 -23.896 1.00 69.38 738 PRO A O 1
ATOM 5746 N N . THR A 1 739 ? -17.956 -18.355 -22.642 1.00 77.94 739 THR A N 1
ATOM 5747 C CA . THR A 1 739 ? -18.468 -19.162 -23.755 1.00 77.94 739 THR A CA 1
ATOM 5748 C C . THR A 1 739 ? -19.504 -18.389 -24.573 1.00 77.94 739 THR A C 1
ATOM 5750 O O . THR A 1 739 ? -19.531 -18.527 -25.793 1.00 77.94 739 THR A O 1
ATOM 5753 N N . LYS A 1 740 ? -20.325 -17.543 -23.931 1.00 86.69 740 LYS A N 1
ATOM 5754 C CA . LYS A 1 740 ? -21.321 -16.700 -24.612 1.00 86.69 740 LYS A CA 1
ATOM 5755 C C . LYS A 1 740 ? -20.689 -15.469 -25.266 1.00 86.69 740 LYS A C 1
ATOM 5757 O O . LYS A 1 740 ? -20.934 -15.207 -26.439 1.00 86.69 740 LYS A O 1
ATOM 5762 N N . PHE A 1 741 ? -19.854 -14.732 -24.531 1.00 90.31 741 PHE A N 1
ATOM 5763 C CA . PHE A 1 741 ? -19.297 -13.452 -24.994 1.00 90.31 741 PHE A CA 1
ATOM 5764 C C . PHE A 1 741 ? -17.862 -13.545 -25.541 1.00 90.31 741 PHE A C 1
ATOM 5766 O O . PHE A 1 741 ? -17.269 -12.528 -25.900 1.00 90.31 741 PHE A O 1
ATOM 5773 N N . GLY A 1 742 ? -17.306 -14.754 -25.680 1.00 88.56 742 GLY A N 1
ATOM 5774 C CA . GLY A 1 742 ? -15.922 -14.997 -26.109 1.00 88.56 742 GLY A CA 1
ATOM 5775 C C . GLY A 1 742 ? -15.527 -14.389 -27.461 1.00 88.56 742 GLY A C 1
ATOM 5776 O O . GLY A 1 742 ? -14.352 -14.097 -27.678 1.00 88.56 742 GLY A O 1
ATOM 5777 N N . ALA A 1 743 ? -16.487 -14.121 -28.352 1.00 90.69 743 ALA A N 1
ATOM 5778 C CA . ALA A 1 743 ? -16.244 -13.369 -29.586 1.00 90.69 743 ALA A CA 1
ATOM 5779 C C . ALA A 1 743 ? -15.889 -11.891 -29.319 1.00 90.69 743 ALA A C 1
ATOM 5781 O O . ALA A 1 743 ? -15.010 -11.345 -29.982 1.00 90.69 743 ALA A O 1
ATOM 5782 N N . ILE A 1 744 ? -16.523 -11.262 -28.322 1.00 92.81 744 ILE A N 1
ATOM 5783 C CA . ILE A 1 744 ? -16.218 -9.893 -27.879 1.00 92.81 744 ILE A CA 1
ATOM 5784 C C . ILE A 1 744 ? -14.894 -9.885 -27.103 1.00 92.81 744 ILE A C 1
ATOM 5786 O O . ILE A 1 744 ? -14.046 -9.047 -27.397 1.00 92.81 744 ILE A O 1
ATOM 5790 N N . VAL A 1 745 ? -14.657 -10.863 -26.211 1.00 92.00 745 VAL A N 1
ATOM 5791 C CA . VAL A 1 745 ? -13.349 -11.060 -25.540 1.00 92.00 745 VAL A CA 1
ATOM 5792 C C . VAL A 1 745 ? -12.222 -11.121 -26.579 1.00 92.00 745 VAL A C 1
ATOM 5794 O O . VAL A 1 745 ? -11.277 -10.340 -26.521 1.00 92.00 745 VAL A O 1
ATOM 5797 N N . SER A 1 746 ? -12.364 -11.982 -27.593 1.00 91.06 746 SER A N 1
ATOM 5798 C CA . SER A 1 746 ? -11.374 -12.161 -28.667 1.00 91.06 746 SER A CA 1
ATOM 5799 C C . SER A 1 746 ? -11.179 -10.905 -29.525 1.00 91.06 746 SER A C 1
ATOM 5801 O O . SER A 1 746 ? -10.083 -10.658 -30.026 1.00 91.06 746 SER A O 1
ATOM 5803 N N . ALA A 1 747 ? -12.231 -10.104 -29.717 1.00 92.81 747 ALA A N 1
ATOM 5804 C CA . ALA A 1 747 ? -12.151 -8.846 -30.452 1.00 92.81 747 ALA A CA 1
ATOM 5805 C C . ALA A 1 747 ? -11.430 -7.750 -29.650 1.00 92.81 747 ALA A C 1
ATOM 5807 O O . ALA A 1 747 ? -10.651 -6.996 -30.230 1.00 92.81 747 ALA A O 1
ATOM 5808 N N . LEU A 1 748 ? -11.648 -7.688 -28.332 1.00 93.31 748 LEU A N 1
ATOM 5809 C CA . LEU A 1 748 ? -10.951 -6.773 -27.424 1.00 93.31 748 LEU A CA 1
ATOM 5810 C C . LEU A 1 748 ? -9.476 -7.170 -27.262 1.00 93.31 748 LEU A C 1
ATOM 5812 O O . LEU A 1 748 ? -8.609 -6.315 -27.395 1.00 93.31 748 LEU A O 1
ATOM 5816 N N . ASP A 1 749 ? -9.169 -8.460 -27.101 1.00 88.50 749 ASP A N 1
ATOM 5817 C CA . ASP A 1 749 ? -7.796 -8.991 -27.097 1.00 88.50 749 ASP A CA 1
ATOM 5818 C C . ASP A 1 749 ? -7.037 -8.661 -28.400 1.00 88.50 749 ASP A C 1
ATOM 5820 O O . ASP A 1 749 ? -5.892 -8.202 -28.372 1.00 88.50 749 ASP A O 1
ATOM 5824 N N . ALA A 1 750 ? -7.690 -8.823 -29.557 1.00 88.44 750 ALA A N 1
ATOM 5825 C CA . ALA A 1 750 ? -7.115 -8.450 -30.848 1.00 88.44 750 ALA A CA 1
ATOM 5826 C C . ALA A 1 750 ? -6.897 -6.931 -30.990 1.00 88.44 750 ALA A C 1
ATOM 5828 O O . ALA A 1 750 ? -5.957 -6.510 -31.667 1.00 88.44 750 ALA A O 1
ATOM 5829 N N . LEU A 1 751 ? -7.746 -6.114 -30.359 1.00 89.81 751 LEU A N 1
ATOM 5830 C CA . LEU A 1 751 ? -7.680 -4.654 -30.398 1.00 89.81 751 LEU A CA 1
ATOM 5831 C C . LEU A 1 751 ? -6.629 -4.090 -29.426 1.00 89.81 751 LEU A C 1
ATOM 5833 O O . LEU A 1 751 ? -5.890 -3.191 -29.809 1.00 89.81 751 LEU A O 1
ATOM 5837 N N . ALA A 1 752 ? -6.487 -4.667 -28.227 1.00 86.69 752 ALA A N 1
ATOM 5838 C CA . ALA A 1 752 ? -5.476 -4.296 -27.229 1.00 86.69 752 ALA A CA 1
ATOM 5839 C C . ALA A 1 752 ? -4.030 -4.502 -27.726 1.00 86.69 752 ALA A C 1
ATOM 5841 O O . ALA A 1 752 ? -3.097 -3.881 -27.225 1.00 86.69 752 ALA A O 1
ATOM 5842 N N . LYS A 1 753 ? -3.839 -5.345 -28.750 1.00 83.38 753 LYS A N 1
ATOM 5843 C CA . LYS A 1 753 ? -2.546 -5.601 -29.413 1.00 83.38 753 LYS A CA 1
ATOM 5844 C C . LYS A 1 753 ? -2.196 -4.563 -30.493 1.00 83.38 753 LYS A C 1
ATOM 5846 O O . LYS A 1 753 ? -1.169 -4.701 -31.170 1.00 83.38 753 LYS A O 1
ATOM 5851 N N . LEU A 1 754 ? -3.035 -3.537 -30.672 1.00 85.75 754 LEU A N 1
ATOM 5852 C CA . LEU A 1 754 ? -2.834 -2.415 -31.587 1.00 85.75 754 LEU A CA 1
ATOM 5853 C C . LEU A 1 754 ? -2.833 -1.086 -30.824 1.00 85.75 754 LEU A C 1
ATOM 5855 O O . LEU A 1 754 ? -3.844 -0.690 -30.254 1.00 85.75 754 LEU A O 1
ATOM 5859 N N . ASP A 1 755 ? -1.742 -0.330 -30.926 1.00 85.56 755 ASP A N 1
ATOM 5860 C CA . ASP A 1 755 ? -1.783 1.091 -30.595 1.00 85.56 755 ASP A CA 1
ATOM 5861 C C . ASP A 1 755 ? -2.377 1.855 -31.786 1.00 85.56 755 ASP A C 1
ATOM 5863 O O . ASP A 1 755 ? -1.741 2.015 -32.831 1.00 85.56 755 ASP A O 1
ATOM 5867 N N . LEU A 1 756 ? -3.639 2.252 -31.639 1.00 87.75 756 LEU A N 1
ATOM 5868 C CA . LEU A 1 756 ? -4.432 2.931 -32.664 1.00 87.75 756 LEU A CA 1
ATOM 5869 C C . LEU A 1 756 ? -4.501 4.447 -32.472 1.00 87.75 756 LEU A C 1
ATOM 5871 O O . LEU A 1 756 ? -5.248 5.112 -33.193 1.00 87.75 756 LEU A O 1
ATOM 5875 N N . ASP A 1 757 ? -3.728 5.013 -31.544 1.00 86.81 757 ASP A N 1
ATOM 5876 C CA . ASP A 1 757 ? -3.587 6.459 -31.427 1.00 86.81 757 ASP A CA 1
ATOM 5877 C C . ASP A 1 757 ? -2.694 6.996 -32.556 1.00 86.81 757 ASP A C 1
ATOM 5879 O O . ASP A 1 757 ? -1.483 7.189 -32.427 1.00 86.81 757 ASP A O 1
ATOM 5883 N N . PHE A 1 758 ? -3.322 7.251 -33.703 1.00 87.56 758 PHE A N 1
ATOM 5884 C CA . PHE A 1 758 ? -2.649 7.750 -34.898 1.00 87.56 758 PHE A CA 1
ATOM 5885 C C . PHE A 1 758 ? -2.033 9.154 -34.748 1.00 87.56 758 PHE A C 1
ATOM 5887 O O . PHE A 1 758 ? -1.306 9.576 -35.648 1.00 87.56 758 PHE A O 1
ATOM 5894 N N . SER A 1 759 ? -2.227 9.851 -33.618 1.00 84.00 759 SER A N 1
ATOM 5895 C CA . SER A 1 759 ? -1.505 11.098 -33.330 1.00 84.00 759 SER A CA 1
ATOM 5896 C C . SER A 1 759 ? -0.016 10.867 -33.021 1.00 84.00 759 SER A C 1
ATOM 5898 O O . SER A 1 759 ? 0.825 11.658 -33.451 1.00 84.00 759 SER A O 1
ATOM 5900 N N . LYS A 1 760 ? 0.331 9.742 -32.374 1.00 86.81 760 LYS A N 1
ATOM 5901 C CA . LYS A 1 760 ? 1.695 9.412 -31.908 1.00 86.81 760 LYS A CA 1
ATOM 5902 C C . LYS A 1 760 ? 2.722 9.210 -33.028 1.00 86.81 760 LYS A C 1
ATOM 5904 O O . LYS A 1 760 ? 3.923 9.285 -32.788 1.00 86.81 760 LYS A O 1
ATOM 5909 N N . TYR A 1 761 ? 2.270 8.920 -34.247 1.00 88.75 761 TYR A N 1
ATOM 5910 C CA . TYR A 1 761 ? 3.121 8.411 -35.330 1.00 88.75 761 TYR A CA 1
ATOM 5911 C C . TYR A 1 761 ? 3.667 9.481 -36.291 1.00 88.75 761 TYR A C 1
ATOM 5913 O O . TYR A 1 761 ? 4.227 9.131 -37.323 1.00 88.75 761 TYR A O 1
ATOM 5921 N N . ASN A 1 762 ? 3.496 10.772 -35.986 1.00 86.94 762 ASN A N 1
ATOM 5922 C CA . ASN A 1 762 ? 4.035 11.921 -36.732 1.00 86.94 762 ASN A CA 1
ATOM 5923 C C . ASN A 1 762 ? 4.044 11.799 -38.281 1.00 86.94 762 ASN A C 1
ATOM 5925 O O . ASN A 1 762 ? 5.021 12.122 -38.961 1.00 86.94 762 ASN A O 1
ATOM 5929 N N . PHE A 1 763 ? 2.921 11.379 -38.875 1.00 92.69 763 PHE A N 1
ATOM 5930 C CA . PHE A 1 763 ? 2.787 11.236 -40.335 1.00 92.69 763 PHE A CA 1
ATOM 5931 C C . PHE A 1 763 ? 3.095 12.523 -41.133 1.00 92.69 763 PHE A C 1
ATOM 5933 O O . PHE A 1 763 ? 3.330 12.454 -42.337 1.00 92.69 763 PHE A O 1
ATOM 5940 N N . LYS A 1 764 ? 3.082 13.700 -40.490 1.00 91.88 764 LYS A N 1
ATOM 5941 C CA . LYS A 1 764 ? 3.305 15.004 -41.134 1.00 91.88 764 LYS A CA 1
ATOM 5942 C C . LYS A 1 764 ? 4.771 15.273 -41.484 1.00 91.88 764 LYS A C 1
ATOM 5944 O O . LYS A 1 764 ? 5.007 15.929 -42.494 1.00 91.88 764 LYS A O 1
ATOM 5949 N N . SER A 1 765 ? 5.730 14.767 -40.703 1.00 91.00 765 SER A N 1
ATOM 5950 C CA . SER A 1 765 ? 7.164 14.958 -40.978 1.00 91.00 765 SER A CA 1
ATOM 5951 C C . SER A 1 765 ? 7.703 14.041 -42.076 1.00 91.00 765 SER A C 1
ATOM 5953 O O . SER A 1 765 ? 8.564 14.451 -42.851 1.00 91.00 765 SER A O 1
ATOM 5955 N N . ALA A 1 766 ? 7.191 12.810 -42.191 1.00 93.38 766 ALA A N 1
ATOM 5956 C CA . ALA A 1 766 ? 7.735 11.799 -43.104 1.00 93.38 766 ALA A CA 1
ATOM 5957 C C . ALA A 1 766 ? 7.919 12.247 -44.579 1.00 93.38 766 ALA A C 1
ATOM 5959 O O . ALA A 1 766 ? 8.912 11.841 -45.183 1.00 93.38 766 ALA A O 1
ATOM 5960 N N . PRO A 1 767 ? 7.062 13.103 -45.183 1.00 93.19 767 PRO A N 1
ATOM 5961 C CA . PRO A 1 767 ? 7.339 13.746 -46.472 1.00 93.19 767 PRO A CA 1
ATOM 5962 C C . PRO A 1 767 ? 8.708 14.438 -46.574 1.00 93.19 767 PRO A C 1
ATOM 5964 O O . PRO A 1 767 ? 9.374 14.288 -47.598 1.00 93.19 767 PRO A O 1
ATOM 5967 N N . ALA A 1 768 ? 9.139 15.152 -45.529 1.00 93.38 768 ALA A N 1
ATOM 5968 C CA . ALA A 1 768 ? 10.459 15.777 -45.466 1.00 93.38 768 ALA A CA 1
ATOM 5969 C C . ALA A 1 768 ? 11.559 14.718 -45.309 1.00 93.38 768 ALA A C 1
ATOM 5971 O O . ALA A 1 768 ? 12.554 14.769 -46.029 1.00 93.38 768 ALA A O 1
ATOM 5972 N N . SER A 1 769 ? 11.346 13.695 -44.471 1.00 94.81 769 SER A N 1
ATOM 5973 C CA . SER A 1 769 ? 12.307 12.597 -44.305 1.00 94.81 769 SER A CA 1
ATOM 5974 C C . SER A 1 769 ? 12.586 11.832 -45.605 1.00 94.81 769 SER A C 1
ATOM 5976 O O . SER A 1 769 ? 13.723 11.445 -45.869 1.00 94.81 769 SER A O 1
ATOM 5978 N N . LEU A 1 770 ? 11.571 11.635 -46.456 1.00 94.31 770 LEU A N 1
ATOM 5979 C CA . LEU A 1 770 ? 11.753 11.024 -47.779 1.00 94.31 770 LEU A CA 1
ATOM 5980 C C . LEU A 1 770 ? 12.617 11.898 -48.707 1.00 94.31 770 LEU A C 1
ATOM 5982 O O . LEU A 1 770 ? 13.431 11.365 -49.457 1.00 94.31 770 LEU A O 1
ATOM 5986 N N . GLN A 1 771 ? 12.464 13.225 -48.647 1.00 92.75 771 GLN A N 1
ATOM 5987 C CA . GLN A 1 771 ? 13.261 14.174 -49.434 1.00 92.75 771 GLN A CA 1
ATOM 5988 C C . GLN A 1 771 ? 14.700 14.308 -48.900 1.00 92.75 771 GLN A C 1
ATOM 5990 O O . GLN A 1 771 ? 15.642 14.452 -49.684 1.00 92.75 771 GLN A O 1
ATOM 5995 N N . ALA A 1 772 ? 14.890 14.207 -47.583 1.00 93.75 772 ALA A N 1
ATOM 5996 C CA . ALA A 1 772 ? 16.209 14.110 -46.966 1.00 93.75 772 ALA A CA 1
ATOM 5997 C C . ALA A 1 772 ? 16.946 12.838 -47.420 1.00 93.75 772 ALA A C 1
ATOM 5999 O O . ALA A 1 772 ? 18.115 12.919 -47.787 1.00 93.75 772 ALA A O 1
ATOM 6000 N N . LEU A 1 773 ? 16.256 11.692 -47.508 1.00 93.88 773 LEU A N 1
ATOM 6001 C CA . LEU A 1 773 ? 16.833 10.456 -48.055 1.00 93.88 773 LEU A CA 1
ATOM 6002 C C . LEU A 1 773 ? 17.193 10.568 -49.544 1.00 93.88 773 LEU A C 1
ATOM 6004 O O . LEU A 1 773 ? 18.292 10.167 -49.920 1.00 93.88 773 LEU A O 1
ATOM 6008 N N . ASP A 1 774 ? 16.325 11.154 -50.378 1.00 91.69 774 ASP A N 1
ATOM 6009 C CA . ASP A 1 774 ? 16.652 11.442 -51.787 1.00 91.69 774 ASP A CA 1
ATOM 6010 C C . ASP A 1 774 ? 17.929 12.296 -51.914 1.00 91.69 774 ASP A C 1
ATOM 6012 O O . ASP A 1 774 ? 18.780 12.038 -52.766 1.00 91.69 774 ASP A O 1
ATOM 6016 N N . THR A 1 775 ? 18.096 13.279 -51.025 1.00 92.12 775 THR A N 1
ATOM 6017 C CA . THR A 1 775 ? 19.280 14.151 -50.980 1.00 92.12 775 THR A CA 1
ATOM 6018 C C . THR A 1 775 ? 20.527 13.394 -50.506 1.00 92.12 775 THR A C 1
ATOM 6020 O O . THR A 1 775 ? 21.580 13.487 -51.141 1.00 92.12 775 THR A O 1
ATOM 6023 N N . PHE A 1 776 ? 20.404 12.593 -49.441 1.00 93.62 776 PHE A N 1
ATOM 6024 C CA . PHE A 1 776 ? 21.479 11.757 -48.902 1.00 93.62 776 PHE A CA 1
ATOM 6025 C C . PHE A 1 776 ? 22.057 10.818 -49.963 1.00 93.62 776 PHE A C 1
ATOM 6027 O O . PHE A 1 776 ? 23.272 10.789 -50.149 1.00 93.62 776 PHE A O 1
ATOM 6034 N N . PHE A 1 777 ? 21.219 10.071 -50.689 1.00 91.81 777 PHE A N 1
ATOM 6035 C CA . PHE A 1 777 ? 21.718 9.088 -51.653 1.00 91.81 777 PHE A CA 1
ATOM 6036 C C . PHE A 1 777 ? 22.487 9.742 -52.816 1.00 91.81 777 PHE A C 1
ATOM 6038 O O . PHE A 1 777 ? 23.478 9.177 -53.280 1.00 91.81 777 PHE A O 1
ATOM 6045 N N . LEU A 1 778 ? 22.096 10.950 -53.242 1.00 87.50 778 LEU A N 1
ATOM 6046 C CA . LEU A 1 778 ? 22.826 11.737 -54.247 1.00 87.50 778 LEU A CA 1
ATOM 6047 C C . LEU A 1 778 ? 24.178 12.253 -53.718 1.00 87.50 778 LEU A C 1
ATOM 6049 O O . LEU A 1 778 ? 25.189 12.189 -54.425 1.00 87.50 778 LEU A O 1
ATOM 6053 N N . GLN A 1 779 ? 24.219 12.727 -52.469 1.00 89.81 779 GLN A N 1
ATOM 6054 C CA . GLN A 1 779 ? 25.463 13.155 -51.821 1.00 89.81 779 GLN A CA 1
ATOM 6055 C C . GLN A 1 779 ? 26.411 11.970 -51.596 1.00 89.81 779 GLN A C 1
ATOM 6057 O O . GLN A 1 779 ? 27.578 12.035 -51.974 1.00 89.81 779 GLN A O 1
ATOM 6062 N N . TYR A 1 780 ? 25.905 10.844 -51.095 1.00 92.19 780 TYR A N 1
ATOM 6063 C CA . TYR A 1 780 ? 26.695 9.644 -50.827 1.00 92.19 780 TYR A CA 1
ATOM 6064 C C . TYR A 1 780 ? 27.280 9.016 -52.099 1.00 92.19 780 TYR A C 1
ATOM 6066 O O . TYR A 1 780 ? 28.445 8.611 -52.105 1.00 92.19 780 TYR A O 1
ATOM 6074 N N . ALA A 1 781 ? 26.527 9.003 -53.208 1.00 86.25 781 ALA A N 1
ATOM 6075 C CA . ALA A 1 781 ? 27.019 8.572 -54.522 1.00 86.25 781 ALA A CA 1
ATOM 6076 C C . ALA A 1 781 ? 28.221 9.395 -55.031 1.00 86.25 781 ALA A C 1
ATOM 6078 O O . ALA A 1 781 ? 29.012 8.895 -55.837 1.00 86.25 781 ALA A O 1
ATOM 6079 N N . SER A 1 782 ? 28.348 10.638 -54.553 1.00 83.88 782 SER A N 1
ATOM 6080 C CA . SER A 1 782 ? 29.437 11.568 -54.869 1.00 83.88 782 SER A CA 1
ATOM 6081 C C . SER A 1 782 ? 30.596 11.426 -53.872 1.00 83.88 782 SER A C 1
ATOM 6083 O O . SER A 1 782 ? 31.740 11.222 -54.271 1.00 83.88 782 SER A O 1
ATOM 6085 N N . ASN A 1 783 ? 30.291 11.452 -52.571 1.00 84.81 783 ASN A N 1
ATOM 6086 C CA . ASN A 1 783 ? 31.261 11.451 -51.470 1.00 84.81 783 ASN A CA 1
ATOM 6087 C C . ASN A 1 783 ? 32.020 10.120 -51.301 1.00 84.81 783 ASN A C 1
ATOM 6089 O O . ASN A 1 783 ? 33.110 10.107 -50.736 1.00 84.81 783 ASN A O 1
ATOM 6093 N N . SER A 1 784 ? 31.467 9.001 -51.783 1.00 79.12 784 SER A N 1
ATOM 6094 C CA . SER A 1 784 ? 32.087 7.666 -51.682 1.00 79.12 784 SER A CA 1
ATOM 6095 C C . SER A 1 784 ? 32.901 7.241 -52.922 1.00 79.12 784 SER A C 1
ATOM 6097 O O . SER A 1 784 ? 33.374 6.105 -52.997 1.00 79.12 784 SER A O 1
ATOM 6099 N N . GLN A 1 785 ? 33.098 8.133 -53.901 1.00 72.38 785 GLN A N 1
ATOM 6100 C CA . GLN A 1 785 ? 33.956 7.869 -55.064 1.00 72.38 785 GLN A CA 1
ATOM 6101 C C . GLN A 1 785 ? 35.449 7.789 -54.681 1.00 72.38 785 GLN A C 1
ATOM 6103 O O . GLN A 1 785 ? 35.910 8.473 -53.763 1.00 72.38 785 GLN A O 1
ATOM 6108 N N . PRO A 1 786 ? 36.270 7.018 -55.417 1.00 63.06 786 PRO A N 1
ATOM 6109 C CA . PRO A 1 786 ? 37.706 7.255 -55.470 1.00 63.06 786 PRO A CA 1
ATOM 6110 C C . PRO A 1 786 ? 38.003 8.637 -56.049 1.00 63.06 786 PRO A C 1
ATOM 6112 O O . PRO A 1 786 ? 37.474 8.997 -57.101 1.00 63.06 786 PRO A O 1
ATOM 6115 N N . LEU A 1 787 ? 38.913 9.372 -55.401 1.00 49.06 787 LEU A N 1
ATOM 6116 C CA . LEU A 1 787 ? 39.616 10.485 -56.034 1.00 49.06 787 LEU A CA 1
ATOM 6117 C C . LEU A 1 787 ? 40.293 9.943 -57.296 1.00 49.06 787 LEU A C 1
ATOM 6119 O O . LEU A 1 787 ? 41.295 9.233 -57.220 1.00 49.06 787 LEU A O 1
ATOM 6123 N N . SER A 1 788 ? 39.696 10.226 -58.453 1.00 43.31 788 SER A N 1
ATOM 6124 C CA . SER A 1 788 ? 40.255 9.821 -59.738 1.00 43.31 788 SER A CA 1
ATOM 6125 C C . SER A 1 788 ? 41.600 10.507 -59.917 1.00 43.31 788 SER A C 1
ATOM 6127 O O . SER A 1 788 ? 41.730 11.705 -59.661 1.00 43.31 788 SER A O 1
ATOM 6129 N N . THR A 1 789 ? 42.604 9.743 -60.339 1.00 35.06 789 THR A N 1
ATOM 6130 C CA . THR A 1 789 ? 43.979 10.218 -60.485 1.00 35.06 789 THR A CA 1
ATOM 6131 C C . THR A 1 789 ? 44.078 11.228 -61.624 1.00 35.06 789 THR A C 1
ATOM 6133 O O . THR A 1 789 ? 44.376 10.871 -62.766 1.00 35.06 789 THR A O 1
ATOM 6136 N N . LEU A 1 790 ? 43.856 12.505 -61.305 1.00 33.72 790 LEU A N 1
ATOM 6137 C CA . LEU A 1 790 ? 44.440 13.596 -62.074 1.00 33.72 790 LEU A CA 1
ATOM 6138 C C . LEU A 1 790 ? 45.958 13.353 -62.135 1.00 33.72 790 LEU A C 1
ATOM 6140 O O . LEU A 1 790 ? 46.552 13.022 -61.102 1.00 33.72 790 LEU A O 1
ATOM 6144 N N . PRO A 1 791 ? 46.594 13.465 -63.315 1.00 44.16 791 PRO A N 1
ATOM 6145 C CA . PRO A 1 791 ? 48.038 13.320 -63.410 1.00 44.16 791 PRO A CA 1
ATOM 6146 C C . PRO A 1 791 ? 48.713 14.387 -62.533 1.00 44.16 791 PRO A C 1
ATOM 6148 O O . PRO A 1 791 ? 48.179 15.495 -62.411 1.00 44.16 791 PRO A O 1
ATOM 6151 N N . PRO A 1 792 ? 49.865 14.080 -61.910 1.00 51.53 792 PRO A N 1
ATOM 6152 C CA . PRO A 1 792 ? 50.557 15.050 -61.075 1.00 51.53 792 PRO A CA 1
ATOM 6153 C C . PRO A 1 792 ? 50.890 16.304 -61.899 1.00 51.53 792 PRO A C 1
ATOM 6155 O O . PRO A 1 792 ? 51.276 16.174 -63.067 1.00 51.53 792 PRO A O 1
ATOM 6158 N N . PRO A 1 793 ? 50.757 17.515 -61.325 1.00 52.38 793 PRO A N 1
ATOM 6159 C CA . PRO A 1 793 ? 51.189 18.725 -62.009 1.00 52.38 793 PRO A CA 1
ATOM 6160 C C . PRO A 1 793 ? 52.687 18.616 -62.343 1.00 52.38 793 PRO A C 1
ATOM 6162 O O . PRO A 1 793 ? 53.442 18.030 -61.558 1.00 52.38 793 PRO A O 1
ATOM 6165 N N . PRO A 1 794 ? 53.137 19.156 -63.491 1.00 55.00 794 PRO A N 1
ATOM 6166 C CA . PRO A 1 794 ? 54.548 19.123 -63.851 1.00 55.00 794 PRO A CA 1
ATOM 6167 C C . PRO A 1 794 ? 55.392 19.812 -62.765 1.00 55.00 794 PRO A C 1
ATOM 6169 O O . PRO A 1 794 ? 54.921 20.775 -62.149 1.00 55.00 794 PRO A O 1
ATOM 6172 N N . PRO A 1 795 ? 56.625 19.337 -62.509 1.00 52.75 795 PRO A N 1
ATOM 6173 C CA . PRO A 1 795 ? 57.475 19.903 -61.469 1.00 52.75 795 PRO A CA 1
ATOM 6174 C C . PRO A 1 795 ? 57.729 21.398 -61.728 1.00 52.75 795 PRO A C 1
ATOM 6176 O O . PRO A 1 795 ? 57.860 21.802 -62.888 1.00 52.75 795 PRO A O 1
ATOM 6179 N N . PRO A 1 796 ? 57.805 22.233 -60.676 1.00 55.16 796 PRO A N 1
ATOM 6180 C CA . PRO A 1 796 ? 58.009 23.666 -60.839 1.00 55.16 796 PRO A CA 1
ATOM 6181 C C . PRO A 1 796 ? 59.359 23.940 -61.510 1.00 55.16 796 PRO A C 1
ATOM 6183 O O . PRO A 1 796 ? 60.398 23.449 -61.064 1.00 55.16 796 PRO A O 1
ATOM 6186 N N . ASN A 1 797 ? 59.342 24.746 -62.575 1.00 49.28 797 ASN A N 1
ATOM 6187 C CA . ASN A 1 797 ? 60.562 25.181 -63.252 1.00 49.28 797 ASN A CA 1
ATOM 6188 C C . ASN A 1 797 ? 61.482 25.943 -62.276 1.00 49.28 797 ASN A C 1
ATOM 6190 O O . ASN A 1 797 ? 60.984 26.734 -61.468 1.00 49.28 797 ASN A O 1
ATOM 6194 N N . PRO A 1 798 ? 62.814 25.756 -62.354 1.00 51.50 798 PRO A N 1
ATOM 6195 C CA . PRO A 1 798 ? 63.754 26.481 -61.507 1.00 51.50 798 PRO A CA 1
ATOM 6196 C C . PRO A 1 798 ? 63.732 27.994 -61.808 1.00 51.50 798 PRO A C 1
ATOM 6198 O O . PRO A 1 798 ? 63.509 28.391 -62.956 1.00 51.50 798 PRO A O 1
ATOM 6201 N N . PRO A 1 799 ? 63.962 28.855 -60.800 1.00 53.00 799 PRO A N 1
ATOM 6202 C CA . PRO A 1 799 ? 63.837 30.302 -60.949 1.00 53.00 799 PRO A CA 1
ATOM 6203 C C . PRO A 1 799 ? 64.989 30.914 -61.773 1.00 53.00 799 PRO A C 1
ATOM 6205 O O . PRO A 1 799 ? 66.147 30.536 -61.576 1.00 53.00 799 PRO A O 1
ATOM 6208 N N . PRO A 1 800 ? 64.716 31.911 -62.638 1.00 53.19 800 PRO A N 1
ATOM 6209 C CA . PRO A 1 800 ? 65.750 32.765 -63.223 1.00 53.19 800 PRO A CA 1
ATOM 6210 C C . PRO A 1 800 ? 66.500 33.587 -62.158 1.00 53.19 800 PRO A C 1
ATOM 6212 O O . PRO A 1 800 ? 65.939 33.947 -61.123 1.00 53.19 800 PRO A O 1
ATOM 6215 N N . ALA A 1 801 ? 67.771 33.900 -62.421 1.00 45.75 801 ALA A N 1
ATOM 6216 C CA . ALA A 1 801 ? 68.652 34.603 -61.483 1.00 45.75 801 ALA A CA 1
ATOM 6217 C C . ALA A 1 801 ? 68.369 36.130 -61.380 1.00 45.75 801 ALA A C 1
ATOM 6219 O O . ALA A 1 801 ? 67.846 36.715 -62.331 1.00 45.75 801 ALA A O 1
ATOM 6220 N N . PRO A 1 802 ? 68.716 36.795 -60.254 1.00 44.44 802 PRO A N 1
ATOM 6221 C CA . PRO A 1 802 ? 68.313 38.178 -59.950 1.00 44.44 802 PRO A CA 1
ATOM 6222 C C . PRO A 1 802 ? 69.388 39.243 -60.253 1.00 44.44 802 PRO A C 1
ATOM 6224 O O . PRO A 1 802 ? 70.572 38.917 -60.258 1.00 44.44 802 PRO A O 1
ATOM 6227 N N . GLN A 1 803 ? 68.993 40.526 -60.370 1.00 42.12 803 GLN A N 1
ATOM 6228 C CA . GLN A 1 803 ? 69.824 41.732 -60.115 1.00 42.12 803 GLN A CA 1
ATOM 6229 C C . GLN A 1 803 ? 68.934 43.018 -59.944 1.00 42.12 803 GLN A C 1
ATOM 6231 O O . GLN A 1 803 ? 67.718 42.887 -60.092 1.00 42.12 803 GLN A O 1
ATOM 6236 N N . PRO A 1 804 ? 69.440 44.194 -59.472 1.00 43.97 804 PRO A N 1
ATOM 6237 C CA . PRO A 1 804 ? 68.845 44.884 -58.300 1.00 43.97 804 PRO A CA 1
ATOM 6238 C C . PRO A 1 804 ? 68.670 46.440 -58.485 1.00 43.97 804 PRO A C 1
ATOM 6240 O O . PRO A 1 804 ? 68.467 46.864 -59.617 1.00 43.97 804 PRO A O 1
ATOM 6243 N N . PRO A 1 805 ? 68.799 47.335 -57.465 1.00 45.50 805 PRO A N 1
ATOM 6244 C CA . PRO A 1 805 ? 67.865 47.622 -56.352 1.00 45.50 805 PRO A CA 1
ATOM 6245 C C . PRO A 1 805 ? 67.522 49.139 -56.153 1.00 45.50 805 PRO A C 1
ATOM 6247 O O . PRO A 1 805 ? 67.923 49.991 -56.941 1.00 45.50 805 PRO A O 1
ATOM 6250 N N . SER A 1 806 ? 66.915 49.472 -54.992 1.00 40.78 806 SER A N 1
ATOM 6251 C CA . SER A 1 806 ? 66.646 50.821 -54.415 1.00 40.78 806 SER A CA 1
ATOM 6252 C C . SER A 1 806 ? 65.404 51.543 -54.987 1.00 40.78 806 SER A C 1
ATOM 6254 O O . SER A 1 806 ? 65.107 51.385 -56.162 1.00 40.78 806 SER A O 1
ATOM 6256 N N . SER A 1 807 ? 64.604 52.331 -54.248 1.00 42.00 807 SER A N 1
ATOM 6257 C CA . SER A 1 807 ? 64.496 52.673 -52.801 1.00 42.00 807 SER A CA 1
ATOM 6258 C C . SER A 1 807 ? 63.026 53.129 -52.508 1.00 42.00 807 SER A C 1
ATOM 6260 O O . SER A 1 807 ? 62.200 53.002 -53.405 1.00 42.00 807 SER A O 1
ATOM 6262 N N . ALA A 1 808 ? 62.547 53.614 -51.346 1.00 40.62 808 ALA A N 1
ATOM 6263 C CA . ALA A 1 808 ? 63.167 54.098 -50.099 1.00 40.62 808 ALA A CA 1
ATOM 6264 C C . ALA A 1 808 ? 62.262 53.862 -48.843 1.00 40.62 808 ALA A C 1
ATOM 6266 O O . ALA A 1 808 ? 61.718 52.776 -48.670 1.00 40.62 808 ALA A O 1
ATOM 6267 N N . ALA A 1 809 ? 62.142 54.862 -47.956 1.00 40.91 809 ALA A N 1
ATOM 6268 C CA . ALA A 1 809 ? 61.413 54.907 -46.670 1.00 40.91 809 ALA A CA 1
ATOM 6269 C C . ALA A 1 809 ? 60.372 56.070 -46.692 1.00 40.91 809 ALA A C 1
ATOM 6271 O O . ALA A 1 809 ? 60.386 56.825 -47.661 1.00 40.91 809 ALA A O 1
ATOM 6272 N N . SER A 1 810 ? 59.490 56.380 -45.724 1.00 37.19 810 SER A N 1
ATOM 6273 C CA . SER A 1 810 ? 58.899 55.795 -44.484 1.00 37.19 810 SER A CA 1
ATOM 6274 C C . SER A 1 810 ? 57.693 56.716 -44.101 1.00 37.19 810 SER A C 1
ATOM 6276 O O . SER A 1 810 ? 57.587 57.804 -44.656 1.00 37.19 810 SER A O 1
ATOM 6278 N N . LEU A 1 811 ? 56.675 56.393 -43.283 1.00 38.44 811 LEU A N 1
ATOM 6279 C CA . LEU A 1 811 ? 56.615 55.994 -41.859 1.00 38.44 811 LEU A CA 1
ATOM 6280 C C . LEU A 1 811 ? 55.203 55.442 -41.494 1.00 38.44 811 LEU A C 1
ATOM 6282 O O . LEU A 1 811 ? 54.256 55.562 -42.266 1.00 38.44 811 LEU A O 1
ATOM 6286 N N . THR A 1 812 ? 55.064 54.870 -40.293 1.00 37.94 812 THR A N 1
ATOM 6287 C CA . THR A 1 812 ? 53.837 54.297 -39.666 1.00 37.94 812 THR A CA 1
ATOM 6288 C C . THR A 1 812 ? 53.344 55.202 -38.490 1.00 37.94 812 THR A C 1
ATOM 6290 O O . THR A 1 812 ? 53.932 56.277 -38.364 1.00 37.94 812 THR A O 1
ATOM 6293 N N . PRO A 1 813 ? 52.395 54.851 -37.563 1.00 42.06 813 PRO A N 1
ATOM 6294 C CA . PRO A 1 813 ? 51.543 53.643 -37.415 1.00 42.06 813 PRO A CA 1
ATOM 6295 C C . PRO A 1 813 ? 50.057 53.810 -36.927 1.00 42.06 813 PRO A C 1
ATOM 6297 O O . PRO A 1 813 ? 49.765 54.644 -36.082 1.00 42.06 813 PRO A O 1
ATOM 6300 N N . ALA A 1 814 ? 49.197 52.834 -37.292 1.00 41.81 814 ALA A N 1
ATOM 6301 C CA . ALA A 1 814 ? 48.176 52.165 -36.431 1.00 41.81 814 ALA A CA 1
ATOM 6302 C C . ALA A 1 814 ? 46.979 52.978 -35.807 1.00 41.81 814 ALA A C 1
ATOM 6304 O O . ALA A 1 814 ? 46.902 54.189 -35.971 1.00 41.81 814 ALA A O 1
ATOM 6305 N N . PRO A 1 815 ? 46.008 52.337 -35.099 1.00 42.94 815 PRO A N 1
ATOM 6306 C CA . PRO A 1 815 ? 45.077 51.317 -35.632 1.00 42.94 815 PRO A CA 1
ATOM 6307 C C . PRO A 1 815 ? 43.592 51.447 -35.162 1.00 42.94 815 PRO A C 1
ATOM 6309 O O . PRO A 1 815 ? 43.307 52.108 -34.171 1.00 42.94 815 PRO A O 1
ATOM 6312 N N . SER A 1 816 ? 42.697 50.622 -35.744 1.00 33.94 816 SER A N 1
ATOM 6313 C CA . SER A 1 816 ? 41.351 50.242 -35.221 1.00 33.94 816 SER A CA 1
ATOM 6314 C C . SER A 1 816 ? 40.245 51.328 -35.265 1.00 33.94 816 SER A C 1
ATOM 6316 O O . SER A 1 816 ? 40.524 52.498 -35.053 1.00 33.94 816 SER A O 1
ATOM 6318 N N . ALA A 1 817 ? 38.956 51.055 -35.525 1.00 31.59 817 ALA A N 1
ATOM 6319 C CA . ALA A 1 817 ? 38.239 49.823 -35.897 1.00 31.59 817 ALA A CA 1
ATOM 6320 C C . ALA A 1 817 ? 37.235 50.123 -37.038 1.00 31.59 817 ALA A C 1
ATOM 6322 O O . ALA A 1 817 ? 36.747 51.247 -37.146 1.00 31.59 817 ALA A O 1
ATOM 6323 N N . ALA A 1 818 ? 36.907 49.140 -37.885 1.00 33.44 818 ALA A N 1
ATOM 6324 C CA . ALA A 1 818 ? 36.117 49.373 -39.101 1.00 33.44 818 ALA A CA 1
ATOM 6325 C C . ALA A 1 818 ? 34.590 49.241 -38.908 1.00 33.44 818 ALA A C 1
ATOM 6327 O O . ALA A 1 818 ? 34.093 48.217 -38.441 1.00 33.44 818 ALA A O 1
ATOM 6328 N N . GLN A 1 819 ? 33.856 50.265 -39.352 1.00 30.34 819 GLN A N 1
ATOM 6329 C CA . GLN A 1 819 ? 32.440 50.197 -39.748 1.00 30.34 819 GLN A CA 1
ATOM 6330 C C . GLN A 1 819 ? 32.333 49.854 -41.258 1.00 30.34 819 GLN A C 1
ATOM 6332 O O . GLN A 1 819 ? 33.374 49.665 -41.887 1.00 30.34 819 GLN A O 1
ATOM 6337 N N . ASN A 1 820 ? 31.100 49.833 -41.811 1.00 35.28 820 ASN A N 1
ATOM 6338 C CA . ASN A 1 820 ? 30.662 49.618 -43.223 1.00 35.28 820 ASN A CA 1
ATOM 6339 C C . ASN A 1 820 ? 29.941 48.264 -43.450 1.00 35.28 820 ASN A C 1
ATOM 6341 O O . ASN A 1 820 ? 30.509 47.226 -43.130 1.00 35.28 820 ASN A O 1
ATOM 6345 N N . ALA A 1 821 ? 28.707 48.131 -43.975 1.00 31.28 821 ALA A N 1
ATOM 6346 C CA . ALA A 1 821 ? 27.665 49.075 -44.450 1.00 31.28 821 ALA A CA 1
ATOM 6347 C C . ALA A 1 821 ? 28.035 49.992 -45.652 1.00 31.28 821 ALA A C 1
ATOM 6349 O O . ALA A 1 821 ? 29.206 50.329 -45.774 1.00 31.28 821 ALA A O 1
ATOM 6350 N N . PRO A 1 822 ? 27.100 50.508 -46.492 1.00 36.66 822 PRO A N 1
ATOM 6351 C CA . PRO A 1 822 ? 25.676 50.178 -46.731 1.00 36.66 822 PRO A CA 1
ATOM 6352 C C . PRO A 1 822 ? 25.380 49.928 -48.270 1.00 36.66 822 PRO A C 1
ATOM 6354 O O . PRO A 1 822 ? 26.286 50.050 -49.080 1.00 36.66 822 PRO A O 1
ATOM 6357 N N . SER A 1 823 ? 24.239 49.368 -48.726 1.00 27.95 823 SER A N 1
ATOM 6358 C CA . SER A 1 823 ? 22.972 50.011 -49.207 1.00 27.95 823 SER A CA 1
ATOM 6359 C C . SER A 1 823 ? 22.847 50.433 -50.707 1.00 27.95 823 SER A C 1
ATOM 6361 O O . SER A 1 823 ? 23.833 50.756 -51.353 1.00 27.95 823 SER A O 1
ATOM 6363 N N . ILE A 1 824 ? 21.580 50.496 -51.181 1.00 31.14 824 ILE A N 1
ATOM 6364 C CA . ILE A 1 824 ? 20.998 51.185 -52.373 1.00 31.14 824 ILE A CA 1
ATOM 6365 C C . ILE A 1 824 ? 21.170 50.575 -53.794 1.00 31.14 824 ILE A C 1
ATOM 6367 O O . ILE A 1 824 ? 22.216 50.703 -54.413 1.00 31.14 824 ILE A O 1
ATOM 6371 N N . ALA A 1 825 ? 20.074 49.944 -54.278 1.00 34.25 825 ALA A N 1
ATOM 6372 C CA . ALA A 1 825 ? 19.175 50.307 -55.417 1.00 34.25 825 ALA A CA 1
ATOM 6373 C C . ALA A 1 825 ? 19.767 50.702 -56.811 1.00 34.25 825 ALA A C 1
ATOM 6375 O O . ALA A 1 825 ? 20.976 50.867 -56.920 1.00 34.25 825 ALA A O 1
ATOM 6376 N N . PRO A 1 826 ? 18.960 50.930 -57.888 1.00 37.81 826 PRO A N 1
ATOM 6377 C CA . PRO A 1 826 ? 17.491 50.846 -58.077 1.00 37.81 826 PRO A CA 1
ATOM 6378 C C . PRO A 1 826 ? 17.116 49.879 -59.256 1.00 37.81 826 PRO A C 1
ATOM 6380 O O . PRO A 1 826 ? 17.890 48.961 -59.496 1.00 37.81 826 PRO A O 1
ATOM 6383 N N . SER A 1 827 ? 15.990 49.910 -60.001 1.00 32.22 827 SER A N 1
ATOM 6384 C CA . SER A 1 827 ? 14.820 50.815 -60.141 1.00 32.22 827 SER A CA 1
ATOM 6385 C C . SER A 1 827 ? 13.584 50.107 -60.762 1.00 32.22 827 SER A C 1
ATOM 6387 O O . SER A 1 827 ? 13.732 49.009 -61.284 1.00 32.22 827 SER A O 1
ATOM 6389 N N . THR A 1 828 ? 12.416 50.787 -60.751 1.00 30.77 828 THR A N 1
ATOM 6390 C CA . THR A 1 828 ? 11.303 50.796 -61.763 1.00 30.77 828 THR A CA 1
ATOM 6391 C C . THR A 1 828 ? 10.795 49.459 -62.354 1.00 30.77 828 THR A C 1
ATOM 6393 O O . THR A 1 828 ? 11.564 48.747 -62.987 1.00 30.77 828 THR A O 1
ATOM 6396 N N . THR A 1 829 ? 9.534 49.025 -62.193 1.00 29.23 829 THR A N 1
ATOM 6397 C CA . THR A 1 829 ? 8.242 49.632 -62.646 1.00 29.23 829 THR A CA 1
ATOM 6398 C C . THR A 1 829 ? 8.057 49.668 -64.187 1.00 29.23 829 THR A C 1
ATOM 6400 O O . THR A 1 829 ? 9.029 49.456 -64.902 1.00 29.23 829 THR A O 1
ATOM 6403 N N . GLU A 1 830 ? 6.871 49.812 -64.807 1.00 31.66 830 GLU A N 1
ATOM 6404 C CA . GLU A 1 830 ? 5.541 50.307 -64.375 1.00 31.66 830 GLU A CA 1
ATOM 6405 C C . GLU A 1 830 ? 4.393 49.711 -65.243 1.00 31.66 830 GLU A C 1
ATOM 6407 O O . GLU A 1 830 ? 4.649 49.346 -66.388 1.00 31.66 830 GLU A O 1
ATOM 6412 N N . ALA A 1 831 ? 3.145 49.734 -64.733 1.00 32.53 831 ALA A N 1
ATOM 6413 C CA . ALA A 1 831 ? 1.856 49.714 -65.477 1.00 32.53 831 ALA A CA 1
ATOM 6414 C C . ALA A 1 831 ? 1.447 48.476 -66.345 1.00 32.53 831 ALA A C 1
ATOM 6416 O O . ALA A 1 831 ? 2.267 47.612 -66.638 1.00 32.53 831 ALA A O 1
ATOM 6417 N N . SER A 1 832 ? 0.191 48.335 -66.827 1.00 31.47 832 SER A N 1
ATOM 6418 C CA . SER A 1 832 ? -1.145 48.543 -66.193 1.00 31.47 832 SER A CA 1
ATOM 6419 C C . SER A 1 832 ? -2.310 47.982 -67.065 1.00 31.47 832 SER A C 1
ATOM 6421 O O . SER A 1 832 ? -2.087 47.736 -68.245 1.00 31.47 832 SER A O 1
ATOM 6423 N N . GLU A 1 833 ? -3.512 47.816 -66.458 1.00 33.09 833 GLU A N 1
ATOM 6424 C CA . GLU A 1 833 ? -4.897 47.931 -67.030 1.00 33.09 833 GLU A CA 1
ATOM 6425 C C . GLU A 1 833 ? -5.297 47.127 -68.315 1.00 33.09 833 GLU A C 1
ATOM 6427 O O . GLU A 1 833 ? -4.454 46.625 -69.043 1.00 33.09 833 GLU A O 1
ATOM 6432 N N . GLU A 1 834 ? -6.558 46.859 -68.701 1.00 32.75 834 GLU A N 1
ATOM 6433 C CA . GLU A 1 834 ? -7.946 46.970 -68.170 1.00 32.75 834 GLU A CA 1
ATOM 6434 C C . GLU A 1 834 ? -8.801 45.874 -68.903 1.00 32.75 834 GLU A C 1
ATOM 6436 O O . GLU A 1 834 ? -8.272 45.221 -69.802 1.00 32.75 834 GLU A O 1
ATOM 6441 N N . GLU A 1 835 ? -10.084 45.532 -68.682 1.00 34.22 835 GLU A N 1
ATOM 6442 C CA . GLU A 1 835 ? -11.190 45.862 -67.748 1.00 34.22 835 GLU A CA 1
ATOM 6443 C C . GLU A 1 835 ? -12.168 44.639 -67.748 1.00 34.22 835 GLU A C 1
ATOM 6445 O O . GLU A 1 835 ? -11.980 43.670 -68.485 1.00 34.22 835 GLU A O 1
ATOM 6450 N N . SER A 1 836 ? -13.285 44.738 -67.025 1.00 34.25 836 SER A N 1
ATOM 6451 C CA . SER A 1 836 ? -14.639 44.345 -67.473 1.00 34.25 836 SER A CA 1
ATOM 6452 C C . SER A 1 836 ? -15.362 43.145 -66.851 1.00 34.25 836 SER A C 1
ATOM 6454 O O . SER A 1 836 ? -15.506 42.068 -67.424 1.00 34.25 836 SER A O 1
ATOM 6456 N N . SER A 1 837 ? -16.025 43.487 -65.738 1.00 39.56 837 SER A N 1
ATOM 6457 C CA . SER A 1 837 ? -17.493 43.415 -65.610 1.00 39.56 837 SER A CA 1
ATOM 6458 C C . SER A 1 837 ? -18.198 42.105 -65.209 1.00 39.56 837 SER A C 1
ATOM 6460 O O . SER A 1 837 ? -17.970 41.003 -65.703 1.00 39.56 837 SER A O 1
ATOM 6462 N N . GLY A 1 838 ? -19.218 42.291 -64.360 1.00 43.75 838 GLY A N 1
ATOM 6463 C CA . GLY A 1 838 ? -20.506 41.620 -64.549 1.00 43.75 838 GLY A CA 1
ATOM 6464 C C . GLY A 1 838 ? -20.970 40.753 -63.385 1.00 43.75 838 GLY A C 1
ATOM 6465 O O . GLY A 1 838 ? -21.924 41.092 -62.690 1.00 43.75 838 GLY A O 1
ATOM 6466 N N . SER A 1 839 ? -20.326 39.604 -63.186 1.00 48.12 839 SER A N 1
ATOM 6467 C CA . SER A 1 839 ? -20.844 38.530 -62.320 1.00 48.12 839 SER A CA 1
ATOM 6468 C C . SER A 1 839 ? -20.206 38.464 -60.931 1.00 48.12 839 SER A C 1
ATOM 6470 O O . SER A 1 839 ? -20.727 37.791 -60.039 1.00 48.12 839 SER A O 1
ATOM 6472 N N . MET A 1 840 ? -19.081 39.154 -60.718 1.00 47.62 840 MET A N 1
ATOM 6473 C CA . MET A 1 840 ? -18.245 38.891 -59.549 1.00 47.62 840 MET A CA 1
ATOM 6474 C C . MET A 1 840 ? -18.774 39.503 -58.243 1.00 47.62 840 MET A C 1
ATOM 6476 O O . MET A 1 840 ? -18.388 39.018 -57.192 1.00 47.62 840 MET A O 1
ATOM 6480 N N . LEU A 1 841 ? -19.672 40.500 -58.241 1.00 45.62 841 LEU A N 1
ATOM 6481 C CA . LEU A 1 841 ? -20.025 41.216 -56.999 1.00 45.62 841 LEU A CA 1
ATOM 6482 C C . LEU A 1 841 ? -20.745 40.339 -55.956 1.00 45.62 841 LEU A C 1
ATOM 6484 O O . LEU A 1 841 ? -20.378 40.362 -54.785 1.00 45.62 841 LEU A O 1
ATOM 6488 N N . TRP A 1 842 ? -21.711 39.507 -56.361 1.00 50.69 842 TRP A N 1
ATOM 6489 C CA . TRP A 1 842 ? -22.357 38.552 -55.444 1.00 50.69 842 TRP A CA 1
ATOM 6490 C C . TRP A 1 842 ? -21.448 37.377 -55.077 1.00 50.69 842 TRP A C 1
ATOM 6492 O O . TRP A 1 842 ? -21.555 36.845 -53.975 1.00 50.69 842 TRP A O 1
ATOM 6502 N N . ILE A 1 843 ? -20.514 37.011 -55.959 1.00 55.59 843 ILE A N 1
ATOM 6503 C CA . ILE A 1 843 ? -19.476 36.017 -55.662 1.00 55.59 843 ILE A CA 1
ATOM 6504 C C . ILE A 1 843 ? -18.443 36.604 -54.691 1.00 55.59 843 ILE A C 1
ATOM 6506 O O . ILE A 1 843 ? -17.971 35.877 -53.833 1.00 55.59 843 ILE A O 1
ATOM 6510 N N . ILE A 1 844 ? -18.155 37.908 -54.741 1.00 57.81 844 ILE A N 1
ATOM 6511 C CA . ILE A 1 844 ? -17.298 38.630 -53.792 1.00 57.81 844 ILE A CA 1
ATOM 6512 C C . ILE A 1 844 ? -18.024 38.832 -52.469 1.00 57.81 844 ILE A C 1
ATOM 6514 O O . ILE A 1 844 ? -17.417 38.580 -51.446 1.00 57.81 844 ILE A O 1
ATOM 6518 N N . ILE A 1 845 ? -19.308 39.200 -52.431 1.00 66.06 845 ILE A N 1
ATOM 6519 C CA . ILE A 1 845 ? -20.057 39.260 -51.163 1.00 66.06 845 ILE A CA 1
ATOM 6520 C C . ILE A 1 845 ? -20.162 37.856 -50.554 1.00 66.06 845 ILE A C 1
ATOM 6522 O O . ILE A 1 845 ? -19.878 37.684 -49.374 1.00 66.06 845 ILE A O 1
ATOM 6526 N N . GLY A 1 846 ? -20.468 36.833 -51.356 1.00 70.19 846 GLY A N 1
ATOM 6527 C CA . GLY A 1 846 ? -20.474 35.437 -50.920 1.00 70.19 846 GLY A CA 1
ATOM 6528 C C . GLY A 1 846 ? -19.100 34.952 -50.454 1.00 70.19 846 GLY A C 1
ATOM 6529 O O . GLY A 1 846 ? -19.006 34.326 -49.405 1.00 70.19 846 GLY A O 1
ATOM 6530 N N . ALA A 1 847 ? -18.024 35.283 -51.169 1.00 69.06 847 ALA A N 1
ATOM 6531 C CA . ALA A 1 847 ? -16.656 34.913 -50.816 1.00 69.06 847 ALA A CA 1
ATOM 6532 C C . ALA A 1 847 ? -16.086 35.759 -49.676 1.00 69.06 847 ALA A C 1
ATOM 6534 O O . ALA A 1 847 ? -15.276 35.241 -48.932 1.00 69.06 847 ALA A O 1
ATOM 6535 N N . VAL A 1 848 ? -16.511 37.007 -49.474 1.00 75.75 848 VAL A N 1
ATOM 6536 C CA . VAL A 1 848 ? -16.148 37.839 -48.317 1.00 75.75 848 VAL A CA 1
ATOM 6537 C C . VAL A 1 848 ? -16.942 37.400 -47.098 1.00 75.75 848 VAL A C 1
ATOM 6539 O O . VAL A 1 848 ? -16.364 37.336 -46.028 1.00 75.75 848 VAL A O 1
ATOM 6542 N N . VAL A 1 849 ? -18.206 36.990 -47.228 1.00 79.62 849 VAL A N 1
ATOM 6543 C CA . VAL A 1 849 ? -18.948 36.342 -46.135 1.00 79.62 849 VAL A CA 1
ATOM 6544 C C . VAL A 1 849 ? -18.370 34.959 -45.834 1.00 79.62 849 VAL A C 1
ATOM 6546 O O . VAL A 1 849 ? -18.202 34.635 -44.670 1.00 79.62 849 VAL A O 1
ATOM 6549 N N . VAL A 1 850 ? -17.972 34.163 -46.830 1.00 78.19 850 VAL A N 1
ATOM 6550 C CA . VAL A 1 850 ? -17.307 32.866 -46.608 1.00 78.19 850 VAL A CA 1
ATOM 6551 C C . VAL A 1 850 ? -15.870 33.038 -46.113 1.00 78.19 850 VAL A C 1
ATOM 6553 O O . VAL A 1 850 ? -15.452 32.252 -45.279 1.00 78.19 850 VAL A O 1
ATOM 6556 N N . VAL A 1 851 ? -15.125 34.069 -46.515 1.00 80.44 851 VAL A N 1
ATOM 6557 C CA . VAL A 1 851 ? -13.795 34.399 -45.968 1.00 80.44 851 VAL A CA 1
ATOM 6558 C C . VAL A 1 851 ? -13.912 35.068 -44.605 1.00 80.44 851 VAL A C 1
ATOM 6560 O O . VAL A 1 851 ? -13.036 34.842 -43.789 1.00 80.44 851 VAL A O 1
ATOM 6563 N N . LEU A 1 852 ? -14.987 35.790 -44.283 1.00 80.38 852 LEU A N 1
ATOM 6564 C CA . LEU A 1 852 ? -15.272 36.267 -42.925 1.00 80.38 852 LEU A CA 1
ATOM 6565 C C . LEU A 1 852 ? -15.786 35.142 -42.031 1.00 80.38 852 LEU A C 1
ATOM 6567 O O . LEU A 1 852 ? -15.417 35.117 -40.872 1.00 80.38 852 LEU A O 1
ATOM 6571 N N . ILE A 1 853 ? -16.553 34.177 -42.537 1.00 82.56 853 ILE A N 1
ATOM 6572 C CA . ILE A 1 853 ? -16.940 32.971 -41.793 1.00 82.56 853 ILE A CA 1
ATOM 6573 C C . ILE A 1 853 ? -15.734 32.045 -41.637 1.00 82.56 853 ILE A C 1
ATOM 6575 O O . ILE A 1 853 ? -15.542 31.510 -40.558 1.00 82.56 853 ILE A O 1
ATOM 6579 N N . ILE A 1 854 ? -14.866 31.899 -42.640 1.00 82.06 854 ILE A N 1
ATOM 6580 C CA . ILE A 1 854 ? -13.602 31.160 -42.521 1.00 82.06 854 ILE A CA 1
ATOM 6581 C C . ILE A 1 854 ? -12.606 31.931 -41.653 1.00 82.06 854 ILE A C 1
ATOM 6583 O O . ILE A 1 854 ? -11.897 31.291 -40.897 1.00 82.06 854 ILE A O 1
ATOM 6587 N N . LEU A 1 855 ? -12.565 33.266 -41.659 1.00 80.06 855 LEU A N 1
ATOM 6588 C CA . LEU A 1 855 ? -11.751 34.047 -40.722 1.00 80.06 855 LEU A CA 1
ATOM 6589 C C . LEU A 1 855 ? -12.331 33.997 -39.316 1.00 80.06 855 LEU A C 1
ATOM 6591 O O . LEU A 1 855 ? -11.556 33.849 -38.391 1.00 80.06 855 LEU A O 1
ATOM 6595 N N . VAL A 1 856 ? -13.647 34.046 -39.120 1.00 82.50 856 VAL A N 1
ATOM 6596 C CA . VAL A 1 856 ? -14.284 33.879 -37.805 1.00 82.50 856 VAL A CA 1
ATOM 6597 C C . VAL A 1 856 ? -14.138 32.441 -37.323 1.00 82.50 856 VAL A C 1
ATOM 6599 O O . VAL A 1 856 ? -13.867 32.253 -36.151 1.00 82.50 856 VAL A O 1
ATOM 6602 N N . ILE A 1 857 ? -14.190 31.428 -38.191 1.00 78.75 857 ILE A N 1
ATOM 6603 C CA . ILE A 1 857 ? -13.900 30.031 -37.838 1.00 78.75 857 ILE A CA 1
ATOM 6604 C C . ILE A 1 857 ? -12.398 29.821 -37.618 1.00 78.75 857 ILE A C 1
ATOM 6606 O O . ILE A 1 857 ? -12.046 29.085 -36.714 1.00 78.75 857 ILE A O 1
ATOM 6610 N N . LEU A 1 858 ? -11.490 30.474 -38.348 1.00 75.12 858 LEU A N 1
ATOM 6611 C CA . LEU A 1 858 ? -10.038 30.398 -38.112 1.00 75.12 858 LEU A CA 1
ATOM 6612 C C . LEU A 1 858 ? -9.583 31.264 -36.933 1.00 75.12 858 LEU A C 1
ATOM 6614 O O . LEU A 1 858 ? -8.558 30.955 -36.338 1.00 75.12 858 LEU A O 1
ATOM 6618 N N . LEU A 1 859 ? -10.317 32.320 -36.577 1.00 74.56 859 LEU A N 1
ATOM 6619 C CA . LEU A 1 859 ? -10.123 33.116 -35.366 1.00 74.56 859 LEU A CA 1
ATOM 6620 C C . LEU A 1 859 ? -10.719 32.381 -34.171 1.00 74.56 859 LEU A C 1
ATOM 6622 O O . LEU A 1 859 ? -10.021 32.217 -33.187 1.00 74.56 859 LEU A O 1
ATOM 6626 N N . TYR A 1 860 ? -11.923 31.821 -34.276 1.00 74.38 860 TYR A N 1
ATOM 6627 C CA . TYR A 1 860 ? -12.513 30.947 -33.261 1.00 74.38 860 TYR A CA 1
ATOM 6628 C C . TYR A 1 860 ? -11.644 29.702 -33.051 1.00 74.38 860 TYR A C 1
ATOM 6630 O O . TYR A 1 860 ? -11.255 29.427 -31.927 1.00 74.38 860 TYR A O 1
ATOM 6638 N N . LEU A 1 861 ? -11.181 29.032 -34.111 1.00 65.38 861 LEU A N 1
ATOM 6639 C CA . LEU A 1 861 ? -10.208 27.935 -34.021 1.00 65.38 861 LEU A CA 1
ATOM 6640 C C . LEU A 1 861 ? -8.780 28.393 -33.672 1.00 65.38 861 LEU A C 1
ATOM 6642 O O . LEU A 1 861 ? -7.975 27.525 -33.365 1.00 65.38 861 LEU A O 1
ATOM 6646 N N . LYS A 1 862 ? -8.441 29.693 -33.666 1.00 58.47 862 LYS A N 1
ATOM 6647 C CA . LYS A 1 862 ? -7.197 30.240 -33.065 1.00 58.47 862 LYS A CA 1
ATOM 6648 C C . LYS A 1 862 ? -7.384 30.704 -31.617 1.00 58.47 862 LYS A C 1
ATOM 6650 O O . LYS A 1 862 ? -6.415 30.757 -30.874 1.00 58.47 862 LYS A O 1
ATOM 6655 N N . CYS A 1 863 ? -8.602 31.035 -31.205 1.00 54.31 863 CYS A N 1
ATOM 6656 C CA . CYS A 1 863 ? -8.953 31.360 -29.827 1.00 54.31 863 CYS A CA 1
ATOM 6657 C C . CYS A 1 863 ? -9.196 30.081 -29.017 1.00 54.31 863 CYS A C 1
ATOM 6659 O O . CYS A 1 863 ? -8.787 30.014 -27.865 1.00 54.31 863 CYS A O 1
ATOM 6661 N N . MET A 1 864 ? -9.771 29.050 -29.645 1.00 48.91 864 MET A N 1
ATOM 6662 C CA . MET A 1 864 ? -9.923 27.696 -29.103 1.00 48.91 864 MET A CA 1
ATOM 6663 C C . MET A 1 864 ? -8.694 26.807 -29.372 1.00 48.91 864 MET A C 1
ATOM 6665 O O . MET A 1 864 ? -8.490 25.833 -28.659 1.00 48.91 864 MET A O 1
ATOM 6669 N N . ARG A 1 865 ? -7.808 27.174 -30.317 1.00 36.75 865 ARG A N 1
ATOM 6670 C CA . ARG A 1 865 ? -6.380 26.795 -30.265 1.00 36.75 865 ARG A CA 1
ATOM 6671 C C . ARG A 1 865 ? -5.538 27.904 -29.648 1.00 36.75 865 ARG A C 1
ATOM 6673 O O . ARG A 1 865 ? -4.603 28.413 -30.268 1.00 36.75 865 ARG A O 1
ATOM 6680 N N . LYS A 1 866 ? -5.780 28.174 -28.368 1.00 30.41 866 LYS A N 1
ATOM 6681 C CA . LYS A 1 866 ? -4.659 28.485 -27.478 1.00 30.41 866 LYS A CA 1
ATOM 6682 C C . LYS A 1 866 ? -3.859 27.200 -27.219 1.00 30.41 866 LYS A C 1
ATOM 6684 O O . LYS A 1 866 ? -3.854 26.641 -26.132 1.00 30.41 866 LYS A O 1
ATOM 6689 N N . GLU A 1 867 ? -3.184 26.723 -28.264 1.00 33.66 867 GLU A N 1
ATOM 6690 C CA . GLU A 1 867 ? -2.012 25.867 -28.089 1.00 33.66 867 GLU A CA 1
ATOM 6691 C C . GLU A 1 867 ? -0.911 26.782 -27.504 1.00 33.66 867 GLU A C 1
ATOM 6693 O O . GLU A 1 867 ? -0.637 27.843 -28.083 1.00 33.66 867 GLU A O 1
ATOM 6698 N N . PRO A 1 868 ? -0.338 26.474 -26.325 1.00 33.59 868 PRO A N 1
ATOM 6699 C CA . PRO A 1 868 ? 0.654 27.339 -25.701 1.00 33.59 868 PRO A CA 1
ATOM 6700 C C . PRO A 1 868 ? 1.958 27.312 -26.501 1.00 33.59 868 PRO A C 1
ATOM 6702 O O . PRO A 1 868 ? 2.428 26.254 -26.908 1.00 33.59 868 PRO A O 1
ATOM 6705 N N . LYS A 1 869 ? 2.528 28.495 -26.740 1.00 31.80 869 LYS A N 1
ATOM 6706 C CA . LYS A 1 869 ? 3.654 28.680 -27.663 1.00 31.80 869 LYS A CA 1
ATOM 6707 C C . LYS A 1 869 ? 4.961 28.077 -27.147 1.00 31.80 869 LYS A C 1
ATOM 6709 O O . LYS A 1 869 ? 5.323 28.290 -25.993 1.00 31.80 869 LYS A O 1
ATOM 6714 N N . GLU A 1 870 ? 5.691 27.452 -28.062 1.00 31.47 870 GLU A N 1
ATOM 6715 C CA . GLU A 1 870 ? 7.137 27.224 -27.985 1.00 31.47 870 GLU A CA 1
ATOM 6716 C C . GLU A 1 870 ? 7.898 28.498 -28.401 1.00 31.47 870 GLU A C 1
ATOM 6718 O O . GLU A 1 870 ? 7.474 29.145 -29.359 1.00 31.47 870 GLU A O 1
ATOM 6723 N N . ASP A 1 871 ? 8.994 28.833 -27.701 1.00 32.84 871 ASP A N 1
ATOM 6724 C CA . ASP A 1 871 ? 10.269 29.423 -28.194 1.00 32.84 871 ASP A CA 1
ATOM 6725 C C . ASP A 1 871 ? 11.174 29.811 -26.983 1.00 32.84 871 ASP A C 1
ATOM 6727 O O . ASP A 1 871 ? 10.691 29.748 -25.847 1.00 32.84 871 ASP A O 1
ATOM 6731 N N . PRO A 1 872 ? 12.439 30.285 -27.135 1.00 37.22 872 PRO A N 1
ATOM 6732 C CA . PRO A 1 872 ? 13.387 30.127 -28.251 1.00 37.22 872 PRO A CA 1
ATOM 6733 C C . PRO A 1 872 ? 14.826 29.675 -27.860 1.00 37.22 872 PRO A C 1
ATOM 6735 O O . PRO A 1 872 ? 15.355 29.946 -26.793 1.00 37.22 872 PRO A O 1
ATOM 6738 N N . THR A 1 873 ? 15.530 29.070 -28.812 1.00 31.19 873 THR A N 1
ATOM 6739 C CA . THR A 1 873 ? 16.936 28.578 -28.833 1.00 31.19 873 THR A CA 1
ATOM 6740 C C . THR A 1 873 ? 18.118 29.496 -28.383 1.00 31.19 873 THR A C 1
ATOM 6742 O O . THR A 1 873 ? 18.200 30.613 -28.885 1.00 31.19 873 THR A O 1
ATOM 6745 N N . VAL A 1 874 ? 19.134 28.954 -27.655 1.00 29.48 874 VAL A N 1
ATOM 6746 C CA . VAL A 1 874 ? 20.624 29.254 -27.632 1.00 29.48 874 VAL A CA 1
ATOM 6747 C C . VAL A 1 874 ? 21.327 28.109 -26.833 1.00 29.48 874 VAL A C 1
ATOM 6749 O O . VAL A 1 874 ? 20.840 27.813 -25.750 1.00 29.48 874 VAL A O 1
ATOM 6752 N N . SER A 1 875 ? 22.421 27.376 -27.134 1.00 28.08 875 SER A N 1
ATOM 6753 C CA . SER A 1 875 ? 23.557 27.376 -28.095 1.00 28.08 875 SER A CA 1
ATOM 6754 C C . SER A 1 875 ? 24.987 27.684 -27.539 1.00 28.08 875 SER A C 1
ATOM 6756 O O . SER A 1 875 ? 25.571 28.714 -27.866 1.00 28.08 875 SER A O 1
ATOM 6758 N N . ILE A 1 876 ? 25.590 26.749 -26.774 1.00 28.78 876 ILE A N 1
ATOM 6759 C CA . ILE A 1 876 ? 27.059 26.521 -26.609 1.00 28.78 876 ILE A CA 1
ATOM 6760 C C . ILE A 1 876 ? 27.335 25.158 -27.293 1.00 28.78 876 ILE A C 1
ATOM 6762 O O . ILE A 1 876 ? 26.623 24.209 -26.993 1.00 28.78 876 ILE A O 1
ATOM 6766 N N . ALA A 1 877 ? 28.240 24.938 -28.252 1.00 27.50 877 ALA A N 1
ATOM 6767 C CA . ALA A 1 877 ? 29.637 25.370 -28.403 1.00 27.50 877 ALA A CA 1
ATOM 6768 C C . ALA A 1 877 ? 30.633 24.719 -27.413 1.00 27.50 877 ALA A C 1
ATOM 6770 O O . ALA A 1 877 ? 31.452 25.409 -26.804 1.00 27.50 877 ALA A O 1
ATOM 6771 N N . THR A 1 878 ? 30.577 23.389 -27.244 1.00 25.17 878 THR A N 1
ATOM 6772 C CA . THR A 1 878 ? 31.600 22.612 -26.513 1.00 25.17 878 THR A CA 1
ATOM 6773 C C . THR A 1 878 ? 32.975 22.826 -27.149 1.00 25.17 878 THR A C 1
ATOM 6775 O O . THR A 1 878 ? 33.329 22.168 -28.123 1.00 25.17 878 THR A O 1
ATOM 6778 N N . THR A 1 879 ? 33.740 23.778 -26.614 1.00 27.98 879 THR A N 1
ATOM 6779 C CA . THR A 1 879 ? 35.034 24.193 -27.167 1.00 27.98 879 THR A CA 1
ATOM 6780 C C . THR A 1 879 ? 36.159 23.682 -26.273 1.00 27.98 879 THR A C 1
ATOM 6782 O O . THR A 1 879 ? 36.246 24.043 -25.103 1.00 27.98 879 THR A O 1
ATOM 6785 N N . THR A 1 880 ? 37.016 22.817 -26.811 1.00 25.61 880 THR A N 1
ATOM 6786 C CA . THR A 1 880 ? 38.127 22.183 -26.085 1.00 25.61 880 THR A CA 1
ATOM 6787 C C . THR A 1 880 ? 39.411 23.019 -26.118 1.00 25.61 880 THR A C 1
ATOM 6789 O O . THR A 1 880 ? 40.004 23.149 -27.187 1.00 25.61 880 THR A O 1
ATOM 6792 N N . THR A 1 881 ? 39.915 23.470 -24.960 1.00 28.55 881 THR A N 1
ATOM 6793 C CA . THR A 1 881 ? 41.292 24.002 -24.802 1.00 28.55 881 THR A CA 1
ATOM 6794 C C . THR A 1 881 ? 41.907 23.702 -23.420 1.00 28.55 881 THR A C 1
ATOM 6796 O O . THR A 1 881 ? 41.777 24.477 -22.480 1.00 28.55 881 THR A O 1
ATOM 6799 N N . THR A 1 882 ? 42.582 22.553 -23.320 1.00 29.48 882 THR A N 1
ATOM 6800 C CA . THR A 1 882 ? 43.930 22.359 -22.722 1.00 29.48 882 THR A CA 1
ATOM 6801 C C . THR A 1 882 ? 44.426 23.218 -21.525 1.00 29.48 882 THR A C 1
ATOM 6803 O O . THR A 1 882 ? 45.117 24.205 -21.752 1.00 29.48 882 THR A O 1
ATOM 6806 N N . GLY A 1 883 ? 44.251 22.709 -20.288 1.00 29.17 883 GLY A N 1
ATOM 6807 C CA . GLY A 1 883 ? 45.205 22.726 -19.137 1.00 29.17 883 GLY A CA 1
ATOM 6808 C C . GLY A 1 883 ? 45.833 24.047 -18.615 1.00 29.17 883 GLY A C 1
ATOM 6809 O O . GLY A 1 883 ? 45.505 25.122 -19.106 1.00 29.17 883 GLY A O 1
ATOM 6810 N N . PRO A 1 884 ? 46.775 23.990 -17.636 1.00 36.28 884 PRO A N 1
ATOM 6811 C CA . PRO A 1 884 ? 47.183 22.856 -16.786 1.00 36.28 884 PRO A CA 1
ATOM 6812 C C . PRO A 1 884 ? 47.110 23.125 -15.249 1.00 36.28 884 PRO A C 1
ATOM 6814 O O . PRO A 1 884 ? 46.859 24.236 -14.802 1.00 36.28 884 PRO A O 1
ATOM 6817 N N . GLU A 1 885 ? 47.366 22.070 -14.462 1.00 30.30 885 GLU A N 1
ATOM 6818 C CA . GLU A 1 885 ? 47.887 22.022 -13.070 1.00 30.30 885 GLU A CA 1
ATOM 6819 C C . GLU A 1 885 ? 47.462 23.040 -11.978 1.00 30.30 885 GLU A C 1
ATOM 6821 O O . GLU A 1 885 ? 47.911 24.181 -11.921 1.00 30.30 885 GLU A O 1
ATOM 6826 N N . SER A 1 886 ? 46.824 22.525 -10.918 1.00 32.56 886 SER A N 1
ATOM 6827 C CA . SER A 1 886 ? 47.394 22.546 -9.548 1.00 32.56 886 SER A CA 1
ATOM 6828 C C . SER A 1 886 ? 46.631 21.596 -8.605 1.00 32.56 886 SER A C 1
ATOM 6830 O O . SER A 1 886 ? 45.499 21.207 -8.883 1.00 32.56 886 SER A O 1
ATOM 6832 N N . LYS A 1 887 ? 47.286 21.157 -7.519 1.00 30.50 887 LYS A N 1
ATOM 6833 C CA . LYS A 1 887 ? 46.749 20.225 -6.504 1.00 30.50 887 LYS A CA 1
ATOM 6834 C C . LYS A 1 887 ? 46.241 20.983 -5.274 1.00 30.50 887 LYS A C 1
ATOM 6836 O O . LYS A 1 887 ? 46.811 22.025 -4.966 1.00 30.50 887 LYS A O 1
ATOM 6841 N N . ILE A 1 888 ? 45.291 20.396 -4.539 1.00 34.94 888 ILE A N 1
ATOM 6842 C CA . ILE A 1 888 ? 45.254 20.270 -3.061 1.00 34.94 888 ILE A CA 1
ATOM 6843 C C . ILE A 1 888 ? 44.039 19.402 -2.668 1.00 34.94 888 ILE A C 1
ATOM 6845 O O . ILE A 1 888 ? 43.110 19.243 -3.463 1.00 34.94 888 ILE A O 1
ATOM 6849 N N . ASP A 1 889 ? 44.112 18.768 -1.500 1.00 32.81 889 ASP A N 1
ATOM 6850 C CA . ASP A 1 889 ? 43.465 17.484 -1.214 1.00 32.81 889 ASP A CA 1
ATOM 6851 C C . ASP A 1 889 ? 42.125 17.526 -0.437 1.00 32.81 889 ASP A C 1
ATOM 6853 O O . ASP A 1 889 ? 41.757 18.518 0.192 1.00 32.81 889 ASP A O 1
ATOM 6857 N N . ASP A 1 890 ? 41.474 16.356 -0.460 1.00 30.56 890 ASP A N 1
ATOM 6858 C CA . ASP A 1 890 ? 40.612 15.742 0.565 1.00 30.56 890 ASP A CA 1
ATOM 6859 C C . ASP A 1 890 ? 39.162 16.196 0.879 1.00 30.56 890 ASP A C 1
ATOM 6861 O O . ASP A 1 890 ? 38.685 17.298 0.617 1.00 30.56 890 ASP A O 1
ATOM 6865 N N . ASP A 1 891 ? 38.456 15.193 1.421 1.00 36.22 891 ASP A N 1
ATOM 6866 C CA . ASP A 1 891 ? 37.111 15.113 2.004 1.00 36.22 891 ASP A CA 1
ATOM 6867 C C . ASP A 1 891 ? 35.885 15.659 1.237 1.00 36.22 891 ASP A C 1
ATOM 6869 O O . ASP A 1 891 ? 35.454 16.812 1.349 1.00 36.22 891 ASP A O 1
ATOM 6873 N N . LYS A 1 892 ? 35.164 14.724 0.593 1.00 30.88 892 LYS A N 1
ATOM 6874 C CA . LYS A 1 892 ? 33.717 14.838 0.342 1.00 30.88 892 LYS A CA 1
ATOM 6875 C C . LYS A 1 892 ? 33.023 13.467 0.399 1.00 30.88 892 LYS A C 1
ATOM 6877 O O . LYS A 1 892 ? 33.470 12.535 -0.271 1.00 30.88 892 LYS A O 1
ATOM 6882 N N . PRO A 1 893 ? 31.921 13.313 1.160 1.00 32.62 893 PRO A N 1
ATOM 6883 C CA . PRO A 1 893 ? 31.268 12.018 1.344 1.00 32.62 893 PRO A CA 1
ATOM 6884 C C . PRO A 1 893 ? 30.531 11.548 0.082 1.00 32.62 893 PRO A C 1
ATOM 6886 O O . PRO A 1 893 ? 29.923 12.341 -0.640 1.00 32.62 893 PRO A O 1
ATOM 6889 N N . LYS A 1 894 ? 30.534 10.228 -0.148 1.00 29.66 894 LYS A N 1
ATOM 6890 C CA . LYS A 1 894 ? 29.821 9.582 -1.262 1.00 29.66 894 LYS A CA 1
ATOM 6891 C C . LYS A 1 894 ? 28.314 9.839 -1.175 1.00 29.66 894 LYS A C 1
ATOM 6893 O O . LYS A 1 894 ? 27.655 9.375 -0.246 1.00 29.66 894 LYS A O 1
ATOM 6898 N N . VAL A 1 895 ? 27.758 10.510 -2.183 1.00 30.53 895 VAL A N 1
ATOM 6899 C CA . VAL A 1 895 ? 26.308 10.565 -2.397 1.00 30.53 895 VAL A CA 1
ATOM 6900 C C . VAL A 1 895 ? 25.876 9.247 -3.036 1.00 30.53 895 VAL A C 1
ATOM 6902 O O . VAL A 1 895 ? 26.296 8.934 -4.145 1.00 30.53 895 VAL A O 1
ATOM 6905 N N . VAL A 1 896 ? 25.058 8.468 -2.331 1.00 30.27 896 VAL A N 1
ATOM 6906 C CA . VAL A 1 896 ? 24.467 7.236 -2.871 1.00 30.27 896 VAL A CA 1
ATOM 6907 C C . VAL A 1 896 ? 23.286 7.609 -3.767 1.00 30.27 896 VAL A C 1
ATOM 6909 O O . VAL A 1 896 ? 22.329 8.232 -3.302 1.00 30.27 896 VAL A O 1
ATOM 6912 N N . GLU A 1 897 ? 23.343 7.226 -5.042 1.00 29.41 897 GLU A N 1
ATOM 6913 C CA . GLU A 1 897 ? 22.173 7.239 -5.921 1.00 29.41 897 GLU A CA 1
ATOM 6914 C C . GLU A 1 897 ? 21.176 6.174 -5.445 1.00 29.41 897 GLU A C 1
ATOM 6916 O O . GLU A 1 897 ? 21.533 5.009 -5.264 1.00 29.41 897 GLU A O 1
ATOM 6921 N N . GLN A 1 898 ? 19.922 6.568 -5.214 1.00 27.86 898 GLN A N 1
ATOM 6922 C CA . GLN A 1 898 ? 18.857 5.611 -4.915 1.00 27.86 898 GLN A CA 1
ATOM 6923 C C . GLN A 1 898 ? 18.349 5.009 -6.234 1.00 27.86 898 GLN A C 1
ATOM 6925 O O . GLN A 1 898 ? 18.012 5.774 -7.140 1.00 27.86 898 GLN A O 1
ATOM 6930 N N . PRO A 1 899 ? 18.281 3.671 -6.366 1.00 33.22 899 PRO A N 1
ATOM 6931 C CA . PRO A 1 899 ? 17.796 3.034 -7.583 1.00 33.22 899 PRO A CA 1
ATOM 6932 C C . PRO A 1 899 ? 16.289 3.250 -7.747 1.00 33.22 899 PRO A C 1
ATOM 6934 O O . PRO A 1 899 ? 15.539 3.210 -6.770 1.00 33.22 899 PRO A O 1
ATOM 6937 N N . GLU A 1 900 ? 15.845 3.441 -8.990 1.00 28.41 900 GLU A N 1
ATOM 6938 C CA . GLU A 1 900 ? 14.432 3.660 -9.304 1.00 28.41 900 GLU A CA 1
ATOM 6939 C C . GLU A 1 900 ? 13.526 2.543 -8.756 1.00 28.41 900 GLU A C 1
ATOM 6941 O O . GLU A 1 900 ? 13.834 1.352 -8.940 1.00 28.41 900 GLU A O 1
ATOM 6946 N N . PRO A 1 901 ? 12.351 2.885 -8.193 1.00 34.28 901 PRO A N 1
ATOM 6947 C CA . PRO A 1 901 ? 11.342 1.894 -7.863 1.00 34.28 901 PRO A CA 1
ATOM 6948 C C . PRO A 1 901 ? 10.859 1.134 -9.110 1.00 34.28 901 PRO A C 1
ATOM 6950 O O . PRO A 1 901 ? 11.181 1.429 -10.271 1.00 34.28 901 PRO A O 1
ATOM 6953 N N . LYS A 1 902 ? 10.106 0.065 -8.856 1.00 30.88 902 LYS A N 1
ATOM 6954 C CA . LYS A 1 902 ? 9.650 -0.876 -9.881 1.00 30.88 902 LYS A CA 1
ATOM 6955 C C . LYS A 1 902 ? 8.132 -0.953 -9.890 1.00 30.88 902 LYS A C 1
ATOM 6957 O O . LYS A 1 902 ? 7.559 -0.893 -8.807 1.00 30.88 902 LYS A O 1
ATOM 6962 N N . PRO A 1 903 ? 7.496 -1.125 -11.064 1.00 32.47 903 PRO A N 1
ATOM 6963 C CA . PRO A 1 903 ? 6.060 -1.348 -11.132 1.00 32.47 903 PRO A CA 1
ATOM 6964 C C . PRO A 1 903 ? 5.721 -2.661 -10.421 1.00 32.47 903 PRO A C 1
ATOM 6966 O O . PRO A 1 903 ? 6.053 -3.756 -10.890 1.00 32.47 903 PRO A O 1
ATOM 6969 N N . GLU A 1 904 ? 5.106 -2.527 -9.253 1.00 32.69 904 GLU A N 1
ATOM 6970 C CA . GLU A 1 904 ? 4.556 -3.634 -8.477 1.00 32.69 904 GLU A CA 1
ATOM 6971 C C . GLU A 1 904 ? 3.332 -4.224 -9.208 1.00 32.69 904 GLU A C 1
ATOM 6973 O O . GLU A 1 904 ? 2.798 -3.585 -10.118 1.00 32.69 904 GLU A O 1
ATOM 6978 N N . PRO A 1 905 ? 2.932 -5.478 -8.927 1.00 36.56 905 PRO A N 1
ATOM 6979 C CA . PRO A 1 905 ? 1.787 -6.088 -9.599 1.00 36.56 905 PRO A CA 1
ATOM 6980 C C . PRO A 1 905 ? 0.507 -5.309 -9.278 1.00 36.56 905 PRO A C 1
ATOM 6982 O O . PRO A 1 905 ? 0.252 -5.029 -8.108 1.00 36.56 905 PRO A O 1
ATOM 6985 N N . GLU A 1 906 ? -0.309 -4.989 -10.284 1.00 37.19 906 GLU A N 1
ATOM 6986 C CA . GLU A 1 906 ? -1.597 -4.333 -10.039 1.00 37.19 906 GLU A CA 1
ATOM 6987 C C . GLU A 1 906 ? -2.526 -5.246 -9.233 1.00 37.19 906 GLU A C 1
ATOM 6989 O O . GLU A 1 906 ? -2.983 -6.291 -9.706 1.00 37.19 906 GLU A O 1
ATOM 6994 N N . VAL A 1 907 ? -2.823 -4.825 -8.004 1.00 37.84 907 VAL A N 1
ATOM 6995 C CA . VAL A 1 907 ? -3.921 -5.378 -7.217 1.00 37.84 907 VAL A CA 1
ATOM 6996 C C . VAL A 1 907 ? -5.225 -4.906 -7.849 1.00 37.84 907 VAL A C 1
ATOM 6998 O O . VAL A 1 907 ? -5.420 -3.720 -8.111 1.00 37.84 907 VAL A O 1
ATOM 7001 N N . VAL A 1 908 ? -6.136 -5.847 -8.096 1.00 44.28 908 VAL A N 1
ATOM 7002 C CA . VAL A 1 908 ? -7.477 -5.528 -8.586 1.00 44.28 908 VAL A CA 1
ATOM 7003 C C . VAL A 1 908 ? -8.312 -5.029 -7.415 1.00 44.28 908 VAL A C 1
ATOM 7005 O O . VAL A 1 908 ? -8.928 -5.819 -6.704 1.00 44.28 908 VAL A O 1
ATOM 7008 N N . VAL A 1 909 ? -8.305 -3.714 -7.220 1.00 51.97 909 VAL A N 1
ATOM 7009 C CA . VAL A 1 909 ? -9.271 -3.030 -6.357 1.00 51.97 909 VAL A CA 1
ATOM 7010 C C . VAL A 1 909 ? -10.672 -3.236 -6.941 1.00 51.97 909 VAL A C 1
ATOM 7012 O O . VAL A 1 909 ? -10.833 -3.289 -8.159 1.00 51.97 909 VAL A O 1
ATOM 7015 N N . THR A 1 910 ? -11.666 -3.399 -6.075 1.00 56.72 910 THR A N 1
ATOM 7016 C CA . THR A 1 910 ? -13.092 -3.385 -6.433 1.00 56.72 910 THR A CA 1
ATOM 7017 C C . THR A 1 910 ? -13.709 -2.042 -6.045 1.00 56.72 910 THR A C 1
ATOM 7019 O O . THR A 1 910 ? -13.111 -1.298 -5.267 1.00 56.72 910 THR A O 1
ATOM 7022 N N . SER A 1 911 ? -14.933 -1.754 -6.501 1.00 63.62 911 SER A N 1
ATOM 7023 C CA . SER A 1 911 ? -15.741 -0.637 -5.984 1.00 63.62 911 SER A CA 1
ATOM 7024 C C . SER A 1 911 ? -15.681 -0.545 -4.457 1.00 63.62 911 SER A C 1
ATOM 7026 O O . SER A 1 911 ? -15.351 0.496 -3.902 1.00 63.62 911 SER A O 1
ATOM 7028 N N . ASP A 1 912 ? -15.922 -1.664 -3.790 1.00 64.50 912 ASP A N 1
ATOM 7029 C CA . ASP A 1 912 ? -16.128 -1.736 -2.349 1.00 64.50 912 ASP A CA 1
ATOM 7030 C C . ASP A 1 912 ? -14.801 -1.484 -1.607 1.00 64.50 912 ASP A C 1
ATOM 7032 O O . ASP A 1 912 ? -14.753 -0.731 -0.639 1.00 64.50 912 ASP A O 1
ATOM 7036 N N . MET A 1 913 ? -13.686 -2.006 -2.137 1.00 67.81 913 MET A N 1
ATOM 7037 C CA . MET A 1 913 ? -12.334 -1.723 -1.630 1.00 67.81 913 MET A CA 1
ATOM 7038 C C . MET A 1 913 ? -11.906 -0.261 -1.849 1.00 67.81 913 MET A C 1
ATOM 7040 O O . MET A 1 913 ? -11.201 0.304 -1.014 1.00 67.81 913 MET A O 1
ATOM 7044 N N . ALA A 1 914 ? -12.312 0.358 -2.963 1.00 68.25 914 ALA A N 1
ATOM 7045 C CA . ALA A 1 914 ? -12.015 1.761 -3.253 1.00 68.25 914 ALA A CA 1
ATOM 7046 C C . ALA A 1 914 ? -12.843 2.719 -2.375 1.00 68.25 914 ALA A C 1
ATOM 7048 O O . ALA A 1 914 ? -12.368 3.795 -2.012 1.00 68.25 914 ALA A O 1
ATOM 7049 N N . PHE A 1 915 ? -14.072 2.332 -2.025 1.00 85.56 915 PHE A N 1
ATOM 7050 C CA . PHE A 1 915 ? -14.999 3.132 -1.222 1.00 85.56 915 PHE A CA 1
ATOM 7051 C C . PHE A 1 915 ? -14.877 2.911 0.297 1.00 85.56 915 PHE A C 1
ATOM 7053 O O . PHE A 1 915 ? -15.300 3.786 1.057 1.00 85.56 915 PHE A O 1
ATOM 7060 N N . ALA A 1 916 ? -14.209 1.836 0.737 1.00 85.44 916 ALA A N 1
ATOM 7061 C CA . ALA A 1 916 ? -14.032 1.438 2.138 1.00 85.44 916 ALA A CA 1
ATOM 7062 C C . ALA A 1 916 ? -13.668 2.582 3.109 1.00 85.44 916 ALA A C 1
ATOM 7064 O O . ALA A 1 916 ? -14.246 2.668 4.189 1.00 85.44 916 ALA A O 1
ATOM 7065 N N . MET A 1 917 ? -12.766 3.501 2.738 1.00 91.94 917 MET A N 1
ATOM 7066 C CA . MET A 1 917 ? -12.385 4.652 3.578 1.00 91.94 917 MET A CA 1
ATOM 7067 C C . MET A 1 917 ? -13.590 5.539 3.916 1.00 91.94 917 MET A C 1
ATOM 7069 O O . MET A 1 917 ? -13.712 6.047 5.028 1.00 91.94 917 MET A O 1
ATOM 7073 N N . VAL A 1 918 ? -14.475 5.746 2.943 1.00 91.00 918 VAL A N 1
ATOM 7074 C CA . VAL A 1 918 ? -15.623 6.651 3.043 1.00 91.00 918 VAL A CA 1
ATOM 7075 C C . VAL A 1 918 ? -16.785 5.953 3.736 1.00 91.00 918 VAL A C 1
ATOM 7077 O O . VAL A 1 918 ? -17.423 6.563 4.591 1.00 91.00 918 VAL A O 1
ATOM 7080 N N . ASP A 1 919 ? -17.002 4.667 3.446 1.00 88.44 919 ASP A N 1
ATOM 7081 C CA . ASP A 1 919 ? -17.919 3.827 4.217 1.00 88.44 919 ASP A CA 1
ATOM 7082 C C . ASP A 1 919 ? -17.524 3.805 5.695 1.00 88.44 919 ASP A C 1
ATOM 7084 O O . ASP A 1 919 ? -18.352 4.091 6.556 1.00 88.44 919 ASP A O 1
ATOM 7088 N N . ASN A 1 920 ? -16.250 3.562 6.010 1.00 90.38 920 ASN A N 1
ATOM 7089 C CA . ASN A 1 920 ? -15.759 3.557 7.386 1.00 90.38 920 ASN A CA 1
ATOM 7090 C C . ASN A 1 920 ? -15.900 4.924 8.062 1.00 90.38 920 ASN A C 1
ATOM 7092 O O . ASN A 1 920 ? -16.308 4.969 9.220 1.00 90.38 920 ASN A O 1
ATOM 7096 N N . VAL A 1 921 ? -15.638 6.039 7.370 1.00 91.69 921 VAL A N 1
ATOM 7097 C CA . VAL A 1 921 ? -15.847 7.388 7.927 1.00 91.69 921 VAL A CA 1
ATOM 7098 C C . VAL A 1 921 ? -17.329 7.669 8.191 1.00 91.69 921 VAL A C 1
ATOM 7100 O O . VAL A 1 921 ? -17.677 8.090 9.293 1.00 91.69 921 VAL A O 1
ATOM 7103 N N . VAL A 1 922 ? -18.224 7.406 7.233 1.00 90.88 922 VAL A N 1
ATOM 7104 C CA . VAL A 1 922 ? -19.665 7.666 7.405 1.00 90.88 922 VAL A CA 1
ATOM 7105 C C . VAL A 1 922 ? -20.271 6.736 8.464 1.00 90.88 922 VAL A C 1
ATOM 7107 O O . VAL A 1 922 ? -21.059 7.196 9.291 1.00 90.88 922 VAL A O 1
ATOM 7110 N N . ASN A 1 923 ? -19.838 5.473 8.526 1.00 87.50 923 ASN A N 1
ATOM 7111 C CA . ASN A 1 923 ? -20.211 4.533 9.586 1.00 87.50 923 ASN A CA 1
ATOM 7112 C C . ASN A 1 923 ? -19.648 4.942 10.959 1.00 87.50 923 ASN A C 1
ATOM 7114 O O . ASN A 1 923 ? -20.357 4.814 11.955 1.00 87.50 923 ASN A O 1
ATOM 7118 N N . SER A 1 924 ? -18.422 5.475 11.028 1.00 88.94 924 SER A N 1
ATOM 7119 C CA . SER A 1 924 ? -17.816 5.959 12.280 1.00 88.94 924 SER A CA 1
ATOM 7120 C C . SER A 1 924 ? -18.546 7.186 12.815 1.00 88.94 924 SER A C 1
ATOM 7122 O O . SER A 1 924 ? -18.916 7.205 13.983 1.00 88.94 924 SER A O 1
ATOM 7124 N N . ILE A 1 925 ? -18.876 8.158 11.957 1.00 87.62 925 ILE A N 1
ATOM 7125 C CA . ILE A 1 925 ? -19.746 9.282 12.335 1.00 87.62 925 ILE A CA 1
ATOM 7126 C C . ILE A 1 925 ? -21.136 8.755 12.743 1.00 87.62 925 ILE A C 1
ATOM 7128 O O . ILE A 1 925 ? -21.710 9.216 13.726 1.00 87.62 925 ILE A O 1
ATOM 7132 N N . GLY A 1 926 ? -21.663 7.736 12.055 1.00 84.06 926 GLY A N 1
ATOM 7133 C CA . GLY A 1 926 ? -22.894 7.025 12.429 1.00 84.06 926 GLY A CA 1
ATOM 7134 C C . GLY A 1 926 ? -22.844 6.309 13.790 1.00 84.06 926 GLY A C 1
ATOM 7135 O O . GLY A 1 926 ? -23.890 6.124 14.419 1.00 84.06 926 GLY A O 1
ATOM 7136 N N . ALA A 1 927 ? -21.655 5.943 14.274 1.00 82.38 927 ALA A N 1
ATOM 7137 C CA . ALA A 1 927 ? -21.430 5.388 15.607 1.00 82.38 927 ALA A CA 1
ATOM 7138 C C . ALA A 1 927 ? -21.228 6.492 16.660 1.00 82.38 927 ALA A C 1
ATOM 7140 O O . ALA A 1 927 ? -21.887 6.466 17.697 1.00 82.38 927 ALA A O 1
ATOM 7141 N N . ASP A 1 928 ? -20.413 7.507 16.368 1.00 80.62 928 ASP A N 1
ATOM 7142 C CA . ASP A 1 928 ? -20.152 8.663 17.237 1.00 80.62 928 ASP A CA 1
ATOM 7143 C C . ASP A 1 928 ? -21.408 9.484 17.534 1.00 80.62 928 ASP A C 1
ATOM 7145 O O . ASP A 1 928 ? -21.617 9.937 18.661 1.00 80.62 928 ASP A O 1
ATOM 7149 N N . ARG A 1 929 ? -22.321 9.550 16.561 1.00 72.88 929 ARG A N 1
ATOM 7150 C CA . ARG A 1 929 ? -23.700 10.018 16.727 1.00 72.88 929 ARG A CA 1
ATOM 7151 C C . ARG A 1 929 ? -24.404 9.372 17.933 1.00 72.88 929 ARG A C 1
ATOM 7153 O O . ARG A 1 929 ? -25.067 10.068 18.701 1.00 72.88 929 ARG A O 1
ATOM 7160 N N . LYS A 1 930 ? -24.209 8.067 18.174 1.00 71.50 930 LYS A N 1
ATOM 7161 C CA . LYS A 1 930 ? -24.767 7.349 19.342 1.00 71.50 930 LYS A CA 1
ATOM 7162 C C . LYS A 1 930 ? -24.100 7.762 20.658 1.00 71.50 930 LYS A C 1
ATOM 7164 O O . LYS A 1 930 ? -24.768 7.785 21.685 1.00 71.50 930 LYS A O 1
ATOM 7169 N N . LEU A 1 931 ? -22.824 8.147 20.609 1.00 72.06 931 LEU A N 1
ATOM 7170 C CA . LEU A 1 931 ? -22.058 8.718 21.726 1.00 72.06 931 LEU A CA 1
ATOM 7171 C C . LEU A 1 931 ? -22.317 10.227 21.925 1.00 72.06 931 LEU A C 1
ATOM 7173 O O . LEU A 1 931 ? -21.681 10.858 22.764 1.00 72.06 931 LEU A O 1
ATOM 7177 N N . HIS A 1 932 ? -23.253 10.810 21.164 1.00 77.69 932 HIS A N 1
ATOM 7178 C CA . HIS A 1 932 ? -23.566 12.244 21.121 1.00 77.69 932 HIS A CA 1
ATOM 7179 C C . HIS A 1 932 ? -22.418 13.152 20.646 1.00 77.69 932 HIS A C 1
ATOM 7181 O O . HIS A 1 932 ? -22.493 14.369 20.835 1.00 77.69 932 HIS A O 1
ATOM 7187 N N . ARG A 1 933 ? -21.394 12.582 20.001 1.00 78.81 933 ARG A N 1
ATOM 7188 C CA . ARG A 1 933 ? -20.320 13.325 19.333 1.00 78.81 933 ARG A CA 1
ATOM 7189 C C . ARG A 1 933 ? -20.781 13.714 17.926 1.00 78.81 933 ARG A C 1
ATOM 7191 O O . ARG A 1 933 ? -21.388 12.925 17.201 1.00 78.81 933 ARG A O 1
ATOM 7198 N N . THR A 1 934 ? -20.553 14.969 17.560 1.00 83.62 934 THR A N 1
ATOM 7199 C CA . THR A 1 934 ? -20.909 15.529 16.250 1.00 83.62 934 THR A CA 1
ATOM 7200 C C . THR A 1 934 ? -19.888 15.148 15.174 1.00 83.62 934 THR A C 1
ATOM 7202 O O . THR A 1 934 ? -18.746 14.804 15.478 1.00 83.62 934 THR A O 1
ATOM 7205 N N . ALA A 1 935 ? -20.258 15.270 13.893 1.00 86.06 935 ALA A N 1
ATOM 7206 C CA . ALA A 1 935 ? -19.307 15.081 12.792 1.00 86.06 935 ALA A CA 1
ATOM 7207 C C . ALA A 1 935 ? -18.110 16.052 12.888 1.00 86.06 935 ALA A C 1
ATOM 7209 O O . ALA A 1 935 ? -16.983 15.675 12.575 1.00 86.06 935 ALA A O 1
ATOM 7210 N N . GLY A 1 936 ? -18.333 17.277 13.385 1.00 87.12 936 GLY A N 1
ATOM 7211 C CA . GLY A 1 936 ? -17.258 18.225 13.680 1.00 87.12 936 GLY A CA 1
ATOM 7212 C C . GLY A 1 936 ? -16.273 17.712 14.734 1.00 87.12 936 GLY A C 1
ATOM 7213 O O . GLY A 1 936 ? -15.070 17.812 14.521 1.00 87.12 936 GLY A O 1
ATOM 7214 N N . GLU A 1 937 ? -16.752 17.106 15.825 1.00 86.69 937 GLU A N 1
ATOM 7215 C CA . GLU A 1 937 ? -15.888 16.502 16.855 1.00 86.69 937 GLU A CA 1
ATOM 7216 C C . GLU A 1 937 ? -15.079 15.316 16.308 1.00 86.69 937 GLU A C 1
ATOM 7218 O O . GLU A 1 937 ? -13.877 15.243 16.561 1.00 86.69 937 GLU A O 1
ATOM 7223 N N . PHE A 1 938 ? -15.688 14.453 15.482 1.00 89.62 938 PHE A N 1
ATOM 7224 C CA . PHE A 1 938 ? -14.982 13.367 14.787 1.00 89.62 938 PHE A CA 1
ATOM 7225 C C . PHE A 1 938 ? -13.806 13.895 13.946 1.00 89.62 938 PHE A C 1
ATOM 7227 O O . PHE A 1 938 ? -12.668 13.454 14.123 1.00 89.62 938 PHE A O 1
ATOM 7234 N N . PHE A 1 939 ? -14.045 14.878 13.067 1.00 89.88 939 PHE A N 1
ATOM 7235 C CA . PHE A 1 939 ? -12.974 15.433 12.231 1.00 89.88 939 PHE A CA 1
ATOM 7236 C C . PHE A 1 939 ? -11.959 16.268 13.029 1.00 89.88 939 PHE A C 1
ATOM 7238 O O . PHE A 1 939 ? -10.778 16.244 12.681 1.00 89.88 939 PHE A O 1
ATOM 7245 N N . HIS A 1 940 ? -12.375 16.951 14.103 1.00 87.44 940 HIS A N 1
ATOM 7246 C CA . HIS A 1 940 ? -11.494 17.728 14.984 1.00 87.44 940 HIS A CA 1
ATOM 7247 C C . HIS A 1 940 ? -10.524 16.838 15.765 1.00 87.44 940 HIS A C 1
ATOM 7249 O O . HIS A 1 940 ? -9.313 17.049 15.714 1.00 87.44 940 HIS A O 1
ATOM 7255 N N . GLU A 1 941 ? -11.026 15.807 16.447 1.00 85.12 941 GLU A N 1
ATOM 7256 C CA . GLU A 1 941 ? -10.179 14.871 17.191 1.00 85.12 941 GLU A CA 1
ATOM 7257 C C . GLU A 1 941 ? -9.224 14.117 16.264 1.00 85.12 941 GLU A C 1
ATOM 7259 O O . GLU A 1 941 ? -8.039 13.988 16.578 1.00 85.12 941 GLU A O 1
ATOM 7264 N N . TYR A 1 942 ? -9.705 13.692 15.092 1.00 85.62 942 TYR A N 1
ATOM 7265 C CA . TYR A 1 942 ? -8.865 13.062 14.081 1.00 85.62 942 TYR A CA 1
ATOM 7266 C C . TYR A 1 942 ? -7.749 14.011 13.593 1.00 85.62 942 TYR A C 1
ATOM 7268 O O . TYR A 1 942 ? -6.570 13.637 13.535 1.00 85.62 942 TYR A O 1
ATOM 7276 N N . PHE A 1 943 ? -8.100 15.258 13.256 1.00 86.12 943 PHE A N 1
ATOM 7277 C CA . PHE A 1 943 ? -7.153 16.277 12.801 1.00 86.12 943 PHE A CA 1
ATOM 7278 C C . PHE A 1 943 ? -6.066 16.558 13.853 1.00 86.12 943 PHE A C 1
ATOM 7280 O O . PHE A 1 943 ? -4.871 16.481 13.531 1.00 86.12 943 PHE A O 1
ATOM 7287 N N . GLU A 1 944 ? -6.483 16.817 15.097 1.00 82.00 944 GLU A N 1
ATOM 7288 C CA . GLU A 1 944 ? -5.630 17.083 16.262 1.00 82.00 944 GLU A CA 1
ATOM 7289 C C . GLU A 1 944 ? -4.693 15.910 16.570 1.00 82.00 944 GLU A C 1
ATOM 7291 O O . GLU A 1 944 ? -3.502 16.120 16.813 1.00 82.00 944 GLU A O 1
ATOM 7296 N N . HIS A 1 945 ? -5.194 14.668 16.521 1.00 77.94 945 HIS A N 1
ATOM 7297 C CA . HIS A 1 945 ? -4.402 13.472 16.811 1.00 77.94 945 HIS A CA 1
ATOM 7298 C C . HIS A 1 945 ? -3.195 13.362 15.871 1.00 77.94 945 HIS A C 1
ATOM 7300 O O . HIS A 1 945 ? -2.045 13.299 16.322 1.00 77.94 945 HIS A O 1
ATOM 7306 N N . GLY A 1 946 ? -3.440 13.426 14.557 1.00 69.75 946 GLY A N 1
ATOM 7307 C CA . GLY A 1 946 ? -2.373 13.394 13.557 1.00 69.75 946 GLY A CA 1
ATOM 7308 C C . GLY A 1 946 ? -1.447 14.618 13.630 1.00 69.75 946 GLY A C 1
ATOM 7309 O O . GLY A 1 946 ? -0.242 14.500 13.392 1.00 69.75 946 GLY A O 1
ATOM 7310 N N . TYR A 1 947 ? -1.966 15.793 14.007 1.00 71.25 947 TYR A N 1
ATOM 7311 C CA . TYR A 1 947 ? -1.153 17.003 14.162 1.00 71.25 947 TYR A CA 1
ATOM 7312 C C . TYR A 1 947 ? -0.195 16.906 15.364 1.00 71.25 947 TYR A C 1
ATOM 7314 O O . TYR A 1 947 ? 1.010 17.132 15.212 1.00 71.25 947 TYR A O 1
ATOM 7322 N N . GLU A 1 948 ? -0.673 16.476 16.536 1.00 72.75 948 GLU A N 1
ATOM 7323 C CA . GLU A 1 948 ? 0.172 16.246 17.715 1.00 72.75 948 GLU A CA 1
ATOM 7324 C C . GLU A 1 948 ? 1.167 15.089 17.507 1.00 72.75 948 GLU A C 1
ATOM 7326 O O . GLU A 1 948 ? 2.309 15.167 17.974 1.00 72.75 948 GLU A O 1
ATOM 7331 N N . MET A 1 949 ? 0.802 14.041 16.756 1.00 67.31 949 MET A N 1
ATOM 7332 C CA . MET A 1 949 ? 1.748 12.994 16.340 1.00 67.31 949 MET A CA 1
ATOM 7333 C C . MET A 1 949 ? 2.874 13.539 15.453 1.00 67.31 949 MET A C 1
ATOM 7335 O O . MET A 1 949 ? 4.039 13.183 15.655 1.00 67.31 949 MET A O 1
ATOM 7339 N N . CYS A 1 950 ? 2.571 14.435 14.511 1.00 66.94 950 CYS A N 1
ATOM 7340 C CA . CYS A 1 950 ? 3.591 15.098 13.695 1.00 66.94 950 CYS A CA 1
ATOM 7341 C C . CYS A 1 950 ? 4.485 16.013 14.542 1.00 66.94 950 CYS A C 1
ATOM 7343 O O . CYS A 1 950 ? 5.712 15.962 14.434 1.00 66.94 950 CYS A O 1
ATOM 7345 N N . LYS A 1 951 ? 3.884 16.813 15.429 1.00 69.69 951 LYS A N 1
ATOM 7346 C CA . LYS A 1 951 ? 4.563 17.752 16.336 1.00 69.69 951 LYS A CA 1
ATOM 7347 C C . LYS A 1 951 ? 5.583 17.056 17.242 1.00 69.69 951 LYS A C 1
ATOM 7349 O O . LYS A 1 951 ? 6.712 17.539 17.355 1.00 69.69 951 LYS A O 1
ATOM 7354 N N . LYS A 1 952 ? 5.250 15.878 17.788 1.00 66.25 952 LYS A N 1
ATOM 7355 C CA . LYS A 1 952 ? 6.171 15.030 18.576 1.00 66.25 952 LYS A CA 1
ATOM 7356 C C . LYS A 1 952 ? 7.428 14.596 17.802 1.00 66.25 952 LYS A C 1
ATOM 7358 O O . LYS A 1 952 ? 8.468 14.396 18.420 1.00 66.25 952 LYS A O 1
ATOM 7363 N N . LYS A 1 953 ? 7.377 14.505 16.465 1.00 61.84 953 LYS A N 1
ATOM 7364 C CA . LYS A 1 953 ? 8.515 14.111 15.604 1.00 61.84 953 LYS A CA 1
ATOM 7365 C C . LYS A 1 953 ? 9.459 15.270 15.220 1.00 61.84 953 LYS A C 1
ATOM 7367 O O . LYS A 1 953 ? 10.449 15.030 14.537 1.00 61.84 953 LYS A O 1
ATOM 7372 N N . THR A 1 954 ? 9.175 16.524 15.597 1.00 61.53 954 THR A N 1
ATOM 7373 C CA . THR A 1 954 ? 9.890 17.703 15.042 1.00 61.53 954 THR A CA 1
ATOM 7374 C C . THR A 1 954 ? 11.259 18.008 15.663 1.00 61.53 954 THR A C 1
ATOM 7376 O O . THR A 1 954 ? 12.130 18.539 14.968 1.00 61.53 954 THR A O 1
ATOM 7379 N N . GLY A 1 955 ? 11.472 17.683 16.943 1.00 61.28 955 GLY A N 1
ATOM 7380 C CA . GLY A 1 955 ? 12.728 17.938 17.662 1.00 61.28 955 GLY A CA 1
ATOM 7381 C C . GLY A 1 955 ? 13.283 19.359 17.460 1.00 61.28 955 GLY A C 1
ATOM 7382 O O . GLY A 1 955 ? 12.548 20.346 17.425 1.00 61.28 955 GLY A O 1
ATOM 7383 N N . ASN A 1 956 ? 14.599 19.466 17.260 1.00 65.81 956 ASN A N 1
ATOM 7384 C CA . ASN A 1 956 ? 15.303 20.751 17.144 1.00 65.81 956 ASN A CA 1
ATOM 7385 C C . ASN A 1 956 ? 15.147 21.433 15.758 1.00 65.81 956 ASN A C 1
ATOM 7387 O O . ASN A 1 956 ? 15.818 22.427 15.478 1.00 65.81 956 ASN A O 1
ATOM 7391 N N . LEU A 1 957 ? 14.292 20.929 14.853 1.00 74.62 957 LEU A N 1
ATOM 7392 C CA . LEU A 1 957 ? 14.114 21.500 13.501 1.00 74.62 957 LEU A CA 1
ATOM 7393 C C . LEU A 1 957 ? 13.371 22.852 13.506 1.00 74.62 957 LEU A C 1
ATOM 7395 O O . LEU A 1 957 ? 13.494 23.648 12.568 1.00 74.62 957 LEU A O 1
ATOM 7399 N N . LEU A 1 958 ? 12.644 23.153 14.586 1.00 72.62 958 LEU A N 1
ATOM 7400 C CA . LEU A 1 958 ? 11.909 24.410 14.775 1.00 72.62 958 LEU A CA 1
ATOM 7401 C C . LEU A 1 958 ? 12.814 25.657 14.832 1.00 72.62 958 LEU A C 1
ATOM 7403 O O . LEU A 1 958 ? 12.328 26.764 14.591 1.00 72.62 958 LEU A O 1
ATOM 7407 N N . GLU A 1 959 ? 14.114 25.496 15.088 1.00 75.88 959 GLU A N 1
ATOM 7408 C CA . GLU A 1 959 ? 15.073 26.604 15.251 1.00 75.88 959 GLU A CA 1
ATOM 7409 C C . GLU A 1 959 ? 16.056 26.765 14.081 1.00 75.88 959 GLU A C 1
ATOM 7411 O O . GLU A 1 959 ? 16.708 27.800 13.965 1.00 75.88 959 GLU A O 1
ATOM 7416 N N . LYS A 1 960 ? 16.122 25.790 13.165 1.00 82.25 960 LYS A N 1
ATOM 7417 C CA . LYS A 1 960 ? 16.925 25.897 11.937 1.00 82.25 960 LYS A CA 1
ATOM 7418 C C . LYS A 1 960 ? 16.226 26.752 10.878 1.00 82.25 960 LYS A C 1
ATOM 7420 O O . LYS A 1 960 ? 14.999 26.809 10.847 1.00 82.25 960 LYS A O 1
ATOM 7425 N N . ASP A 1 961 ? 17.005 27.403 10.013 1.00 86.06 961 ASP A N 1
ATOM 7426 C CA . ASP A 1 961 ? 16.570 28.016 8.742 1.00 86.06 961 ASP A CA 1
ATOM 7427 C C . ASP A 1 961 ? 15.394 29.020 8.836 1.00 86.06 961 ASP A C 1
ATOM 7429 O O . ASP A 1 961 ? 14.675 29.279 7.869 1.00 86.06 961 ASP A O 1
ATOM 7433 N N . VAL A 1 962 ? 15.180 29.621 10.014 1.00 87.88 962 VAL A N 1
ATOM 7434 C CA . VAL A 1 962 ? 13.990 30.439 10.332 1.00 87.88 962 VAL A CA 1
ATOM 7435 C C . VAL A 1 962 ? 13.887 31.712 9.479 1.00 87.88 962 VAL A C 1
ATOM 7437 O O . VAL A 1 962 ? 12.780 32.212 9.261 1.00 87.88 962 VAL A O 1
ATOM 7440 N N . SER A 1 963 ? 15.002 32.219 8.948 1.00 91.25 963 SER A N 1
ATOM 7441 C CA . SER A 1 963 ? 15.038 33.344 8.001 1.00 91.25 963 SER A CA 1
ATOM 7442 C C . SER A 1 963 ? 14.497 32.995 6.606 1.00 91.25 963 SER A C 1
ATOM 7444 O O . SER A 1 963 ? 14.190 33.895 5.831 1.00 91.25 963 SER A O 1
ATOM 7446 N N . GLU A 1 964 ? 14.308 31.712 6.288 1.00 91.81 964 GLU A N 1
ATOM 7447 C CA . GLU A 1 964 ? 13.799 31.247 4.990 1.00 91.81 964 GLU A CA 1
ATOM 7448 C C . GLU A 1 964 ? 12.429 30.569 5.056 1.00 91.81 964 GLU A C 1
ATOM 7450 O O . GLU A 1 964 ? 11.871 30.201 4.024 1.00 91.81 964 GLU A O 1
ATOM 7455 N N . ARG A 1 965 ? 11.834 30.445 6.246 1.00 90.94 965 ARG A N 1
ATOM 7456 C CA . ARG A 1 965 ? 10.459 29.950 6.412 1.00 90.94 965 ARG A CA 1
ATOM 7457 C C . ARG A 1 965 ? 9.497 31.116 6.645 1.00 90.94 965 ARG A C 1
ATOM 7459 O O . ARG A 1 965 ? 9.679 31.867 7.608 1.00 90.94 965 ARG A O 1
ATOM 7466 N N . ARG A 1 966 ? 8.433 31.241 5.834 1.00 90.31 966 ARG A N 1
ATOM 7467 C CA . ARG A 1 966 ? 7.393 32.292 5.979 1.00 90.31 966 ARG A CA 1
ATOM 7468 C C . ARG A 1 966 ? 6.758 32.293 7.377 1.00 90.31 966 ARG A C 1
ATOM 7470 O O . ARG A 1 966 ? 6.381 33.340 7.893 1.00 90.31 966 ARG A O 1
ATOM 7477 N N . LYS A 1 967 ? 6.687 31.124 8.019 1.00 86.69 967 LYS A N 1
ATOM 7478 C CA . LYS A 1 967 ? 6.224 30.913 9.399 1.00 86.69 967 LYS A CA 1
ATOM 7479 C C . LYS A 1 967 ? 7.153 29.917 10.103 1.00 86.69 967 LYS A C 1
ATOM 7481 O O . LYS A 1 967 ? 7.523 28.911 9.506 1.00 86.69 967 LYS A O 1
ATOM 7486 N N . GLN A 1 968 ? 7.526 30.167 11.366 1.00 80.31 968 GLN A N 1
ATOM 7487 C CA . GLN A 1 968 ? 8.535 29.345 12.066 1.00 80.31 968 GLN A CA 1
ATOM 7488 C C . GLN A 1 968 ? 8.115 27.870 12.217 1.00 80.31 968 GLN A C 1
ATOM 7490 O O . GLN A 1 968 ? 8.963 26.991 12.071 1.00 80.31 968 GLN A O 1
ATOM 7495 N N . MET A 1 969 ? 6.835 27.615 12.507 1.00 79.62 969 MET A N 1
ATOM 7496 C CA . MET A 1 969 ? 6.302 26.294 12.878 1.00 79.62 969 MET A CA 1
ATOM 7497 C C . MET A 1 969 ? 6.251 25.267 11.737 1.00 79.62 969 MET A C 1
ATOM 7499 O O . MET A 1 969 ? 6.306 24.072 12.001 1.00 79.62 969 MET A O 1
ATOM 7503 N N . PHE A 1 970 ? 6.162 25.711 10.481 1.00 83.81 970 PHE A N 1
ATOM 7504 C CA . PHE A 1 970 ? 6.012 24.817 9.333 1.00 83.81 970 PHE A CA 1
ATOM 7505 C C . PHE A 1 970 ? 7.384 24.445 8.774 1.00 83.81 970 PHE A C 1
ATOM 7507 O O . PHE A 1 970 ? 7.939 25.144 7.922 1.00 83.81 970 PHE A O 1
ATOM 7514 N N . ILE A 1 971 ? 7.954 23.380 9.341 1.00 80.94 971 ILE A N 1
ATOM 7515 C CA . ILE A 1 971 ? 9.296 22.890 9.024 1.00 80.94 971 ILE A CA 1
ATOM 7516 C C . ILE A 1 971 ? 9.345 22.131 7.690 1.00 80.94 971 ILE A C 1
ATOM 7518 O O . ILE A 1 971 ? 8.360 21.556 7.232 1.00 80.94 971 ILE A O 1
ATOM 7522 N N . CYS A 1 972 ? 10.541 22.086 7.112 1.00 84.38 972 CYS A N 1
ATOM 7523 C CA . CYS A 1 972 ? 10.897 21.179 6.030 1.00 84.38 972 CYS A CA 1
ATOM 7524 C C . CYS A 1 972 ? 11.554 19.925 6.632 1.00 84.38 972 CYS A C 1
ATOM 7526 O O . CYS A 1 972 ? 12.435 20.055 7.486 1.00 84.38 972 CYS A O 1
ATOM 7528 N N . TYR A 1 973 ? 11.153 18.726 6.196 1.00 84.31 973 TYR A N 1
ATOM 7529 C CA . TYR A 1 973 ? 11.848 17.483 6.542 1.00 84.31 973 TYR A CA 1
ATOM 7530 C C . TYR A 1 973 ? 13.091 17.303 5.648 1.00 84.31 973 TYR A C 1
ATOM 7532 O O . TYR A 1 973 ? 12.941 17.195 4.429 1.00 84.31 973 TYR A O 1
ATOM 7540 N N . PRO A 1 974 ? 14.324 17.249 6.201 1.00 84.50 974 PRO A N 1
ATOM 7541 C CA . PRO A 1 974 ? 15.550 17.197 5.394 1.00 84.50 974 PRO A CA 1
ATOM 7542 C C . PRO A 1 974 ? 15.647 15.999 4.438 1.00 84.50 974 PRO A C 1
ATOM 7544 O O . PRO A 1 974 ? 16.350 16.074 3.435 1.00 84.50 974 PRO A O 1
ATOM 7547 N N . GLN A 1 975 ? 14.946 14.903 4.738 1.00 85.25 975 GLN A N 1
ATOM 7548 C CA . GLN A 1 975 ? 14.917 13.673 3.945 1.00 85.25 975 GLN A CA 1
ATOM 7549 C C . GLN A 1 975 ? 14.217 13.854 2.589 1.00 85.25 975 GLN A C 1
ATOM 7551 O O . GLN A 1 975 ? 14.588 13.197 1.620 1.00 85.25 975 GLN A O 1
ATOM 7556 N N . THR A 1 976 ? 13.221 14.742 2.517 1.00 90.31 976 THR A N 1
ATOM 7557 C CA . THR A 1 976 ? 12.404 15.005 1.318 1.00 90.31 976 THR A CA 1
ATOM 7558 C C . THR A 1 976 ? 12.637 16.407 0.749 1.00 90.31 976 THR A C 1
ATOM 7560 O O . THR A 1 976 ? 11.951 16.816 -0.187 1.00 90.31 976 THR A O 1
ATOM 7563 N N . MET A 1 977 ? 13.588 17.169 1.296 1.00 92.81 977 MET A N 1
ATOM 7564 C CA . MET A 1 977 ? 13.915 18.507 0.805 1.00 92.81 977 MET A CA 1
ATOM 7565 C C . MET A 1 977 ? 14.514 18.437 -0.612 1.00 92.81 977 MET A C 1
ATOM 7567 O O . MET A 1 977 ? 15.472 17.687 -0.825 1.00 92.81 977 MET A O 1
ATOM 7571 N N . PRO A 1 978 ? 14.027 19.244 -1.573 1.00 91.94 978 PRO A N 1
ATOM 7572 C CA . PRO A 1 978 ? 14.681 19.432 -2.859 1.00 91.94 978 PRO A CA 1
ATOM 7573 C C . PRO A 1 978 ? 16.141 19.856 -2.677 1.00 91.94 978 PRO A C 1
ATOM 7575 O O . PRO A 1 978 ? 16.451 20.903 -2.109 1.00 91.94 978 PRO A O 1
ATOM 7578 N N . LYS A 1 979 ? 17.053 19.019 -3.171 1.00 88.75 979 LYS A N 1
ATOM 7579 C CA . LYS A 1 979 ? 18.477 19.334 -3.293 1.00 88.75 979 LYS A CA 1
ATOM 7580 C C . LYS A 1 979 ? 18.624 20.414 -4.365 1.00 88.75 979 LYS A C 1
ATOM 7582 O O . LYS A 1 979 ? 18.181 20.181 -5.485 1.00 88.75 979 LYS A O 1
ATOM 7587 N N . LEU A 1 980 ? 19.239 21.542 -4.012 1.00 88.94 980 LEU A N 1
ATOM 7588 C CA . LEU A 1 980 ? 19.670 22.591 -4.938 1.00 88.94 980 LEU A CA 1
ATOM 7589 C C . LEU A 1 980 ? 21.201 22.535 -5.037 1.00 88.94 980 LEU A C 1
ATOM 7591 O O . LEU A 1 980 ? 21.901 22.890 -4.084 1.00 88.94 980 LEU A O 1
ATOM 7595 N N . VAL A 1 981 ? 21.732 22.035 -6.151 1.00 78.94 981 VAL A N 1
ATOM 7596 C CA . VAL A 1 981 ? 23.173 21.790 -6.336 1.00 78.94 981 VAL A CA 1
ATOM 7597 C C . VAL A 1 981 ? 23.919 23.112 -6.515 1.00 78.94 981 VAL A C 1
ATOM 7599 O O . VAL A 1 981 ? 24.929 23.367 -5.855 1.00 78.94 981 VAL A O 1
ATOM 7602 N N . ASP A 1 982 ? 23.347 23.992 -7.331 1.00 75.62 982 ASP A N 1
ATOM 7603 C CA . ASP A 1 982 ? 23.948 25.221 -7.856 1.00 75.62 982 ASP A CA 1
ATOM 7604 C C . ASP A 1 982 ? 23.960 26.416 -6.873 1.00 75.62 982 ASP A C 1
ATOM 7606 O O . ASP A 1 982 ? 24.302 27.555 -7.224 1.00 75.62 982 ASP A O 1
ATOM 7610 N N . PHE A 1 983 ? 23.585 26.169 -5.617 1.00 83.81 983 PHE A N 1
ATOM 7611 C CA . PHE A 1 983 ? 23.496 27.140 -4.521 1.00 83.81 983 PHE A CA 1
ATOM 7612 C C . PHE A 1 983 ? 24.528 26.807 -3.441 1.00 83.81 983 PHE A C 1
ATOM 7614 O O . PHE A 1 983 ? 24.194 26.551 -2.288 1.00 83.81 983 PHE A O 1
ATOM 7621 N N . ASN A 1 984 ? 25.802 26.771 -3.845 1.00 65.25 984 ASN A N 1
ATOM 7622 C CA . ASN A 1 984 ? 26.888 26.088 -3.133 1.00 65.25 984 ASN A CA 1
ATOM 7623 C C . ASN A 1 984 ? 26.923 26.254 -1.604 1.00 65.25 984 ASN A C 1
ATOM 7625 O O . ASN A 1 984 ? 27.074 25.241 -0.922 1.00 65.25 984 ASN A O 1
ATOM 7629 N N . ASN A 1 985 ? 26.716 27.471 -1.088 1.00 70.94 985 ASN A N 1
ATOM 7630 C CA . ASN A 1 985 ? 26.801 27.788 0.344 1.00 70.94 985 ASN A CA 1
ATOM 7631 C C . ASN A 1 985 ? 25.433 27.931 1.044 1.00 70.94 985 ASN A C 1
ATOM 7633 O O . ASN A 1 985 ? 25.395 28.189 2.242 1.00 70.94 985 ASN A O 1
ATOM 7637 N N . ASP A 1 986 ? 24.315 27.818 0.319 1.00 82.06 986 ASP A N 1
ATOM 7638 C CA . ASP A 1 986 ? 22.986 28.178 0.828 1.00 82.06 986 ASP A CA 1
ATOM 7639 C C . ASP A 1 986 ? 21.884 27.309 0.190 1.00 82.06 986 ASP A C 1
ATOM 7641 O O . ASP A 1 986 ? 21.046 27.769 -0.585 1.00 82.06 986 ASP A O 1
ATOM 7645 N N . ARG A 1 987 ? 21.936 26.002 0.476 1.00 85.12 987 ARG A N 1
ATOM 7646 C CA . ARG A 1 987 ? 21.152 24.956 -0.214 1.00 85.12 987 ARG A CA 1
ATOM 7647 C C . ARG A 1 987 ? 19.760 24.693 0.370 1.00 85.12 987 ARG A C 1
ATOM 7649 O O . ARG A 1 987 ? 19.030 23.873 -0.179 1.00 85.12 987 ARG A O 1
ATOM 7656 N N . PHE A 1 988 ? 19.402 25.327 1.488 1.00 90.44 988 PHE A N 1
ATOM 7657 C CA . PHE A 1 988 ? 18.072 25.170 2.085 1.00 90.44 988 PHE A CA 1
ATOM 7658 C C . PHE A 1 988 ? 16.994 25.770 1.176 1.00 90.44 988 PHE A C 1
ATOM 7660 O O . PHE A 1 988 ? 17.198 26.837 0.601 1.00 90.44 988 PHE A O 1
ATOM 7667 N N . ILE A 1 989 ? 15.832 25.124 1.103 1.00 91.50 989 ILE A N 1
ATOM 7668 C CA . ILE A 1 989 ? 14.584 25.717 0.616 1.00 91.50 989 ILE A CA 1
ATOM 7669 C C . ILE A 1 989 ? 13.417 25.096 1.394 1.00 91.50 989 ILE A C 1
ATOM 7671 O O . ILE A 1 989 ? 13.421 23.897 1.676 1.00 91.50 989 ILE A O 1
ATOM 7675 N N . ASN A 1 990 ? 12.403 25.889 1.761 1.00 93.38 990 ASN A N 1
ATOM 7676 C CA . ASN A 1 990 ? 11.249 25.381 2.513 1.00 93.38 990 ASN A CA 1
ATOM 7677 C C . ASN A 1 990 ? 10.227 24.673 1.600 1.00 93.38 990 ASN A C 1
ATOM 7679 O O . ASN A 1 990 ? 9.083 25.118 1.448 1.00 93.38 990 ASN A O 1
ATOM 7683 N N . ALA A 1 991 ? 10.673 23.582 0.986 1.00 95.12 991 ALA A N 1
ATOM 7684 C CA . ALA A 1 991 ? 9.924 22.725 0.081 1.00 95.12 991 ALA A CA 1
ATOM 7685 C C . ALA A 1 991 ? 10.174 21.247 0.407 1.00 95.12 991 ALA A C 1
ATOM 7687 O O . ALA A 1 991 ? 11.235 20.905 0.923 1.00 95.12 991 ALA A O 1
ATOM 7688 N N . ASN A 1 992 ? 9.232 20.373 0.060 1.00 95.38 992 ASN A N 1
ATOM 7689 C CA . ASN A 1 992 ? 9.353 18.926 0.211 1.00 95.38 992 ASN A CA 1
ATOM 7690 C C . ASN A 1 992 ? 8.762 18.212 -1.007 1.00 95.38 992 ASN A C 1
ATOM 7692 O O . ASN A 1 992 ? 7.695 18.590 -1.486 1.00 95.38 992 ASN A O 1
ATOM 7696 N N . LEU A 1 993 ? 9.448 17.183 -1.498 1.00 94.31 993 LEU A N 1
ATOM 7697 C CA . LEU A 1 993 ? 8.998 16.361 -2.619 1.00 94.31 993 LEU A CA 1
ATOM 7698 C C . LEU A 1 993 ? 8.269 15.097 -2.139 1.00 94.31 993 LEU A C 1
ATOM 7700 O O . LEU A 1 993 ? 8.653 14.477 -1.146 1.00 94.31 993 LEU A O 1
ATOM 7704 N N . MET A 1 994 ? 7.239 14.708 -2.883 1.00 94.94 994 MET A N 1
ATOM 7705 C CA . MET A 1 994 ? 6.550 13.425 -2.779 1.00 94.94 994 MET A CA 1
ATOM 7706 C C . MET A 1 994 ? 6.432 12.842 -4.188 1.00 94.94 994 MET A C 1
ATOM 7708 O O . MET A 1 994 ? 6.048 13.554 -5.114 1.00 94.94 994 MET A O 1
ATOM 7712 N N . GLU A 1 995 ? 6.798 11.578 -4.382 1.00 93.88 995 GLU A N 1
ATOM 7713 C CA . GLU A 1 995 ? 6.696 10.924 -5.690 1.00 93.88 995 GLU A CA 1
ATOM 7714 C C . GLU A 1 995 ? 5.378 10.150 -5.776 1.00 93.88 995 GLU A C 1
ATOM 7716 O O . GLU A 1 995 ? 5.090 9.310 -4.926 1.00 93.88 995 GLU A O 1
ATOM 7721 N N . ILE A 1 996 ? 4.564 10.460 -6.785 1.00 93.31 996 ILE A N 1
ATOM 7722 C CA . ILE A 1 996 ? 3.260 9.837 -7.019 1.00 93.31 996 ILE A CA 1
ATOM 7723 C C . ILE A 1 996 ? 3.213 9.457 -8.500 1.00 93.31 996 ILE A C 1
ATOM 7725 O O . ILE A 1 996 ? 3.317 10.319 -9.367 1.00 93.31 996 ILE A O 1
ATOM 7729 N N . ASP A 1 997 ? 3.117 8.157 -8.788 1.00 84.94 997 ASP A N 1
ATOM 7730 C CA . ASP A 1 997 ? 3.167 7.588 -10.149 1.00 84.94 997 ASP A CA 1
ATOM 7731 C C . ASP A 1 997 ? 4.422 7.966 -10.965 1.00 84.94 997 ASP A C 1
ATOM 7733 O O . ASP A 1 997 ? 4.360 8.145 -12.178 1.00 84.94 997 ASP A O 1
ATOM 7737 N N . GLY A 1 998 ? 5.573 8.111 -10.298 1.00 84.38 998 GLY A N 1
ATOM 7738 C CA . GLY A 1 998 ? 6.831 8.543 -10.924 1.00 84.38 998 GLY A CA 1
ATOM 7739 C C . GLY A 1 998 ? 6.914 10.050 -11.208 1.00 84.38 998 GLY A C 1
ATOM 7740 O O . GLY A 1 998 ? 7.967 10.541 -11.610 1.00 84.38 998 GLY A O 1
ATOM 7741 N N . VAL A 1 999 ? 5.839 10.805 -10.954 1.00 91.19 999 VAL A N 1
ATOM 7742 C CA . VAL A 1 999 ? 5.823 12.272 -11.009 1.00 91.19 999 VAL A CA 1
ATOM 7743 C C . VAL A 1 999 ? 6.174 12.831 -9.633 1.00 91.19 999 VAL A C 1
ATOM 7745 O O . VAL A 1 999 ? 5.580 12.447 -8.624 1.00 91.19 999 VAL A O 1
ATOM 7748 N N . LYS A 1 1000 ? 7.121 13.771 -9.567 1.00 95.19 1000 LYS A N 1
ATOM 7749 C CA . LYS A 1 1000 ? 7.486 14.443 -8.312 1.00 95.19 1000 LYS A CA 1
ATOM 7750 C C . LYS A 1 1000 ? 6.582 15.652 -8.096 1.00 95.19 1000 LYS A C 1
ATOM 7752 O O . LYS A 1 1000 ? 6.619 16.611 -8.866 1.00 95.19 1000 LYS A O 1
ATOM 7757 N N . TRP A 1 1001 ? 5.796 15.593 -7.027 1.00 97.06 1001 TRP A N 1
ATOM 7758 C CA . TRP A 1 1001 ? 4.955 16.671 -6.522 1.00 97.06 1001 TRP A CA 1
ATOM 7759 C C . TRP A 1 1001 ? 5.733 17.440 -5.447 1.00 97.06 1001 TRP A C 1
ATOM 7761 O O . TRP A 1 1001 ? 6.025 16.919 -4.369 1.00 97.06 1001 TRP A O 1
ATOM 7771 N N . ILE A 1 1002 ? 6.120 18.675 -5.760 1.00 97.44 1002 ILE A N 1
ATOM 7772 C CA . ILE A 1 1002 ? 6.976 19.528 -4.929 1.00 97.44 1002 ILE A CA 1
ATOM 7773 C C . ILE A 1 1002 ? 6.088 20.502 -4.150 1.00 97.44 1002 ILE A C 1
ATOM 7775 O O . ILE A 1 1002 ? 5.646 21.520 -4.679 1.00 97.44 1002 ILE A O 1
ATOM 7779 N N . MET A 1 1003 ? 5.831 20.192 -2.880 1.00 97.50 1003 MET A N 1
ATOM 7780 C CA . MET A 1 1003 ? 5.074 21.035 -1.953 1.00 97.50 1003 MET A CA 1
ATOM 7781 C C . MET A 1 1003 ? 5.977 22.132 -1.386 1.00 97.50 1003 MET A C 1
ATOM 7783 O O . MET A 1 1003 ? 6.911 21.835 -0.642 1.00 97.50 1003 MET A O 1
ATOM 7787 N N . THR A 1 1004 ? 5.709 23.403 -1.686 1.00 96.50 1004 THR A N 1
ATOM 7788 C CA . THR A 1 1004 ? 6.543 24.526 -1.223 1.00 96.50 1004 THR A CA 1
ATOM 7789 C C . THR A 1 1004 ? 5.731 25.712 -0.714 1.00 96.50 1004 THR A C 1
ATOM 7791 O O . THR A 1 1004 ? 4.566 25.886 -1.068 1.00 96.50 1004 THR A O 1
ATOM 7794 N N . GLN A 1 1005 ? 6.334 26.533 0.149 1.00 95.25 1005 GLN A N 1
ATOM 7795 C CA . GLN A 1 1005 ? 5.787 27.854 0.470 1.00 95.25 1005 GLN A CA 1
ATOM 7796 C C . GLN A 1 1005 ? 5.847 28.771 -0.761 1.00 95.25 1005 GLN A C 1
ATOM 7798 O O . GLN A 1 1005 ? 6.739 28.634 -1.596 1.00 95.25 1005 GLN A O 1
ATOM 7803 N N . GLY A 1 1006 ? 4.950 29.753 -0.849 1.00 95.31 1006 GLY A N 1
ATOM 7804 C CA . GLY A 1 1006 ? 5.051 30.790 -1.874 1.00 95.31 1006 GLY A CA 1
ATOM 7805 C C . GLY A 1 1006 ? 6.325 31.620 -1.674 1.00 95.31 1006 GLY A C 1
ATOM 7806 O O . GLY A 1 1006 ? 6.652 31.920 -0.516 1.00 95.31 1006 GLY A O 1
ATOM 7807 N N . PRO A 1 1007 ? 7.047 31.996 -2.747 1.00 96.06 1007 PRO A N 1
ATOM 7808 C CA . PRO A 1 1007 ? 8.273 32.784 -2.661 1.00 96.06 1007 PRO A CA 1
ATOM 7809 C C . PRO A 1 1007 ? 8.183 34.012 -1.756 1.00 96.06 1007 PRO A C 1
ATOM 7811 O O . PRO A 1 1007 ? 7.178 34.721 -1.736 1.00 96.06 1007 PRO A O 1
ATOM 7814 N N . MET A 1 1008 ? 9.251 34.252 -1.001 1.00 95.75 1008 MET A N 1
ATOM 7815 C CA . MET A 1 1008 ? 9.444 35.437 -0.161 1.00 95.75 1008 MET A CA 1
ATOM 7816 C C . MET A 1 1008 ? 10.353 36.440 -0.865 1.00 95.75 1008 MET A C 1
ATOM 7818 O O . MET A 1 1008 ? 11.353 36.025 -1.450 1.00 95.75 1008 MET A O 1
ATOM 7822 N N . ASP A 1 1009 ? 10.050 37.733 -0.754 1.00 94.44 1009 ASP A N 1
ATOM 7823 C CA . ASP A 1 1009 ? 10.950 38.831 -1.144 1.00 94.44 1009 ASP A CA 1
ATOM 7824 C C . ASP A 1 1009 ? 11.825 39.321 0.025 1.00 94.44 1009 ASP A C 1
ATOM 7826 O O . ASP A 1 1009 ? 12.727 40.133 -0.166 1.00 94.44 1009 ASP A O 1
ATOM 7830 N N . GLY A 1 1010 ? 11.576 38.806 1.233 1.00 92.38 1010 GLY A N 1
ATOM 7831 C CA . GLY A 1 1010 ? 12.255 39.181 2.466 1.00 92.38 1010 GLY A CA 1
ATOM 7832 C C . GLY A 1 1010 ? 11.483 40.213 3.291 1.00 92.38 1010 GLY A C 1
ATOM 7833 O O . GLY A 1 1010 ? 11.778 40.374 4.474 1.00 92.38 1010 GLY A O 1
ATOM 7834 N N . THR A 1 1011 ? 10.457 40.876 2.743 1.00 91.38 1011 THR A N 1
ATOM 7835 C CA . THR A 1 1011 ? 9.659 41.898 3.452 1.00 91.38 1011 THR A CA 1
ATOM 7836 C C . THR A 1 1011 ? 8.719 41.320 4.511 1.00 91.38 1011 THR A C 1
ATOM 7838 O O . THR A 1 1011 ? 8.141 42.068 5.299 1.00 91.38 1011 THR A O 1
ATOM 7841 N N . GLU A 1 1012 ? 8.565 39.995 4.577 1.00 88.94 1012 GLU A N 1
ATOM 7842 C CA . GLU A 1 1012 ? 7.667 39.299 5.502 1.00 88.94 1012 GLU A CA 1
ATOM 7843 C C . GLU A 1 1012 ? 7.881 39.688 6.974 1.00 88.94 1012 GLU A C 1
ATOM 7845 O O . GLU A 1 1012 ? 6.907 39.792 7.722 1.00 88.94 1012 GLU A O 1
ATOM 7850 N N . HIS A 1 1013 ? 9.124 39.961 7.392 1.00 87.50 1013 HIS A N 1
ATOM 7851 C CA . HIS A 1 1013 ? 9.410 40.422 8.755 1.00 87.50 1013 HIS A CA 1
ATOM 7852 C C . HIS A 1 1013 ? 8.805 41.806 9.041 1.00 87.50 1013 HIS A C 1
ATOM 7854 O O . HIS A 1 1013 ? 8.199 41.996 10.090 1.00 87.50 1013 HIS A O 1
ATOM 7860 N N . VAL A 1 1014 ? 8.847 42.731 8.076 1.00 88.38 1014 VAL A N 1
ATOM 7861 C CA . VAL A 1 1014 ? 8.234 44.070 8.176 1.00 88.38 1014 VAL A CA 1
ATOM 7862 C C . VAL A 1 1014 ? 6.703 43.976 8.255 1.00 88.38 1014 VAL A C 1
ATOM 7864 O O . VAL A 1 1014 ? 6.043 44.792 8.900 1.00 88.38 1014 VAL A O 1
ATOM 7867 N N . GLN A 1 1015 ? 6.107 42.965 7.620 1.00 83.88 1015 GLN A N 1
ATOM 7868 C CA . GLN A 1 1015 ? 4.669 42.695 7.722 1.00 83.88 1015 GLN A CA 1
ATOM 7869 C C . GLN A 1 1015 ? 4.302 42.116 9.098 1.00 83.88 1015 GLN A C 1
ATOM 7871 O O . GLN A 1 1015 ? 3.293 42.507 9.684 1.00 83.88 1015 GLN A O 1
ATOM 7876 N N . GLU A 1 1016 ? 5.131 41.221 9.642 1.00 84.69 1016 GLU A N 1
ATOM 7877 C CA . GLU A 1 1016 ? 4.989 40.703 11.007 1.00 84.69 1016 GLU A CA 1
ATOM 7878 C C . GLU A 1 1016 ? 5.197 41.810 12.058 1.00 84.69 1016 GLU A C 1
ATOM 7880 O O . GLU A 1 1016 ? 4.440 41.889 13.023 1.00 84.69 1016 GLU A O 1
ATOM 7885 N N . GLU A 1 1017 ? 6.134 42.735 11.843 1.00 88.81 1017 GLU A N 1
ATOM 7886 C CA . GLU A 1 1017 ? 6.330 43.939 12.661 1.00 88.81 1017 GLU A CA 1
ATOM 7887 C C . GLU A 1 1017 ? 5.110 44.866 12.645 1.00 88.81 1017 GLU A C 1
ATOM 7889 O O . GLU A 1 1017 ? 4.654 45.265 13.718 1.00 88.81 1017 GLU A O 1
ATOM 7894 N N . LYS A 1 1018 ? 4.544 45.164 11.465 1.00 87.19 1018 LYS A N 1
ATOM 7895 C CA . LYS A 1 1018 ? 3.328 45.989 11.323 1.00 87.19 1018 LYS A CA 1
ATOM 7896 C C . LYS A 1 1018 ? 2.135 45.373 12.050 1.00 87.19 1018 LYS A C 1
ATOM 7898 O O . LYS A 1 1018 ? 1.579 46.024 12.934 1.00 87.19 1018 LYS A O 1
ATOM 7903 N N . LYS A 1 1019 ? 1.836 44.092 11.802 1.00 85.12 1019 LYS A N 1
ATOM 7904 C CA . LYS A 1 1019 ? 0.772 43.365 12.518 1.00 85.12 1019 LYS A CA 1
ATOM 7905 C C . LYS A 1 1019 ? 1.015 43.348 14.026 1.00 85.12 1019 LYS A C 1
ATOM 7907 O O . LYS A 1 1019 ? 0.092 43.550 14.805 1.00 85.12 1019 LYS A O 1
ATOM 7912 N N . ASN A 1 1020 ? 2.259 43.170 14.469 1.00 88.12 1020 ASN A N 1
ATOM 7913 C CA . ASN A 1 1020 ? 2.601 43.223 15.890 1.00 88.12 1020 ASN A CA 1
ATOM 7914 C C . ASN A 1 1020 ? 2.545 44.652 16.472 1.00 88.12 1020 ASN A C 1
ATOM 7916 O O . ASN A 1 1020 ? 2.380 44.814 17.679 1.00 88.12 1020 ASN A O 1
ATOM 7920 N N . ALA A 1 1021 ? 2.678 45.712 15.674 1.00 88.06 1021 ALA A N 1
ATOM 7921 C CA . ALA A 1 1021 ? 2.433 47.088 16.110 1.00 88.06 1021 ALA A CA 1
ATOM 7922 C C . ALA A 1 1021 ? 0.926 47.390 16.211 1.00 88.06 1021 ALA A C 1
ATOM 7924 O O . ALA A 1 1021 ? 0.494 48.042 17.158 1.00 88.06 1021 ALA A O 1
ATOM 7925 N N . GLU A 1 1022 ? 0.120 46.870 15.286 1.00 87.75 1022 GLU A N 1
ATOM 7926 C CA . GLU A 1 1022 ? -1.346 46.968 15.293 1.00 87.75 1022 GLU A CA 1
ATOM 7927 C C . GLU A 1 1022 ? -1.959 46.180 16.459 1.00 87.75 1022 GLU A C 1
ATOM 7929 O O . GLU A 1 1022 ? -2.715 46.749 17.246 1.00 87.75 1022 GLU A O 1
ATOM 7934 N N . LYS A 1 1023 ? -1.530 44.928 16.678 1.00 88.56 1023 LYS A N 1
ATOM 7935 C CA . LYS A 1 1023 ? -1.920 44.120 17.847 1.00 88.56 1023 LYS A CA 1
ATOM 7936 C C . LYS A 1 1023 ? -1.637 44.849 19.165 1.00 88.56 1023 LYS A C 1
ATOM 7938 O O . LYS A 1 1023 ? -2.543 44.974 19.986 1.00 88.56 1023 LYS A O 1
ATOM 7943 N N . ARG A 1 1024 ? -0.449 45.456 19.322 1.00 87.88 1024 ARG A N 1
ATOM 7944 C CA . ARG A 1 1024 ? -0.115 46.299 20.493 1.00 87.88 1024 ARG A CA 1
ATOM 7945 C C . ARG A 1 1024 ? -1.046 47.507 20.661 1.00 87.88 1024 ARG A C 1
ATOM 7947 O O . ARG A 1 1024 ? -1.374 47.830 21.796 1.00 87.88 1024 ARG A O 1
ATOM 7954 N N . LYS A 1 1025 ? -1.494 48.153 19.575 1.00 89.75 1025 LYS A N 1
ATOM 7955 C CA . LYS A 1 1025 ? -2.480 49.256 19.633 1.00 89.75 1025 LYS A CA 1
ATOM 7956 C C . LYS A 1 1025 ? -3.878 48.775 20.040 1.00 89.75 1025 LYS A C 1
ATOM 7958 O O . LYS A 1 1025 ? -4.577 49.503 20.731 1.00 89.75 1025 LYS A O 1
ATOM 7963 N N . SER A 1 1026 ? -4.269 47.566 19.635 1.00 86.44 1026 SER A N 1
ATOM 7964 C CA . SER A 1 1026 ? -5.558 46.948 20.001 1.00 86.44 1026 SER A CA 1
ATOM 7965 C C . SER A 1 1026 ? -5.580 46.269 21.382 1.00 86.44 1026 SER A C 1
ATOM 7967 O O . SER A 1 1026 ? -6.635 45.833 21.829 1.00 86.44 1026 SER A O 1
ATOM 7969 N N . GLY A 1 1027 ? -4.429 46.154 22.058 1.00 85.50 1027 GLY A N 1
ATOM 7970 C CA . GLY A 1 1027 ? -4.290 45.429 23.328 1.00 85.50 1027 GLY A CA 1
ATOM 7971 C C . GLY A 1 1027 ? -4.136 43.905 23.196 1.00 85.50 1027 GLY A C 1
ATOM 7972 O O . GLY A 1 1027 ? -4.062 43.207 24.207 1.00 85.50 1027 GLY A O 1
ATOM 7973 N N . GLU A 1 1028 ? -4.053 43.368 21.976 1.00 82.19 1028 GLU A N 1
ATOM 7974 C CA . GLU A 1 1028 ? -3.890 41.932 21.738 1.00 82.19 1028 GLU A CA 1
ATOM 7975 C C . GLU A 1 1028 ? -2.467 41.443 22.085 1.00 82.19 1028 GLU A C 1
ATOM 7977 O O . GLU A 1 1028 ? -1.465 42.144 21.896 1.00 82.19 1028 GLU A O 1
ATOM 7982 N N . LYS A 1 1029 ? -2.356 40.205 22.584 1.00 83.19 1029 LYS A N 1
ATOM 7983 C CA . LYS A 1 1029 ? -1.084 39.609 23.015 1.00 83.19 1029 LYS A CA 1
ATOM 7984 C C . LYS A 1 1029 ? -0.177 39.295 21.820 1.00 83.19 1029 LYS A C 1
ATOM 7986 O O . LYS A 1 1029 ? -0.447 38.395 21.033 1.00 83.19 1029 LYS A O 1
ATOM 7991 N N . VAL A 1 1030 ? 0.960 39.983 21.748 1.00 82.00 1030 VAL A N 1
ATOM 7992 C CA . VAL A 1 1030 ? 2.029 39.725 20.770 1.00 82.00 1030 VAL A CA 1
ATOM 7993 C C . VAL A 1 1030 ? 3.015 38.666 21.282 1.00 82.00 1030 VAL A C 1
ATOM 7995 O O . VAL A 1 1030 ? 3.284 38.573 22.481 1.00 82.00 1030 VAL A O 1
ATOM 7998 N N . SER A 1 1031 ? 3.578 37.876 20.361 1.00 76.50 1031 SER A N 1
ATOM 7999 C CA . SER A 1 1031 ? 4.626 36.888 20.655 1.00 76.50 1031 SER A CA 1
ATOM 8000 C C . SER A 1 1031 ? 5.848 37.522 21.332 1.00 76.50 1031 SER A C 1
ATOM 8002 O O . SER A 1 1031 ? 6.319 38.582 20.925 1.00 76.50 1031 SER A O 1
ATOM 8004 N N . LYS A 1 1032 ? 6.409 36.834 22.336 1.00 79.69 1032 LYS A N 1
ATOM 8005 C CA . LYS A 1 1032 ? 7.674 37.227 22.985 1.00 79.69 1032 LYS A CA 1
ATOM 8006 C C . LYS A 1 1032 ? 8.928 36.806 22.205 1.00 79.69 1032 LYS A C 1
ATOM 8008 O O . LYS A 1 1032 ? 10.025 37.191 22.599 1.00 79.69 1032 LYS A O 1
ATOM 8013 N N . LYS A 1 1033 ? 8.805 35.997 21.143 1.00 76.25 1033 LYS A N 1
ATOM 8014 C CA . LYS A 1 1033 ? 9.964 35.602 20.325 1.00 76.25 1033 LYS A CA 1
ATOM 8015 C C . LYS A 1 1033 ? 10.428 36.779 19.448 1.00 76.25 1033 LYS A C 1
ATOM 8017 O O . LYS A 1 1033 ? 9.567 37.465 18.896 1.00 76.25 1033 LYS A O 1
ATOM 8022 N N . PRO A 1 1034 ? 11.746 36.997 19.268 1.00 79.25 1034 PRO A N 1
ATOM 8023 C CA . PRO A 1 1034 ? 12.255 37.970 18.305 1.00 79.25 1034 PRO A CA 1
ATOM 8024 C C . PRO A 1 1034 ? 11.751 37.686 16.888 1.00 79.25 1034 PRO A C 1
ATOM 8026 O O . PRO A 1 1034 ? 11.685 36.529 16.464 1.00 79.25 1034 PRO A O 1
ATOM 8029 N N . ILE A 1 1035 ? 11.431 38.746 16.148 1.00 83.81 1035 ILE A N 1
ATOM 8030 C CA . ILE A 1 1035 ? 11.109 38.653 14.724 1.00 83.81 1035 ILE A CA 1
ATOM 8031 C C . ILE A 1 1035 ? 12.430 38.461 13.972 1.00 83.81 1035 ILE A C 1
ATOM 8033 O O . ILE A 1 1035 ? 13.367 39.237 14.143 1.00 83.81 1035 ILE A O 1
ATOM 8037 N N . VAL A 1 1036 ? 12.529 37.389 13.186 1.00 87.38 1036 VAL A N 1
ATOM 8038 C CA . VAL A 1 1036 ? 13.755 37.030 12.455 1.00 87.38 1036 VAL A CA 1
ATOM 8039 C C . VAL A 1 1036 ? 13.694 37.635 11.048 1.00 87.38 1036 VAL A C 1
ATOM 8041 O O . VAL A 1 1036 ? 12.758 37.291 10.316 1.00 87.38 1036 VAL A O 1
ATOM 8044 N N . PRO A 1 1037 ? 14.669 38.474 10.636 1.00 91.38 1037 PRO A N 1
ATOM 8045 C CA . PRO A 1 1037 ? 14.753 38.995 9.274 1.00 91.38 1037 PRO A CA 1
ATOM 8046 C C . PRO A 1 1037 ? 14.707 37.874 8.233 1.00 91.38 1037 PRO A C 1
ATOM 8048 O O . PRO A 1 1037 ? 15.311 36.812 8.414 1.00 91.38 1037 PRO A O 1
ATOM 8051 N N . LYS A 1 1038 ? 13.964 38.100 7.149 1.00 93.06 1038 LYS A N 1
ATOM 8052 C CA . LYS A 1 1038 ? 13.695 37.082 6.127 1.00 93.06 1038 LYS A CA 1
ATOM 8053 C C . LYS A 1 1038 ? 14.559 37.312 4.891 1.00 93.06 1038 LYS A C 1
ATOM 8055 O O . LYS A 1 1038 ? 14.773 38.456 4.499 1.00 93.06 1038 LYS A O 1
ATOM 8060 N N . LYS A 1 1039 ? 15.058 36.231 4.284 1.00 93.25 1039 LYS A N 1
ATOM 8061 C CA . LYS A 1 1039 ? 15.768 36.296 2.997 1.00 93.25 1039 LYS A CA 1
ATOM 8062 C C . LYS A 1 1039 ? 14.768 36.358 1.839 1.00 93.25 1039 LYS A C 1
ATOM 8064 O O . LYS A 1 1039 ? 13.702 35.745 1.914 1.00 93.25 1039 LYS A O 1
ATOM 8069 N N . ASP A 1 1040 ? 15.165 36.992 0.739 1.00 94.81 1040 ASP A N 1
ATOM 8070 C CA . ASP A 1 1040 ? 14.563 36.712 -0.567 1.00 94.81 1040 ASP A CA 1
ATOM 8071 C C . ASP A 1 1040 ? 14.839 35.240 -0.936 1.00 94.81 1040 ASP A C 1
ATOM 8073 O O . ASP A 1 1040 ? 15.945 34.731 -0.746 1.00 94.81 1040 ASP A O 1
ATOM 8077 N N . THR A 1 1041 ? 13.822 34.541 -1.432 1.00 95.31 1041 THR A N 1
ATOM 8078 C CA . THR A 1 1041 ? 13.890 33.121 -1.828 1.00 95.31 1041 THR A CA 1
ATOM 8079 C C . THR A 1 1041 ? 13.525 32.898 -3.298 1.00 95.31 1041 THR A C 1
ATOM 8081 O O . THR A 1 1041 ? 13.528 31.758 -3.763 1.00 95.31 1041 THR A O 1
ATOM 8084 N N . ARG A 1 1042 ? 13.260 33.963 -4.068 1.00 96.31 1042 ARG A N 1
ATOM 8085 C CA . ARG A 1 1042 ? 12.814 33.885 -5.469 1.00 96.31 1042 ARG A CA 1
ATOM 8086 C C . ARG A 1 1042 ? 13.876 33.296 -6.397 1.00 96.31 1042 ARG A C 1
ATOM 8088 O O . ARG A 1 1042 ? 13.527 32.483 -7.247 1.00 96.31 1042 ARG A O 1
ATOM 8095 N N . GLU A 1 1043 ? 15.167 33.596 -6.198 1.00 94.81 1043 GLU A N 1
ATOM 8096 C CA . GLU A 1 1043 ? 16.242 32.921 -6.958 1.00 94.81 1043 GLU A CA 1
ATOM 8097 C C . GLU A 1 1043 ? 16.242 31.407 -6.679 1.00 94.81 1043 GLU A C 1
ATOM 8099 O O . GLU A 1 1043 ? 16.330 30.608 -7.610 1.00 94.81 1043 GLU A O 1
ATOM 8104 N N . LYS A 1 1044 ? 16.098 30.989 -5.413 1.00 94.50 1044 LYS A N 1
ATOM 8105 C CA . LYS A 1 1044 ? 16.072 29.563 -5.043 1.00 94.50 1044 LYS A CA 1
ATOM 8106 C C . LYS A 1 1044 ? 14.842 28.838 -5.593 1.00 94.50 1044 LYS A C 1
ATOM 8108 O O . LYS A 1 1044 ? 14.957 27.695 -6.020 1.00 94.50 1044 LYS A O 1
ATOM 8113 N N . PHE A 1 1045 ? 13.684 29.499 -5.618 1.00 95.88 1045 PHE A N 1
ATOM 8114 C CA . PHE A 1 1045 ? 12.452 28.950 -6.189 1.00 95.88 1045 PHE A CA 1
ATOM 8115 C C . PHE A 1 1045 ? 12.585 28.688 -7.696 1.00 95.88 1045 PHE A C 1
ATOM 8117 O O . PHE A 1 1045 ? 12.265 27.594 -8.156 1.00 95.88 1045 PHE A O 1
ATOM 8124 N N . TRP A 1 1046 ? 13.148 29.634 -8.455 1.00 95.19 1046 TRP A N 1
ATOM 8125 C CA . TRP A 1 1046 ? 13.451 29.419 -9.874 1.00 95.19 1046 TRP A CA 1
ATOM 8126 C C . TRP A 1 1046 ? 14.536 28.357 -10.097 1.00 95.19 1046 TRP A C 1
ATOM 8128 O O . TRP A 1 1046 ? 14.415 27.547 -11.013 1.00 95.19 1046 TRP A O 1
ATOM 8138 N N . GLY A 1 1047 ? 15.519 28.255 -9.196 1.00 92.81 1047 GLY A N 1
ATOM 8139 C CA . GLY A 1 1047 ? 16.464 27.134 -9.181 1.00 92.81 1047 GLY A CA 1
ATOM 8140 C C . GLY A 1 1047 ? 15.810 25.773 -8.938 1.00 92.81 1047 GLY A C 1
ATOM 8141 O O . GLY A 1 1047 ? 16.213 24.790 -9.548 1.00 92.81 1047 GLY A O 1
ATOM 8142 N N . MET A 1 1048 ? 14.763 25.709 -8.116 1.00 94.12 1048 MET A N 1
ATOM 8143 C CA . MET A 1 1048 ? 13.984 24.487 -7.903 1.00 94.12 1048 MET A CA 1
ATOM 8144 C C . MET A 1 1048 ? 13.158 24.101 -9.140 1.00 94.12 1048 MET A C 1
ATOM 8146 O O . MET A 1 1048 ? 13.016 22.915 -9.425 1.00 94.12 1048 MET A O 1
ATOM 8150 N N . ILE A 1 1049 ? 12.651 25.075 -9.903 1.00 95.00 1049 ILE A N 1
ATOM 8151 C CA . ILE A 1 1049 ? 11.987 24.823 -11.194 1.00 95.00 1049 ILE A CA 1
ATOM 8152 C C . ILE A 1 1049 ? 12.996 24.294 -12.228 1.00 95.00 1049 ILE A C 1
ATOM 8154 O O . ILE A 1 1049 ? 12.701 23.312 -12.912 1.00 95.00 1049 ILE A O 1
ATOM 8158 N N . GLU A 1 1050 ? 14.195 24.889 -12.307 1.00 91.75 1050 GLU A N 1
ATOM 8159 C CA . GLU A 1 1050 ? 15.263 24.464 -13.224 1.00 91.75 1050 GLU A CA 1
ATOM 8160 C C . GLU A 1 1050 ? 15.784 23.053 -12.911 1.00 91.75 1050 GLU A C 1
ATOM 8162 O O . GLU A 1 1050 ? 15.785 22.194 -13.796 1.00 91.75 1050 GLU A O 1
ATOM 8167 N N . GLU A 1 1051 ? 16.193 22.802 -11.664 1.00 91.19 1051 GLU A N 1
ATOM 8168 C CA . GLU A 1 1051 ? 16.799 21.542 -11.205 1.00 91.19 1051 GLU A CA 1
ATOM 8169 C C . GLU A 1 1051 ? 15.826 20.355 -11.343 1.00 91.19 1051 GLU A C 1
ATOM 8171 O O . GLU A 1 1051 ? 16.215 19.283 -11.803 1.00 91.19 1051 GLU A O 1
ATOM 8176 N N . TYR A 1 1052 ? 14.539 20.548 -11.023 1.00 92.31 1052 TYR A N 1
ATOM 8177 C CA . TYR A 1 1052 ? 13.532 19.476 -11.066 1.00 92.31 1052 TYR A CA 1
ATOM 8178 C C . TYR A 1 1052 ? 12.766 19.396 -12.393 1.00 92.31 1052 TYR A C 1
ATOM 8180 O O . TYR A 1 1052 ? 11.878 18.552 -12.517 1.00 92.31 1052 TYR A O 1
ATOM 8188 N N . ARG A 1 1053 ? 13.111 20.222 -13.395 1.00 91.25 1053 ARG A N 1
ATOM 8189 C CA . ARG A 1 1053 ? 12.443 20.267 -14.714 1.00 91.25 1053 ARG A CA 1
ATOM 8190 C C . ARG A 1 1053 ? 10.914 20.366 -14.584 1.00 91.25 1053 ARG A C 1
ATOM 8192 O O . ARG A 1 1053 ? 10.160 19.614 -15.201 1.00 91.25 1053 ARG A O 1
ATOM 8199 N N . THR A 1 1054 ? 10.466 21.279 -13.728 1.00 92.56 1054 THR A N 1
ATOM 8200 C CA . THR A 1 1054 ? 9.045 21.505 -13.438 1.00 92.56 1054 THR A CA 1
ATOM 8201 C C . THR A 1 1054 ? 8.368 22.180 -14.630 1.00 92.56 1054 THR A C 1
ATOM 8203 O O . THR A 1 1054 ? 8.644 23.344 -14.908 1.00 92.56 1054 THR A O 1
ATOM 8206 N N . GLY A 1 1055 ? 7.464 21.475 -15.317 1.00 90.94 1055 GLY A N 1
ATOM 8207 C CA . GLY A 1 1055 ? 6.698 22.026 -16.444 1.00 90.94 1055 GLY A CA 1
ATOM 8208 C C . GLY A 1 1055 ? 5.441 22.795 -16.023 1.00 90.94 1055 GLY A C 1
ATOM 8209 O O . GLY A 1 1055 ? 4.991 23.685 -16.749 1.00 90.94 1055 GLY A O 1
ATOM 8210 N N . VAL A 1 1056 ? 4.900 22.511 -14.832 1.00 96.75 1056 VAL A N 1
ATOM 8211 C CA . VAL A 1 1056 ? 3.700 23.174 -14.301 1.00 96.75 1056 VAL A CA 1
ATOM 8212 C C . VAL A 1 1056 ? 3.817 23.514 -12.811 1.00 96.75 1056 VAL A C 1
ATOM 8214 O O . VAL A 1 1056 ? 4.226 22.700 -11.981 1.00 96.75 1056 VAL A O 1
ATOM 8217 N N . VAL A 1 1057 ? 3.425 24.744 -12.482 1.00 98.12 1057 VAL A N 1
ATOM 8218 C CA . VAL A 1 1057 ? 3.290 25.297 -11.134 1.00 98.12 1057 VAL A CA 1
ATOM 8219 C C . VAL A 1 1057 ? 1.804 25.516 -10.846 1.00 98.12 1057 VAL A C 1
ATOM 8221 O O . VAL A 1 1057 ? 1.151 26.300 -11.531 1.00 98.12 1057 VAL A O 1
ATOM 8224 N N . ALA A 1 1058 ? 1.274 24.871 -9.811 1.00 97.56 1058 ALA A N 1
ATOM 8225 C CA . ALA A 1 1058 ? -0.017 25.195 -9.219 1.00 97.56 1058 ALA A CA 1
ATOM 8226 C C . ALA A 1 1058 ? 0.185 26.233 -8.104 1.00 97.56 1058 ALA A C 1
ATOM 8228 O O . ALA A 1 1058 ? 0.519 25.901 -6.962 1.00 97.56 1058 ALA A O 1
ATOM 8229 N N . GLN A 1 1059 ? -0.016 27.502 -8.452 1.00 97.56 1059 GLN A N 1
ATOM 8230 C CA . GLN A 1 1059 ? -0.112 28.609 -7.512 1.00 97.56 1059 GLN A CA 1
ATOM 8231 C C . GLN A 1 1059 ? -1.542 28.662 -6.968 1.00 97.56 1059 GLN A C 1
ATOM 8233 O O . GLN A 1 1059 ? -2.447 29.235 -7.568 1.00 97.56 1059 GLN A O 1
ATOM 8238 N N . LEU A 1 1060 ? -1.743 28.077 -5.792 1.00 96.00 1060 LEU A N 1
ATOM 8239 C CA . LEU A 1 1060 ? -3.031 28.031 -5.103 1.00 96.00 1060 LEU A CA 1
ATOM 8240 C C . LEU A 1 1060 ? -3.274 29.273 -4.232 1.00 96.00 1060 LEU A C 1
ATOM 8242 O O . LEU A 1 1060 ? -3.986 29.169 -3.241 1.00 96.00 1060 LEU A O 1
ATOM 8246 N N . CYS A 1 1061 ? -2.632 30.414 -4.498 1.00 93.75 1061 CYS A N 1
ATOM 8247 C CA . CYS A 1 1061 ? -2.890 31.674 -3.795 1.00 93.75 1061 CYS A CA 1
ATOM 8248 C C . CYS A 1 1061 ? -2.635 32.895 -4.676 1.00 93.75 1061 CYS A C 1
ATOM 8250 O O . CYS A 1 1061 ? -1.789 32.870 -5.568 1.00 93.75 1061 CYS A O 1
ATOM 8252 N N . GLN A 1 1062 ? -3.304 34.002 -4.383 1.00 93.00 1062 GLN A N 1
ATOM 8253 C CA . GLN A 1 1062 ? -2.935 35.297 -4.948 1.00 93.00 1062 GLN A CA 1
ATOM 8254 C C . GLN A 1 1062 ? -1.638 35.798 -4.283 1.00 93.00 1062 GLN A C 1
ATOM 8256 O O . GLN A 1 1062 ? -1.223 35.297 -3.234 1.00 93.00 1062 GLN A O 1
ATOM 8261 N N . PHE A 1 1063 ? -0.973 36.797 -4.870 1.00 94.12 1063 PHE A N 1
ATOM 8262 C CA . PHE A 1 1063 ? 0.161 37.452 -4.199 1.00 94.12 1063 PHE A CA 1
ATOM 8263 C C . PHE A 1 1063 ? -0.288 38.153 -2.913 1.00 94.12 1063 PHE A C 1
ATOM 8265 O O . PHE A 1 1063 ? 0.394 38.099 -1.887 1.00 94.12 1063 PHE A O 1
ATOM 8272 N N . LYS A 1 1064 ? -1.489 38.738 -2.949 1.00 91.19 1064 LYS A N 1
ATOM 8273 C CA . LYS A 1 1064 ? -2.114 39.444 -1.839 1.00 91.19 1064 LYS A CA 1
ATOM 8274 C C . LYS A 1 1064 ? -3.561 38.990 -1.667 1.00 91.19 1064 LYS A C 1
ATOM 8276 O O . LYS A 1 1064 ? -4.313 38.988 -2.634 1.00 91.19 1064 LYS A O 1
ATOM 8281 N N . GLU A 1 1065 ? -3.941 38.631 -0.447 1.00 89.19 1065 GLU A N 1
ATOM 8282 C CA . GLU A 1 1065 ? -5.304 38.222 -0.075 1.00 89.19 1065 GLU A CA 1
ATOM 8283 C C . GLU A 1 1065 ? -5.646 38.912 1.253 1.00 89.19 1065 GLU A C 1
ATOM 8285 O O . GLU A 1 1065 ? -4.798 38.973 2.146 1.00 89.19 1065 GLU A O 1
ATOM 8290 N N . ASP A 1 1066 ? -6.840 39.500 1.359 1.00 84.19 1066 ASP A N 1
ATOM 8291 C CA . ASP A 1 1066 ? -7.338 40.225 2.546 1.00 84.19 1066 ASP A CA 1
ATOM 8292 C C . ASP A 1 1066 ? -6.368 41.284 3.108 1.00 84.19 1066 ASP A C 1
ATOM 8294 O O . ASP A 1 1066 ? -6.239 41.509 4.309 1.00 84.19 1066 ASP A O 1
ATOM 8298 N N . GLY A 1 1067 ? -5.642 41.948 2.204 1.00 82.44 1067 GLY A N 1
ATOM 8299 C CA . GLY A 1 1067 ? -4.639 42.960 2.541 1.00 82.44 1067 GLY A CA 1
ATOM 8300 C C . GLY A 1 1067 ? -3.252 42.405 2.899 1.00 82.44 1067 GLY A C 1
ATOM 8301 O O . GLY A 1 1067 ? -2.293 43.178 2.926 1.00 82.44 1067 GLY A O 1
ATOM 8302 N N . GLU A 1 1068 ? -3.106 41.094 3.101 1.00 84.94 1068 GLU A N 1
ATOM 8303 C CA . GLU A 1 1068 ? -1.850 40.435 3.470 1.00 84.94 1068 GLU A CA 1
ATOM 8304 C C . GLU A 1 1068 ? -1.086 39.903 2.250 1.00 84.94 1068 GLU A C 1
ATOM 8306 O O . GLU A 1 1068 ? -1.685 39.274 1.379 1.00 84.94 1068 GLU A O 1
ATOM 8311 N N . ASN A 1 1069 ? 0.244 40.051 2.205 1.00 89.69 1069 ASN A N 1
ATOM 8312 C CA . ASN A 1 1069 ? 1.038 39.428 1.142 1.00 89.69 1069 ASN A CA 1
ATOM 8313 C C . ASN A 1 1069 ? 1.235 37.936 1.466 1.00 89.69 1069 ASN A C 1
ATOM 8315 O O . ASN A 1 1069 ? 2.023 37.557 2.339 1.00 89.69 1069 ASN A O 1
ATOM 8319 N N . LYS A 1 1070 ? 0.502 37.078 0.756 1.00 91.00 1070 LYS A N 1
ATOM 8320 C CA . LYS A 1 1070 ? 0.566 35.621 0.896 1.00 91.00 1070 LYS A CA 1
ATOM 8321 C C . LYS A 1 1070 ? 1.763 35.042 0.140 1.00 91.00 1070 LYS A C 1
ATOM 8323 O O . LYS A 1 1070 ? 2.362 34.085 0.629 1.00 91.00 1070 LYS A O 1
ATOM 8328 N N . CYS A 1 1071 ? 2.128 35.640 -0.995 1.00 94.12 1071 CYS A N 1
ATOM 8329 C CA . CYS A 1 1071 ? 3.255 35.270 -1.851 1.00 94.12 1071 CYS A CA 1
ATOM 8330 C C . CYS A 1 1071 ? 3.880 36.539 -2.456 1.00 94.12 1071 CYS A C 1
ATOM 8332 O O . CYS A 1 1071 ? 3.150 37.440 -2.858 1.00 94.12 1071 CYS A O 1
ATOM 8334 N N . ALA A 1 1072 ? 5.207 36.617 -2.551 1.00 96.00 1072 ALA A N 1
ATOM 8335 C CA . ALA A 1 1072 ? 5.866 37.685 -3.298 1.00 96.00 1072 ALA A CA 1
ATOM 8336 C C . ALA A 1 1072 ? 5.734 37.455 -4.810 1.00 96.00 1072 ALA A C 1
ATOM 8338 O O . ALA A 1 1072 ? 5.626 36.314 -5.265 1.00 96.00 1072 ALA A O 1
ATOM 8339 N N . GLU A 1 1073 ? 5.797 38.529 -5.596 1.00 96.12 1073 GLU A N 1
ATOM 8340 C CA . GLU A 1 1073 ? 5.840 38.434 -7.056 1.00 96.12 1073 GLU A CA 1
ATOM 8341 C C . GLU A 1 1073 ? 7.160 37.789 -7.502 1.00 96.12 1073 GLU A C 1
ATOM 8343 O O . GLU A 1 1073 ? 8.256 38.287 -7.208 1.00 96.12 1073 GLU A O 1
ATOM 8348 N N . TYR A 1 1074 ? 7.032 36.647 -8.185 1.00 96.69 1074 TYR A N 1
ATOM 8349 C CA . TYR A 1 1074 ? 8.131 35.849 -8.741 1.00 96.69 1074 TYR A CA 1
ATOM 8350 C C . TYR A 1 1074 ? 8.028 35.673 -10.270 1.00 96.69 1074 TYR A C 1
ATOM 8352 O O . TYR A 1 1074 ? 8.852 34.984 -10.863 1.00 96.69 1074 TYR A O 1
ATOM 8360 N N . TYR A 1 1075 ? 7.038 36.309 -10.899 1.00 97.12 1075 TYR A N 1
ATOM 8361 C CA . TYR A 1 1075 ? 6.840 36.487 -12.341 1.00 97.12 1075 TYR A CA 1
ATOM 8362 C C . TYR A 1 1075 ? 5.916 37.701 -12.539 1.00 97.12 1075 TYR A C 1
ATOM 8364 O O . TYR A 1 1075 ? 5.184 38.064 -11.616 1.00 97.12 1075 TYR A O 1
ATOM 8372 N N . SER A 1 1076 ? 5.930 38.330 -13.719 1.00 96.31 1076 SER A N 1
ATOM 8373 C CA . SER A 1 1076 ? 5.056 39.481 -13.985 1.00 96.31 1076 SER A CA 1
ATOM 8374 C C . SER A 1 1076 ? 3.647 39.031 -14.370 1.00 96.31 1076 SER A C 1
ATOM 8376 O O . SER A 1 1076 ? 3.479 38.107 -15.166 1.00 96.31 1076 SER A O 1
ATOM 8378 N N . THR A 1 1077 ? 2.617 39.709 -13.873 1.00 94.56 1077 THR A N 1
ATOM 8379 C CA . THR A 1 1077 ? 1.234 39.500 -14.332 1.00 94.56 1077 THR A CA 1
ATOM 8380 C C . THR A 1 1077 ? 0.966 40.103 -15.716 1.00 94.56 1077 THR A C 1
ATOM 8382 O O . THR A 1 1077 ? -0.033 39.761 -16.349 1.00 94.56 1077 THR A O 1
ATOM 8385 N N . GLU A 1 1078 ? 1.855 40.963 -16.220 1.00 94.94 1078 GLU A N 1
ATOM 8386 C CA . GLU A 1 1078 ? 1.711 41.640 -17.509 1.00 94.94 1078 GLU A CA 1
ATOM 8387 C C . GLU A 1 1078 ? 2.251 40.795 -18.672 1.00 94.94 1078 GLU A C 1
ATOM 8389 O O . GLU A 1 1078 ? 3.315 40.179 -18.595 1.00 94.94 1078 GLU A O 1
ATOM 8394 N N . VAL A 1 1079 ? 1.552 40.800 -19.811 1.00 92.88 1079 VAL A N 1
ATOM 8395 C CA . VAL A 1 1079 ? 2.027 40.134 -21.035 1.00 92.88 1079 VAL A CA 1
ATOM 8396 C C . VAL A 1 1079 ? 3.251 40.877 -21.584 1.00 92.88 1079 VAL A C 1
ATOM 8398 O O . VAL A 1 1079 ? 3.168 42.058 -21.908 1.00 92.88 1079 VAL A O 1
ATOM 8401 N N . LYS A 1 1080 ? 4.362 40.149 -21.761 1.00 91.06 1080 LYS A N 1
ATOM 8402 C CA . LYS A 1 1080 ? 5.741 40.622 -22.008 1.00 91.06 1080 LYS A CA 1
ATOM 8403 C C . LYS A 1 1080 ? 6.445 41.268 -20.807 1.00 91.06 1080 LYS A C 1
ATOM 8405 O O . LYS A 1 1080 ? 7.572 41.724 -20.977 1.00 91.06 1080 LYS A O 1
ATOM 8410 N N . GLY A 1 1081 ? 5.839 41.282 -19.620 1.00 94.44 1081 GLY A N 1
ATOM 8411 C CA . GLY A 1 1081 ? 6.515 41.726 -18.405 1.00 94.44 1081 GLY A CA 1
ATOM 8412 C C . GLY A 1 1081 ? 7.690 40.807 -18.057 1.00 94.44 1081 GLY A C 1
ATOM 8413 O O . GLY A 1 1081 ? 7.577 39.582 -18.145 1.00 94.44 1081 GLY A O 1
ATOM 8414 N N . GLU A 1 1082 ? 8.820 41.398 -17.669 1.00 94.94 1082 GLU A N 1
ATOM 8415 C CA . GLU A 1 1082 ? 10.064 40.696 -17.340 1.00 94.94 1082 GLU A CA 1
ATOM 8416 C C . GLU A 1 1082 ? 10.537 41.077 -15.931 1.00 94.94 1082 GLU A C 1
ATOM 8418 O O . GLU A 1 1082 ? 10.495 42.242 -15.536 1.00 94.94 1082 GLU A O 1
ATOM 8423 N N . MET A 1 1083 ? 10.984 40.086 -15.160 1.00 97.00 1083 MET A N 1
ATOM 8424 C CA . MET A 1 1083 ? 11.513 40.244 -13.806 1.00 97.00 1083 MET A CA 1
ATOM 8425 C C . MET A 1 1083 ? 12.819 39.461 -13.650 1.00 97.00 1083 MET A C 1
ATOM 8427 O O . MET A 1 1083 ? 13.078 38.497 -14.374 1.00 97.00 1083 MET A O 1
ATOM 8431 N N . LYS A 1 1084 ? 13.653 39.859 -12.684 1.00 95.50 1084 LYS A N 1
ATOM 8432 C CA . LYS A 1 1084 ? 14.963 39.244 -12.443 1.00 95.50 1084 LYS A CA 1
ATOM 8433 C C . LYS A 1 1084 ? 15.150 38.869 -10.977 1.00 95.50 1084 LYS A C 1
ATOM 8435 O O . LYS A 1 1084 ? 15.036 39.718 -10.098 1.00 95.50 1084 LYS A O 1
ATOM 8440 N N . PHE A 1 1085 ? 15.510 37.611 -10.730 1.00 94.50 1085 PHE A N 1
ATOM 8441 C CA . PHE A 1 1085 ? 15.702 37.043 -9.395 1.00 94.50 1085 PHE A CA 1
ATOM 8442 C C . PHE A 1 1085 ? 17.074 36.371 -9.320 1.00 94.50 1085 PHE A C 1
ATOM 8444 O O . PHE A 1 1085 ? 17.252 35.223 -9.730 1.00 94.50 1085 PHE A O 1
ATOM 8451 N N . GLY A 1 1086 ? 18.070 37.121 -8.840 1.00 91.62 1086 GLY A N 1
ATOM 8452 C CA . GLY A 1 1086 ? 19.463 36.673 -8.785 1.00 91.62 1086 GLY A CA 1
ATOM 8453 C C . GLY A 1 1086 ? 19.993 36.291 -10.171 1.00 91.62 1086 GLY A C 1
ATOM 8454 O O . GLY A 1 1086 ? 20.139 37.154 -11.043 1.00 91.62 1086 GLY A O 1
ATOM 8455 N N . ARG A 1 1087 ? 20.280 34.998 -10.388 1.00 91.06 1087 ARG A N 1
ATOM 8456 C CA . ARG A 1 1087 ? 20.699 34.482 -11.701 1.00 91.06 1087 ARG A CA 1
ATOM 8457 C C . ARG A 1 1087 ? 19.571 34.336 -12.727 1.00 91.06 1087 ARG A C 1
ATOM 8459 O O . ARG A 1 1087 ? 19.896 34.259 -13.904 1.00 91.06 1087 ARG A O 1
ATOM 8466 N N . TYR A 1 1088 ? 18.293 34.313 -12.357 1.00 93.69 1088 TYR A N 1
ATOM 8467 C CA . TYR A 1 1088 ? 17.209 34.048 -13.316 1.00 93.69 1088 TYR A CA 1
ATOM 8468 C C . TYR A 1 1088 ? 16.593 35.329 -13.874 1.00 93.69 1088 TYR A C 1
ATOM 8470 O O . TYR A 1 1088 ? 16.266 36.237 -13.112 1.00 93.69 1088 TYR A O 1
ATOM 8478 N N . THR A 1 1089 ? 16.409 35.376 -15.192 1.00 94.31 1089 THR A N 1
ATOM 8479 C CA . THR A 1 1089 ? 15.476 36.299 -15.859 1.00 94.31 1089 THR A CA 1
ATOM 8480 C C . THR A 1 1089 ? 14.207 35.520 -16.185 1.00 94.31 1089 THR A C 1
ATOM 8482 O O . THR A 1 1089 ? 14.294 34.371 -16.618 1.00 94.31 1089 THR A O 1
ATOM 8485 N N . VAL A 1 1090 ? 13.048 36.125 -15.937 1.00 96.00 1090 VAL A N 1
ATOM 8486 C CA . VAL A 1 1090 ? 11.730 35.481 -15.928 1.00 96.00 1090 VAL A CA 1
ATOM 8487 C C . VAL A 1 1090 ? 10.744 36.378 -16.666 1.00 96.00 1090 VAL A C 1
ATOM 8489 O O . VAL A 1 1090 ? 10.541 37.522 -16.265 1.00 96.00 1090 VAL A O 1
ATOM 8492 N N . LYS A 1 1091 ? 10.132 35.876 -17.738 1.00 96.06 1091 LYS A N 1
ATOM 8493 C CA . LYS A 1 1091 ? 9.376 36.674 -18.706 1.00 96.06 1091 LYS A CA 1
ATOM 8494 C C . LYS A 1 1091 ? 8.024 36.040 -19.019 1.00 96.06 1091 LYS A C 1
ATOM 8496 O O . LYS A 1 1091 ? 7.942 34.882 -19.424 1.00 96.06 1091 LYS A O 1
ATOM 8501 N N . THR A 1 1092 ? 6.960 36.821 -18.883 1.00 97.38 1092 THR A N 1
ATOM 8502 C CA . THR A 1 1092 ? 5.586 36.362 -19.112 1.00 97.38 1092 THR A CA 1
ATOM 8503 C C . THR A 1 1092 ? 5.224 36.468 -20.591 1.00 97.38 1092 THR A C 1
ATOM 8505 O O . THR A 1 1092 ? 5.071 37.553 -21.145 1.00 97.38 1092 THR A O 1
ATOM 8508 N N . VAL A 1 1093 ? 5.076 35.327 -21.257 1.00 95.19 1093 VAL A N 1
ATOM 8509 C CA . VAL A 1 1093 ? 4.867 35.209 -22.710 1.00 95.19 1093 VAL A CA 1
ATOM 8510 C C . VAL A 1 1093 ? 3.408 35.450 -23.094 1.00 95.19 1093 VAL A C 1
ATOM 8512 O O . VAL A 1 1093 ? 3.105 36.055 -24.123 1.00 95.19 1093 VAL A O 1
ATOM 8515 N N . SER A 1 1094 ? 2.486 34.926 -22.287 1.00 95.19 1094 SER A N 1
ATOM 8516 C CA . SER A 1 1094 ? 1.041 35.007 -22.512 1.00 95.19 1094 SER A CA 1
ATOM 8517 C C . SER A 1 1094 ? 0.260 34.696 -21.237 1.00 95.19 1094 SER A C 1
ATOM 8519 O O . SER A 1 1094 ? 0.751 33.981 -20.364 1.00 95.19 1094 SER A O 1
ATOM 8521 N N . VAL A 1 1095 ? -0.966 35.219 -21.168 1.00 94.94 1095 VAL A N 1
ATOM 8522 C CA . VAL A 1 1095 ? -1.942 34.927 -20.111 1.00 94.94 1095 VAL A CA 1
ATOM 8523 C C . VAL A 1 1095 ? -3.184 34.290 -20.733 1.00 94.94 1095 VAL A C 1
ATOM 8525 O O . VAL A 1 1095 ? -3.616 34.629 -21.844 1.00 94.94 1095 VAL A O 1
ATOM 8528 N N . GLU A 1 1096 ? -3.745 33.326 -20.021 1.00 92.81 1096 GLU A N 1
ATOM 8529 C CA . GLU A 1 1096 ? -4.940 32.582 -20.381 1.00 92.81 1096 GLU A CA 1
ATOM 8530 C C . GLU A 1 1096 ? -5.920 32.609 -19.208 1.00 92.81 1096 GLU A C 1
ATOM 8532 O O . GLU A 1 1096 ? -5.527 32.438 -18.060 1.00 92.81 1096 GLU A O 1
ATOM 8537 N N . GLU A 1 1097 ? -7.186 32.881 -19.502 1.00 90.19 1097 GLU A N 1
ATOM 8538 C CA . GLU A 1 1097 ? -8.264 33.107 -18.536 1.00 90.19 1097 GLU A CA 1
ATOM 8539 C C . GLU A 1 1097 ? -9.545 32.508 -19.124 1.00 90.19 1097 GLU A C 1
ATOM 8541 O O . GLU A 1 1097 ? -9.620 32.338 -20.344 1.00 90.19 1097 GLU A O 1
ATOM 8546 N N . ASN A 1 1098 ? -10.560 32.248 -18.295 1.00 83.31 1098 ASN A N 1
ATOM 8547 C CA . ASN A 1 1098 ? -11.811 31.605 -18.717 1.00 83.31 1098 ASN A CA 1
ATOM 8548 C C . ASN A 1 1098 ? -11.588 30.202 -19.313 1.00 83.31 1098 ASN A C 1
ATOM 8550 O O . ASN A 1 1098 ? -12.148 29.849 -20.348 1.00 83.31 1098 ASN A O 1
ATOM 8554 N N . LEU A 1 1099 ? -10.727 29.419 -18.658 1.00 84.62 1099 LEU A N 1
ATOM 8555 C CA . LEU A 1 1099 ? -10.229 28.130 -19.138 1.00 84.62 1099 LEU A CA 1
ATOM 8556 C C . LEU A 1 1099 ? -11.351 27.083 -19.234 1.00 84.62 1099 LEU A C 1
ATOM 8558 O O . LEU A 1 1099 ? -11.934 26.703 -18.222 1.00 84.62 1099 LEU A O 1
ATOM 8562 N N . ASP A 1 1100 ? -11.630 26.583 -20.441 1.00 81.81 1100 ASP A N 1
ATOM 8563 C CA . ASP A 1 1100 ? -12.750 25.664 -20.699 1.00 81.81 1100 ASP A CA 1
ATOM 8564 C C . ASP A 1 1100 ? -12.656 24.320 -19.956 1.00 81.81 1100 ASP A C 1
ATOM 8566 O O . ASP A 1 1100 ? -13.685 23.690 -19.721 1.00 81.81 1100 ASP A O 1
ATOM 8570 N N . GLN A 1 1101 ? -11.447 23.899 -19.571 1.00 81.88 1101 GLN A N 1
ATOM 8571 C CA . GLN A 1 1101 ? -11.183 22.678 -18.804 1.00 81.88 1101 GLN A CA 1
ATOM 8572 C C . GLN A 1 1101 ? -11.366 22.820 -17.281 1.00 81.88 1101 GLN A C 1
ATOM 8574 O O . GLN A 1 1101 ? -11.115 21.858 -16.561 1.00 81.88 1101 GLN A O 1
ATOM 8579 N N . PHE A 1 1102 ? -11.774 23.995 -16.790 1.00 86.94 1102 PHE A N 1
ATOM 8580 C CA . PHE A 1 1102 ? -12.150 24.216 -15.392 1.00 86.94 1102 PHE A CA 1
ATOM 8581 C C . PHE A 1 1102 ? -13.656 24.457 -15.279 1.00 86.94 1102 PHE A C 1
ATOM 8583 O O . PHE A 1 1102 ? -14.245 25.194 -16.072 1.00 86.94 1102 PHE A O 1
ATOM 8590 N N . THR A 1 1103 ? -14.279 23.858 -14.265 1.00 86.19 1103 THR A N 1
ATOM 8591 C CA . THR A 1 1103 ? -15.713 24.023 -13.988 1.00 86.19 1103 THR A CA 1
ATOM 8592 C C . THR A 1 1103 ? -16.034 25.466 -13.575 1.00 86.19 1103 THR A C 1
ATOM 8594 O O . THR A 1 1103 ? -16.964 26.068 -14.111 1.00 86.19 1103 THR A O 1
ATOM 8597 N N . ASP A 1 1104 ? -15.211 26.059 -12.699 1.00 81.75 1104 ASP A N 1
ATOM 8598 C CA . ASP A 1 1104 ? -15.161 27.512 -12.507 1.00 81.75 1104 ASP A CA 1
ATOM 8599 C C . ASP A 1 1104 ? -14.069 28.117 -13.397 1.00 81.75 1104 ASP A C 1
ATOM 8601 O O . ASP A 1 1104 ? -12.868 28.006 -13.141 1.00 81.75 1104 ASP A O 1
ATOM 8605 N N . LYS A 1 1105 ? -14.517 28.786 -14.456 1.00 83.81 1105 LYS A N 1
ATOM 8606 C CA . LYS A 1 1105 ? -13.655 29.405 -15.464 1.00 83.81 1105 LYS A CA 1
ATOM 8607 C C . LYS A 1 1105 ? -13.036 30.726 -14.996 1.00 83.81 1105 LYS A C 1
ATOM 8609 O O . LYS A 1 1105 ? -12.016 31.136 -15.549 1.00 83.81 1105 LYS A O 1
ATOM 8614 N N . GLN A 1 1106 ? -13.634 31.411 -14.018 1.00 82.25 1106 GLN A N 1
ATOM 8615 C CA . GLN A 1 1106 ? -13.243 32.778 -13.649 1.00 82.25 1106 GLN A CA 1
ATOM 8616 C C . GLN A 1 1106 ? -12.050 32.809 -12.689 1.00 82.25 1106 GLN A C 1
ATOM 8618 O O . GLN A 1 1106 ? -11.247 33.744 -12.732 1.00 82.25 1106 GLN A O 1
ATOM 8623 N N . THR A 1 1107 ? -11.906 31.786 -11.844 1.00 85.44 1107 THR A N 1
ATOM 8624 C CA . THR A 1 1107 ? -10.847 31.720 -10.825 1.00 85.44 1107 THR A CA 1
ATOM 8625 C C . THR A 1 1107 ? -9.553 31.045 -11.287 1.00 85.44 1107 THR A C 1
ATOM 8627 O O . THR A 1 1107 ? -8.544 31.120 -10.583 1.00 85.44 1107 THR A O 1
ATOM 8630 N N . ALA A 1 1108 ? -9.536 30.432 -12.474 1.00 89.88 1108 ALA A N 1
ATOM 8631 C CA . ALA A 1 1108 ? -8.357 29.796 -13.055 1.00 89.88 1108 ALA A CA 1
ATOM 8632 C C . ALA A 1 1108 ? -7.692 30.688 -14.122 1.00 89.88 1108 ALA A C 1
ATOM 8634 O O . ALA A 1 1108 ? -8.249 30.917 -15.200 1.00 89.88 1108 ALA A O 1
ATOM 8635 N N . LYS A 1 1109 ? -6.465 31.154 -13.847 1.00 94.00 1109 LYS A N 1
ATOM 8636 C CA . LYS A 1 1109 ? -5.612 31.861 -14.817 1.00 94.00 1109 LYS A CA 1
ATOM 8637 C C . LYS A 1 1109 ? -4.314 31.098 -15.050 1.00 94.00 1109 LYS A C 1
ATOM 8639 O O . LYS A 1 1109 ? -3.686 30.633 -14.105 1.00 94.00 1109 LYS A O 1
ATOM 8644 N N . VAL A 1 1110 ? -3.881 30.994 -16.301 1.00 95.75 1110 VAL A N 1
ATOM 8645 C CA . VAL A 1 1110 ? -2.631 30.331 -16.685 1.00 95.75 1110 VAL A CA 1
ATOM 8646 C C . VAL A 1 1110 ? -1.676 31.340 -17.309 1.00 95.75 1110 VAL A C 1
ATOM 8648 O O . VAL A 1 1110 ? -1.950 31.913 -18.362 1.00 95.75 1110 VAL A O 1
ATOM 8651 N N . TYR A 1 1111 ? -0.526 31.522 -16.670 1.00 97.19 1111 TYR A N 1
ATOM 8652 C CA . TYR A 1 1111 ? 0.590 32.306 -17.183 1.00 97.19 1111 TYR A CA 1
ATOM 8653 C C . TYR A 1 1111 ? 1.585 31.366 -17.869 1.00 97.19 1111 TYR A C 1
ATOM 8655 O O . TYR A 1 1111 ? 1.993 30.349 -17.305 1.00 97.19 1111 TYR A O 1
ATOM 8663 N N . THR A 1 1112 ? 1.975 31.698 -19.097 1.00 96.88 1112 THR A N 1
ATOM 8664 C CA . THR A 1 1112 ? 3.079 31.043 -19.810 1.00 96.88 1112 THR A CA 1
ATOM 8665 C C . THR A 1 1112 ? 4.348 31.832 -19.534 1.00 96.88 1112 THR A C 1
ATOM 8667 O O . THR A 1 1112 ? 4.403 33.007 -19.898 1.00 96.88 1112 THR A O 1
ATOM 8670 N N . ILE A 1 1113 ? 5.349 31.214 -18.912 1.00 96.75 1113 ILE A N 1
ATOM 8671 C CA . ILE A 1 1113 ? 6.600 31.874 -18.533 1.00 96.75 1113 ILE A CA 1
ATOM 8672 C C . ILE A 1 1113 ? 7.774 31.246 -19.288 1.00 96.75 1113 ILE A C 1
ATOM 8674 O O . ILE A 1 1113 ? 7.957 30.034 -19.237 1.00 96.75 1113 ILE A O 1
ATOM 8678 N N . GLU A 1 1114 ? 8.583 32.079 -19.936 1.00 93.69 1114 GLU A N 1
ATOM 8679 C CA . GLU A 1 1114 ? 9.949 31.760 -20.365 1.00 93.69 1114 GLU A CA 1
ATOM 8680 C C . GLU A 1 1114 ? 10.899 32.201 -19.242 1.00 93.69 1114 GLU A C 1
ATOM 8682 O O . GLU A 1 1114 ? 10.845 33.359 -18.817 1.00 93.69 1114 GLU A O 1
ATOM 8687 N N . PHE A 1 1115 ? 11.799 31.338 -18.767 1.00 93.06 1115 PHE A N 1
ATOM 8688 C CA . PHE A 1 1115 ? 12.862 31.764 -17.846 1.00 93.06 1115 PHE A CA 1
ATOM 8689 C C . PHE A 1 1115 ? 14.233 31.213 -18.239 1.00 93.06 1115 PHE A C 1
ATOM 8691 O O . PHE A 1 1115 ? 14.333 30.104 -18.754 1.00 93.06 1115 PHE A O 1
ATOM 8698 N N . HIS A 1 1116 ? 15.305 31.969 -17.983 1.00 88.38 1116 HIS A N 1
ATOM 8699 C CA . HIS A 1 1116 ? 16.672 31.527 -18.273 1.00 88.38 1116 HIS A CA 1
ATOM 8700 C C . HIS A 1 1116 ? 17.677 31.890 -17.172 1.00 88.38 1116 HIS A C 1
ATOM 8702 O O . HIS A 1 1116 ? 17.618 32.957 -16.552 1.00 88.38 1116 HIS A O 1
ATOM 8708 N N . ASN A 1 1117 ? 18.647 31.001 -16.957 1.00 89.38 1117 ASN A N 1
ATOM 8709 C CA . ASN A 1 1117 ? 19.742 31.169 -16.009 1.00 89.38 1117 ASN A CA 1
ATOM 8710 C C . ASN A 1 1117 ? 20.881 31.996 -16.637 1.00 89.38 1117 ASN A C 1
ATOM 8712 O O . ASN A 1 1117 ? 21.655 31.506 -17.452 1.00 89.38 1117 ASN A O 1
ATOM 8716 N N . ASN A 1 1118 ? 21.015 33.263 -16.236 1.00 86.12 1118 ASN A N 1
ATOM 8717 C CA . ASN A 1 1118 ? 22.017 34.211 -16.746 1.00 86.12 1118 ASN A CA 1
ATOM 8718 C C . ASN A 1 1118 ? 23.482 33.810 -16.475 1.00 86.12 1118 ASN A C 1
ATOM 8720 O O . ASN A 1 1118 ? 24.381 34.477 -16.982 1.00 86.12 1118 ASN A O 1
ATOM 8724 N N . LYS A 1 1119 ? 23.747 32.779 -15.658 1.00 81.81 1119 LYS A N 1
ATOM 8725 C CA . LYS A 1 1119 ? 25.108 32.257 -15.426 1.00 81.81 1119 LYS A CA 1
ATOM 8726 C C . LYS A 1 1119 ? 25.503 31.168 -16.429 1.00 81.81 1119 LYS A C 1
ATOM 8728 O O . LYS A 1 1119 ? 26.683 30.842 -16.519 1.00 81.81 1119 LYS A O 1
ATOM 8733 N N . VAL A 1 1120 ? 24.549 30.627 -17.189 1.00 73.12 1120 VAL A N 1
ATOM 8734 C CA . VAL A 1 1120 ? 24.789 29.622 -18.229 1.00 73.12 1120 VAL A CA 1
ATOM 8735 C C . VAL A 1 1120 ? 24.842 30.329 -19.586 1.00 73.12 1120 VAL A C 1
ATOM 8737 O O . VAL A 1 1120 ? 23.969 31.125 -19.921 1.00 73.12 1120 VAL A O 1
ATOM 8740 N N . LEU A 1 1121 ? 25.885 30.067 -20.382 1.00 57.72 1121 LEU A N 1
ATOM 8741 C CA . LEU A 1 1121 ? 26.056 30.715 -21.693 1.00 57.72 1121 LEU A CA 1
ATOM 8742 C C . LEU A 1 1121 ? 25.110 30.123 -22.776 1.00 57.72 1121 LEU A C 1
ATOM 8744 O O . LEU A 1 1121 ? 24.894 30.759 -23.805 1.00 57.72 1121 LEU A O 1
ATOM 8748 N N . MET A 1 1122 ? 24.499 28.950 -22.525 1.00 43.38 1122 MET A N 1
ATOM 8749 C CA . MET A 1 1122 ? 23.326 28.421 -23.241 1.00 43.38 1122 MET A CA 1
ATOM 8750 C C . MET A 1 1122 ? 22.071 29.075 -22.665 1.00 43.38 1122 MET A C 1
ATOM 8752 O O . MET A 1 1122 ? 21.868 29.056 -21.454 1.00 43.38 1122 MET A O 1
ATOM 8756 N N . LYS A 1 1123 ? 21.203 29.579 -23.537 1.00 55.06 1123 LYS A N 1
ATOM 8757 C CA . LYS A 1 1123 ? 19.926 30.214 -23.197 1.00 55.06 1123 LYS A CA 1
ATOM 8758 C C . LYS A 1 1123 ? 18.804 29.613 -24.056 1.00 55.06 1123 LYS A C 1
ATOM 8760 O O . LYS A 1 1123 ? 18.255 30.299 -24.908 1.00 55.06 1123 LYS A O 1
ATOM 8765 N N . VAL A 1 1124 ? 18.462 28.342 -23.862 1.00 65.31 1124 VAL A N 1
ATOM 8766 C CA . VAL A 1 1124 ? 17.091 27.911 -24.174 1.00 65.31 1124 VAL A CA 1
ATOM 8767 C C . VAL A 1 1124 ? 16.288 28.258 -22.922 1.00 65.31 1124 VAL A C 1
ATOM 8769 O O . VAL A 1 1124 ? 16.549 27.637 -21.888 1.00 65.31 1124 VAL A O 1
ATOM 8772 N N . PRO A 1 1125 ? 15.401 29.271 -22.927 1.00 73.31 1125 PRO A N 1
ATOM 8773 C CA . PRO A 1 1125 ? 14.539 29.515 -21.792 1.00 73.31 1125 PRO A CA 1
ATOM 8774 C C . PRO A 1 1125 ? 13.656 28.295 -21.580 1.00 73.31 1125 PRO A C 1
ATOM 8776 O O . PRO A 1 1125 ? 13.105 27.740 -22.531 1.00 73.31 1125 PRO A O 1
ATOM 8779 N N . PHE A 1 1126 ? 13.522 27.868 -20.333 1.00 81.44 1126 PHE A N 1
ATOM 8780 C CA . PHE A 1 1126 ? 12.600 26.798 -20.004 1.00 81.44 1126 PHE A CA 1
ATOM 8781 C C . PHE A 1 1126 ? 11.173 27.363 -19.994 1.00 81.44 1126 PHE A C 1
ATOM 8783 O O . PHE A 1 1126 ? 10.917 28.331 -19.266 1.00 81.44 1126 PHE A O 1
ATOM 8790 N N . PRO A 1 1127 ? 10.240 26.790 -20.777 1.00 88.88 1127 PRO A N 1
ATOM 8791 C CA . PRO A 1 1127 ? 8.832 27.119 -20.662 1.00 88.88 1127 PRO A CA 1
ATOM 8792 C C . PRO A 1 1127 ? 8.261 26.457 -19.402 1.00 88.88 1127 PRO A C 1
ATOM 8794 O O . PRO A 1 1127 ? 8.404 25.251 -19.203 1.00 88.88 1127 PRO A O 1
ATOM 8797 N N . VAL A 1 1128 ? 7.575 27.234 -18.566 1.00 94.75 1128 VAL A N 1
ATOM 8798 C CA . VAL A 1 1128 ? 6.781 26.719 -17.441 1.00 94.75 1128 VAL A CA 1
ATOM 8799 C C . VAL A 1 1128 ? 5.391 27.347 -17.443 1.00 94.75 1128 VAL A C 1
ATOM 8801 O O . VAL A 1 1128 ? 5.212 28.529 -17.754 1.00 94.75 1128 VAL A O 1
ATOM 8804 N N . LYS A 1 1129 ? 4.380 26.549 -17.097 1.00 96.88 1129 LYS A N 1
ATOM 8805 C CA . LYS A 1 1129 ? 3.001 27.008 -16.920 1.00 96.88 1129 LYS A CA 1
ATOM 8806 C C . LYS A 1 1129 ? 2.709 27.279 -15.454 1.00 96.88 1129 LYS A C 1
ATOM 8808 O O . LYS A 1 1129 ? 2.752 26.356 -14.651 1.00 96.88 1129 LYS A O 1
ATOM 8813 N N . ILE A 1 1130 ? 2.336 28.508 -15.108 1.00 97.50 1130 ILE A N 1
ATOM 8814 C CA . ILE A 1 1130 ? 1.829 28.838 -13.771 1.00 97.50 1130 ILE A CA 1
ATOM 8815 C C . ILE A 1 1130 ? 0.306 28.903 -13.839 1.00 97.50 1130 ILE A C 1
ATOM 8817 O O . ILE A 1 1130 ? -0.251 29.863 -14.368 1.00 97.50 1130 ILE A O 1
ATOM 8821 N N . LEU A 1 1131 ? -0.364 27.886 -13.300 1.00 96.56 1131 LEU A N 1
ATOM 8822 C CA . LEU A 1 1131 ? -1.784 27.941 -12.966 1.00 96.56 1131 LEU A CA 1
ATOM 8823 C C . LEU A 1 1131 ? -1.927 28.735 -11.665 1.00 96.56 1131 LEU A C 1
ATOM 8825 O O . LEU A 1 1131 ? -1.693 28.202 -10.582 1.00 96.56 1131 LEU A O 1
ATOM 8829 N N . ALA A 1 1132 ? -2.303 30.004 -11.776 1.00 95.12 1132 ALA A N 1
ATOM 8830 C CA . ALA A 1 1132 ? -2.728 30.822 -10.654 1.00 95.12 1132 ALA A CA 1
ATOM 8831 C C . ALA A 1 1132 ? -4.230 30.614 -10.434 1.00 95.12 1132 ALA A C 1
ATOM 8833 O O . ALA A 1 1132 ? -5.052 31.022 -11.258 1.00 95.12 1132 ALA A O 1
ATOM 8834 N N . PHE A 1 1133 ? -4.576 29.965 -9.325 1.00 92.75 1133 PHE A N 1
ATOM 8835 C CA . PHE A 1 1133 ? -5.949 29.650 -8.957 1.00 92.75 1133 PHE A CA 1
ATOM 8836 C C . PHE A 1 1133 ? -6.389 30.470 -7.737 1.00 92.75 1133 PHE A C 1
ATOM 8838 O O . PHE A 1 1133 ? -5.793 30.361 -6.664 1.00 92.75 1133 PHE A O 1
ATOM 8845 N N . SER A 1 1134 ? -7.427 31.295 -7.898 1.00 89.50 1134 SER A N 1
ATOM 8846 C CA . SER A 1 1134 ? -7.928 32.210 -6.859 1.00 89.50 1134 SER A CA 1
ATOM 8847 C C . SER A 1 1134 ? -9.163 31.706 -6.101 1.00 89.50 1134 SER A C 1
ATOM 8849 O O . SER A 1 1134 ? -9.520 32.296 -5.086 1.00 89.50 1134 SER A O 1
ATOM 8851 N N . GLY A 1 1135 ? -9.797 30.616 -6.544 1.00 84.69 1135 GLY A N 1
ATOM 8852 C CA . GLY A 1 1135 ? -11.068 30.108 -6.002 1.00 84.69 1135 GLY A CA 1
ATOM 8853 C C . GLY A 1 1135 ? -10.949 29.254 -4.735 1.00 84.69 1135 GLY A C 1
ATOM 8854 O O . GLY A 1 1135 ? -11.914 28.610 -4.336 1.00 84.69 1135 GLY A O 1
ATOM 8855 N N . TRP A 1 1136 ? -9.767 29.191 -4.113 1.00 89.19 1136 TRP A N 1
ATOM 8856 C CA . TRP A 1 1136 ? -9.526 28.410 -2.894 1.00 89.19 1136 TRP A CA 1
ATOM 8857 C C . TRP A 1 1136 ? -9.317 29.365 -1.702 1.00 89.19 1136 TRP A C 1
ATOM 8859 O O . TRP A 1 1136 ? -8.335 30.106 -1.710 1.00 89.19 1136 TRP A O 1
ATOM 8869 N N . PRO A 1 1137 ? -10.179 29.362 -0.662 1.00 85.19 1137 PRO A N 1
ATOM 8870 C CA . PRO A 1 1137 ? -10.052 30.256 0.502 1.00 85.19 1137 PRO A CA 1
ATOM 8871 C C . PRO A 1 1137 ? -8.818 29.942 1.374 1.00 85.19 1137 PRO A C 1
ATOM 8873 O O . PRO A 1 1137 ? -8.275 28.839 1.331 1.00 85.19 1137 PRO A O 1
ATOM 8876 N N . ASP A 1 1138 ? -8.299 30.908 2.152 1.00 70.88 1138 ASP A N 1
ATOM 8877 C CA . ASP A 1 1138 ? -7.056 30.707 2.953 1.00 70.88 1138 ASP A CA 1
ATOM 8878 C C . ASP A 1 1138 ? -7.312 29.880 4.214 1.00 70.88 1138 ASP A C 1
ATOM 8880 O O . ASP A 1 1138 ? -6.480 29.083 4.659 1.00 70.88 1138 ASP A O 1
ATOM 8884 N N . HIS A 1 1139 ? -8.502 30.052 4.777 1.00 68.50 1139 HIS A N 1
ATOM 8885 C CA . HIS A 1 1139 ? -8.958 29.392 5.989 1.00 68.50 1139 HIS A CA 1
ATOM 8886 C C . HIS A 1 1139 ? -10.201 28.579 5.623 1.00 68.50 1139 HIS A C 1
ATOM 8888 O O . HIS A 1 1139 ? -11.327 29.024 5.792 1.00 68.50 1139 HIS A O 1
ATOM 8894 N N . GLY A 1 1140 ? -9.949 27.424 4.998 1.00 81.38 1140 GLY A N 1
ATOM 8895 C CA . GLY A 1 1140 ? -10.966 26.470 4.561 1.00 81.38 1140 GLY A CA 1
ATOM 8896 C C . GLY A 1 1140 ? -10.593 25.735 3.273 1.00 81.38 1140 GLY A C 1
ATOM 8897 O O . GLY A 1 1140 ? -9.409 25.524 2.975 1.00 81.38 1140 GLY A O 1
ATOM 8898 N N . ALA A 1 1141 ? -11.615 25.339 2.516 1.00 89.31 1141 ALA A N 1
ATOM 8899 C CA . ALA A 1 1141 ? -11.510 24.704 1.203 1.00 89.31 1141 ALA A CA 1
ATOM 8900 C C . ALA A 1 1141 ? -12.726 25.067 0.304 1.00 89.31 1141 ALA A C 1
ATOM 8902 O O . ALA A 1 1141 ? -13.692 25.627 0.827 1.00 89.31 1141 ALA A O 1
ATOM 8903 N N . PRO A 1 1142 ? -12.669 24.829 -1.024 1.00 91.50 1142 PRO A N 1
ATOM 8904 C CA . PRO A 1 1142 ? -13.751 25.127 -1.973 1.00 91.50 1142 PRO A CA 1
ATOM 8905 C C . PRO A 1 1142 ? -15.004 24.269 -1.746 1.00 91.50 1142 PRO A C 1
ATOM 8907 O O . PRO A 1 1142 ? -14.885 23.065 -1.572 1.00 91.50 1142 PRO A O 1
ATOM 8910 N N . ALA A 1 1143 ? -16.201 24.857 -1.844 1.00 87.75 1143 ALA A N 1
ATOM 8911 C CA . ALA A 1 1143 ? -17.473 24.164 -1.585 1.00 87.75 1143 ALA A CA 1
ATOM 8912 C C . ALA A 1 1143 ? -17.717 22.894 -2.432 1.00 87.75 1143 ALA A C 1
ATOM 8914 O O . ALA A 1 1143 ? -18.362 21.965 -1.960 1.00 87.75 1143 ALA A O 1
ATOM 8915 N N . GLU A 1 1144 ? -17.177 22.820 -3.654 1.00 90.06 1144 GLU A N 1
ATOM 8916 C CA . GLU A 1 1144 ? -17.366 21.673 -4.550 1.00 90.06 1144 GLU A CA 1
ATOM 8917 C C . GLU A 1 1144 ? -16.033 21.002 -4.943 1.00 90.06 1144 GLU A C 1
ATOM 8919 O O . GLU A 1 1144 ? -15.080 21.689 -5.346 1.00 90.06 1144 GLU A O 1
ATOM 8924 N N . PRO A 1 1145 ? -15.955 19.652 -4.904 1.00 92.62 1145 PRO A N 1
ATOM 8925 C CA . PRO A 1 1145 ? -14.718 18.893 -5.102 1.00 92.62 1145 PRO A CA 1
ATOM 8926 C C . PRO A 1 1145 ? -14.120 19.023 -6.506 1.00 92.62 1145 PRO A C 1
ATOM 8928 O O . PRO A 1 1145 ? -12.918 18.804 -6.675 1.00 92.62 1145 PRO A O 1
ATOM 8931 N N . HIS A 1 1146 ? -14.916 19.422 -7.510 1.00 91.56 1146 HIS A N 1
ATOM 8932 C CA . HIS A 1 1146 ? -14.419 19.669 -8.869 1.00 91.56 1146 HIS A CA 1
ATOM 8933 C C . HIS A 1 1146 ? -13.212 20.617 -8.865 1.00 91.56 1146 HIS A C 1
ATOM 8935 O O . HIS A 1 1146 ? -12.319 20.481 -9.689 1.00 91.56 1146 HIS A O 1
ATOM 8941 N N . THR A 1 1147 ? -13.131 21.535 -7.897 1.00 92.19 1147 THR A N 1
ATOM 8942 C CA . THR A 1 1147 ? -12.074 22.543 -7.826 1.00 92.19 1147 THR A CA 1
ATOM 8943 C C . THR A 1 1147 ? -10.687 21.918 -7.693 1.00 92.19 1147 THR A C 1
ATOM 8945 O O . THR A 1 1147 ? -9.782 22.265 -8.445 1.00 92.19 1147 THR A O 1
ATOM 8948 N N . ALA A 1 1148 ? -10.497 20.961 -6.781 1.00 95.44 1148 ALA A N 1
ATOM 8949 C CA . ALA A 1 1148 ? -9.214 20.264 -6.667 1.00 95.44 1148 ALA A CA 1
ATOM 8950 C C . ALA A 1 1148 ? -9.007 19.252 -7.800 1.00 95.44 1148 ALA A C 1
ATOM 8952 O O . ALA A 1 1148 ? -7.875 19.070 -8.250 1.00 95.44 1148 ALA A O 1
ATOM 8953 N N . LEU A 1 1149 ? -10.079 18.614 -8.279 1.00 95.81 1149 LEU A N 1
ATOM 8954 C CA . LEU A 1 1149 ? -9.986 17.627 -9.352 1.00 95.81 1149 LEU A CA 1
ATOM 8955 C C . LEU A 1 1149 ? -9.586 18.258 -10.689 1.00 95.81 1149 LEU A C 1
ATOM 8957 O O . LEU A 1 1149 ? -8.728 17.702 -11.364 1.00 95.81 1149 LEU A O 1
ATOM 8961 N N . ASP A 1 1150 ? -10.121 19.423 -11.046 1.00 94.75 1150 ASP A N 1
ATOM 8962 C CA . ASP A 1 1150 ? -9.778 20.145 -12.277 1.00 94.75 1150 ASP A CA 1
ATOM 8963 C C . ASP A 1 1150 ? -8.323 20.651 -12.231 1.00 94.75 1150 ASP A C 1
ATOM 8965 O O . ASP A 1 1150 ? -7.594 20.537 -13.217 1.00 94.75 1150 ASP A O 1
ATOM 8969 N N . ILE A 1 1151 ? -7.847 21.101 -11.060 1.00 95.56 1151 ILE A N 1
ATOM 8970 C CA . ILE A 1 1151 ? -6.432 21.450 -10.836 1.00 95.56 1151 ILE A CA 1
ATOM 8971 C C . ILE A 1 1151 ? -5.524 20.222 -11.026 1.00 95.56 1151 ILE A C 1
ATOM 8973 O O . ILE A 1 1151 ? -4.509 20.320 -11.715 1.00 95.56 1151 ILE A O 1
ATOM 8977 N N . ILE A 1 1152 ? -5.878 19.063 -10.453 1.00 96.31 1152 ILE A N 1
ATOM 8978 C CA . ILE A 1 1152 ? -5.099 17.820 -10.605 1.00 96.31 1152 ILE A CA 1
ATOM 8979 C C . ILE A 1 1152 ? -5.103 17.363 -12.069 1.00 96.31 1152 ILE A C 1
ATOM 8981 O O . ILE A 1 1152 ? -4.028 17.187 -12.638 1.00 96.31 1152 ILE A O 1
ATOM 8985 N N . LYS A 1 1153 ? -6.281 17.272 -12.704 1.00 94.56 1153 LYS A N 1
ATOM 8986 C CA . LYS A 1 1153 ? -6.456 16.914 -14.125 1.00 94.56 1153 LYS A CA 1
ATOM 8987 C C . LYS A 1 1153 ? -5.632 17.837 -15.038 1.00 94.56 1153 LYS A C 1
ATOM 8989 O O . LYS A 1 1153 ? -4.977 17.361 -15.966 1.00 94.56 1153 LYS A O 1
ATOM 8994 N N . TYR A 1 1154 ? -5.597 19.143 -14.751 1.00 94.38 1154 TYR A N 1
ATOM 8995 C CA . TYR A 1 1154 ? -4.753 20.100 -15.469 1.00 94.38 1154 TYR A CA 1
ATOM 8996 C C . TYR A 1 1154 ? -3.255 19.844 -15.242 1.00 94.38 1154 TYR A C 1
ATOM 8998 O O . TYR A 1 1154 ? -2.509 19.760 -16.215 1.00 94.38 1154 TYR A O 1
ATOM 9006 N N . CYS A 1 1155 ? -2.796 19.676 -13.999 1.00 95.25 1155 CYS A N 1
ATOM 9007 C CA . CYS A 1 1155 ? -1.383 19.412 -13.705 1.00 95.25 1155 CYS A CA 1
ATOM 9008 C C . CYS A 1 1155 ? -0.882 18.086 -14.305 1.00 95.25 1155 CYS A C 1
ATOM 9010 O O . CYS A 1 1155 ? 0.200 18.051 -14.888 1.00 95.25 1155 CYS A O 1
ATOM 9012 N N . GLU A 1 1156 ? -1.673 17.014 -14.227 1.00 91.88 1156 GLU A N 1
ATOM 9013 C CA . GLU A 1 1156 ? -1.330 15.705 -14.797 1.00 91.88 1156 GLU A CA 1
ATOM 9014 C C . GLU A 1 1156 ? -1.229 15.734 -16.331 1.00 91.88 1156 GLU A C 1
ATOM 9016 O O . GLU A 1 1156 ? -0.427 14.994 -16.905 1.00 91.88 1156 GLU A O 1
ATOM 9021 N N . SER A 1 1157 ? -1.965 16.631 -17.005 1.00 92.06 1157 SER A N 1
ATOM 9022 C CA . SER A 1 1157 ? -1.930 16.759 -18.471 1.00 92.06 1157 SER A CA 1
ATOM 9023 C C . SER A 1 1157 ? -0.537 17.086 -19.038 1.00 92.06 1157 SER A C 1
ATOM 9025 O O . SER A 1 1157 ? -0.239 16.703 -20.170 1.00 92.06 1157 SER A O 1
ATOM 9027 N N . PHE A 1 1158 ? 0.342 17.709 -18.241 1.00 89.56 1158 PHE A N 1
ATOM 9028 C CA . PHE A 1 1158 ? 1.715 18.051 -18.634 1.00 89.56 1158 PHE A CA 1
ATOM 9029 C C . PHE A 1 1158 ? 2.673 16.860 -18.634 1.00 89.56 1158 PHE A C 1
ATOM 9031 O O . PHE A 1 1158 ? 3.678 16.898 -19.340 1.00 89.56 1158 PHE A O 1
ATOM 9038 N N . LYS A 1 1159 ? 2.395 15.811 -17.844 1.00 87.44 1159 LYS A N 1
ATOM 9039 C CA . LYS A 1 1159 ? 3.287 14.649 -17.645 1.00 87.44 1159 LYS A CA 1
ATOM 9040 C C . LYS A 1 1159 ? 4.715 15.016 -17.188 1.00 87.44 1159 LYS A C 1
ATOM 9042 O O . LYS A 1 1159 ? 5.651 14.244 -17.380 1.00 87.44 1159 LYS A O 1
ATOM 9047 N N . THR A 1 1160 ? 4.881 16.183 -16.566 1.00 91.12 1160 THR A N 1
ATOM 9048 C CA . THR A 1 1160 ? 6.128 16.659 -15.943 1.00 91.12 1160 THR A CA 1
ATOM 9049 C C . THR A 1 1160 ? 6.014 16.649 -14.423 1.00 91.12 1160 THR A C 1
ATOM 9051 O O . THR A 1 1160 ? 4.912 16.570 -13.885 1.00 91.12 1160 THR A O 1
ATOM 9054 N N . ASN A 1 1161 ? 7.131 16.859 -13.722 1.00 95.44 1161 ASN A N 1
ATOM 9055 C CA . ASN A 1 1161 ? 7.098 17.207 -12.300 1.00 95.44 1161 ASN A CA 1
ATOM 9056 C C . ASN A 1 1161 ? 6.228 18.454 -12.057 1.00 95.44 1161 ASN A C 1
ATOM 9058 O O . ASN A 1 1161 ? 6.197 19.377 -12.882 1.00 95.44 1161 ASN A O 1
ATOM 9062 N N . VAL A 1 1162 ? 5.517 18.451 -10.928 1.00 97.25 1162 VAL A N 1
ATOM 9063 C CA . VAL A 1 1162 ? 4.499 19.442 -10.557 1.00 97.25 1162 VAL A CA 1
ATOM 9064 C C . VAL A 1 1162 ? 4.958 20.159 -9.296 1.00 97.25 1162 VAL A C 1
ATOM 9066 O O . VAL A 1 1162 ? 5.209 19.523 -8.275 1.00 97.25 1162 VAL A O 1
ATOM 9069 N N . LEU A 1 1163 ? 5.034 21.486 -9.325 1.00 98.06 1163 LEU A N 1
ATOM 9070 C CA . LEU A 1 1163 ? 5.275 22.293 -8.128 1.00 98.06 1163 LEU A CA 1
ATOM 9071 C C . LEU A 1 1163 ? 3.942 22.850 -7.634 1.00 98.06 1163 LEU A C 1
ATOM 9073 O O . LEU A 1 1163 ? 3.201 23.451 -8.402 1.00 98.06 1163 LEU A O 1
ATOM 9077 N N . VAL A 1 1164 ? 3.633 22.675 -6.351 1.00 98.00 1164 VAL A N 1
ATOM 9078 C CA . VAL A 1 1164 ? 2.395 23.169 -5.736 1.00 98.00 1164 VAL A CA 1
ATOM 9079 C C . VAL A 1 1164 ? 2.753 24.106 -4.590 1.00 98.00 1164 VAL A C 1
ATOM 9081 O O . VAL A 1 1164 ? 3.496 23.727 -3.682 1.00 98.00 1164 VAL A O 1
ATOM 9084 N N . HIS A 1 1165 ? 2.197 25.318 -4.595 1.00 97.31 1165 HIS A N 1
ATOM 9085 C CA . HIS A 1 1165 ? 2.393 26.278 -3.511 1.00 97.31 1165 HIS A CA 1
ATOM 9086 C C . HIS A 1 1165 ? 1.116 27.048 -3.163 1.00 97.31 1165 HIS A C 1
ATOM 9088 O O . HIS A 1 1165 ? 0.184 27.156 -3.953 1.00 97.31 1165 HIS A O 1
ATOM 9094 N N . CYS A 1 1166 ? 1.086 27.592 -1.952 1.00 94.31 1166 CYS A N 1
ATOM 9095 C CA . CYS A 1 1166 ? 0.135 28.611 -1.511 1.00 94.31 1166 CYS A CA 1
ATOM 9096 C C . CYS A 1 1166 ? 0.932 29.657 -0.717 1.00 94.31 1166 CYS A C 1
ATOM 9098 O O . CYS A 1 1166 ? 2.083 29.911 -1.070 1.00 94.31 1166 CYS A O 1
ATOM 9100 N N . SER A 1 1167 ? 0.401 30.218 0.375 1.00 93.69 1167 SER A N 1
ATOM 9101 C CA . SER A 1 1167 ? 1.201 31.087 1.247 1.00 93.69 1167 SER A CA 1
ATOM 9102 C C . SER A 1 1167 ? 2.362 30.339 1.920 1.00 93.69 1167 SER A C 1
ATOM 9104 O O . SER A 1 1167 ? 3.534 30.661 1.713 1.00 93.69 1167 SER A O 1
ATOM 9106 N N . VAL A 1 1168 ? 2.049 29.299 2.703 1.00 91.69 1168 VAL A N 1
ATOM 9107 C CA . VAL A 1 1168 ? 3.031 28.543 3.511 1.00 91.69 1168 VAL A CA 1
ATOM 9108 C C . VAL A 1 1168 ? 3.335 27.154 2.923 1.00 91.69 1168 VAL A C 1
ATOM 9110 O O . VAL A 1 1168 ? 4.315 26.511 3.297 1.00 91.69 1168 VAL A O 1
ATOM 9113 N N . GLY A 1 1169 ? 2.543 26.697 1.950 1.00 92.88 1169 GLY A N 1
ATOM 9114 C CA . GLY A 1 1169 ? 2.766 25.411 1.284 1.00 92.88 1169 GLY A CA 1
ATOM 9115 C C . GLY A 1 1169 ? 2.346 24.208 2.116 1.00 92.88 1169 GLY A C 1
ATOM 9116 O O . GLY A 1 1169 ? 3.073 23.218 2.147 1.00 92.88 1169 GLY A O 1
ATOM 9117 N N . VAL A 1 1170 ? 1.244 24.335 2.864 1.00 91.50 1170 VAL A N 1
ATOM 9118 C CA . VAL A 1 1170 ? 0.827 23.353 3.879 1.00 91.50 1170 VAL A CA 1
ATOM 9119 C C . VAL A 1 1170 ? -0.672 23.051 3.808 1.00 91.50 1170 VAL A C 1
ATOM 9121 O O . VAL A 1 1170 ? -1.023 21.908 3.539 1.00 91.50 1170 VAL A O 1
ATOM 9124 N N . GLY A 1 1171 ? -1.550 24.053 3.953 1.00 91.81 1171 GLY A N 1
ATOM 9125 C CA . GLY A 1 1171 ? -3.003 23.880 3.821 1.00 91.81 1171 GLY A CA 1
ATOM 9126 C C . GLY A 1 1171 ? -3.448 23.510 2.410 1.00 91.81 1171 GLY A C 1
ATOM 9127 O O . GLY A 1 1171 ? -3.430 22.338 2.046 1.00 91.81 1171 GLY A O 1
ATOM 9128 N N . ARG A 1 1172 ? -3.798 24.510 1.585 1.00 94.88 1172 ARG A N 1
ATOM 9129 C CA . ARG A 1 1172 ? -4.223 24.317 0.179 1.00 94.88 1172 ARG A CA 1
ATOM 9130 C C . ARG A 1 1172 ? -3.294 23.347 -0.583 1.00 94.88 1172 ARG A C 1
ATOM 9132 O O . ARG A 1 1172 ? -3.745 22.375 -1.176 1.00 94.88 1172 ARG A O 1
ATOM 9139 N N . THR A 1 1173 ? -1.978 23.559 -0.469 1.00 95.81 1173 THR A N 1
ATOM 9140 C CA . THR A 1 1173 ? -0.919 22.732 -1.082 1.00 95.81 1173 THR A CA 1
ATOM 9141 C C . THR A 1 1173 ? -0.908 21.278 -0.617 1.00 95.81 1173 THR A C 1
ATOM 9143 O O . THR A 1 1173 ? -0.922 20.382 -1.456 1.00 95.81 1173 THR A O 1
ATOM 9146 N N . GLY A 1 1174 ? -0.872 21.031 0.696 1.00 94.50 1174 GLY A N 1
ATOM 9147 C CA . GLY A 1 1174 ? -0.848 19.671 1.234 1.00 94.50 1174 GLY A CA 1
ATOM 9148 C C . GLY A 1 1174 ? -2.164 18.943 0.984 1.00 94.50 1174 GLY A C 1
ATOM 9149 O O . GLY A 1 1174 ? -2.154 17.752 0.713 1.00 94.50 1174 GLY A O 1
ATOM 9150 N N . THR A 1 1175 ? -3.280 19.675 0.974 1.00 95.75 1175 THR A N 1
ATOM 9151 C CA . THR A 1 1175 ? -4.610 19.148 0.640 1.00 95.75 1175 THR A CA 1
ATOM 9152 C C . THR A 1 1175 ? -4.683 18.699 -0.819 1.00 95.75 1175 THR A C 1
ATOM 9154 O O . THR A 1 1175 ? -5.099 17.576 -1.072 1.00 95.75 1175 THR A O 1
ATOM 9157 N N . LEU A 1 1176 ? -4.212 19.505 -1.782 1.00 97.12 1176 LEU A N 1
ATOM 9158 C CA . LEU A 1 1176 ? -4.174 19.099 -3.196 1.00 97.12 1176 LEU A CA 1
ATOM 9159 C C . LEU A 1 1176 ? -3.329 17.827 -3.407 1.00 97.12 1176 LEU A C 1
ATOM 9161 O O . LEU A 1 1176 ? -3.756 16.903 -4.098 1.00 97.12 1176 LEU A O 1
ATOM 9165 N N . VAL A 1 1177 ? -2.146 17.758 -2.785 1.00 97.31 1177 VAL A N 1
ATOM 9166 C CA . VAL A 1 1177 ? -1.256 16.590 -2.908 1.00 97.31 1177 VAL A CA 1
ATOM 9167 C C . VAL A 1 1177 ? -1.825 15.365 -2.186 1.00 97.31 1177 VAL A C 1
ATOM 9169 O O . VAL A 1 1177 ? -1.739 14.264 -2.726 1.00 97.31 1177 VAL A O 1
ATOM 9172 N N . ALA A 1 1178 ? -2.485 15.537 -1.037 1.00 97.25 1178 ALA A N 1
ATOM 9173 C CA . ALA A 1 1178 ? -3.187 14.455 -0.348 1.00 97.25 1178 ALA A CA 1
ATOM 9174 C C . ALA A 1 1178 ? -4.394 13.930 -1.136 1.00 97.25 1178 ALA A C 1
ATOM 9176 O O . ALA A 1 1178 ? -4.620 12.724 -1.152 1.00 97.25 1178 ALA A O 1
ATOM 9177 N N . ILE A 1 1179 ? -5.111 14.792 -1.865 1.00 98.06 1179 ILE A N 1
ATOM 9178 C CA . ILE A 1 1179 ? -6.170 14.366 -2.789 1.00 98.06 1179 ILE A CA 1
ATOM 9179 C C . ILE A 1 1179 ? -5.576 13.509 -3.913 1.00 98.06 1179 ILE A C 1
ATOM 9181 O O . ILE A 1 1179 ? -6.021 12.379 -4.096 1.00 98.06 1179 ILE A O 1
ATOM 9185 N N . LYS A 1 1180 ? -4.536 13.975 -4.626 1.00 97.19 1180 LYS A N 1
ATOM 9186 C CA . LYS A 1 1180 ? -3.890 13.167 -5.683 1.00 97.19 1180 LYS A CA 1
ATOM 9187 C C . LYS A 1 1180 ? -3.334 11.845 -5.136 1.00 97.19 1180 LYS A C 1
ATOM 9189 O O . LYS A 1 1180 ? -3.529 10.802 -5.759 1.00 97.19 1180 LYS A O 1
ATOM 9194 N N . TYR A 1 1181 ? -2.660 11.872 -3.987 1.00 97.56 1181 TYR A N 1
ATOM 9195 C CA . TYR A 1 1181 ? -2.119 10.668 -3.359 1.00 97.56 1181 TYR A CA 1
ATOM 9196 C C . TYR A 1 1181 ? -3.232 9.692 -2.953 1.00 97.56 1181 TYR A C 1
ATOM 9198 O O . TYR A 1 1181 ? -3.163 8.517 -3.298 1.00 97.56 1181 TYR A O 1
ATOM 9206 N N . GLY A 1 1182 ? -4.293 10.177 -2.303 1.00 96.62 1182 GLY A N 1
ATOM 9207 C CA . GLY A 1 1182 ? -5.424 9.364 -1.859 1.00 96.62 1182 GLY A CA 1
ATOM 9208 C C . GLY A 1 1182 ? -6.230 8.759 -3.006 1.00 96.62 1182 GLY A C 1
ATOM 9209 O O . GLY A 1 1182 ? -6.526 7.568 -2.961 1.00 96.62 1182 GLY A O 1
ATOM 9210 N N . ILE A 1 1183 ? -6.499 9.524 -4.072 1.00 95.12 1183 ILE A N 1
ATOM 9211 C CA . ILE A 1 1183 ? -7.108 9.011 -5.314 1.00 95.12 1183 ILE A CA 1
ATOM 9212 C C . ILE A 1 1183 ? -6.293 7.839 -5.857 1.00 95.12 1183 ILE A C 1
ATOM 9214 O O . ILE A 1 1183 ? -6.863 6.834 -6.283 1.00 95.12 1183 ILE A O 1
ATOM 9218 N N . GLN A 1 1184 ? -4.964 7.955 -5.828 1.00 92.75 1184 GLN A N 1
ATOM 9219 C CA . GLN A 1 1184 ? -4.077 6.939 -6.373 1.00 92.75 1184 GLN A CA 1
ATOM 9220 C C . GLN A 1 1184 ? -3.912 5.721 -5.459 1.00 92.75 1184 GLN A C 1
ATOM 9222 O O . GLN A 1 1184 ? -3.838 4.600 -5.960 1.00 92.75 1184 GLN A O 1
ATOM 9227 N N . LEU A 1 1185 ? -3.901 5.919 -4.140 1.00 92.56 1185 LEU A N 1
ATOM 9228 C CA . LEU A 1 1185 ? -3.820 4.845 -3.153 1.00 92.56 1185 LEU A CA 1
ATOM 9229 C C . LEU A 1 1185 ? -5.102 4.000 -3.164 1.00 92.56 1185 LEU A C 1
ATOM 9231 O O . LEU A 1 1185 ? -5.033 2.796 -3.397 1.00 92.56 1185 LEU A O 1
ATOM 9235 N N . CYS A 1 1186 ? -6.271 4.641 -3.058 1.00 88.81 1186 CYS A N 1
ATOM 9236 C CA . CYS A 1 1186 ? -7.583 3.981 -3.141 1.00 88.81 1186 CYS A CA 1
ATOM 9237 C C . CYS A 1 1186 ? -7.877 3.412 -4.546 1.00 88.81 1186 CYS A C 1
ATOM 9239 O O . CYS A 1 1186 ? -8.778 2.603 -4.718 1.00 88.81 1186 CYS A O 1
ATOM 9241 N N . SER A 1 1187 ? -7.115 3.823 -5.568 1.00 83.38 1187 SER A N 1
ATOM 9242 C CA . SER A 1 1187 ? -7.136 3.225 -6.913 1.00 83.38 1187 SER A CA 1
ATOM 9243 C C . SER A 1 1187 ? -6.253 1.984 -7.067 1.00 83.38 1187 SER A C 1
ATOM 9245 O O . SER A 1 1187 ? -6.322 1.350 -8.119 1.00 83.38 1187 SER A O 1
ATOM 9247 N N . LYS A 1 1188 ? -5.389 1.678 -6.089 1.00 81.25 1188 LYS A N 1
ATOM 9248 C CA . LYS A 1 1188 ? -4.373 0.609 -6.157 1.00 81.25 1188 LYS A CA 1
ATOM 9249 C C . LYS A 1 1188 ? -4.471 -0.418 -5.031 1.00 81.25 1188 LYS A C 1
ATOM 9251 O O . LYS A 1 1188 ? -3.921 -1.504 -5.166 1.00 81.25 1188 LYS A O 1
ATOM 9256 N N . GLN A 1 1189 ? -5.150 -0.094 -3.939 1.00 80.44 1189 GLN A N 1
ATOM 9257 C CA . GLN A 1 1189 ? -5.402 -0.992 -2.818 1.00 80.44 1189 GLN A CA 1
ATOM 9258 C C . GLN A 1 1189 ? -6.685 -0.589 -2.090 1.00 80.44 1189 GLN A C 1
ATOM 9260 O O . GLN A 1 1189 ? -7.180 0.525 -2.258 1.00 80.44 1189 GLN A O 1
ATOM 9265 N N . GLU A 1 1190 ? -7.180 -1.482 -1.236 1.00 84.25 1190 GLU A N 1
ATOM 9266 C CA . GLU A 1 1190 ? -8.131 -1.095 -0.199 1.00 84.25 1190 GLU A CA 1
ATOM 9267 C C . GLU A 1 1190 ? -7.478 -0.080 0.753 1.00 84.25 1190 GLU A C 1
ATOM 9269 O O . GLU A 1 1190 ? -6.302 -0.199 1.126 1.00 84.25 1190 GLU A O 1
ATOM 9274 N N . VAL A 1 1191 ? -8.249 0.938 1.122 1.00 86.31 1191 VAL A N 1
ATOM 9275 C CA . VAL A 1 1191 ? -7.873 1.956 2.103 1.00 86.31 1191 VAL A CA 1
ATOM 9276 C C . VAL A 1 1191 ? -9.031 2.050 3.079 1.00 86.31 1191 VAL A C 1
ATOM 9278 O O . VAL A 1 1191 ? -10.114 2.476 2.702 1.00 86.31 1191 VAL A O 1
ATOM 9281 N N . SER A 1 1192 ? -8.819 1.624 4.320 1.00 86.56 1192 SER A N 1
ATOM 9282 C CA . SER A 1 1192 ? -9.858 1.584 5.356 1.00 86.56 1192 SER A CA 1
ATOM 9283 C C . SER A 1 1192 ? -9.888 2.833 6.242 1.00 86.56 1192 SER A C 1
ATOM 9285 O O . SER A 1 1192 ? -10.883 3.062 6.926 1.00 86.56 1192 SER A O 1
ATOM 9287 N N . ASP A 1 1193 ? -8.810 3.620 6.247 1.00 88.25 1193 ASP A N 1
ATOM 9288 C CA . ASP A 1 1193 ? -8.559 4.734 7.166 1.00 88.25 1193 ASP A CA 1
ATOM 9289 C C . ASP A 1 1193 ? -7.919 5.915 6.414 1.00 88.25 1193 ASP A C 1
ATOM 9291 O O . ASP A 1 1193 ? -7.041 5.739 5.563 1.00 88.25 1193 ASP A O 1
ATOM 9295 N N . MET A 1 1194 ? -8.331 7.132 6.774 1.00 90.44 1194 MET A N 1
ATOM 9296 C CA . MET A 1 1194 ? -7.762 8.394 6.300 1.00 90.44 1194 MET A CA 1
ATOM 9297 C C . MET A 1 1194 ? -6.263 8.520 6.610 1.00 90.44 1194 MET A C 1
ATOM 9299 O O . MET A 1 1194 ? -5.550 9.230 5.894 1.00 90.44 1194 MET A O 1
ATOM 9303 N N . ALA A 1 1195 ? -5.765 7.847 7.653 1.00 89.88 1195 ALA A N 1
ATOM 9304 C CA . ALA A 1 1195 ? -4.371 7.933 8.094 1.00 89.88 1195 ALA A CA 1
ATOM 9305 C C . ALA A 1 1195 ? -3.409 7.495 6.990 1.00 89.88 1195 ALA A C 1
ATOM 9307 O O . ALA A 1 1195 ? -2.396 8.147 6.738 1.00 89.88 1195 ALA A O 1
ATOM 9308 N N . LEU A 1 1196 ? -3.795 6.452 6.254 1.00 91.75 1196 LEU A N 1
ATOM 9309 C CA . LEU A 1 1196 ? -3.047 5.897 5.129 1.00 91.75 1196 LEU A CA 1
ATOM 9310 C C . LEU A 1 1196 ? -2.873 6.904 3.977 1.00 91.75 1196 LEU A C 1
ATOM 9312 O O . LEU A 1 1196 ? -1.930 6.774 3.197 1.00 91.75 1196 LEU A O 1
ATOM 9316 N N . VAL A 1 1197 ? -3.734 7.927 3.893 1.00 93.94 1197 VAL A N 1
ATOM 9317 C CA . VAL A 1 1197 ? -3.634 9.043 2.938 1.00 93.94 1197 VAL A CA 1
ATOM 9318 C C . VAL A 1 1197 ? -2.895 10.240 3.543 1.00 93.94 1197 VAL A C 1
ATOM 9320 O O . VAL A 1 1197 ? -1.975 10.777 2.927 1.00 93.94 1197 VAL A O 1
ATOM 9323 N N . VAL A 1 1198 ? -3.287 10.680 4.741 1.00 92.19 1198 VAL A N 1
ATOM 9324 C CA . VAL A 1 1198 ? -2.833 11.956 5.321 1.00 92.19 1198 VAL A CA 1
ATOM 9325 C C . VAL A 1 1198 ? -1.416 11.866 5.891 1.00 92.19 1198 VAL A C 1
ATOM 9327 O O . VAL A 1 1198 ? -0.608 12.770 5.666 1.00 92.19 1198 VAL A O 1
ATOM 9330 N N . ASP A 1 1199 ? -1.078 10.790 6.604 1.00 90.12 1199 ASP A N 1
ATOM 9331 C CA . ASP A 1 1199 ? 0.195 10.706 7.327 1.00 90.12 1199 ASP A CA 1
ATOM 9332 C C . ASP A 1 1199 ? 1.429 10.555 6.421 1.00 90.12 1199 ASP A C 1
ATOM 9334 O O . ASP A 1 1199 ? 2.443 11.186 6.733 1.00 90.12 1199 ASP A O 1
ATOM 9338 N N . PRO A 1 1200 ? 1.395 9.848 5.271 1.00 91.56 1200 PRO A N 1
ATOM 9339 C CA . PRO A 1 1200 ? 2.491 9.889 4.299 1.00 91.56 1200 PRO A CA 1
ATOM 9340 C C . PRO A 1 1200 ? 2.755 11.303 3.761 1.00 91.56 1200 PRO A C 1
ATOM 9342 O O . PRO A 1 1200 ? 3.908 11.727 3.658 1.00 91.56 1200 PRO A O 1
ATOM 9345 N N . VAL A 1 1201 ? 1.700 12.081 3.498 1.00 93.12 1201 VAL A N 1
ATOM 9346 C CA . VAL A 1 1201 ? 1.822 13.472 3.031 1.00 93.12 1201 VAL A CA 1
ATOM 9347 C C . VAL A 1 1201 ? 2.362 14.366 4.148 1.00 93.12 1201 VAL A C 1
ATOM 9349 O O . VAL A 1 1201 ? 3.257 15.176 3.900 1.00 93.12 1201 VAL A O 1
ATOM 9352 N N . ARG A 1 1202 ? 1.899 14.185 5.395 1.00 89.94 1202 ARG A N 1
ATOM 9353 C CA . ARG A 1 1202 ? 2.428 14.891 6.576 1.00 89.94 1202 ARG A CA 1
ATOM 9354 C C . ARG A 1 1202 ? 3.877 14.511 6.901 1.00 89.94 1202 ARG A C 1
ATOM 9356 O O . ARG A 1 1202 ? 4.630 15.374 7.346 1.00 89.94 1202 ARG A O 1
ATOM 9363 N N . ALA A 1 1203 ? 4.294 13.272 6.631 1.00 85.56 1203 ALA A N 1
ATOM 9364 C CA . ALA A 1 1203 ? 5.681 12.817 6.749 1.00 85.56 1203 ALA A CA 1
ATOM 9365 C C . ALA A 1 1203 ? 6.592 13.411 5.659 1.00 85.56 1203 ALA A C 1
ATOM 9367 O O . ALA A 1 1203 ? 7.769 13.663 5.914 1.00 85.56 1203 ALA A O 1
ATOM 9368 N N . CYS A 1 1204 ? 6.055 13.704 4.469 1.00 88.19 1204 CYS A N 1
ATOM 9369 C CA . CYS A 1 1204 ? 6.747 14.523 3.476 1.00 88.19 1204 CYS A CA 1
ATOM 9370 C C . CYS A 1 1204 ? 6.777 16.010 3.872 1.00 88.19 1204 CYS A C 1
ATOM 9372 O O . CYS A 1 1204 ? 7.833 16.631 3.767 1.00 88.19 1204 CYS A O 1
ATOM 9374 N N . ARG A 1 1205 ? 5.654 16.590 4.321 1.00 89.81 1205 ARG A N 1
ATOM 9375 C CA . ARG A 1 1205 ? 5.459 18.036 4.533 1.00 89.81 1205 ARG A CA 1
ATOM 9376 C C . ARG A 1 1205 ? 4.740 18.307 5.862 1.00 89.81 1205 ARG A C 1
ATOM 9378 O O . ARG A 1 1205 ? 3.537 18.087 5.979 1.00 89.81 1205 ARG A O 1
ATOM 9385 N N . TYR A 1 1206 ? 5.462 18.835 6.856 1.00 87.69 1206 TYR A N 1
ATOM 9386 C CA . TYR A 1 1206 ? 4.920 19.028 8.208 1.00 87.69 1206 TYR A CA 1
ATOM 9387 C C . TYR A 1 1206 ? 3.621 19.851 8.224 1.00 87.69 1206 TYR A C 1
ATOM 9389 O O . TYR A 1 1206 ? 3.568 20.969 7.706 1.00 87.69 1206 TYR A O 1
ATOM 9397 N N . GLY A 1 1207 ? 2.596 19.307 8.888 1.00 86.88 1207 GLY A N 1
ATOM 9398 C CA . GLY A 1 1207 ? 1.299 19.956 9.085 1.00 86.88 1207 GLY A CA 1
ATOM 9399 C C . GLY A 1 1207 ? 0.382 19.969 7.858 1.00 86.88 1207 GLY A C 1
ATOM 9400 O O . GLY A 1 1207 ? -0.636 20.653 7.904 1.00 86.88 1207 GLY A O 1
ATOM 9401 N N . ALA A 1 1208 ? 0.730 19.265 6.770 1.00 91.00 1208 ALA A N 1
ATOM 9402 C CA . ALA A 1 1208 ? -0.095 19.177 5.561 1.00 91.00 1208 ALA A CA 1
ATOM 9403 C C . ALA A 1 1208 ? -1.546 18.773 5.879 1.00 91.00 1208 ALA A C 1
ATOM 9405 O O . ALA A 1 1208 ? -1.761 17.917 6.737 1.00 91.00 1208 ALA A O 1
ATOM 9406 N N . VAL A 1 1209 ? -2.515 19.378 5.175 1.00 90.88 1209 VAL A N 1
ATOM 9407 C CA . VAL A 1 1209 ? -3.949 19.382 5.545 1.00 90.88 1209 VAL A CA 1
ATOM 9408 C C . VAL A 1 1209 ? -4.128 20.074 6.906 1.00 90.88 1209 VAL A C 1
ATOM 9410 O O . VAL A 1 1209 ? -3.920 19.458 7.952 1.00 90.88 1209 VAL A O 1
ATOM 9413 N N . GLN A 1 1210 ? -4.442 21.378 6.890 1.00 87.81 1210 GLN A N 1
ATOM 9414 C CA . GLN A 1 1210 ? -4.247 22.279 8.045 1.00 87.81 1210 GLN A CA 1
ATOM 9415 C C . GLN A 1 1210 ? -5.506 22.541 8.899 1.00 87.81 1210 GLN A C 1
ATOM 9417 O O . GLN A 1 1210 ? -5.395 23.237 9.904 1.00 87.81 1210 GLN A O 1
ATOM 9422 N N . THR A 1 1211 ? -6.675 22.034 8.493 1.00 88.94 1211 THR A N 1
ATOM 9423 C CA . THR A 1 1211 ? -7.958 22.133 9.220 1.00 88.94 1211 THR A CA 1
ATOM 9424 C C . THR A 1 1211 ? -8.825 20.896 8.974 1.00 88.94 1211 THR A C 1
ATOM 9426 O O . THR A 1 1211 ? -8.615 20.157 8.008 1.00 88.94 1211 THR A O 1
ATOM 9429 N N . GLU A 1 1212 ? -9.858 20.715 9.793 1.00 89.31 1212 GLU A N 1
ATOM 9430 C CA . GLU A 1 1212 ? -10.918 19.713 9.638 1.00 89.31 1212 GLU A CA 1
ATOM 9431 C C . GLU A 1 1212 ? -11.645 19.876 8.294 1.00 89.31 1212 GLU A C 1
ATOM 9433 O O . GLU A 1 1212 ? -11.848 18.907 7.565 1.00 89.31 1212 GLU A O 1
ATOM 9438 N N . GLN A 1 1213 ? -11.956 21.122 7.909 1.00 91.88 1213 GLN A N 1
ATOM 9439 C CA . GLN A 1 1213 ? -12.558 21.450 6.609 1.00 91.88 1213 GLN A CA 1
ATOM 9440 C C . GLN A 1 1213 ? -11.702 20.966 5.426 1.00 91.88 1213 GLN A C 1
ATOM 9442 O O . GLN A 1 1213 ? -12.245 20.540 4.411 1.00 91.88 1213 GLN A O 1
ATOM 9447 N N . GLN A 1 1214 ? -10.370 21.010 5.538 1.00 92.38 1214 GLN A N 1
ATOM 9448 C CA . GLN A 1 1214 ? -9.470 20.498 4.497 1.00 92.38 1214 GLN A CA 1
ATOM 9449 C C . GLN A 1 1214 ? -9.381 18.966 4.503 1.00 92.38 1214 GLN A C 1
ATOM 9451 O O . GLN A 1 1214 ? -9.247 18.367 3.438 1.00 92.38 1214 GLN A O 1
ATOM 9456 N N . LEU A 1 1215 ? -9.501 18.330 5.671 1.00 92.62 1215 LEU A N 1
ATOM 9457 C CA . LEU A 1 1215 ? -9.528 16.873 5.824 1.00 92.62 1215 LEU A CA 1
ATOM 9458 C C . LEU A 1 1215 ? -10.793 16.254 5.207 1.00 92.62 1215 LEU A C 1
ATOM 9460 O O . LEU A 1 1215 ? -10.694 15.318 4.415 1.00 92.62 1215 LEU A O 1
ATOM 9464 N N . ILE A 1 1216 ? -11.975 16.799 5.506 1.00 94.25 1216 ILE A N 1
ATOM 9465 C CA . ILE A 1 1216 ? -13.222 16.299 4.911 1.00 94.25 1216 ILE A CA 1
ATOM 9466 C C . ILE A 1 1216 ? -13.334 16.667 3.422 1.00 94.25 1216 ILE A C 1
ATOM 9468 O O . ILE A 1 1216 ? -13.779 15.846 2.625 1.00 94.25 1216 ILE A O 1
ATOM 9472 N N . TYR A 1 1217 ? -12.846 17.840 2.997 1.00 95.56 1217 TYR A N 1
ATOM 9473 C CA . TYR A 1 1217 ? -12.764 18.182 1.571 1.00 95.56 1217 TYR A CA 1
ATOM 9474 C C . TYR A 1 1217 ? -11.827 17.236 0.808 1.00 95.56 1217 TYR A C 1
ATOM 9476 O O . TYR A 1 1217 ? -12.125 16.843 -0.321 1.00 95.56 1217 TYR A O 1
ATOM 9484 N N . MET A 1 1218 ? -10.715 16.819 1.429 1.00 95.81 1218 MET A N 1
ATOM 9485 C CA . MET A 1 1218 ? -9.824 15.806 0.867 1.00 95.81 1218 MET A CA 1
ATOM 9486 C C . MET A 1 1218 ? -10.577 14.489 0.632 1.00 95.81 1218 MET A C 1
ATOM 9488 O O . MET A 1 1218 ? -10.518 13.963 -0.481 1.00 95.81 1218 MET A O 1
ATOM 9492 N N . LEU A 1 1219 ? -11.340 14.001 1.620 1.00 95.56 1219 LEU A N 1
ATOM 9493 C CA . LEU A 1 1219 ? -12.228 12.850 1.423 1.00 95.56 1219 LEU A CA 1
ATOM 9494 C C . LEU A 1 1219 ? -13.222 13.086 0.287 1.00 95.56 1219 LEU A C 1
ATOM 9496 O O . LEU A 1 1219 ? -13.355 12.228 -0.579 1.00 95.56 1219 LEU A O 1
ATOM 9500 N N . LEU A 1 1220 ? -13.913 14.227 0.270 1.00 96.19 1220 LEU A N 1
ATOM 9501 C CA . LEU A 1 1220 ? -14.967 14.520 -0.702 1.00 96.19 1220 LEU A CA 1
ATOM 9502 C C . LEU A 1 1220 ? -14.425 14.500 -2.138 1.00 96.19 1220 LEU A C 1
ATOM 9504 O O . LEU A 1 1220 ? -15.053 13.930 -3.029 1.00 96.19 1220 LEU A O 1
ATOM 9508 N N . CYS A 1 1221 ? -13.218 15.029 -2.348 1.00 97.38 1221 CYS A N 1
ATOM 9509 C CA . CYS A 1 1221 ? -12.523 14.982 -3.632 1.00 97.38 1221 CYS A CA 1
ATOM 9510 C C . CYS A 1 1221 ? -12.072 13.570 -4.018 1.00 97.38 1221 CYS A C 1
ATOM 9512 O O . CYS A 1 1221 ? -12.286 13.163 -5.160 1.00 97.38 1221 CYS A O 1
ATOM 9514 N N . ILE A 1 1222 ? -11.481 12.810 -3.086 1.00 96.88 1222 ILE A N 1
ATOM 9515 C CA . ILE A 1 1222 ? -11.085 11.413 -3.330 1.00 96.88 1222 ILE A CA 1
ATOM 9516 C C . ILE A 1 1222 ? -12.323 10.587 -3.700 1.00 96.88 1222 ILE A C 1
ATOM 9518 O O . ILE A 1 1222 ? -12.347 9.948 -4.748 1.00 96.88 1222 ILE A O 1
ATOM 9522 N N . THR A 1 1223 ? -13.387 10.689 -2.902 1.00 94.31 1223 THR A N 1
ATOM 9523 C CA . THR A 1 1223 ? -14.679 10.032 -3.138 1.00 94.31 1223 THR A CA 1
ATOM 9524 C C . THR A 1 1223 ? -15.231 10.384 -4.513 1.00 94.31 1223 THR A C 1
ATOM 9526 O O . THR A 1 1223 ? -15.564 9.491 -5.289 1.00 94.31 1223 THR A O 1
ATOM 9529 N N . LYS A 1 1224 ? -15.284 11.680 -4.850 1.00 95.00 1224 LYS A N 1
ATOM 9530 C CA . LYS A 1 1224 ? -15.815 12.151 -6.130 1.00 95.00 1224 LYS A CA 1
ATOM 9531 C C . LYS A 1 1224 ? -15.031 11.592 -7.315 1.00 95.00 1224 LYS A C 1
ATOM 9533 O O . LYS A 1 1224 ? -15.646 11.132 -8.272 1.00 95.00 1224 LYS A O 1
ATOM 9538 N N . ALA A 1 1225 ? -13.701 11.579 -7.243 1.00 93.69 1225 ALA A N 1
ATOM 9539 C CA . ALA A 1 1225 ? -12.853 11.023 -8.294 1.00 93.69 1225 ALA A CA 1
ATOM 9540 C C . ALA A 1 1225 ? -12.993 9.498 -8.433 1.00 93.69 1225 ALA A C 1
ATOM 9542 O O . ALA A 1 1225 ? -13.004 8.987 -9.551 1.00 93.69 1225 ALA A O 1
ATOM 9543 N N . LEU A 1 1226 ? -13.143 8.767 -7.324 1.00 89.56 1226 LEU A N 1
ATOM 9544 C CA . LEU A 1 1226 ? -13.381 7.320 -7.350 1.00 89.56 1226 LEU A CA 1
ATOM 9545 C C . LEU A 1 1226 ? -14.781 6.989 -7.890 1.00 89.56 1226 LEU A C 1
ATOM 9547 O O . LEU A 1 1226 ? -14.919 6.065 -8.685 1.00 89.56 1226 LEU A O 1
ATOM 9551 N N . MET A 1 1227 ? -15.802 7.788 -7.561 1.00 87.62 1227 MET A N 1
ATOM 9552 C CA . MET A 1 1227 ? -17.138 7.690 -8.165 1.00 87.62 1227 MET A CA 1
ATOM 9553 C C . MET A 1 1227 ? -17.122 8.016 -9.666 1.00 87.62 1227 MET A C 1
ATOM 9555 O O . MET A 1 1227 ? -17.725 7.281 -10.446 1.00 87.62 1227 MET A O 1
ATOM 9559 N N . GLU A 1 1228 ? -16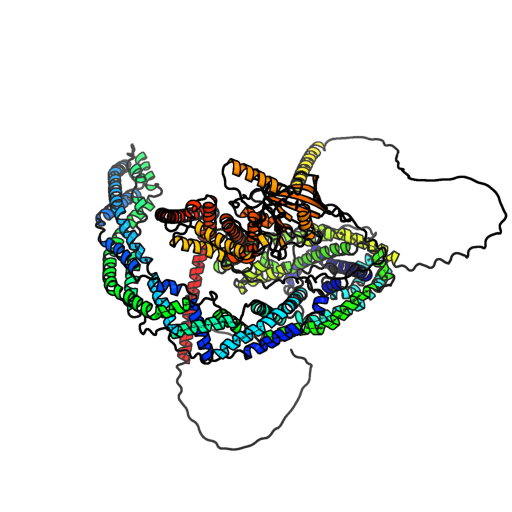.408 9.069 -10.088 1.00 86.06 1228 GLU A N 1
ATOM 9560 C CA . GLU A 1 1228 ? -16.185 9.400 -11.506 1.00 86.06 1228 GLU A CA 1
ATOM 9561 C C . GLU A 1 1228 ? -15.489 8.248 -12.250 1.00 86.06 1228 GLU A C 1
ATOM 9563 O O . GLU A 1 1228 ? -15.887 7.909 -13.364 1.00 86.06 1228 GLU A O 1
ATOM 9568 N N . LYS A 1 1229 ? -14.492 7.610 -11.623 1.00 79.81 1229 LYS A N 1
ATOM 9569 C CA . LYS A 1 1229 ? -13.739 6.481 -12.187 1.00 79.81 1229 LYS A CA 1
ATOM 9570 C C . LYS A 1 1229 ? -14.570 5.194 -12.278 1.00 79.81 1229 LYS A C 1
ATOM 9572 O O . LYS A 1 1229 ? -14.554 4.547 -13.322 1.00 79.81 1229 LYS A O 1
ATOM 9577 N N . ALA A 1 1230 ? -15.311 4.846 -11.226 1.00 73.38 1230 ALA A N 1
ATOM 9578 C CA . ALA A 1 1230 ? -16.136 3.635 -11.147 1.00 73.38 1230 ALA A CA 1
ATOM 9579 C C . ALA A 1 1230 ? -17.533 3.778 -11.791 1.00 73.38 1230 ALA A C 1
ATOM 9581 O O . ALA A 1 1230 ? -18.290 2.810 -11.845 1.00 73.38 1230 ALA A O 1
ATOM 9582 N N . GLY A 1 1231 ? -17.903 4.974 -12.268 1.00 69.50 1231 GLY A N 1
ATOM 9583 C CA . GLY A 1 1231 ? -19.200 5.241 -12.902 1.00 69.50 1231 GLY A CA 1
ATOM 9584 C C . GLY A 1 1231 ? -20.386 5.341 -11.932 1.00 69.50 1231 GLY A C 1
ATOM 9585 O O . GLY A 1 1231 ? -21.534 5.194 -12.352 1.00 69.50 1231 GLY A O 1
ATOM 9586 N N . VAL A 1 1232 ? -20.140 5.586 -10.641 1.00 75.94 1232 VAL A N 1
ATOM 9587 C CA . VAL A 1 1232 ? -21.192 5.672 -9.615 1.00 75.94 1232 VAL A CA 1
ATOM 9588 C C . VAL A 1 1232 ? -21.856 7.050 -9.669 1.00 75.94 1232 VAL A C 1
ATOM 9590 O O . VAL A 1 1232 ? -21.320 8.038 -9.173 1.00 75.94 1232 VAL A O 1
ATOM 9593 N N . LEU A 1 1233 ? -23.041 7.118 -10.282 1.00 78.38 1233 LEU A N 1
ATOM 9594 C CA . LEU A 1 1233 ? -23.763 8.380 -10.508 1.00 78.38 1233 LEU A CA 1
ATOM 9595 C C . LEU A 1 1233 ? -24.427 8.953 -9.243 1.00 78.38 1233 LEU A C 1
ATOM 9597 O O . LEU A 1 1233 ? -24.611 10.165 -9.145 1.00 78.38 1233 LEU A O 1
ATOM 9601 N N . PHE A 1 1234 ? -24.782 8.095 -8.285 1.00 85.00 1234 PHE A N 1
ATOM 9602 C CA . PHE A 1 1234 ? -25.388 8.469 -7.008 1.00 85.00 1234 PHE A CA 1
ATOM 9603 C C . PHE A 1 1234 ? -24.945 7.508 -5.906 1.00 85.00 1234 PHE A C 1
ATOM 9605 O O . PHE A 1 1234 ? -24.917 6.297 -6.125 1.00 85.00 1234 PHE A O 1
ATOM 9612 N N . TRP A 1 1235 ? -24.638 8.040 -4.723 1.00 86.62 1235 TRP A N 1
ATOM 9613 C CA . TRP A 1 1235 ? -24.280 7.250 -3.547 1.00 86.62 1235 TRP A CA 1
ATOM 9614 C C . TRP A 1 1235 ? -24.623 8.016 -2.266 1.00 86.62 1235 TRP A C 1
ATOM 9616 O O . TRP A 1 1235 ? -24.208 9.166 -2.113 1.00 86.62 1235 TRP A O 1
ATOM 9626 N N . ASP A 1 1236 ? -25.382 7.412 -1.349 1.00 89.56 1236 ASP A N 1
ATOM 9627 C CA . ASP A 1 1236 ? -25.824 8.103 -0.128 1.00 89.56 1236 ASP A CA 1
ATOM 9628 C C . ASP A 1 1236 ? -24.637 8.519 0.761 1.00 89.56 1236 ASP A C 1
ATOM 9630 O O . ASP A 1 1236 ? -24.639 9.633 1.276 1.00 89.56 1236 ASP A O 1
ATOM 9634 N N . ASN A 1 1237 ? -23.571 7.713 0.853 1.00 92.00 1237 ASN A N 1
ATOM 9635 C CA . ASN A 1 1237 ? -22.410 8.033 1.696 1.00 92.00 1237 ASN A CA 1
ATOM 9636 C C . ASN A 1 1237 ? -21.575 9.212 1.153 1.00 92.00 1237 ASN A C 1
ATOM 9638 O O . ASN A 1 1237 ? -21.076 10.014 1.941 1.00 92.00 1237 ASN A O 1
ATOM 9642 N N . TYR A 1 1238 ? -21.513 9.419 -0.170 1.00 93.81 1238 TYR A N 1
ATOM 9643 C CA . TYR A 1 1238 ? -20.961 10.658 -0.746 1.00 93.81 1238 TYR A CA 1
ATOM 9644 C C . TYR A 1 1238 ? -21.825 11.879 -0.420 1.00 93.81 1238 TYR A C 1
ATOM 9646 O O . TYR A 1 1238 ? -21.301 12.923 -0.040 1.00 93.81 1238 TYR A O 1
ATOM 9654 N N . ASN A 1 1239 ? -23.149 11.759 -0.549 1.00 94.38 1239 ASN A N 1
ATOM 9655 C CA . ASN A 1 1239 ? -24.054 12.864 -0.236 1.00 94.38 1239 ASN A CA 1
ATOM 9656 C C . ASN A 1 1239 ? -24.033 13.186 1.273 1.00 94.38 1239 ASN A C 1
ATOM 9658 O O . ASN A 1 1239 ? -24.082 14.354 1.643 1.00 94.38 1239 ASN A O 1
ATOM 9662 N N . ALA A 1 1240 ? -23.864 12.188 2.145 1.00 94.12 1240 ALA A N 1
ATOM 9663 C CA . ALA A 1 1240 ? -23.672 12.397 3.578 1.00 94.12 1240 ALA A CA 1
ATOM 9664 C C . ALA A 1 1240 ? -22.348 13.109 3.889 1.00 94.12 1240 ALA A C 1
ATOM 9666 O O . ALA A 1 1240 ? -22.321 14.044 4.686 1.00 94.12 1240 ALA A O 1
ATOM 9667 N N . LEU A 1 1241 ? -21.263 12.726 3.212 1.00 93.88 1241 LEU A N 1
ATOM 9668 C CA . LEU A 1 1241 ? -19.972 13.403 3.306 1.00 93.88 1241 LEU A CA 1
ATOM 9669 C C . LEU A 1 1241 ? -20.040 14.865 2.815 1.00 93.88 1241 LEU A C 1
ATOM 9671 O O . LEU A 1 1241 ? -19.437 15.740 3.433 1.00 93.88 1241 LEU A O 1
ATOM 9675 N N . HIS A 1 1242 ? -20.805 15.141 1.751 1.00 94.88 1242 HIS A N 1
ATOM 9676 C CA . HIS A 1 1242 ? -21.073 16.500 1.254 1.00 94.88 1242 HIS A CA 1
ATOM 9677 C C . HIS A 1 1242 ? -21.894 17.321 2.259 1.00 94.88 1242 HIS A C 1
ATOM 9679 O O . HIS A 1 1242 ? -21.492 18.428 2.609 1.00 94.88 1242 HIS A O 1
ATOM 9685 N N . TYR A 1 1243 ? -22.965 16.748 2.822 1.00 95.25 1243 TYR A N 1
ATOM 9686 C CA . TYR A 1 1243 ? -23.740 17.361 3.908 1.00 95.25 1243 TYR A CA 1
ATOM 9687 C C . TYR A 1 1243 ? -22.850 17.734 5.106 1.00 95.25 1243 TYR A C 1
ATOM 9689 O O . TYR A 1 1243 ? -22.873 18.878 5.560 1.00 95.25 1243 TYR A O 1
ATOM 9697 N N . TYR A 1 1244 ? -22.026 16.801 5.601 1.00 93.38 1244 TYR A N 1
ATOM 9698 C CA . TYR A 1 1244 ? -21.124 17.074 6.725 1.00 93.38 1244 TYR A CA 1
ATOM 9699 C C . TYR A 1 1244 ? -20.105 18.170 6.386 1.00 93.38 1244 TYR A C 1
ATOM 9701 O O . TYR A 1 1244 ? -19.709 18.926 7.273 1.00 93.38 1244 TYR A O 1
ATOM 9709 N N . TYR A 1 1245 ? -19.705 18.290 5.116 1.00 94.12 1245 TYR A N 1
ATOM 9710 C CA . TYR A 1 1245 ? -18.789 19.332 4.667 1.00 94.12 1245 TYR A CA 1
ATOM 9711 C C . TYR A 1 1245 ? -19.441 20.718 4.655 1.00 94.12 1245 TYR A C 1
ATOM 9713 O O . TYR A 1 1245 ? -18.879 21.642 5.239 1.00 94.12 1245 TYR A O 1
ATOM 9721 N N . ASP A 1 1246 ? -20.647 20.845 4.097 1.00 93.19 1246 ASP A N 1
ATOM 9722 C CA . ASP A 1 1246 ? -21.458 22.071 4.139 1.00 93.19 1246 ASP A CA 1
ATOM 9723 C C . ASP A 1 1246 ? -21.689 22.553 5.586 1.00 93.19 1246 ASP A C 1
ATOM 9725 O O . ASP A 1 1246 ? -21.508 23.733 5.901 1.00 93.19 1246 ASP A O 1
ATOM 9729 N N . LYS A 1 1247 ? -21.979 21.635 6.521 1.00 92.75 1247 LYS A N 1
ATOM 9730 C CA . LYS A 1 1247 ? -22.104 21.981 7.950 1.00 92.75 1247 LYS A CA 1
ATOM 9731 C C . LYS A 1 1247 ? -20.774 22.406 8.573 1.00 92.75 1247 LYS A C 1
ATOM 9733 O O . LYS A 1 1247 ? -20.733 23.361 9.346 1.00 92.75 1247 LYS A O 1
ATOM 9738 N N . LEU A 1 1248 ? -19.667 21.767 8.205 1.00 89.00 1248 LEU A N 1
ATOM 9739 C CA . LEU A 1 1248 ? -18.343 22.149 8.698 1.00 89.00 1248 LEU A CA 1
ATOM 9740 C C . LEU A 1 1248 ? -17.823 23.466 8.082 1.00 89.00 1248 LEU A C 1
ATOM 9742 O O . LEU A 1 1248 ? -16.994 24.124 8.705 1.00 89.00 1248 LEU A O 1
ATOM 9746 N N . GLN A 1 1249 ? -18.312 23.875 6.905 1.00 86.31 1249 GLN A N 1
ATOM 9747 C CA . GLN A 1 1249 ? -18.050 25.188 6.291 1.00 86.31 1249 GLN A CA 1
ATOM 9748 C C . GLN A 1 1249 ? -18.895 26.333 6.874 1.00 86.31 1249 GLN A C 1
ATOM 9750 O O . GLN A 1 1249 ? -18.534 27.494 6.701 1.00 86.31 1249 GLN A O 1
ATOM 9755 N N . THR A 1 1250 ? -20.013 26.032 7.540 1.00 87.88 1250 THR A N 1
ATOM 9756 C CA . THR A 1 1250 ? -20.985 27.022 8.049 1.00 87.88 1250 THR A CA 1
ATOM 9757 C C . THR A 1 1250 ? -20.919 27.213 9.571 1.00 87.88 1250 THR A C 1
ATOM 9759 O O . THR A 1 1250 ? -21.891 27.646 10.189 1.00 87.88 1250 THR A O 1
ATOM 9762 N N . ASP A 1 1251 ? -19.785 26.857 10.189 1.00 81.69 1251 ASP A N 1
ATOM 9763 C CA . ASP A 1 1251 ? -19.521 26.880 11.640 1.00 81.69 1251 ASP A CA 1
ATOM 9764 C C . ASP A 1 1251 ? -20.576 26.140 12.498 1.00 81.69 1251 ASP A C 1
ATOM 9766 O O . ASP A 1 1251 ? -20.642 26.287 13.719 1.00 81.69 1251 ASP A O 1
ATOM 9770 N N . TYR A 1 1252 ? -21.388 25.272 11.881 1.00 88.31 1252 TYR A N 1
ATOM 9771 C CA . TYR A 1 1252 ? -22.548 24.602 12.487 1.00 88.31 1252 TYR A CA 1
ATOM 9772 C C . TYR A 1 1252 ? -22.183 23.711 13.691 1.00 88.31 1252 TYR A C 1
ATOM 9774 O O . TYR A 1 1252 ? -23.023 23.480 14.568 1.00 88.31 1252 TYR A O 1
ATOM 9782 N N . TYR A 1 1253 ? -20.933 23.233 13.742 1.00 86.81 1253 TYR A N 1
ATOM 9783 C CA . TYR A 1 1253 ? -20.376 22.429 14.835 1.00 86.81 1253 TYR A CA 1
ATOM 9784 C C . TYR A 1 1253 ? -19.481 23.222 15.816 1.00 86.81 1253 TYR A C 1
ATOM 9786 O O . TYR A 1 1253 ? -19.227 22.727 16.913 1.00 86.81 1253 TYR A O 1
ATOM 9794 N N . GLU A 1 1254 ? -19.047 24.448 15.490 1.00 83.62 1254 GLU A N 1
ATOM 9795 C CA . GLU A 1 1254 ? -18.095 25.247 16.296 1.00 83.62 1254 GLU A CA 1
ATOM 9796 C C . GLU A 1 1254 ? -18.522 25.455 17.769 1.00 83.62 1254 GLU A C 1
ATOM 9798 O O . GLU A 1 1254 ? -17.680 25.307 18.660 1.00 83.62 1254 GLU A O 1
ATOM 9803 N N . PRO A 1 1255 ? -19.812 25.692 18.110 1.00 82.88 1255 PRO A N 1
ATOM 9804 C CA . PRO A 1 1255 ? -20.232 25.807 19.510 1.00 82.88 1255 PRO A CA 1
ATOM 9805 C C . PRO A 1 1255 ? -19.964 24.554 20.362 1.00 82.88 1255 PRO A C 1
ATOM 9807 O O . PRO A 1 1255 ? -19.956 24.647 21.590 1.00 82.88 1255 PRO A O 1
ATOM 9810 N N . TYR A 1 1256 ? -19.752 23.397 19.726 1.00 79.06 1256 TYR A N 1
ATOM 9811 C CA . TYR A 1 1256 ? -19.715 22.076 20.352 1.00 79.06 1256 TYR A CA 1
ATOM 9812 C C . TYR A 1 1256 ? -18.302 21.471 20.435 1.00 79.06 1256 TYR A C 1
ATOM 9814 O O . TYR A 1 1256 ? -18.087 20.580 21.253 1.00 79.06 1256 TYR A O 1
ATOM 9822 N N . LEU A 1 1257 ? -17.313 21.991 19.693 1.00 75.06 1257 LEU A N 1
ATOM 9823 C CA . LEU A 1 1257 ? -15.930 21.466 19.662 1.00 75.06 1257 LEU A CA 1
ATOM 9824 C C . LEU A 1 1257 ? -15.146 21.634 20.986 1.00 75.06 1257 LEU A C 1
ATOM 9826 O O . LEU A 1 1257 ? -14.001 21.197 21.112 1.00 75.06 1257 LEU A O 1
ATOM 9830 N N . LYS A 1 1258 ? -15.733 22.287 21.996 1.00 65.94 1258 LYS A N 1
ATOM 9831 C CA . LYS A 1 1258 ? -15.078 22.578 23.278 1.00 65.94 1258 LYS A CA 1
ATOM 9832 C C . LYS A 1 1258 ? -15.007 21.331 24.166 1.00 65.94 1258 LYS A C 1
ATOM 9834 O O . LYS A 1 1258 ? -16.010 20.664 24.412 1.00 65.94 1258 LYS A O 1
ATOM 9839 N N . LYS A 1 1259 ? -13.802 21.069 24.682 1.00 58.19 1259 LYS A N 1
ATOM 9840 C CA . LYS A 1 1259 ? -13.406 19.856 25.425 1.00 58.19 1259 LYS A CA 1
ATOM 9841 C C . LYS A 1 1259 ? -13.774 19.865 26.923 1.00 58.19 1259 LYS A C 1
ATOM 9843 O O . LYS A 1 1259 ? -13.231 19.062 27.675 1.00 58.19 1259 LYS A O 1
ATOM 9848 N N . ASP A 1 1260 ? -14.659 20.757 27.382 1.00 60.62 1260 ASP A N 1
ATOM 9849 C CA . ASP A 1 1260 ? -15.144 20.733 28.774 1.00 60.62 1260 ASP A CA 1
ATOM 9850 C C . ASP A 1 1260 ? -16.415 19.880 28.886 1.00 60.62 1260 ASP A C 1
ATOM 9852 O O . ASP A 1 1260 ? -17.541 20.362 28.994 1.00 60.62 1260 ASP A O 1
ATOM 9856 N N . GLU A 1 1261 ? -16.216 18.564 28.813 1.00 59.78 1261 GLU A N 1
ATOM 9857 C CA . GLU A 1 1261 ? -17.263 17.528 28.835 1.00 59.78 1261 GLU A CA 1
ATOM 9858 C C . GLU A 1 1261 ? -18.081 17.493 30.141 1.00 59.78 1261 GLU A C 1
ATOM 9860 O O . GLU A 1 1261 ? -19.032 16.721 30.262 1.00 59.78 1261 GLU A O 1
ATOM 9865 N N . LYS A 1 1262 ? -17.707 18.312 31.132 1.00 66.12 1262 LYS A N 1
ATOM 9866 C CA . LYS A 1 1262 ? -18.337 18.388 32.454 1.00 66.12 1262 LYS A CA 1
ATOM 9867 C C . LYS A 1 1262 ? -19.426 19.454 32.551 1.00 66.12 1262 LYS A C 1
ATOM 9869 O O . LYS A 1 1262 ? -20.122 19.482 33.564 1.00 66.12 1262 LYS A O 1
ATOM 9874 N N . ASP A 1 1263 ? -19.590 20.298 31.533 1.00 77.81 1263 ASP A N 1
ATOM 9875 C CA . ASP A 1 1263 ? -20.689 21.263 31.442 1.00 77.81 1263 ASP A CA 1
ATOM 9876 C C . ASP A 1 1263 ? -22.015 20.551 31.066 1.00 77.81 1263 ASP A C 1
ATOM 9878 O O . ASP A 1 1263 ? -22.150 20.040 29.945 1.00 77.81 1263 ASP A O 1
ATOM 9882 N N . PRO A 1 1264 ? -23.024 20.510 31.967 1.00 79.31 1264 PRO A N 1
ATOM 9883 C CA . PRO A 1 1264 ? -24.301 19.857 31.687 1.00 79.31 1264 PRO A CA 1
ATOM 9884 C C . PRO A 1 1264 ? -25.140 20.585 30.629 1.00 79.31 1264 PRO A C 1
ATOM 9886 O O . PRO A 1 1264 ? -25.913 19.934 29.921 1.00 79.31 1264 PRO A O 1
ATOM 9889 N N . GLU A 1 1265 ? -25.005 21.910 30.502 1.00 81.44 1265 GLU A N 1
ATOM 9890 C CA . GLU A 1 1265 ? -25.726 22.700 29.499 1.00 81.44 1265 GLU A CA 1
ATOM 9891 C C . GLU A 1 1265 ? -25.147 22.435 28.107 1.00 81.44 1265 GLU A C 1
ATOM 9893 O O . GLU A 1 1265 ? -25.900 22.157 27.168 1.00 81.44 1265 GLU A O 1
ATOM 9898 N N . LEU A 1 1266 ? -23.814 22.399 27.985 1.00 78.62 1266 LEU A N 1
ATOM 9899 C CA . LEU A 1 1266 ? -23.132 21.991 26.755 1.00 78.62 1266 LEU A CA 1
ATOM 9900 C C . LEU A 1 1266 ? -23.494 20.554 26.356 1.00 78.62 1266 LEU A C 1
ATOM 9902 O O . LEU A 1 1266 ? -23.799 20.309 25.189 1.00 78.62 1266 LEU A O 1
ATOM 9906 N N . LEU A 1 1267 ? -23.523 19.605 27.298 1.00 77.75 1267 LEU A N 1
ATOM 9907 C CA . LEU A 1 1267 ? -23.905 18.220 27.006 1.00 77.75 1267 LEU A CA 1
ATOM 9908 C C . LEU A 1 1267 ? -25.375 18.104 26.558 1.00 77.75 1267 LEU A C 1
ATOM 9910 O O . LEU A 1 1267 ? -25.679 17.366 25.618 1.00 77.75 1267 LEU A O 1
ATOM 9914 N N . ALA A 1 1268 ? -26.294 18.856 27.171 1.00 82.88 1268 ALA A N 1
ATOM 9915 C CA . ALA A 1 1268 ? -27.685 18.932 26.722 1.00 82.88 1268 ALA A CA 1
ATOM 9916 C C . ALA A 1 1268 ? -27.802 19.558 25.317 1.00 82.88 1268 ALA A C 1
ATOM 9918 O O . ALA A 1 1268 ? -28.557 19.063 24.472 1.00 82.88 1268 ALA A O 1
ATOM 9919 N N . ALA A 1 1269 ? -27.011 20.598 25.033 1.00 82.12 1269 ALA A N 1
ATOM 9920 C CA . ALA A 1 1269 ? -26.945 21.233 23.723 1.00 82.12 1269 ALA A CA 1
ATOM 9921 C C . ALA A 1 1269 ? -26.380 20.286 22.647 1.00 82.12 1269 ALA A C 1
ATOM 9923 O O . ALA A 1 1269 ? -26.975 20.195 21.571 1.00 82.12 1269 ALA A O 1
ATOM 9924 N N . LYS A 1 1270 ? -25.311 19.524 22.941 1.00 81.56 1270 LYS A N 1
ATOM 9925 C CA . LYS A 1 1270 ? -24.766 18.468 22.061 1.00 81.56 1270 LYS A CA 1
ATOM 9926 C C . LYS A 1 1270 ? -25.823 17.412 21.739 1.00 81.56 1270 LYS A C 1
ATOM 9928 O O . LYS A 1 1270 ? -26.081 17.150 20.568 1.00 81.56 1270 LYS A O 1
ATOM 9933 N N . LYS A 1 1271 ? -26.521 16.879 22.753 1.00 82.25 1271 LYS A N 1
ATOM 9934 C CA . LYS A 1 1271 ? -27.608 15.894 22.566 1.00 82.25 1271 LYS A CA 1
ATOM 9935 C C . LYS A 1 1271 ? -28.730 16.413 21.663 1.00 82.25 1271 LYS A C 1
ATOM 9937 O O . LYS A 1 1271 ? -29.194 15.683 20.786 1.00 82.25 1271 LYS A O 1
ATOM 9942 N N . LYS A 1 1272 ? -29.149 17.673 21.838 1.00 84.06 1272 LYS A N 1
ATOM 9943 C CA . LYS A 1 1272 ? -30.132 18.319 20.953 1.00 84.06 1272 LYS A CA 1
ATOM 9944 C C . LYS A 1 1272 ? -29.592 18.449 19.523 1.00 84.06 1272 LYS A C 1
ATOM 9946 O O . LYS A 1 1272 ? -30.283 18.059 18.583 1.00 84.06 1272 LYS A O 1
ATOM 9951 N N . LYS A 1 1273 ? -28.368 18.965 19.367 1.00 84.44 1273 LYS A N 1
ATOM 9952 C CA . LYS A 1 1273 ? -27.752 19.232 18.061 1.00 84.44 1273 LYS A CA 1
ATOM 9953 C C . LYS A 1 1273 ? -27.476 17.960 17.265 1.00 84.44 1273 LYS A C 1
ATOM 9955 O O . LYS A 1 1273 ? -27.681 17.957 16.059 1.00 84.44 1273 LYS A O 1
ATOM 9960 N N . PHE A 1 1274 ? -27.087 16.873 17.929 1.00 79.88 1274 PHE A N 1
ATOM 9961 C CA . PHE A 1 1274 ? -26.961 15.560 17.302 1.00 79.88 1274 PHE A CA 1
ATOM 9962 C C . PHE A 1 1274 ? -28.285 15.126 16.649 1.00 79.88 1274 PHE A C 1
ATOM 9964 O O . PHE A 1 1274 ? -28.292 14.775 15.472 1.00 79.88 1274 PHE A O 1
ATOM 9971 N N . LYS A 1 1275 ? -29.416 15.186 17.368 1.00 81.69 1275 LYS A N 1
ATOM 9972 C CA . LYS A 1 1275 ? -30.714 14.783 16.796 1.00 81.69 1275 LYS A CA 1
ATOM 9973 C C . LYS A 1 1275 ? -31.137 15.681 15.626 1.00 81.69 1275 LYS A C 1
ATOM 9975 O O . LYS A 1 1275 ? -31.660 15.187 14.635 1.00 81.69 1275 LYS A O 1
ATOM 9980 N N . GLU A 1 1276 ? -30.887 16.983 15.742 1.00 86.38 1276 GLU A N 1
ATOM 9981 C CA . GLU A 1 1276 ? -31.090 17.967 14.672 1.00 86.38 1276 GLU A CA 1
ATOM 9982 C C . GLU A 1 1276 ? -30.263 17.606 13.420 1.00 86.38 1276 GLU A C 1
ATOM 9984 O O . GLU A 1 1276 ? -30.812 17.479 12.333 1.00 86.38 1276 GLU A O 1
ATOM 9989 N N . ASP A 1 1277 ? -28.968 17.326 13.581 1.00 85.88 1277 ASP A N 1
ATOM 9990 C CA . ASP A 1 1277 ? -28.058 16.898 12.509 1.00 85.88 1277 ASP A CA 1
ATOM 9991 C C . ASP A 1 1277 ? -28.416 15.528 11.898 1.00 85.88 1277 ASP A C 1
ATOM 9993 O O . ASP A 1 1277 ? -28.214 15.301 10.704 1.00 85.88 1277 ASP A O 1
ATOM 9997 N N . GLY A 1 1278 ? -28.971 14.616 12.701 1.00 86.31 1278 GLY A N 1
ATOM 9998 C CA . GLY A 1 1278 ? -29.531 13.345 12.243 1.00 86.31 1278 GLY A CA 1
ATOM 9999 C C . GLY A 1 1278 ? -30.670 13.554 11.251 1.00 86.31 1278 GLY A C 1
ATOM 10000 O O . GLY A 1 1278 ? -30.572 13.121 10.104 1.00 86.31 1278 GLY A O 1
ATOM 10001 N N . ASN A 1 1279 ? -31.701 14.285 11.683 1.00 87.88 1279 ASN A N 1
ATOM 10002 C CA . ASN A 1 1279 ? -32.868 14.614 10.868 1.00 87.88 1279 ASN A CA 1
ATOM 10003 C C . ASN A 1 1279 ? -32.484 15.393 9.597 1.00 87.88 1279 ASN A C 1
ATOM 10005 O O . ASN A 1 1279 ? -32.899 15.023 8.500 1.00 87.88 1279 ASN A O 1
ATOM 10009 N N . ASN A 1 1280 ? -31.663 16.439 9.741 1.00 91.75 1280 ASN A N 1
ATOM 10010 C CA . ASN A 1 1280 ? -31.246 17.306 8.636 1.00 91.75 1280 ASN A CA 1
ATOM 10011 C C . ASN A 1 1280 ? -30.467 16.530 7.557 1.00 91.75 1280 ASN A C 1
ATOM 10013 O O . ASN A 1 1280 ? -30.589 16.839 6.371 1.00 91.75 1280 ASN A O 1
ATOM 10017 N N . LEU A 1 1281 ? -29.685 15.512 7.945 1.00 91.75 1281 LEU A N 1
ATOM 10018 C CA . LEU A 1 1281 ? -29.030 14.617 6.991 1.00 91.75 1281 LEU A CA 1
ATOM 10019 C C . LEU A 1 1281 ? -30.046 13.734 6.252 1.00 91.75 1281 LEU A C 1
ATOM 10021 O O . LEU A 1 1281 ? -29.937 13.582 5.039 1.00 91.75 1281 LEU A O 1
ATOM 10025 N N . GLU A 1 1282 ? -31.016 13.134 6.945 1.00 90.56 1282 GLU A N 1
ATOM 10026 C CA . GLU A 1 1282 ? -32.022 12.277 6.298 1.00 90.56 1282 GLU A CA 1
ATOM 10027 C C . GLU A 1 1282 ? -32.897 13.057 5.305 1.00 90.56 1282 GLU A C 1
ATOM 10029 O O . GLU A 1 1282 ? -33.174 12.553 4.211 1.00 90.56 1282 GLU A O 1
ATOM 10034 N N . GLU A 1 1283 ? -33.255 14.298 5.649 1.00 92.31 1283 GLU A N 1
ATOM 10035 C CA . GLU A 1 1283 ? -33.954 15.246 4.777 1.00 92.31 1283 GLU A CA 1
ATOM 10036 C C . GLU A 1 1283 ? -33.103 15.605 3.549 1.00 92.31 1283 GLU A C 1
ATOM 10038 O O . GLU A 1 1283 ? -33.530 15.344 2.424 1.00 92.31 1283 GLU A O 1
ATOM 10043 N N . TYR A 1 1284 ? -31.861 16.069 3.743 1.00 94.62 1284 TYR A N 1
ATOM 10044 C CA . TYR A 1 1284 ? -30.921 16.376 2.655 1.00 94.62 1284 TYR A CA 1
ATOM 10045 C C . TYR A 1 1284 ? -30.683 15.171 1.727 1.00 94.62 1284 TYR A C 1
ATOM 10047 O O . TYR A 1 1284 ? -30.699 15.304 0.503 1.00 94.62 1284 TYR A O 1
ATOM 10055 N N . LEU A 1 1285 ? -30.496 13.967 2.281 1.00 91.81 1285 LEU A N 1
ATOM 10056 C CA . LEU A 1 1285 ? -30.361 12.744 1.486 1.00 91.81 1285 LEU A CA 1
ATOM 10057 C C . LEU A 1 1285 ? -31.658 12.427 0.729 1.00 91.81 1285 LEU A C 1
ATOM 10059 O O . LEU A 1 1285 ? -31.602 11.957 -0.404 1.00 91.81 1285 LEU A O 1
ATOM 10063 N N . GLY A 1 1286 ? -32.828 12.693 1.317 1.00 89.19 1286 GLY A N 1
ATOM 10064 C CA . GLY A 1 1286 ? -34.127 12.624 0.644 1.00 89.19 1286 GLY A CA 1
ATOM 10065 C C . GLY A 1 1286 ? -34.226 13.575 -0.552 1.00 89.19 1286 GLY A C 1
ATOM 10066 O O . GLY A 1 1286 ? -34.594 13.143 -1.646 1.00 89.19 1286 GLY A O 1
ATOM 10067 N N . GLU A 1 1287 ? -33.829 14.836 -0.377 1.00 93.19 1287 GLU A N 1
ATOM 10068 C CA . GLU A 1 1287 ? -33.790 15.838 -1.446 1.00 93.19 1287 GLU A CA 1
ATOM 10069 C C . GLU A 1 1287 ? -32.808 15.455 -2.556 1.00 93.19 1287 GLU A C 1
ATOM 10071 O O . GLU A 1 1287 ? -33.194 15.425 -3.724 1.00 93.19 1287 GLU A O 1
ATOM 10076 N N . LYS A 1 1288 ? -31.567 15.070 -2.223 1.00 91.81 1288 LYS A N 1
ATOM 10077 C CA . LYS A 1 1288 ? -30.575 14.638 -3.225 1.00 91.81 1288 LYS A CA 1
ATOM 10078 C C . LYS A 1 1288 ? -30.993 13.367 -3.950 1.00 91.81 1288 LYS A C 1
ATOM 10080 O O . LYS A 1 1288 ? -30.771 13.261 -5.157 1.00 91.81 1288 LYS A O 1
ATOM 10085 N N . ARG A 1 1289 ? -31.660 12.434 -3.263 1.00 88.81 1289 ARG A N 1
ATOM 10086 C CA . ARG A 1 1289 ? -32.295 11.275 -3.902 1.00 88.81 1289 ARG A CA 1
ATOM 10087 C C . ARG A 1 1289 ? -33.361 11.710 -4.909 1.00 88.81 1289 ARG A C 1
ATOM 10089 O O . ARG A 1 1289 ? -33.336 11.216 -6.034 1.00 88.81 1289 ARG A O 1
ATOM 10096 N N . LYS A 1 1290 ? -34.241 12.646 -4.547 1.00 88.12 1290 LYS A N 1
ATOM 10097 C CA . LYS A 1 1290 ? -35.298 13.164 -5.429 1.00 88.12 1290 LYS A CA 1
ATOM 10098 C C . LYS A 1 1290 ? -34.734 13.933 -6.631 1.00 88.12 1290 LYS A C 1
ATOM 10100 O O . LYS A 1 1290 ? -35.083 13.611 -7.762 1.00 88.12 1290 LYS A O 1
ATOM 10105 N N . GLU A 1 1291 ? -33.813 14.874 -6.411 1.00 88.94 1291 GLU A N 1
ATOM 10106 C CA . GLU A 1 1291 ? -33.102 15.593 -7.480 1.00 88.94 1291 GLU A CA 1
ATOM 10107 C C . GLU A 1 1291 ? -32.446 14.634 -8.479 1.00 88.94 1291 GLU A C 1
ATOM 10109 O O . GLU A 1 1291 ? -32.418 14.897 -9.683 1.00 88.94 1291 GLU A O 1
ATOM 10114 N N . PHE A 1 1292 ? -31.861 13.544 -7.976 1.00 86.81 1292 PHE A N 1
ATOM 10115 C CA . PHE A 1 1292 ? -31.219 12.548 -8.813 1.00 86.81 1292 PHE A CA 1
ATOM 10116 C C . PHE A 1 1292 ? -32.235 11.770 -9.655 1.00 86.81 1292 PHE A C 1
ATOM 10118 O O . PHE A 1 1292 ? -31.989 11.591 -10.846 1.00 86.81 1292 PHE A O 1
ATOM 10125 N N . ASP A 1 1293 ? -33.365 11.347 -9.079 1.00 82.69 1293 ASP A N 1
ATOM 10126 C CA . ASP A 1 1293 ? -34.414 10.620 -9.809 1.00 82.69 1293 ASP A CA 1
ATOM 10127 C C . ASP A 1 1293 ? -35.089 11.498 -10.872 1.00 82.69 1293 ASP A C 1
ATOM 10129 O O . ASP A 1 1293 ? -35.348 11.028 -11.977 1.00 82.69 1293 ASP A O 1
ATOM 10133 N N . GLU A 1 1294 ? -35.315 12.784 -10.582 1.00 86.12 1294 GLU A N 1
ATOM 10134 C CA . GLU A 1 1294 ? -35.853 13.756 -11.547 1.00 86.12 1294 GLU A CA 1
ATOM 10135 C C . GLU A 1 1294 ? -34.904 13.973 -12.740 1.00 86.12 1294 GLU A C 1
ATOM 10137 O O . GLU A 1 1294 ? -35.354 14.124 -13.877 1.00 86.12 1294 GLU A O 1
ATOM 10142 N N . LYS A 1 1295 ? -33.585 13.947 -12.501 1.00 84.19 1295 LYS A N 1
ATOM 10143 C CA . LYS A 1 1295 ? -32.546 14.065 -13.543 1.00 84.19 1295 LYS A CA 1
ATOM 10144 C C . LYS A 1 1295 ? -32.254 12.734 -14.257 1.00 84.19 1295 LYS A C 1
ATOM 10146 O O . LYS A 1 1295 ? -31.766 12.753 -15.384 1.00 84.19 1295 LYS A O 1
ATOM 10151 N N . ASN A 1 1296 ? -32.540 11.593 -13.623 1.00 79.50 1296 ASN A N 1
ATOM 10152 C CA . ASN A 1 1296 ? -32.237 10.239 -14.108 1.00 79.50 1296 ASN A CA 1
ATOM 10153 C C . ASN A 1 1296 ? -33.469 9.312 -13.973 1.00 79.50 1296 ASN A C 1
ATOM 10155 O O . ASN A 1 1296 ? -33.399 8.287 -13.279 1.00 79.50 1296 ASN A O 1
ATOM 10159 N N . PRO A 1 1297 ? -34.610 9.647 -14.608 1.00 76.25 1297 PRO A N 1
ATOM 10160 C CA . PRO A 1 1297 ? -35.862 8.918 -14.423 1.00 76.25 1297 PRO A CA 1
ATOM 10161 C C . PRO A 1 1297 ? -35.717 7.436 -14.786 1.00 76.25 1297 PRO A C 1
ATOM 10163 O O . PRO A 1 1297 ? -35.107 7.073 -15.793 1.00 76.25 1297 PRO A O 1
ATOM 10166 N N . GLY A 1 1298 ? -36.264 6.568 -13.933 1.00 66.88 1298 GLY A N 1
ATOM 10167 C CA . GLY A 1 1298 ? -36.156 5.112 -14.062 1.00 66.88 1298 GLY A CA 1
ATOM 10168 C C . GLY A 1 1298 ? -34.831 4.499 -13.578 1.00 66.88 1298 GLY A C 1
ATOM 10169 O O . GLY A 1 1298 ? -34.738 3.274 -13.523 1.00 66.88 1298 GLY A O 1
ATOM 10170 N N . TYR A 1 1299 ? -33.817 5.279 -13.169 1.00 71.31 1299 TYR A N 1
ATOM 10171 C CA . TYR A 1 1299 ? -32.537 4.716 -12.703 1.00 71.31 1299 TYR A CA 1
ATOM 10172 C C . TYR A 1 1299 ? -32.701 3.831 -11.457 1.00 71.31 1299 TYR A C 1
ATOM 10174 O O . TYR A 1 1299 ? -32.220 2.695 -11.448 1.00 71.31 1299 TYR A O 1
ATOM 10182 N N . ARG A 1 1300 ? -33.416 4.296 -10.418 1.00 63.31 1300 ARG A N 1
ATOM 10183 C CA . ARG A 1 1300 ? -33.682 3.458 -9.233 1.00 63.31 1300 ARG A CA 1
ATOM 10184 C C . ARG A 1 1300 ? -34.630 2.307 -9.516 1.00 63.31 1300 ARG A C 1
ATOM 10186 O O . ARG A 1 1300 ? -34.426 1.232 -8.969 1.00 63.31 1300 ARG A O 1
ATOM 10193 N N . GLU A 1 1301 ? -35.616 2.489 -10.389 1.00 63.62 1301 GLU A N 1
ATOM 10194 C CA . GLU A 1 1301 ? -36.504 1.398 -10.806 1.00 63.62 1301 GLU A CA 1
ATOM 10195 C C . GLU A 1 1301 ? -35.716 0.285 -11.505 1.00 63.62 1301 GLU A C 1
ATOM 10197 O O . GLU A 1 1301 ? -35.992 -0.895 -11.293 1.00 63.62 1301 GLU A O 1
ATOM 10202 N N . LYS A 1 1302 ? -34.705 0.656 -12.303 1.00 63.25 1302 LYS A N 1
ATOM 10203 C CA . LYS A 1 1302 ? -33.757 -0.285 -12.890 1.00 63.25 1302 LYS A CA 1
ATOM 10204 C C . LYS A 1 1302 ? -32.885 -0.940 -11.816 1.00 63.25 1302 LYS A C 1
ATOM 10206 O O . LYS A 1 1302 ? -32.887 -2.160 -11.748 1.00 63.25 1302 LYS A O 1
ATOM 10211 N N . GLN A 1 1303 ? -32.226 -0.182 -10.932 1.00 61.19 1303 GLN A N 1
ATOM 10212 C CA . GLN A 1 1303 ? -31.430 -0.771 -9.838 1.00 61.19 1303 GLN A CA 1
ATOM 10213 C C . GLN A 1 1303 ? -32.246 -1.719 -8.944 1.00 61.19 1303 GLN A C 1
ATOM 10215 O O . GLN A 1 1303 ? -31.746 -2.771 -8.562 1.00 61.19 1303 GLN A O 1
ATOM 10220 N N . GLN A 1 1304 ? -33.498 -1.382 -8.621 1.00 54.03 1304 GLN A N 1
ATOM 10221 C CA . GLN A 1 1304 ? -34.376 -2.235 -7.818 1.00 54.03 1304 GLN A CA 1
ATOM 10222 C C . GLN A 1 1304 ? -34.807 -3.496 -8.576 1.00 54.03 1304 GLN A C 1
ATOM 10224 O O . GLN A 1 1304 ? -34.837 -4.564 -7.973 1.00 54.03 1304 GLN A O 1
ATOM 10229 N N . LYS A 1 1305 ? -35.090 -3.410 -9.884 1.00 59.81 1305 LYS A N 1
ATOM 10230 C CA . LYS A 1 1305 ? -35.383 -4.586 -10.726 1.00 59.81 1305 LYS A CA 1
ATOM 10231 C C . LYS A 1 1305 ? -34.160 -5.482 -10.912 1.00 59.81 1305 LYS A C 1
ATOM 10233 O O . LYS A 1 1305 ? -34.286 -6.690 -10.750 1.00 59.81 1305 LYS A O 1
ATOM 10238 N N . ASP A 1 1306 ? -32.997 -4.905 -11.203 1.00 54.84 1306 ASP A N 1
ATOM 10239 C CA . ASP A 1 1306 ? -31.743 -5.640 -11.396 1.00 54.84 1306 ASP A CA 1
ATOM 10240 C C . ASP A 1 1306 ? -31.316 -6.321 -10.080 1.00 54.84 1306 ASP A C 1
ATOM 10242 O O . ASP A 1 1306 ? -31.016 -7.516 -10.079 1.00 54.84 1306 ASP A O 1
ATOM 10246 N N . LYS A 1 1307 ? -31.419 -5.622 -8.936 1.00 49.56 1307 LYS A N 1
ATOM 10247 C CA . LYS A 1 1307 ? -31.210 -6.214 -7.604 1.00 49.56 1307 LYS A CA 1
ATOM 10248 C C . LYS A 1 1307 ? -32.227 -7.316 -7.290 1.00 49.56 1307 LYS A C 1
ATOM 10250 O O . LYS A 1 1307 ? -31.829 -8.386 -6.849 1.00 49.56 1307 LYS A O 1
ATOM 10255 N N . ALA A 1 1308 ? -33.520 -7.097 -7.538 1.00 52.78 1308 ALA A N 1
ATOM 10256 C CA . ALA A 1 1308 ? -34.544 -8.112 -7.285 1.00 52.78 1308 ALA A CA 1
ATOM 10257 C C . ALA A 1 1308 ? -34.412 -9.339 -8.209 1.00 52.78 1308 ALA A C 1
ATOM 10259 O O . ALA A 1 1308 ? -34.815 -10.432 -7.818 1.00 52.78 1308 ALA A O 1
ATOM 10260 N N . LEU A 1 1309 ? -33.835 -9.197 -9.409 1.00 54.31 1309 LEU A N 1
ATOM 10261 C CA . LEU A 1 1309 ? -33.427 -10.336 -10.237 1.00 54.31 1309 LEU A CA 1
ATOM 10262 C C . LEU A 1 1309 ? -32.264 -11.093 -9.586 1.00 54.31 1309 LEU A C 1
ATOM 10264 O O . LEU A 1 1309 ? -32.355 -12.304 -9.402 1.00 54.31 1309 LEU A O 1
ATOM 10268 N N . TRP A 1 1310 ? -31.211 -10.372 -9.195 1.00 41.25 1310 TRP A N 1
ATOM 10269 C CA . TRP A 1 1310 ? -30.016 -10.935 -8.566 1.00 41.25 1310 TRP A CA 1
ATOM 10270 C C . TRP A 1 1310 ? -30.340 -11.686 -7.266 1.00 41.25 1310 TRP A C 1
ATOM 10272 O O . TRP A 1 1310 ? -29.964 -12.848 -7.121 1.00 41.25 1310 TRP A O 1
ATOM 10282 N N . ASP A 1 1311 ? -31.131 -11.083 -6.372 1.00 48.41 1311 ASP A N 1
ATOM 10283 C CA . ASP A 1 1311 ? -31.592 -11.705 -5.126 1.00 48.41 1311 ASP A CA 1
ATOM 10284 C C . ASP A 1 1311 ? -32.391 -13.006 -5.395 1.00 48.41 1311 ASP A C 1
ATOM 10286 O O . ASP A 1 1311 ? -32.313 -13.955 -4.612 1.00 48.41 1311 ASP A O 1
ATOM 10290 N N . ASN A 1 1312 ? -33.130 -13.106 -6.510 1.00 60.97 1312 ASN A N 1
ATOM 10291 C CA . ASN A 1 1312 ? -33.851 -14.329 -6.893 1.00 60.97 1312 ASN A CA 1
ATOM 10292 C C . ASN A 1 1312 ? -32.931 -15.407 -7.493 1.00 60.97 1312 ASN A C 1
ATOM 10294 O O . ASN A 1 1312 ? -33.009 -16.567 -7.082 1.00 60.97 1312 ASN A O 1
ATOM 10298 N N . ASP A 1 1313 ? -32.050 -15.050 -8.433 1.00 58.12 1313 ASP A N 1
ATOM 10299 C CA . ASP A 1 1313 ? -31.126 -16.006 -9.060 1.00 58.12 1313 ASP A CA 1
ATOM 10300 C C . ASP A 1 1313 ? -30.117 -16.571 -8.037 1.00 58.12 1313 ASP A C 1
ATOM 10302 O O . ASP A 1 1313 ? -29.851 -17.776 -8.030 1.00 58.12 1313 ASP A O 1
ATOM 10306 N N . VAL A 1 1314 ? -29.638 -15.748 -7.092 1.00 48.16 1314 VAL A N 1
ATOM 10307 C CA . VAL A 1 1314 ? -28.773 -16.183 -5.978 1.00 48.16 1314 VAL A CA 1
ATOM 10308 C C . VAL A 1 1314 ? -29.497 -17.165 -5.046 1.00 48.16 1314 VAL A C 1
ATOM 10310 O O . VAL A 1 1314 ? -28.933 -18.207 -4.701 1.00 48.16 1314 VAL A O 1
ATOM 10313 N N . ASN A 1 1315 ? -30.752 -16.890 -4.667 1.00 55.97 1315 ASN A N 1
ATOM 10314 C CA . ASN A 1 1315 ? -31.543 -17.817 -3.846 1.00 55.97 1315 ASN A CA 1
ATOM 10315 C C . ASN A 1 1315 ? -31.808 -19.147 -4.571 1.00 55.97 1315 ASN A C 1
ATOM 10317 O O . ASN A 1 1315 ? -31.712 -20.219 -3.967 1.00 55.97 1315 ASN A O 1
ATOM 10321 N N . LYS A 1 1316 ? -32.072 -19.102 -5.881 1.00 68.38 1316 LYS A N 1
ATOM 10322 C CA . LYS A 1 1316 ? -32.270 -20.303 -6.697 1.00 68.38 1316 LYS A CA 1
ATOM 10323 C C . LYS A 1 1316 ? -31.003 -21.159 -6.781 1.00 68.38 1316 LYS A C 1
ATOM 10325 O O . LYS A 1 1316 ? -31.075 -22.368 -6.554 1.00 68.38 1316 LYS A O 1
ATOM 10330 N N . GLU A 1 1317 ? -29.837 -20.560 -7.039 1.00 58.44 1317 GLU A N 1
ATOM 10331 C CA . GLU A 1 1317 ? -28.570 -21.301 -6.994 1.00 58.44 1317 GLU A CA 1
ATOM 10332 C C . GLU A 1 1317 ? -28.282 -21.872 -5.599 1.00 58.44 1317 GLU A C 1
ATOM 10334 O O . GLU A 1 1317 ? -27.760 -22.984 -5.488 1.00 58.44 1317 GLU A O 1
ATOM 10339 N N . TYR A 1 1318 ? -28.626 -21.154 -4.526 1.00 55.12 1318 TYR A N 1
ATOM 10340 C CA . TYR A 1 1318 ? -28.470 -21.654 -3.160 1.00 55.12 1318 TYR A CA 1
ATOM 10341 C C . TYR A 1 1318 ? -29.322 -22.911 -2.915 1.00 55.12 1318 TYR A C 1
ATOM 10343 O O . TYR A 1 1318 ? -28.806 -23.920 -2.425 1.00 55.12 1318 TYR A O 1
ATOM 10351 N N . GLU A 1 1319 ? -30.594 -22.905 -3.326 1.00 68.12 1319 GLU A N 1
ATOM 10352 C CA . GLU A 1 1319 ? -31.464 -24.085 -3.267 1.00 68.12 1319 GLU A CA 1
ATOM 10353 C C . GLU A 1 1319 ? -30.930 -25.267 -4.091 1.00 68.12 1319 GLU A C 1
ATOM 10355 O O . GLU A 1 1319 ? -30.956 -26.411 -3.624 1.00 68.12 1319 GLU A O 1
ATOM 10360 N N . GLU A 1 1320 ? -30.453 -25.026 -5.314 1.00 74.12 1320 GLU A N 1
ATOM 10361 C CA . GLU A 1 1320 ? -29.914 -26.081 -6.180 1.00 74.12 1320 GLU A CA 1
ATOM 10362 C C . GLU A 1 1320 ? -28.619 -26.682 -5.599 1.00 74.12 1320 GLU A C 1
ATOM 10364 O O . GLU A 1 1320 ? -28.466 -27.909 -5.565 1.00 74.12 1320 GLU A O 1
ATOM 10369 N N . ARG A 1 1321 ? -27.738 -25.855 -5.014 1.00 68.12 1321 ARG A N 1
ATOM 10370 C CA . ARG A 1 1321 ? -26.537 -26.308 -4.284 1.00 68.12 1321 ARG A CA 1
ATOM 10371 C C . ARG A 1 1321 ? -26.890 -27.120 -3.029 1.00 68.12 1321 ARG A C 1
ATOM 10373 O O . ARG A 1 1321 ? -26.247 -28.143 -2.781 1.00 68.12 1321 ARG A O 1
ATOM 10380 N N . GLN A 1 1322 ? -27.910 -26.722 -2.262 1.00 71.94 1322 GLN A N 1
ATOM 10381 C CA . GLN A 1 1322 ? -28.396 -27.487 -1.101 1.00 71.94 1322 GLN A CA 1
ATOM 10382 C C . GLN A 1 1322 ? -28.919 -28.871 -1.523 1.00 71.94 1322 GLN A C 1
ATOM 10384 O O . GLN A 1 1322 ? -28.471 -29.894 -0.994 1.00 71.94 1322 GLN A O 1
ATOM 10389 N N . LYS A 1 1323 ? -29.786 -28.925 -2.545 1.00 77.56 1323 LYS A N 1
ATOM 10390 C CA . LYS A 1 1323 ? -30.329 -30.178 -3.106 1.00 77.56 1323 LYS A CA 1
ATOM 10391 C C . LYS A 1 1323 ? -29.215 -31.100 -3.623 1.00 77.56 1323 LYS A C 1
ATOM 10393 O O . LYS A 1 1323 ? -29.257 -32.308 -3.384 1.00 77.56 1323 LYS A O 1
ATOM 10398 N N . PHE A 1 1324 ? -28.180 -30.548 -4.262 1.00 70.88 1324 PHE A N 1
ATOM 10399 C CA . PHE A 1 1324 ? -27.010 -31.313 -4.704 1.00 70.88 1324 PHE A CA 1
ATOM 10400 C C . PHE A 1 1324 ? -26.180 -31.864 -3.529 1.00 70.88 1324 PHE A C 1
ATOM 10402 O O . PHE A 1 1324 ? -25.806 -33.040 -3.537 1.00 70.88 1324 PHE A O 1
ATOM 10409 N N . GLN A 1 1325 ? -25.945 -31.076 -2.472 1.00 69.94 1325 GLN A N 1
ATOM 10410 C CA . GLN A 1 1325 ? -25.252 -31.573 -1.276 1.00 69.94 1325 GLN A CA 1
ATOM 10411 C C . GLN A 1 1325 ? -26.030 -32.673 -0.541 1.00 69.94 1325 GLN A C 1
ATOM 10413 O O . GLN A 1 1325 ? -25.411 -33.609 -0.031 1.00 69.94 1325 GLN A O 1
ATOM 10418 N N . GLU A 1 1326 ? -27.363 -32.611 -0.485 1.00 75.56 1326 GLU A N 1
ATOM 10419 C CA . GLU A 1 1326 ? -28.169 -33.706 0.068 1.00 75.56 1326 GLU A CA 1
ATOM 10420 C C . GLU A 1 1326 ? -28.048 -34.997 -0.752 1.00 75.56 1326 GLU A C 1
ATOM 10422 O O . GLU A 1 1326 ? -27.919 -36.082 -0.175 1.00 75.56 1326 GLU A O 1
ATOM 10427 N N . GLN A 1 1327 ? -28.030 -34.903 -2.087 1.00 77.25 1327 GLN A N 1
ATOM 10428 C CA . GLN A 1 1327 ? -27.805 -36.065 -2.952 1.00 77.25 1327 GLN A CA 1
ATOM 10429 C C . GLN A 1 1327 ? -26.411 -36.670 -2.736 1.00 77.25 1327 GLN A C 1
ATOM 10431 O O . GLN A 1 1327 ? -26.301 -37.884 -2.554 1.00 77.25 1327 GLN A O 1
ATOM 10436 N N . LEU A 1 1328 ? -25.357 -35.850 -2.642 1.00 71.06 1328 LEU A N 1
ATOM 10437 C CA . LEU A 1 1328 ? -24.011 -36.329 -2.304 1.00 71.06 1328 LEU A CA 1
ATOM 10438 C C . LEU A 1 1328 ? -23.967 -37.006 -0.922 1.00 71.06 1328 LEU A C 1
ATOM 10440 O O . LEU A 1 1328 ? -23.394 -38.089 -0.791 1.00 71.06 1328 LEU A O 1
ATOM 10444 N N . LYS A 1 1329 ? -24.630 -36.435 0.094 1.00 74.44 1329 LYS A N 1
ATOM 10445 C CA . LYS A 1 1329 ? -24.739 -37.030 1.441 1.00 74.44 1329 LYS A CA 1
ATOM 10446 C C . LYS A 1 1329 ? -25.512 -38.359 1.435 1.00 74.44 1329 LYS A C 1
ATOM 10448 O O . LYS A 1 1329 ? -25.158 -39.258 2.202 1.00 74.44 1329 LYS A O 1
ATOM 10453 N N . LYS A 1 1330 ? -26.521 -38.531 0.568 1.00 76.56 1330 LYS A N 1
ATOM 10454 C CA . LYS A 1 1330 ? -27.197 -39.827 0.347 1.00 76.56 1330 LYS A CA 1
ATOM 10455 C C . LYS A 1 1330 ? -26.268 -40.846 -0.312 1.00 76.56 1330 LYS A C 1
ATOM 10457 O O . LYS A 1 1330 ? -26.075 -41.916 0.257 1.00 76.56 1330 LYS A O 1
ATOM 10462 N N . ILE A 1 1331 ? -25.615 -40.492 -1.420 1.00 72.75 1331 ILE A N 1
ATOM 10463 C CA . ILE A 1 1331 ? -24.675 -41.374 -2.140 1.00 72.75 1331 ILE A CA 1
ATOM 10464 C C . ILE A 1 1331 ? -23.526 -41.829 -1.222 1.00 72.75 1331 ILE A C 1
ATOM 10466 O O . ILE A 1 1331 ? -23.150 -43.002 -1.221 1.00 72.75 1331 ILE A O 1
ATOM 10470 N N . GLN A 1 1332 ? -22.994 -40.936 -0.381 1.00 68.56 1332 GLN A N 1
ATOM 10471 C CA . GLN A 1 1332 ? -21.988 -41.289 0.626 1.00 68.56 1332 GLN A CA 1
ATOM 10472 C C . GLN A 1 1332 ? -22.544 -42.241 1.700 1.00 68.56 1332 GLN A C 1
ATOM 10474 O O . GLN A 1 1332 ? -21.891 -43.234 2.021 1.00 68.56 1332 GLN A O 1
ATOM 10479 N N . LYS A 1 1333 ? -23.761 -42.009 2.220 1.00 69.69 1333 LYS A N 1
ATOM 10480 C CA . LYS A 1 1333 ? -24.404 -42.905 3.203 1.00 69.69 1333 LYS A CA 1
ATOM 10481 C C . LYS A 1 1333 ? -24.790 -44.274 2.635 1.00 69.69 1333 LYS A C 1
ATOM 10483 O O . LYS A 1 1333 ? -24.770 -45.246 3.385 1.00 69.69 1333 LYS A O 1
ATOM 10488 N N . GLU A 1 1334 ? -25.129 -44.374 1.353 1.00 69.88 1334 GLU A N 1
ATOM 10489 C CA . GLU A 1 1334 ? -25.437 -45.649 0.691 1.00 69.88 1334 GLU A CA 1
ATOM 10490 C C . GLU A 1 1334 ? -24.165 -46.460 0.414 1.00 69.88 1334 GLU A C 1
ATOM 10492 O O . GLU A 1 1334 ? -24.105 -47.647 0.744 1.00 69.88 1334 GLU A O 1
ATOM 10497 N N . ASN A 1 1335 ? -23.101 -45.813 -0.075 1.00 58.00 1335 ASN A N 1
ATOM 10498 C CA . ASN A 1 1335 ? -21.792 -46.454 -0.229 1.00 58.00 1335 ASN A CA 1
ATOM 10499 C C . ASN A 1 1335 ? -21.190 -46.895 1.119 1.00 58.00 1335 ASN A C 1
ATOM 10501 O O . ASN A 1 1335 ? -20.553 -47.945 1.188 1.00 58.00 1335 ASN A O 1
ATOM 10505 N N . ALA A 1 1336 ? -21.454 -46.163 2.207 1.00 55.88 1336 ALA A N 1
ATOM 10506 C CA . ALA A 1 1336 ? -21.037 -46.529 3.564 1.00 55.88 1336 ALA A CA 1
ATOM 10507 C C . ALA A 1 1336 ? -21.872 -47.653 4.222 1.00 55.88 1336 ALA A C 1
ATOM 10509 O O . ALA A 1 1336 ? -21.565 -48.045 5.348 1.00 55.88 1336 ALA A O 1
ATOM 10510 N N . LYS A 1 1337 ? -22.925 -48.172 3.567 1.00 54.41 1337 LYS A N 1
ATOM 10511 C CA . LYS A 1 1337 ? -23.867 -49.149 4.155 1.00 54.41 1337 LYS A CA 1
ATOM 10512 C C . LYS A 1 1337 ? -23.875 -50.545 3.518 1.00 54.41 1337 LYS A C 1
ATOM 10514 O O . LYS A 1 1337 ? -24.684 -51.378 3.925 1.00 54.41 1337 LYS A O 1
ATOM 10519 N N . LYS A 1 1338 ? -22.982 -50.853 2.570 1.00 43.25 1338 LYS A N 1
ATOM 10520 C CA . LYS A 1 1338 ? -22.844 -52.232 2.057 1.00 43.25 1338 LYS A CA 1
ATOM 10521 C C . LYS A 1 1338 ? -22.078 -53.120 3.061 1.00 43.25 1338 LYS A C 1
ATOM 10523 O O . LYS A 1 1338 ? -20.974 -52.745 3.457 1.00 43.25 1338 LYS A O 1
ATOM 10528 N N . PRO A 1 1339 ? -22.631 -54.273 3.488 1.00 41.00 1339 PRO A N 1
ATOM 10529 C CA . PRO A 1 1339 ? -22.014 -55.128 4.503 1.00 41.00 1339 PRO A CA 1
ATOM 10530 C C . PRO A 1 1339 ? -20.817 -55.929 3.962 1.00 41.00 1339 PRO A C 1
ATOM 10532 O O . PRO A 1 1339 ? -20.715 -56.190 2.764 1.00 41.00 1339 PRO A O 1
ATOM 10535 N N . LYS A 1 1340 ? -19.930 -56.362 4.869 1.00 34.44 1340 LYS A N 1
ATOM 10536 C CA . LYS A 1 1340 ? -18.853 -57.329 4.595 1.00 34.44 1340 LYS A CA 1
ATOM 10537 C C . LYS A 1 1340 ? -19.234 -58.711 5.135 1.00 34.44 1340 LYS A C 1
ATOM 10539 O O . LYS A 1 1340 ? -19.226 -58.891 6.350 1.00 34.44 1340 LYS A O 1
ATOM 10544 N N . SER A 1 1341 ? -19.469 -59.685 4.259 1.00 39.06 1341 SER A N 1
ATOM 10545 C CA . SER A 1 1341 ? -19.606 -61.103 4.630 1.00 39.06 1341 SER A CA 1
ATOM 10546 C C . SER A 1 1341 ? -19.410 -62.026 3.420 1.00 39.06 1341 SER A C 1
ATOM 10548 O O . SER A 1 1341 ? -20.069 -61.823 2.406 1.00 39.06 1341 SER A O 1
ATOM 10550 N N . GLU A 1 1342 ? -18.560 -63.047 3.601 1.00 38.62 1342 GLU A N 1
ATOM 10551 C CA . GLU A 1 1342 ? -18.439 -64.288 2.798 1.00 38.62 1342 GLU A CA 1
ATOM 10552 C C . GLU A 1 1342 ? -17.973 -64.172 1.315 1.00 38.62 1342 GLU A C 1
ATOM 10554 O O . GLU A 1 1342 ? -18.102 -63.132 0.680 1.00 38.62 1342 GLU A O 1
ATOM 10559 N N . ASP A 1 1343 ? -17.306 -65.176 0.714 1.00 38.31 1343 ASP A N 1
ATOM 10560 C CA . ASP A 1 1343 ? -17.103 -66.580 1.144 1.00 38.31 1343 ASP A CA 1
ATOM 10561 C C . ASP A 1 1343 ? -15.649 -67.139 0.948 1.00 38.31 1343 ASP A C 1
ATOM 10563 O O . ASP A 1 1343 ? -14.701 -66.399 0.686 1.00 38.31 1343 ASP A O 1
ATOM 10567 N N . ARG A 1 1344 ? -15.461 -68.448 1.197 1.00 37.94 1344 ARG A N 1
ATOM 10568 C CA . ARG A 1 1344 ? -14.287 -69.143 1.788 1.00 37.94 1344 ARG A CA 1
ATOM 10569 C C . ARG A 1 1344 ? -13.221 -69.774 0.832 1.00 37.94 1344 ARG A C 1
ATOM 10571 O O . ARG A 1 1344 ? -13.366 -69.717 -0.384 1.00 37.94 1344 ARG A O 1
ATOM 10578 N N . PRO A 1 1345 ? -12.108 -70.366 1.363 1.00 40.31 1345 PRO A N 1
ATOM 10579 C CA . PRO A 1 1345 ? -10.859 -70.653 0.616 1.00 40.31 1345 PRO A CA 1
ATOM 10580 C C . PRO A 1 1345 ? -10.462 -72.153 0.509 1.00 40.31 1345 PRO A C 1
ATOM 10582 O O . PRO A 1 1345 ? -11.134 -73.005 1.091 1.00 40.31 1345 PRO A O 1
ATOM 10585 N N . ARG A 1 1346 ? -9.284 -72.479 -0.087 1.00 37.34 1346 ARG A N 1
ATOM 10586 C CA . ARG A 1 1346 ? -8.468 -73.690 0.250 1.00 37.34 1346 ARG A CA 1
ATOM 10587 C C . ARG A 1 1346 ? -6.997 -73.714 -0.266 1.00 37.34 1346 ARG A C 1
ATOM 10589 O O . ARG A 1 1346 ? -6.763 -73.638 -1.459 1.00 37.34 1346 ARG A O 1
ATOM 10596 N N . ARG A 1 1347 ? -6.056 -73.917 0.681 1.00 39.12 1347 ARG A N 1
ATOM 10597 C CA . ARG A 1 1347 ? -4.744 -74.649 0.681 1.00 39.12 1347 ARG A CA 1
ATOM 10598 C C . ARG A 1 1347 ? -3.877 -74.809 -0.604 1.00 39.12 1347 ARG A C 1
ATOM 10600 O O . ARG A 1 1347 ? -4.339 -75.375 -1.583 1.00 39.12 1347 ARG A O 1
ATOM 10607 N N . GLY A 1 1348 ? -2.554 -74.583 -0.483 1.00 38.06 1348 GLY A N 1
ATOM 10608 C CA . GLY A 1 1348 ? -1.506 -75.104 -1.399 1.00 38.06 1348 GLY A CA 1
ATOM 10609 C C . GLY A 1 1348 ? -0.067 -74.711 -0.990 1.00 38.06 1348 GLY A C 1
ATOM 10610 O O . GLY A 1 1348 ? 0.176 -73.554 -0.680 1.00 38.06 1348 GLY A O 1
ATOM 10611 N N . ASP A 1 1349 ? 0.878 -75.656 -0.922 1.00 39.19 1349 ASP A N 1
ATOM 10612 C CA . ASP A 1 1349 ? 2.128 -75.554 -0.134 1.00 39.19 1349 ASP A CA 1
ATOM 10613 C C . ASP A 1 1349 ? 3.400 -75.012 -0.861 1.00 39.19 1349 ASP A C 1
ATOM 10615 O O . ASP A 1 1349 ? 3.696 -75.404 -1.982 1.00 39.19 1349 ASP A O 1
ATOM 10619 N N . LYS A 1 1350 ? 4.203 -74.211 -0.132 1.00 37.69 1350 LYS A N 1
ATOM 10620 C CA . LYS A 1 1350 ? 5.697 -74.125 -0.068 1.00 37.69 1350 LYS A CA 1
ATOM 10621 C C . LYS A 1 1350 ? 6.644 -74.102 -1.313 1.00 37.69 1350 LYS A C 1
ATOM 10623 O O . LYS A 1 1350 ? 6.746 -75.064 -2.059 1.00 37.69 1350 LYS A O 1
ATOM 10628 N N . ARG A 1 1351 ? 7.619 -73.163 -1.196 1.00 36.56 1351 ARG A N 1
ATOM 10629 C CA . ARG A 1 1351 ? 9.102 -73.210 -1.461 1.00 36.56 1351 ARG A CA 1
ATOM 10630 C C . ARG A 1 1351 ? 9.722 -72.571 -2.733 1.00 36.56 1351 ARG A C 1
ATOM 10632 O O . ARG A 1 1351 ? 9.575 -73.067 -3.834 1.00 36.56 1351 ARG A O 1
ATOM 10639 N N . ARG A 1 1352 ? 10.614 -71.597 -2.452 1.00 34.34 1352 ARG A N 1
ATOM 10640 C CA . ARG A 1 1352 ? 11.953 -71.295 -3.037 1.00 34.34 1352 ARG A CA 1
ATOM 10641 C C . ARG A 1 1352 ? 12.184 -71.442 -4.558 1.00 34.34 1352 ARG A C 1
ATOM 10643 O O . ARG A 1 1352 ? 12.273 -72.552 -5.064 1.00 34.34 1352 ARG A O 1
ATOM 10650 N N . GLY A 1 1353 ? 12.604 -70.344 -5.191 1.00 34.19 1353 GLY A N 1
ATOM 10651 C CA . GLY A 1 1353 ? 13.384 -70.352 -6.437 1.00 34.19 1353 GLY A CA 1
ATOM 10652 C C . GLY A 1 1353 ? 13.721 -68.933 -6.909 1.00 34.19 1353 GLY A C 1
ATOM 10653 O O . GLY A 1 1353 ? 12.919 -68.028 -6.715 1.00 34.19 1353 GLY A O 1
ATOM 10654 N N . ALA A 1 1354 ? 14.897 -68.727 -7.506 1.00 35.56 1354 ALA A N 1
ATOM 10655 C CA . ALA A 1 1354 ? 15.297 -67.457 -8.121 1.00 35.56 1354 ALA A CA 1
ATOM 10656 C C . ALA A 1 1354 ? 16.024 -67.728 -9.444 1.00 35.56 1354 ALA A C 1
ATOM 10658 O O . ALA A 1 1354 ? 16.855 -68.632 -9.472 1.00 35.56 1354 ALA A O 1
ATOM 10659 N N . ALA A 1 1355 ? 15.766 -66.937 -10.496 1.00 36.84 1355 ALA A N 1
ATOM 10660 C CA . ALA A 1 1355 ? 16.686 -66.723 -11.624 1.00 36.84 1355 ALA A CA 1
ATOM 10661 C C . ALA A 1 1355 ? 16.192 -65.626 -12.591 1.00 36.84 1355 ALA A C 1
ATOM 10663 O O . ALA A 1 1355 ? 15.000 -65.368 -12.717 1.00 36.84 1355 ALA A O 1
ATOM 10664 N N . LYS A 1 1356 ? 17.155 -65.016 -13.292 1.00 34.28 1356 LYS A N 1
ATOM 10665 C CA . LYS A 1 1356 ? 17.006 -64.062 -14.409 1.00 34.28 1356 LYS A CA 1
ATOM 10666 C C . LYS A 1 1356 ? 16.686 -64.802 -15.727 1.00 34.28 1356 LYS A C 1
ATOM 10668 O O . LYS A 1 1356 ? 17.176 -65.923 -15.866 1.00 34.28 1356 LYS A O 1
ATOM 10673 N N . LYS A 1 1357 ? 16.068 -64.133 -16.721 1.00 36.62 1357 LYS A N 1
ATOM 10674 C CA . LYS A 1 1357 ? 16.707 -63.783 -18.028 1.00 36.62 1357 LYS A CA 1
ATOM 10675 C C . LYS A 1 1357 ? 15.749 -63.266 -19.126 1.00 36.62 1357 LYS A C 1
ATOM 10677 O O . LYS A 1 1357 ? 14.873 -63.981 -19.590 1.00 36.62 1357 LYS A O 1
ATOM 10682 N N . ASP A 1 1358 ? 16.015 -62.034 -19.552 1.00 34.91 1358 ASP A N 1
ATOM 10683 C CA . ASP A 1 1358 ? 16.178 -61.484 -20.916 1.00 34.91 1358 ASP A CA 1
ATOM 10684 C C . ASP A 1 1358 ? 15.706 -62.268 -22.173 1.00 34.91 1358 ASP A C 1
ATOM 10686 O O . ASP A 1 1358 ? 16.273 -63.305 -22.517 1.00 34.91 1358 ASP A O 1
ATOM 10690 N N . VAL A 1 1359 ? 14.813 -61.632 -22.955 1.00 36.41 1359 VAL A N 1
ATOM 10691 C CA . VAL A 1 1359 ? 14.634 -61.679 -24.437 1.00 36.41 1359 VAL A CA 1
ATOM 10692 C C . VAL A 1 1359 ? 14.104 -60.264 -24.807 1.00 36.41 1359 VAL A C 1
ATOM 10694 O O . VAL A 1 1359 ? 13.212 -59.791 -24.108 1.00 36.41 1359 VAL A O 1
ATOM 10697 N N . LYS A 1 1360 ? 14.757 -59.403 -25.618 1.00 35.94 1360 LYS A N 1
ATOM 10698 C CA . LYS A 1 1360 ? 14.822 -59.331 -27.109 1.00 35.94 1360 LYS A CA 1
ATOM 10699 C C . LYS A 1 1360 ? 13.424 -59.238 -27.779 1.00 35.94 1360 LYS A C 1
ATOM 10701 O O . LYS A 1 1360 ? 12.482 -59.817 -27.261 1.00 35.94 1360 LYS A O 1
ATOM 10706 N N . GLU A 1 1361 ? 13.186 -58.506 -28.876 1.00 36.12 1361 GLU A N 1
ATOM 10707 C CA . GLU A 1 1361 ? 14.062 -57.952 -29.933 1.00 36.12 1361 GLU A CA 1
ATOM 10708 C C . GLU A 1 1361 ? 13.372 -56.744 -30.648 1.00 36.12 1361 GLU A C 1
ATOM 10710 O O . GLU A 1 1361 ? 12.154 -56.776 -30.759 1.00 36.12 1361 GLU A O 1
ATOM 10715 N N . GLU A 1 1362 ? 14.138 -55.761 -31.171 1.00 36.44 1362 GLU A N 1
ATOM 10716 C CA . GLU A 1 1362 ? 13.815 -54.836 -32.310 1.00 36.44 1362 GLU A CA 1
ATOM 10717 C C . GLU A 1 1362 ? 12.539 -53.903 -32.259 1.00 36.44 1362 GLU A C 1
ATOM 10719 O O . GLU A 1 1362 ? 11.591 -54.150 -31.530 1.00 36.44 1362 GLU A O 1
ATOM 10724 N N . ASP A 1 1363 ? 12.425 -52.738 -32.940 1.00 37.50 1363 ASP A N 1
ATOM 10725 C CA . ASP A 1 1363 ? 13.323 -52.078 -33.909 1.00 37.50 1363 ASP A CA 1
ATOM 10726 C C . ASP A 1 1363 ? 13.257 -50.514 -34.013 1.00 37.50 1363 ASP A C 1
ATOM 10728 O O . ASP A 1 1363 ? 12.202 -49.905 -33.882 1.00 37.50 1363 ASP A O 1
ATOM 10732 N N . LYS A 1 1364 ? 14.409 -49.905 -34.365 1.00 36.44 1364 LYS A N 1
ATOM 10733 C CA . LYS A 1 1364 ? 14.700 -48.632 -35.106 1.00 36.44 1364 LYS A CA 1
ATOM 10734 C C . LYS A 1 1364 ? 13.897 -47.296 -34.933 1.00 36.44 1364 LYS A C 1
ATOM 10736 O O . LYS A 1 1364 ? 12.771 -47.167 -35.396 1.00 36.44 1364 LYS A O 1
ATOM 10741 N N . LYS A 1 1365 ? 14.683 -46.223 -34.646 1.00 36.72 1365 LYS A N 1
ATOM 10742 C CA . LYS A 1 1365 ? 14.541 -44.762 -34.998 1.00 36.72 1365 LYS A CA 1
ATOM 10743 C C . LYS A 1 1365 ? 13.532 -43.910 -34.178 1.00 36.72 1365 LYS A C 1
ATOM 10745 O O . LYS A 1 1365 ? 12.422 -44.350 -33.945 1.00 36.72 1365 LYS A O 1
ATOM 10750 N N . SER A 1 1366 ? 13.806 -42.653 -33.774 1.00 35.94 1366 SER A N 1
ATOM 10751 C CA . SER A 1 1366 ? 15.001 -41.775 -33.882 1.00 35.94 1366 SER A CA 1
ATOM 10752 C C . SER A 1 1366 ? 14.992 -40.659 -32.802 1.00 35.94 1366 SER A C 1
ATOM 10754 O O . SER A 1 1366 ? 13.918 -40.163 -32.499 1.00 35.94 1366 SER A O 1
ATOM 10756 N N . PHE A 1 1367 ? 16.176 -40.268 -32.286 1.00 33.91 1367 PHE A N 1
ATOM 10757 C CA . PHE A 1 1367 ? 16.560 -39.067 -31.481 1.00 33.91 1367 PHE A CA 1
ATOM 10758 C C . PHE A 1 1367 ? 15.442 -38.214 -30.808 1.00 33.91 1367 PHE A C 1
ATOM 10760 O O . PHE A 1 1367 ? 14.621 -37.625 -31.499 1.00 33.91 1367 PHE A O 1
ATOM 10767 N N . SER A 1 1368 ? 15.352 -38.106 -29.468 1.00 35.31 1368 SER A N 1
ATOM 10768 C CA . SER A 1 1368 ? 16.270 -37.399 -28.526 1.00 35.31 1368 SER A CA 1
ATOM 10769 C C . SER A 1 1368 ? 16.229 -35.861 -28.698 1.00 35.31 1368 SER A C 1
ATOM 10771 O O . SER A 1 1368 ? 16.484 -35.394 -29.803 1.00 35.31 1368 SER A O 1
ATOM 10773 N N . VAL A 1 1369 ? 15.918 -35.007 -27.704 1.00 33.50 1369 VAL A N 1
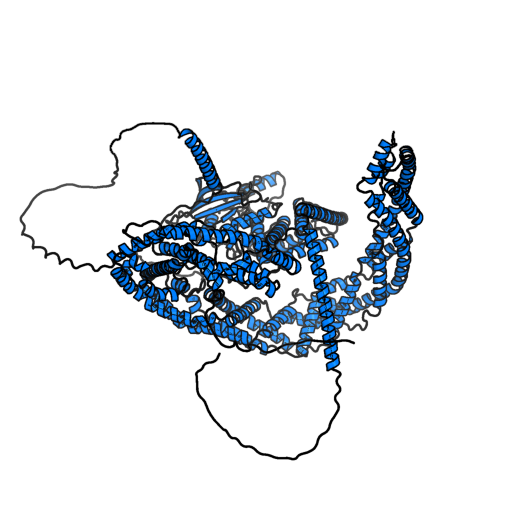ATOM 10774 C CA . VAL A 1 1369 ? 15.921 -35.114 -26.217 1.00 33.50 1369 VAL A CA 1
ATOM 10775 C C . VAL A 1 1369 ? 14.581 -34.629 -25.605 1.00 33.50 1369 VAL A C 1
ATOM 10777 O O . VAL A 1 1369 ? 13.883 -33.828 -26.220 1.00 33.50 1369 VAL A O 1
ATOM 10780 N N . MET A 1 1370 ? 14.230 -35.086 -24.393 1.00 27.81 1370 MET A N 1
ATOM 10781 C CA . MET A 1 1370 ? 13.090 -34.593 -23.589 1.00 27.81 1370 MET A CA 1
ATOM 10782 C C . MET A 1 1370 ? 13.424 -33.336 -22.765 1.00 27.81 1370 MET A C 1
ATOM 10784 O O . MET A 1 1370 ? 14.445 -33.333 -22.078 1.00 27.81 1370 MET A O 1
ATOM 10788 N N . VAL A 1 1371 ? 12.512 -32.355 -22.750 1.00 34.88 1371 VAL A N 1
ATOM 10789 C CA . VAL A 1 1371 ? 11.822 -31.756 -21.574 1.00 34.88 1371 VAL A CA 1
ATOM 10790 C C . VAL A 1 1371 ? 10.824 -30.717 -22.088 1.00 34.88 1371 VAL A C 1
ATOM 10792 O O . VAL A 1 1371 ? 11.247 -29.858 -22.891 1.00 34.88 1371 VAL A O 1
#

Secondary structure (DSSP, 8-state):
-----------S-----S--SS----SS-S-HHHHHHHTT-HHHHHHHHHHHHHHHHHHHHHHHHHHHHHHHSSS-HHHHHHHHTT-TTS-HHHHHT--HHHHHHHHHHHHHHHHHS---HHHHHHHHHHHHHHHHHTSTHHHHHHT--TTHHHHHHHHHHHGGGG----HHHHHHHHHHHHHHHHHHHSS-TTTS-HHHHHHHHHTHHHHHHHHHHHHHHHHHHGGGHHHHHHHGGGGG--HHHHHHHHHHHHHHHHSS----TTHHHHHHHHHHHHHHHHHHHHHHHHHHHHHHHHHHHHH-TT---SSSTT-TTTHHHHHHHHHHTT-HHHHTTSTTHHHHHHHHHHHGGGHHHHHHHHHHHHHHHGGGG-HHHHHHHHHHHHHHHHHHH----THHHHHHHHHHHHHHHH-------TTTTHHHHHHHHHHHHHHHTS---TTGGGGT--HHHHHHTT---SSHHHHHHHHHHHHTSTTHHHHHHHHHHHHHHHHHHHHHHHHHHHHHHHHTTTHHHHHHHHHHHHHHHHHHHHHHHT-S--S-HHHHHHHHHHHHHT--HHHHHHHHHHHHHHHHHHHHHHHHHHHHHHGGG---HHHHHHHHH-TTHHHHHHHHHHHHHHHHHHHHHHHHTTGGGGGGS--HHHHHHHHHHS-HHHHHHHHHHHHHHHHHHHHHHHHHHHHHHHHGGG-S---SS---GGGGTHHHHHHTTS----S--HHHHHHHHHHS-HHHHHHHHHHHHHHHTS---TTTT-TTTHHHHHHHHHHHHHHHHHHTS----PPPPPPPPPPPPP-----------------------------------SSHHHHHHHHHHHHHHHHHHHHHHHHS--PPPP-------------------------PPPPPP---------HHHHHHHHHHHHHHHHHHGGGT--HHHHHHHHHHHHHHHHHHT-GGGGGSSTTT-SSTTSPBPTTTSPP-TT-TT----SEEEEEETTEEEEEEEPPP-STHHHHHHHHHHHHHHHT----SSPPPPPPP-HHHHHHHHHHTTEEEEEE-S-SEETTEESS--SS-SSTT-EEEETTEEEEEEEEEES-TTSSSSSSEEEEEEEEEETTSS---PEEEEEEEE--S-SSS--SSTHHHHHHHHHHHHT-SEEEEEESSSSHHHHHHHHHHHHHHHHTTS----THHHHHHHHHHBTT-S-SHHHHHHHHHHHHHHHHHHHT----HHHHHHHHHHHHHHTTTTGGG----TT-HHHHHHHHHHHHHHHHHHHHHHHHHHHHHHHHSTTHHHHHHHHHHHHHHHHHHHHHHHHHHHHHHHHHHHHHTT----------------------------------

Nearest PDB structures (foldseek):
  6j6u-assembly1_A  TM=7.926E-01  e=5.384E-12  Rattus norvegicus
  3qcc-assembly1_A  TM=8.065E-01  e=1.443E-11  Homo sapiens
  5awx-assembly1_A  TM=7.692E-01  e=5.384E-12  Homo sapiens
  3qce-assembly1_A  TM=7.806E-01  e=6.612E-12  Homo sapiens
  8w20-assembly1_A  TM=9.379E-02  e=1.165E-04  Streptomyces coelicolor A3(2)

Organism: Caenorhabditis elegans (NCBI:txid6239)

Solvent-accessible surface area (backbone atoms only — not comparable to full-atom values): 78052 Å² total; per-residue (Å²): 132,88,78,85,90,81,90,88,86,89,92,80,79,101,73,86,79,92,80,75,84,80,73,101,78,69,85,92,75,85,52,78,72,59,56,64,61,62,72,67,49,74,27,61,51,55,54,73,74,43,50,63,56,49,48,40,49,25,31,45,47,24,51,52,32,44,48,40,20,29,37,74,55,81,36,58,41,56,59,48,48,20,48,37,63,30,23,56,94,45,53,54,65,58,61,59,68,51,64,42,67,42,49,54,48,43,52,49,53,56,69,50,45,56,75,65,46,68,83,48,78,54,49,53,46,48,56,54,49,51,48,50,52,48,53,52,49,74,34,68,58,54,61,60,57,76,69,56,78,62,61,54,71,52,54,62,32,48,56,36,42,59,48,51,82,65,70,87,66,66,54,72,57,47,36,51,30,30,51,56,36,42,50,48,54,46,62,58,65,77,57,61,76,86,79,59,50,58,69,51,36,49,56,57,57,63,46,25,59,61,47,36,53,35,48,55,53,29,20,65,41,45,65,69,46,56,79,56,49,59,41,60,61,50,23,42,57,49,58,76,64,54,62,64,63,53,50,54,54,51,51,52,60,48,48,67,70,64,66,66,90,72,70,67,92,51,48,70,48,52,54,52,32,43,44,58,47,36,64,42,29,57,44,25,52,71,21,37,65,52,50,51,54,53,55,51,34,51,45,33,55,61,67,64,71,90,59,87,54,75,71,40,47,30,30,85,62,23,46,62,38,62,61,45,51,77,56,46,82,72,39,62,81,58,46,76,38,35,64,65,28,79,56,42,56,49,35,52,55,60,30,55,54,70,44,52,59,34,48,55,30,42,54,50,44,53,64,56,50,54,73,61,63,39,62,72,40,46,50,22,35,49,57,52,45,55,47,32,51,55,44,39,68,52,89,55,63,51,61,56,35,52,52,53,48,55,51,51,59,52,25,70,68,58,52,64,84,77,87,78,68,68,75,76,50,48,63,38,54,54,33,47,53,53,34,35,53,50,45,65,68,48,68,80,68,81,66,53,69,69,52,54,64,56,55,76,58,42,55,50,40,64,62,80,57,92,45,40,68,44,31,59,42,49,60,44,59,52,68,67,36,96,50,46,68,61,51,47,50,52,34,51,49,50,45,52,40,51,52,50,41,66,54,42,49,68,51,42,59,51,32,50,69,58,29,66,76,39,50,65,56,56,41,50,51,48,51,56,50,51,76,58,34,46,72,25,50,51,47,41,62,67,54,84,69,86,65,67,51,54,55,54,55,50,50,55,54,50,60,60,65,69,61,52,68,71,36,51,55,34,29,49,52,51,44,46,46,53,58,72,37,32,68,44,53,54,51,27,51,53,34,34,58,52,36,52,72,66,77,51,60,47,42,58,24,45,47,81,26,41,81,64,31,64,63,37,28,46,33,32,14,34,24,44,51,40,54,47,40,53,51,50,51,64,68,48,49,67,55,43,49,55,54,67,62,86,55,65,73,58,45,55,50,28,61,54,74,51,56,65,42,40,34,40,38,51,58,46,47,62,57,50,29,60,42,49,47,52,28,52,51,36,52,51,49,35,34,43,61,54,37,64,63,72,76,66,88,74,75,96,69,83,68,39,56,38,77,52,30,63,61,31,63,45,56,61,72,49,67,42,54,75,96,72,66,40,63,59,32,27,53,34,48,53,72,44,67,47,87,79,42,37,58,45,31,54,23,29,56,62,47,62,76,47,80,43,49,54,77,80,17,44,26,76,49,26,41,56,28,28,44,51,49,46,51,21,42,53,41,32,51,58,62,54,55,78,84,72,84,71,76,81,78,78,79,82,78,81,81,84,86,89,87,89,84,88,86,90,88,87,86,85,84,89,81,89,82,88,82,80,86,82,88,82,88,90,81,82,88,80,90,79,92,87,86,85,84,88,70,56,65,66,54,47,52,51,46,48,51,48,48,47,50,48,45,49,48,52,46,48,54,46,65,76,45,70,68,82,81,87,74,58,86,40,80,69,82,93,74,90,80,85,84,82,90,87,88,85,85,85,88,79,83,86,81,79,83,79,77,80,86,73,92,69,83,84,51,86,53,48,67,65,35,42,43,31,30,55,54,45,48,54,50,46,44,62,49,34,45,76,75,42,43,45,66,52,44,56,38,44,54,56,48,50,51,57,46,55,58,51,59,72,72,46,73,79,53,62,73,53,70,46,37,63,32,95,48,58,84,61,45,58,38,80,91,30,35,63,84,47,77,92,35,86,92,63,46,81,61,56,25,19,42,46,75,56,97,86,34,42,40,34,35,18,36,30,42,38,72,23,59,64,39,61,52,52,48,50,52,48,51,51,32,57,73,74,68,46,90,67,79,88,67,83,85,58,70,35,47,62,36,42,39,59,52,54,49,51,36,62,76,60,55,33,40,35,31,42,32,48,42,51,46,60,55,99,90,39,78,40,21,45,86,80,58,42,94,44,75,70,27,70,41,74,32,86,54,33,41,28,30,17,71,41,76,44,63,62,40,85,82,33,94,64,24,85,38,38,33,39,37,36,31,38,31,34,53,72,84,47,85,43,43,53,34,51,68,28,36,37,38,40,30,62,67,47,56,95,89,53,55,55,96,52,46,63,60,58,49,34,53,48,56,56,53,58,72,69,78,41,22,36,36,30,20,18,45,71,23,21,40,72,25,28,26,51,51,29,24,58,49,31,42,52,46,29,62,47,32,70,35,68,48,68,60,81,36,46,48,62,44,28,69,29,32,48,61,29,40,65,46,44,51,27,50,52,47,29,48,48,29,25,51,49,51,51,28,66,71,37,60,54,88,76,54,70,66,59,53,49,51,49,50,55,43,58,38,56,74,63,55,71,42,61,92,64,67,64,86,65,83,82,42,67,67,58,51,52,48,34,50,52,49,40,55,52,54,52,52,54,48,55,49,51,51,50,50,54,53,49,57,46,40,75,75,39,71,62,51,66,61,47,53,52,50,37,47,56,48,36,59,48,54,53,51,50,53,50,53,52,53,50,55,49,50,52,51,52,54,47,55,52,54,54,70,72,62,70,83,90,77,88,87,90,90,86,91,85,84,89,83,90,88,87,85,86,85,92,79,89,80,91,85,87,89,78,84,88,84,93,133

InterPro domains:
  IPR000242 Tyrosine-specific protein phosphatase, PTPase domain [PF00102] (964-1223)
  IPR000242 Tyrosine-specific protein phosphatase, PTPase domain [PR00700] (1126-1143)
  IPR000242 Tyrosine-specific protein phosphatase, PTPase domain [PR00700] (1161-1179)
  IPR000242 Tyrosine-specific protein phosphatase, PTPase domain [PR00700] (1208-1218)
  IPR000242 Tyrosine-specific protein phosphatase, PTPase domain [PS50055] (958-1225)
  IPR000242 Tyrosine-specific protein phosphatase, PTPase domain [SM00194] (938-1227)
  IPR000387 Tyrosine-specific protein phosphatases domain [PS50056] (1162-1216)
  IPR003125 Domain of unknown function WSN [PF02206] (47-110)
  IPR003125 Domain of unknown function WSN [SM00453] (45-113)
  IPR003595 Protein-tyrosine phosphatase, catalytic [SM00404] (1127-1224)
  IPR016130 Protein-tyrosine phosphatase, active site [PS00383] (1164-1174)
  IPR029021 Protein-tyrosine phosphatase-like [G3DSA:3.90.190.10] (919-1233)
  IPR029021 Protein-tyrosine phosphatase-like [SSF52799] (959-1263)

Mean predicted aligned error: 22.44 Å

Radius of gyration: 43.64 Å; Cα contacts (8 Å, |Δi|>4): 1537; chains: 1; bounding box: 154×132×107 Å